Protein 5JJT (pdb70)

B-factor: mean 18.85, std 7.98, range [4.86, 63.62]

Foldseek 3Di:
DQCLVVLQVVLVVCVVVLNLVSSLVSLVVSCVVPVLALVSLLSNLVSLVSQLLLQSSLVSLVSSCVSPVLPLSSLVSNLLSCVSLVNLVVSLVSCVSSCVSPVVSPVLNVVSVVSVVVVVVVVVPDDWLVVDDACLVVDDLVPPDDDPPDDAADDPDLAQAPVSLVRLLVCVQVVHADDQSVLCSLLVLLLVVLLVAFLEAEAEADAQAKEKEAEAAAQQSVLVVVCCVVQNDFDLRYAYEYAEHPHFQHARSSSRVSSQSSRCRNPVNRYAYAHALCQACSNCQFGFVQLSCCVRPNNSVSSSSRQSSLSGHAWYHYPLAETEGAADFAPDPDDEPVNSRHDPSRGGDDQDDGSQQRRHEHEDQDADKADRSNRGHIYHYLVRLVRHCVSSVYQAYEYENGDDQQQKDQGSVRRYMYGHAHACRQVHSNGWHWMWMAHPDVRDTDIDIGHDDDGPPDGGCNSGHPSSVVD/DQQADQPVLVVLQVVLVVCVVQLVLVSSLVSLVVSCVRPVLALVSLLVNLVSLVSQLLLQSSLVSLVSSCVSPVLDLSSLVSNLLSCVSLVNLVVSLVSLVVSCVSPVPDPVSVVLNVVSVVSVVVVVVVVVPDDWLVVDDACVVVDDLVPDDDDPVDDAQDDDDLAQAPVSLVRLLVCVQVVHADDQSVLCSLLVVLLVVLLPAFLEAEAEADAQAKEKEAEAAAQVSVLVVVCCVVQNDFDLRYAYEYAEHQHFQHANSSSRVSSQSSVCRNPVNRYAYAYALCQADSNCQFRFNCLNCCVRPNNSVNSSSRQSSLSGRAWYHYPLAEIEGAADFAPDADDEPVNSRNDNSRTGQDQDDGSFQRRAEHEDQDADWADRSNNGHTYHYLVRLVRHCVSSVYQAYEYENGDDQQQKDQGSVNRYMYGHAHACRQVPNRGWHWMWMAHPDVGDTDIDTGHDDDGPPDGGSNSGHPSSVVD

GO terms:
  GO:0004721 phosphoprotein phosphatase activity (F, IDA)
  GO:0005634 nucleus (C, IDA)
  GO:0005635 nuclear envelope (C, IDA)
  GO:0005737 cytoplasm (C, IDA)
  GO:0005789 endoplasmic reticulum membrane (C, IDA)
  GO:0046906 tetrapyrrole binding (F, IDA)
  GO:0010019 chloroplast-nucleus signaling pathway (P, IGI)
  GO:0005829 cytosol (C, HDA)
  GO:0009506 plasmodesma (C, HDA)
  GO:0010017 red or far-red light signaling pathway (P, IMP)
  GO:1902325 negative regulation of chlorophyll biosynthetic process (P, IMP)
  GO:0005515 protein binding (F, IPI)

Secondary structure (DSSP, 8-state):
--HHHHHHHHHHHHHHTT-HHHHHHHHHHHHHH-TT-HHHHHHHHHHHHHTT-HHHHHHHHHHHHHH-TT-HHHHHHHHHHHHHTT-HHHHHHHHHHHHHH----HHHHHHHHHHHHHHHHHHHT---GGGS--GGGT--GGG-PPPTT--S----SSS--HHHHHHHHHHHHTT----HHHHHHHHHHHHHHHHTS-SEEEEP--TT-EEEEE---TT-HHHHHHHHHHH---BTTB-EEEES--SSSSS-HHHHHHHHHHHHHH-GGGEEEE--TTSSHHHHHHHSHHHHHHHHS-HHHHHHHHHHHTTS-SEEEETTTEEEESS---SSS---HHHHHT----SPPPSSSHHHHHHH-EE-SSSSEEE-TTSSSEEE-HHHHHHHHHHTT-SEEEE-SS--TTSEEEETTTTEEEE---TTGGGTS-PPEEEEEEETTT--EEEEEE------S--TTTTS-HHHHT-/-----HHHHHHHHHHHHHHHHTT-HHHHHHHHHHHHHH-TT-HHHHHHHHHHHHHTT-HHHHHHHHHHHHHH-TT-HHHHHHHHHHHHHTT-HHHHHHHHHHHHHH-TT-HHHHHHHHHHHHHHHHHHHHHHT---GGGS--GGGT--GGGPPPPTT--S----SSS--HHHHHHHHHHHHTT----HHHHHHHHHHHHHHHHTS-SEEEE---TT-EEEEE---TT-HHHHHHHHHHH----SSS-EEE-S--SSSSS-HHHHHHHHHHHHHH-TTTEEE---TTSSHHHHHHHSHHHHHHHHS-HHHHHHHHHHHHTS-SEEEETTTEEEESS---SSS---HHHHHT----SS--SSSHHHHHHH-EE-SSSSEEE-TTSSSEEE-HHHHHHHHHHTT-SEEEE-SS--SSSEEEETTTTEEEE---TTGGGTS---EEEEEEETTTTEEEEEEE------S--TTTTS-HHHHT-

CATH classification: 1.25.40.10 (+1 more: 3.60.21.10)

Sequence (950 aa):
VSRAEEFKSQANEAFKGHKYSSAIDLYTKAIELNSNNAVYWANRAFAHTKLEEYGSAIQDASKAIEVDSRYSKGYYRRGAAYLAMGKFKDALKDFQQVKRLSPNATRKLKECEKAVMKLKFEEAISVPVSERRRSVAESIDFHTIEVEPQYSGARIEGEEVTLDFVKTMMEDFKNQKTLHKRYAYQIVLQTRQILLALPSLVDISVPHGKHITVCGDVHGQFYDLLNIFELNGLPSEENPYLFNGDFVDRGSFSVEIILTLFAFKCMCPSSIYLARGNHESKSMNKIYGFEGEVRSKLSEKFVDLFAEVFCYLPLAHVINGKVFVVHGGLFSVDGVKLSDIRAIDRFCEPPEEGLMCELLWSSDPQPLPGRGPSKRGVGLSFGGDVTKRFLQDNNLDLLLVRSHEVVKDEGYEVEHDGKLITVFSAPNYCDQMGNKGAFIRFEAPDMKPNIVTFSAVPHPDVKPMAYANNFLRMFNENSDVSRAEEFKSQANEAFKGHKYSSAIDLYTKAIELNSNNAVYWANRAFAHTKLEEYGSAIQDASKAIEVDSRYSKGYYRRGAAYLLAMGKFKDALKDFQQVKRLSPNDPDATRKLKECEKAVMKLKFEEAISVPVSERRRSVAESIDFHTIEVEPQYSGARIEGEEVTLDFVKTMMEDFKNQKTLHKRYAYQIVLQTRQILLALPSLVDISSVPHGKHITVCGDVHGQFYDLLNIFELNGLPSEENPYLFNGDFVDRGSFSVEIILTLFAFKCMCPSSIYLARGNHESKSSMNKIYGFEGEVRSKLSEKFVDLFAEVFCYLPLAHVINGKVVFVVVHGGLFSVDGVKLSSDIRAIDRFCEPPEEGLMCELLWSSDPQPLPGRGPSKRGVGLSFGGDVTKRFLQDNNLDLLVRSHEVKDEGYEVEHDGKLITVFSAPNYCDQMGNKGAFIRFEAPDMKPNIVTFSAVPHPDVKPMAYANNFLRMF

Structure (mmCIF, N/CA/C/O backbone):
data_5JJT
#
_entry.id   5JJT
#
_cell.length_a   51.408
_cell.length_b   102.705
_cell.length_c   95.290
_cell.angle_alpha   90.000
_cell.angle_beta   95.570
_cell.angle_gamma   90.000
#
_symmetry.space_group_name_H-M   'P 1 21 1'
#
loop_
_entity.id
_entity.type
_entity.pdbx_description
1 polymer 'Serine/threonine-protein phosphatase 5'
2 non-polymer 'NICKEL (II) ION'
3 water water
#
loop_
_atom_site.group_PDB
_atom_site.id
_atom_site.type_symbol
_atom_site.label_atom_id
_atom_site.label_alt_id
_atom_site.label_comp_id
_atom_site.label_asym_id
_atom_site.label_entity_id
_atom_site.label_seq_id
_atom_site.pdbx_PDB_ins_code
_atom_site.Cartn_x
_atom_site.Cartn_y
_atom_site.Cartn_z
_atom_site.occupancy
_atom_site.B_iso_or_equiv
_atom_site.auth_seq_id
_atom_site.auth_comp_id
_atom_site.auth_asym_id
_atom_site.auth_atom_id
_atom_site.pdbx_PDB_model_num
ATOM 1 N N . VAL A 1 6 ? 15.343 12.089 14.477 1.00 61.63 10 VAL A N 1
ATOM 2 C CA . VAL A 1 6 ? 16.010 12.424 15.729 1.00 60.42 10 VAL A CA 1
ATOM 3 C C . VAL A 1 6 ? 15.089 12.130 16.908 1.00 59.50 10 VAL A C 1
ATOM 4 O O . VAL A 1 6 ? 15.325 12.584 18.029 1.00 57.19 10 VAL A O 1
ATOM 8 N N . SER A 1 7 ? 14.035 11.363 16.646 1.00 58.84 11 SER A N 1
ATOM 9 C CA . SER A 1 7 ? 13.082 10.994 17.685 1.00 58.32 11 SER A CA 1
ATOM 10 C C . SER A 1 7 ? 13.509 9.707 18.385 1.00 56.84 11 SER A C 1
ATOM 11 O O . SER A 1 7 ? 12.672 8.896 18.783 1.00 54.76 11 SER A O 1
ATOM 14 N N . ARG A 1 8 ? 14.819 9.526 18.528 1.00 56.37 12 ARG A N 1
ATOM 15 C CA . ARG A 1 8 ? 15.362 8.387 19.258 1.00 54.79 12 ARG A CA 1
ATOM 16 C C . ARG A 1 8 ? 15.161 8.555 20.759 1.00 52.37 12 ARG A C 1
ATOM 17 O O . ARG A 1 8 ? 15.469 7.654 21.538 1.00 53.23 12 ARG A O 1
ATOM 25 N N . ALA A 1 9 ? 14.658 9.717 21.162 1.00 51.11 13 ALA A N 1
ATOM 26 C CA . ALA A 1 9 ? 14.354 9.964 22.563 1.00 47.23 13 ALA A CA 1
ATOM 27 C C . ALA A 1 9 ? 13.196 9.081 23.013 1.00 48.38 13 ALA A C 1
ATOM 28 O O . ALA A 1 9 ? 13.260 8.453 24.069 1.00 46.71 13 ALA A O 1
ATOM 30 N N . GLU A 1 10 ? 12.142 9.025 22.202 1.00 46.11 14 GLU A N 1
ATOM 31 C CA . GLU A 1 10 ? 10.992 8.177 22.501 1.00 44.52 14 GLU A CA 1
ATOM 32 C C . GLU A 1 10 ? 11.367 6.699 22.462 1.00 46.68 14 GLU A C 1
ATOM 33 O O . GLU A 1 10 ? 10.715 5.869 23.098 1.00 45.27 14 GLU A O 1
ATOM 39 N N . GLU A 1 11 ? 12.415 6.380 21.706 1.00 45.93 15 GLU A N 1
ATOM 40 C CA . GLU A 1 11 ? 12.939 5.021 21.647 1.00 46.28 15 GLU A CA 1
ATOM 41 C C . GLU A 1 11 ? 13.402 4.586 23.030 1.00 44.54 15 GLU A C 1
ATOM 42 O O . GLU A 1 11 ? 12.878 3.627 23.597 1.00 44.01 15 GLU A O 1
ATOM 48 N N . PHE A 1 12 ? 14.385 5.302 23.568 1.00 45.82 16 PHE A N 1
ATOM 49 C CA . PHE A 1 12 ? 14.905 5.017 24.900 1.00 44.35 16 PHE A CA 1
ATOM 50 C C . PHE A 1 12 ? 13.820 5.166 25.963 1.00 43.19 16 PHE A C 1
ATOM 51 O O . PHE A 1 12 ? 13.759 4.384 26.912 1.00 41.54 16 PHE A O 1
ATOM 59 N N . LYS A 1 13 ? 12.966 6.171 25.792 1.00 44.01 17 LYS A N 1
ATOM 60 C CA . LYS A 1 13 ? 11.882 6.447 26.732 1.00 41.92 17 LYS A CA 1
ATOM 61 C C . LYS A 1 13 ? 10.919 5.269 26.855 1.00 41.22 17 LYS A C 1
ATOM 62 O O . LYS A 1 13 ? 10.453 4.954 27.949 1.00 40.11 17 LYS A O 1
ATOM 68 N N . SER A 1 14 ? 10.630 4.615 25.735 1.00 40.94 18 SER A N 1
ATOM 69 C CA . SER A 1 14 ? 9.710 3.486 25.744 1.00 40.83 18 SER A CA 1
ATOM 70 C C . SER A 1 14 ? 10.372 2.245 26.339 1.00 39.56 18 SER A C 1
ATOM 71 O O . SER A 1 14 ? 9.729 1.462 27.037 1.00 38.61 18 SER A O 1
ATOM 74 N N . GLN A 1 15 ? 11.661 2.075 26.062 1.00 41.18 19 GLN A N 1
ATOM 75 C CA . GLN A 1 15 ? 12.416 0.954 26.607 1.00 38.71 19 GLN A CA 1
ATOM 76 C C . GLN A 1 15 ? 12.656 1.152 28.101 1.00 41.05 19 GLN A C 1
ATOM 77 O O . GLN A 1 15 ? 12.796 0.188 28.855 1.00 38.60 19 GLN A O 1
ATOM 79 N N . ALA A 1 16 ? 12.702 2.413 28.520 1.00 41.75 20 ALA A N 1
ATOM 80 C CA . ALA A 1 16 ? 12.883 2.746 29.928 1.00 37.03 20 ALA A CA 1
ATOM 81 C C . ALA A 1 16 ? 11.639 2.395 30.730 1.00 35.52 20 ALA A C 1
ATOM 82 O O . ALA A 1 16 ? 11.732 1.825 31.816 1.00 38.42 20 ALA A O 1
ATOM 84 N N . ASN A 1 17 ? 10.473 2.737 30.187 1.00 39.21 21 ASN A N 1
ATOM 85 C CA . ASN A 1 17 ? 9.202 2.409 30.824 1.00 35.48 21 ASN A CA 1
ATOM 86 C C . ASN A 1 17 ? 9.001 0.903 30.937 1.00 37.82 21 ASN A C 1
ATOM 87 O O . ASN A 1 17 ? 8.256 0.428 31.796 1.00 36.96 21 ASN A O 1
ATOM 92 N N . GLU A 1 18 ? 9.670 0.159 30.061 1.00 38.96 22 GLU A N 1
ATOM 93 C CA . GLU A 1 18 ? 9.611 -1.296 30.087 1.00 40.03 22 GLU A CA 1
ATOM 94 C C . GLU A 1 18 ? 10.327 -1.829 31.322 1.00 36.80 22 GLU A C 1
ATOM 95 O O . GLU A 1 18 ? 9.832 -2.733 31.996 1.00 35.17 22 GLU A O 1
ATOM 97 N N . ALA A 1 19 ? 11.491 -1.259 31.614 1.00 39.44 23 ALA A N 1
ATOM 98 C CA . ALA A 1 19 ? 12.271 -1.655 32.780 1.00 35.91 23 ALA A CA 1
ATOM 99 C C . ALA A 1 19 ? 11.537 -1.319 34.075 1.00 36.40 23 ALA A C 1
ATOM 100 O O . ALA A 1 19 ? 11.569 -2.092 35.033 1.00 35.59 23 ALA A O 1
ATOM 102 N N . PHE A 1 20 ? 10.872 -0.167 34.092 1.00 37.46 24 PHE A N 1
ATOM 103 C CA . PHE A 1 20 ? 10.123 0.275 35.263 1.00 36.17 24 PHE A CA 1
ATOM 104 C C . PHE A 1 20 ? 9.005 -0.709 35.586 1.00 36.55 24 PHE A C 1
ATOM 105 O O . PHE A 1 20 ? 8.734 -0.994 36.753 1.00 37.23 24 PHE A O 1
ATOM 113 N N . LYS A 1 21 ? 8.356 -1.219 34.546 1.00 38.33 25 LYS A N 1
ATOM 114 C CA . LYS A 1 21 ? 7.315 -2.224 34.718 1.00 39.91 25 LYS A CA 1
ATOM 115 C C . LYS A 1 21 ? 7.920 -3.522 35.245 1.00 38.40 25 LYS A C 1
ATOM 116 O O . LYS A 1 21 ? 7.289 -4.246 36.015 1.00 40.20 25 LYS A O 1
ATOM 118 N N . GLY A 1 22 ? 9.151 -3.804 34.830 1.00 38.89 26 GLY A N 1
ATOM 119 C CA . GLY A 1 22 ? 9.849 -5.002 35.260 1.00 38.95 26 GLY A CA 1
ATOM 120 C C . GLY A 1 22 ? 10.709 -4.774 36.489 1.00 40.22 26 GLY A C 1
ATOM 121 O O . GLY A 1 22 ? 11.649 -5.528 36.747 1.00 40.84 26 GLY A O 1
ATOM 122 N N . HIS A 1 23 ? 10.391 -3.720 37.237 1.00 41.61 27 HIS A N 1
ATOM 123 C CA . HIS A 1 23 ? 11.083 -3.387 38.484 1.00 36.65 27 HIS A CA 1
ATOM 124 C C . HIS A 1 23 ? 12.594 -3.186 38.332 1.00 34.65 27 HIS A C 1
ATOM 125 O O . HIS A 1 23 ? 13.320 -3.144 39.324 1.00 36.12 27 HIS A O 1
ATOM 132 N N . LYS A 1 24 ? 13.060 -3.061 37.093 1.00 32.36 28 LYS A N 1
ATOM 133 C CA . LYS A 1 24 ? 14.466 -2.785 36.829 1.00 33.15 28 LYS A CA 1
ATOM 134 C C . LYS A 1 24 ? 14.691 -1.278 36.807 1.00 33.31 28 LYS A C 1
ATOM 135 O O . LYS A 1 24 ? 14.887 -0.683 35.747 1.00 33.06 28 LYS A O 1
ATOM 137 N N . TYR A 1 25 ? 14.660 -0.667 37.986 1.00 30.26 29 TYR A N 1
ATOM 138 C CA . TYR A 1 25 ? 14.722 0.786 38.095 1.00 29.05 29 TYR A CA 1
ATOM 139 C C . TYR A 1 25 ? 16.077 1.349 37.680 1.00 29.72 29 TYR A C 1
ATOM 140 O O . TYR A 1 25 ? 16.150 2.424 37.088 1.00 28.05 29 TYR A O 1
ATOM 149 N N . SER A 1 26 ? 17.143 0.617 37.985 1.00 28.89 30 SER A N 1
ATOM 150 C CA . SER A 1 26 ? 18.489 1.058 37.643 1.00 29.39 30 SER A CA 1
ATOM 151 C C . SER A 1 26 ? 18.684 1.097 36.130 1.00 32.51 30 SER A C 1
ATOM 152 O O . SER A 1 26 ? 19.350 1.989 35.602 1.00 33.22 30 SER A O 1
ATOM 155 N N . SER A 1 27 ? 18.096 0.128 35.436 1.00 33.88 31 SER A N 1
ATOM 156 C CA . SER A 1 27 ? 18.156 0.090 33.980 1.00 32.11 31 SER A CA 1
ATOM 157 C C . SER A 1 27 ? 17.211 1.123 33.380 1.00 33.07 31 SER A C 1
ATOM 158 O O . SER A 1 27 ? 17.502 1.709 32.339 1.00 34.46 31 SER A O 1
ATOM 161 N N . ALA A 1 28 ? 16.079 1.341 34.043 1.00 31.99 32 ALA A N 1
ATOM 162 C CA . ALA A 1 28 ? 15.128 2.360 33.617 1.00 33.20 32 ALA A CA 1
ATOM 163 C C . ALA A 1 28 ? 15.789 3.734 33.621 1.00 30.98 32 ALA A C 1
ATOM 164 O O . ALA A 1 28 ? 15.671 4.489 32.658 1.00 33.00 32 ALA A O 1
ATOM 166 N N . ILE A 1 29 ? 16.496 4.037 34.706 1.00 29.40 33 ILE A N 1
ATOM 167 C CA . ILE A 1 29 ? 17.194 5.311 34.862 1.00 29.52 33 ILE A CA 1
ATOM 168 C C . ILE A 1 29 ? 18.199 5.569 33.739 1.00 32.71 33 ILE A C 1
ATOM 169 O O . ILE A 1 29 ? 18.231 6.658 33.163 1.00 31.49 33 ILE A O 1
ATOM 174 N N . ASP A 1 30 ? 19.014 4.563 33.431 1.00 33.39 34 ASP A N 1
ATOM 175 C CA . ASP A 1 30 ? 20.032 4.690 32.391 1.00 34.99 34 ASP A CA 1
ATOM 176 C C . ASP A 1 30 ? 19.414 4.966 31.023 1.00 33.43 34 ASP A C 1
ATOM 177 O O . ASP A 1 30 ? 19.984 5.690 30.207 1.00 34.87 34 ASP A O 1
ATOM 182 N N . LEU A 1 31 ? 18.241 4.391 30.783 1.00 30.68 35 LEU A N 1
ATOM 183 C CA . LEU A 1 31 ? 17.546 4.573 29.516 1.00 33.51 35 LEU A CA 1
ATOM 184 C C . LEU A 1 31 ? 16.861 5.939 29.417 1.00 36.18 35 LEU A C 1
ATOM 185 O O . LEU A 1 31 ? 16.871 6.561 28.354 1.00 34.84 35 LEU A O 1
ATOM 190 N N . TYR A 1 32 ? 16.267 6.402 30.517 1.00 33.66 36 TYR A N 1
ATOM 191 C CA . TYR A 1 32 ? 15.692 7.745 30.555 1.00 32.12 36 TYR A CA 1
ATOM 192 C C . TYR A 1 32 ? 16.791 8.769 30.320 1.00 34.09 36 TYR A C 1
ATOM 193 O O . TYR A 1 32 ? 16.580 9.779 29.650 1.00 33.10 36 TYR A O 1
ATOM 202 N N . THR A 1 33 ? 17.966 8.496 30.882 1.00 33.07 37 THR A N 1
ATOM 203 C CA . THR A 1 33 ? 19.122 9.367 30.725 1.00 34.09 37 THR A CA 1
ATOM 204 C C . THR A 1 33 ? 19.485 9.511 29.252 1.00 39.29 37 THR A C 1
ATOM 205 O O . THR A 1 33 ? 19.809 10.603 28.786 1.00 39.86 37 THR A O 1
ATOM 209 N N . LYS A 1 34 ? 19.416 8.401 28.524 1.00 38.24 38 LYS A N 1
ATOM 210 C CA . LYS A 1 34 ? 19.698 8.403 27.094 1.00 40.67 38 LYS A CA 1
ATOM 211 C C . LYS A 1 34 ? 18.659 9.227 26.339 1.00 39.82 38 LYS A C 1
ATOM 212 O O . LYS A 1 34 ? 18.998 9.987 25.431 1.00 41.35 38 LYS A O 1
ATOM 214 N N . ALA A 1 35 ? 17.395 9.073 26.726 1.00 37.53 39 ALA A N 1
ATOM 215 C CA . ALA A 1 35 ? 16.299 9.819 26.114 1.00 39.83 39 ALA A CA 1
ATOM 216 C C . ALA A 1 35 ? 16.455 11.314 26.364 1.00 39.31 39 ALA A C 1
ATOM 217 O O . ALA A 1 35 ? 16.095 12.139 25.523 1.00 38.08 39 ALA A O 1
ATOM 219 N N . ILE A 1 36 ? 16.999 11.647 27.529 1.00 36.85 40 ILE A N 1
ATOM 220 C CA . ILE A 1 36 ? 17.221 13.030 27.927 1.00 35.71 40 ILE A CA 1
ATOM 221 C C . ILE A 1 36 ? 18.439 13.621 27.214 1.00 38.61 40 ILE A C 1
ATOM 222 O O . ILE A 1 36 ? 18.457 14.807 26.874 1.00 38.16 40 ILE A O 1
ATOM 227 N N . GLU A 1 37 ? 19.447 12.785 26.978 1.00 39.78 41 GLU A N 1
ATOM 228 C CA . GLU A 1 37 ? 20.630 13.193 26.224 1.00 39.64 41 GLU A CA 1
ATOM 229 C C . GLU A 1 37 ? 20.244 13.716 24.842 1.00 38.23 41 GLU A C 1
ATOM 230 O O . GLU A 1 37 ? 20.888 14.616 24.303 1.00 36.28 41 GLU A O 1
ATOM 236 N N . LEU A 1 38 ? 19.182 13.148 24.281 1.00 38.91 42 LEU A N 1
ATOM 237 C CA . LEU A 1 38 ? 18.703 13.530 22.961 1.00 38.40 42 LEU A CA 1
ATOM 238 C C . LEU A 1 38 ? 17.688 14.670 23.041 1.00 40.16 42 LEU A C 1
ATOM 239 O O . LEU A 1 38 ? 17.855 15.707 22.398 1.00 37.01 42 LEU A O 1
ATOM 244 N N . ASN A 1 39 ? 16.640 14.473 23.835 1.00 38.17 43 ASN A N 1
ATOM 245 C CA . ASN A 1 39 ? 15.622 15.501 24.028 1.00 32.91 43 ASN A CA 1
ATOM 246 C C . ASN A 1 39 ? 15.529 15.919 25.492 1.00 33.21 43 ASN A C 1
ATOM 247 O O . ASN A 1 39 ? 14.903 15.238 26.304 1.00 33.83 43 ASN A O 1
ATOM 252 N N . SER A 1 40 ? 16.156 17.043 25.822 1.00 32.53 44 SER A N 1
ATOM 253 C CA . SER A 1 40 ? 16.163 17.539 27.192 1.00 31.43 44 SER A CA 1
ATOM 254 C C . SER A 1 40 ? 15.056 18.563 27.428 1.00 31.03 44 SER A C 1
ATOM 255 O O . SER A 1 40 ? 15.043 19.250 28.449 1.00 30.15 44 SER A O 1
ATOM 258 N N . ASN A 1 41 ? 14.125 18.658 26.483 1.00 33.45 45 ASN A N 1
ATOM 259 C CA . ASN A 1 41 ? 13.030 19.617 26.592 1.00 31.21 45 ASN A CA 1
ATOM 260 C C . ASN A 1 41 ? 11.662 18.942 26.680 1.00 28.83 45 ASN A C 1
ATOM 261 O O . ASN A 1 41 ? 10.642 19.517 26.298 1.00 27.65 45 ASN A O 1
ATOM 266 N N . ASN A 1 42 ? 11.650 17.711 27.180 1.00 28.72 46 ASN A N 1
ATOM 267 C CA . ASN A 1 42 ? 10.404 17.016 27.469 1.00 25.84 46 ASN A CA 1
ATOM 268 C C . ASN A 1 42 ? 10.271 16.821 28.976 1.00 25.90 46 ASN A C 1
ATOM 269 O O . ASN A 1 42 ? 11.034 16.069 29.585 1.00 23.75 46 ASN A O 1
ATOM 274 N N . ALA A 1 43 ? 9.301 17.508 29.570 1.00 22.10 47 ALA A N 1
ATOM 275 C CA . ALA A 1 43 ? 9.142 17.517 31.020 1.00 21.91 47 ALA A CA 1
ATOM 276 C C . ALA A 1 43 ? 8.821 16.140 31.597 1.00 20.98 47 ALA A C 1
ATOM 277 O O . ALA A 1 43 ? 9.241 15.818 32.709 1.00 20.71 47 ALA A O 1
ATOM 279 N N . VAL A 1 44 ? 8.085 15.327 30.847 1.00 20.83 48 VAL A N 1
ATOM 280 C CA . VAL A 1 44 ? 7.725 14.001 31.337 1.00 22.16 48 VAL A CA 1
ATOM 281 C C . VAL A 1 44 ? 8.943 13.080 31.419 1.00 22.52 48 VAL A C 1
ATOM 282 O O . VAL A 1 44 ? 8.967 12.155 32.227 1.00 21.59 48 VAL A O 1
ATOM 286 N N . TYR A 1 45 ? 9.954 13.339 30.593 1.00 22.25 49 TYR A N 1
ATOM 287 C CA . TYR A 1 45 ? 11.177 12.544 30.632 1.00 23.39 49 TYR A CA 1
ATOM 288 C C . TYR A 1 45 ? 11.872 12.747 31.971 1.00 21.91 49 TYR A C 1
ATOM 289 O O . TYR A 1 45 ? 12.381 11.802 32.570 1.00 20.95 49 TYR A O 1
ATOM 298 N N . TRP A 1 46 ? 11.886 13.992 32.433 1.00 19.50 50 TRP A N 1
ATOM 299 C CA . TRP A 1 46 ? 12.522 14.329 33.699 1.00 21.90 50 TRP A CA 1
ATOM 300 C C . TRP A 1 46 ? 11.714 13.813 34.884 1.00 19.61 50 TRP A C 1
ATOM 301 O O . TRP A 1 46 ? 12.280 13.343 35.870 1.00 20.36 50 TRP A O 1
ATOM 312 N N . ALA A 1 47 ? 10.392 13.908 34.788 1.00 19.94 51 ALA A N 1
ATOM 313 C CA . ALA A 1 47 ? 9.518 13.410 35.843 1.00 19.49 51 ALA A CA 1
ATOM 314 C C . ALA A 1 47 ? 9.644 11.896 35.961 1.00 20.19 51 ALA A C 1
ATOM 315 O O . ALA A 1 47 ? 9.642 11.348 37.067 1.00 18.13 51 ALA A O 1
ATOM 317 N N . ASN A 1 48 ? 9.762 11.227 34.816 1.00 20.30 52 ASN A N 1
ATOM 318 C CA . ASN A 1 48 ? 9.926 9.776 34.784 1.00 22.22 52 ASN A CA 1
ATOM 319 C C . ASN A 1 48 ? 11.190 9.306 35.496 1.00 21.08 52 ASN A C 1
ATOM 320 O O . ASN A 1 48 ? 11.148 8.369 36.291 1.00 21.47 52 ASN A O 1
ATOM 325 N N . ARG A 1 49 ? 12.312 9.957 35.205 1.00 19.88 53 ARG A N 1
ATOM 326 C CA . ARG A 1 49 ? 13.577 9.588 35.824 1.00 19.37 53 ARG A CA 1
ATOM 327 C C . ARG A 1 49 ? 13.568 9.946 37.307 1.00 17.89 53 ARG A C 1
ATOM 328 O O . ARG A 1 49 ? 14.200 9.271 38.119 1.00 19.27 53 ARG A O 1
ATOM 336 N N . ALA A 1 50 ? 12.844 11.006 37.654 1.00 16.11 54 ALA A N 1
ATOM 337 C CA . ALA A 1 50 ? 12.703 11.419 39.047 1.00 16.20 54 ALA A CA 1
ATOM 338 C C . ALA A 1 50 ? 11.997 10.340 39.856 1.00 14.78 54 ALA A C 1
ATOM 339 O O . ALA A 1 50 ? 12.425 9.998 40.957 1.00 13.27 54 ALA A O 1
ATOM 341 N N . PHE A 1 51 ? 10.914 9.807 39.300 1.00 14.37 55 PHE A N 1
ATOM 342 C CA . PHE A 1 51 ? 10.152 8.752 39.959 1.00 15.73 55 PHE A CA 1
ATOM 343 C C . PHE A 1 51 ? 11.009 7.497 40.108 1.00 16.12 55 PHE A C 1
ATOM 344 O O . PHE A 1 51 ? 10.947 6.809 41.125 1.00 16.99 55 PHE A O 1
ATOM 352 N N . ALA A 1 52 ? 11.814 7.210 39.090 1.00 16.98 56 ALA A N 1
ATOM 353 C CA . ALA A 1 52 ? 12.677 6.033 39.105 1.00 17.28 56 ALA A CA 1
ATOM 354 C C . ALA A 1 52 ? 13.730 6.119 40.208 1.00 16.89 56 ALA A C 1
ATOM 355 O O . ALA A 1 52 ? 13.974 5.140 40.912 1.00 16.38 56 ALA A O 1
ATOM 357 N N . HIS A 1 53 ? 14.347 7.288 40.355 1.00 15.60 57 HIS A N 1
ATOM 358 C CA . HIS A 1 53 ? 15.281 7.522 41.454 1.00 16.75 57 HIS A CA 1
ATOM 359 C C . HIS A 1 53 ? 14.582 7.345 42.799 1.00 15.03 57 HIS A C 1
ATOM 360 O O . HIS A 1 53 ? 15.141 6.766 43.729 1.00 14.40 57 HIS A O 1
ATOM 367 N N . THR A 1 54 ? 13.355 7.847 42.889 1.00 14.51 58 THR A N 1
ATOM 368 C CA . THR A 1 54 ? 12.570 7.753 44.115 1.00 14.26 58 THR A CA 1
ATOM 369 C C . THR A 1 54 ? 12.368 6.294 44.529 1.00 14.25 58 THR A C 1
ATOM 370 O O . THR A 1 54 ? 12.452 5.960 45.710 1.00 13.49 58 THR A O 1
ATOM 374 N N . LYS A 1 55 ? 12.126 5.430 43.547 1.00 13.85 59 LYS A N 1
ATOM 375 C CA . LYS A 1 55 ? 11.947 4.000 43.799 1.00 17.10 59 LYS A CA 1
ATOM 376 C C . LYS A 1 55 ? 13.202 3.362 44.390 1.00 15.78 59 LYS A C 1
ATOM 377 O O . LYS A 1 55 ? 13.123 2.353 45.086 1.00 16.04 59 LYS A O 1
ATOM 383 N N . LEU A 1 56 ? 14.358 3.947 44.094 1.00 14.35 60 LEU A N 1
ATOM 384 C CA . LEU A 1 56 ? 15.624 3.444 44.613 1.00 14.89 60 LEU A CA 1
ATOM 385 C C . LEU A 1 56 ? 16.058 4.221 45.851 1.00 15.17 60 LEU A C 1
ATOM 386 O O . LEU A 1 56 ? 17.167 4.030 46.356 1.00 14.81 60 LEU A O 1
ATOM 391 N N . GLU A 1 57 ? 15.173 5.098 46.323 1.00 14.00 61 GLU A N 1
ATOM 392 C CA . GLU A 1 57 ? 15.414 5.929 47.504 1.00 13.22 61 GLU A CA 1
ATOM 393 C C . GLU A 1 57 ? 16.520 6.954 47.272 1.00 13.79 61 GLU A C 1
ATOM 394 O O . GLU A 1 57 ? 17.112 7.474 48.218 1.00 12.13 61 GLU A O 1
ATOM 400 N N . GLU A 1 58 ? 16.784 7.242 46.001 1.00 12.94 62 GLU A N 1
ATOM 401 C CA . GLU A 1 58 ? 17.749 8.266 45.628 1.00 16.46 62 GLU A CA 1
ATOM 402 C C . GLU A 1 58 ? 17.018 9.595 45.483 1.00 15.05 62 GLU A C 1
ATOM 403 O O . GLU A 1 58 ? 16.840 10.113 44.379 1.00 15.06 62 GLU A O 1
ATOM 409 N N . TYR A 1 59 ? 16.598 10.137 46.621 1.00 13.38 63 TYR A N 1
ATOM 410 C CA . TYR A 1 59 ? 15.700 11.284 46.658 1.00 13.86 63 TYR A CA 1
ATOM 411 C C . TYR A 1 59 ? 16.370 12.585 46.225 1.00 15.77 63 TYR A C 1
ATOM 412 O O . TYR A 1 59 ? 15.702 13.492 45.729 1.00 15.08 63 TYR A O 1
ATOM 421 N N . GLY A 1 60 ? 17.685 12.670 46.410 1.00 15.37 64 GLY A N 1
ATOM 422 C CA . GLY A 1 60 ? 18.440 13.828 45.967 1.00 16.41 64 GLY A CA 1
ATOM 423 C C . GLY A 1 60 ? 18.391 13.982 44.458 1.00 16.74 64 GLY A C 1
ATOM 424 O O . GLY A 1 60 ? 18.155 15.077 43.942 1.00 17.12 64 GLY A O 1
ATOM 425 N N . SER A 1 61 ? 18.613 12.877 43.748 1.00 13.78 65 SER A N 1
ATOM 426 C CA . SER A 1 61 ? 18.543 12.867 42.291 1.00 16.24 65 SER A CA 1
ATOM 427 C C . SER A 1 61 ? 17.115 13.103 41.816 1.00 14.91 65 SER A C 1
ATOM 428 O O . SER A 1 61 ? 16.892 13.705 40.766 1.00 15.96 65 SER A O 1
ATOM 431 N N . ALA A 1 62 ? 16.153 12.616 42.592 1.00 14.19 66 ALA A N 1
ATOM 432 C CA . ALA A 1 62 ? 14.745 12.807 42.271 1.00 14.81 66 ALA A CA 1
ATOM 433 C C . ALA A 1 62 ? 14.395 14.292 42.282 1.00 13.16 66 ALA A C 1
ATOM 434 O O . ALA A 1 62 ? 13.741 14.793 41.370 1.00 12.32 66 ALA A O 1
ATOM 436 N N . ILE A 1 63 ? 14.849 14.985 43.320 1.00 13.30 67 ILE A N 1
ATOM 437 C CA . ILE A 1 63 ? 14.595 16.414 43.481 1.00 15.14 67 ILE A CA 1
ATOM 438 C C . ILE A 1 63 ? 15.221 17.237 42.354 1.00 14.97 67 ILE A C 1
ATOM 439 O O . ILE A 1 63 ? 14.602 18.165 41.833 1.00 14.38 67 ILE A O 1
ATOM 444 N N . GLN A 1 64 ? 16.442 16.883 41.967 1.00 14.30 68 GLN A N 1
ATOM 445 C CA . GLN A 1 64 ? 17.122 17.582 40.883 1.00 15.71 68 GLN A CA 1
ATOM 446 C C . GLN A 1 64 ? 16.415 17.371 39.542 1.00 15.62 68 GLN A C 1
ATOM 447 O O . GLN A 1 64 ? 16.230 18.316 38.776 1.00 15.66 68 GLN A O 1
ATOM 453 N N . ASP A 1 65 ? 16.016 16.131 39.268 1.00 16.13 69 ASP A N 1
ATOM 454 C CA . ASP A 1 65 ? 15.307 15.807 38.031 1.00 15.44 69 ASP A CA 1
ATOM 455 C C . ASP A 1 65 ? 13.947 16.493 37.955 1.00 15.82 69 ASP A C 1
ATOM 456 O O . ASP A 1 65 ? 13.543 16.980 36.901 1.00 15.41 69 ASP A O 1
ATOM 461 N N . ALA A 1 66 ? 13.241 16.517 39.081 1.00 15.54 70 ALA A N 1
ATOM 462 C CA . ALA A 1 66 ? 11.909 17.096 39.135 1.00 13.36 70 ALA A CA 1
ATOM 463 C C . ALA A 1 66 ? 11.974 18.614 39.005 1.00 16.09 70 ALA A C 1
ATOM 464 O O . ALA A 1 66 ? 11.085 19.233 38.420 1.00 14.15 70 ALA A O 1
ATOM 466 N N . SER A 1 67 ? 13.033 19.204 39.554 1.00 14.70 71 SER A N 1
ATOM 467 C CA . SER A 1 67 ? 13.263 20.640 39.441 1.00 13.89 71 SER A CA 1
ATOM 468 C C . SER A 1 67 ? 13.463 21.037 37.985 1.00 17.02 71 SER A C 1
ATOM 469 O O . SER A 1 67 ? 13.102 22.141 37.573 1.00 16.10 71 SER A O 1
ATOM 472 N N . LYS A 1 68 ? 14.039 20.128 37.207 1.00 14.59 72 LYS A N 1
ATOM 473 C CA . LYS A 1 68 ? 14.276 20.386 35.796 1.00 18.37 72 LYS A CA 1
ATOM 474 C C . LYS A 1 68 ? 12.982 20.261 34.998 1.00 18.86 72 LYS A C 1
ATOM 475 O O . LYS A 1 68 ? 12.763 21.000 34.037 1.00 18.11 72 LYS A O 1
ATOM 481 N N . ALA A 1 69 ? 12.126 19.326 35.401 1.00 15.68 73 ALA A N 1
ATOM 482 C CA . ALA A 1 69 ? 10.812 19.190 34.786 1.00 16.87 73 ALA A CA 1
ATOM 483 C C . ALA A 1 69 ? 10.010 20.464 35.019 1.00 17.21 73 ALA A C 1
ATOM 484 O O . ALA A 1 69 ? 9.295 20.936 34.132 1.00 17.41 73 ALA A O 1
ATOM 486 N N . ILE A 1 70 ? 10.145 21.017 36.220 1.00 14.45 74 ILE A N 1
ATOM 487 C CA . ILE A 1 70 ? 9.473 22.258 36.587 1.00 16.22 74 ILE A CA 1
ATOM 488 C C . ILE A 1 70 ? 9.984 23.426 35.742 1.00 16.73 74 ILE A C 1
ATOM 489 O O . ILE A 1 70 ? 9.207 24.280 35.314 1.00 13.18 74 ILE A O 1
ATOM 494 N N . GLU A 1 71 ? 11.290 23.441 35.485 1.00 18.57 75 GLU A N 1
ATOM 495 C CA . GLU A 1 71 ? 11.902 24.477 34.656 1.00 18.28 75 GLU A CA 1
ATOM 496 C C . GLU A 1 71 ? 11.404 24.406 33.214 1.00 18.27 75 GLU A C 1
ATOM 497 O O . GLU A 1 71 ? 11.167 25.436 32.583 1.00 18.18 75 GLU A O 1
ATOM 503 N N . VAL A 1 72 ? 11.245 23.189 32.699 1.00 15.19 76 VAL A N 1
ATOM 504 C CA . VAL A 1 72 ? 10.756 22.988 31.336 1.00 16.32 76 VAL A CA 1
ATOM 505 C C . VAL A 1 72 ? 9.300 23.442 31.176 1.00 20.32 76 VAL A C 1
ATOM 506 O O . VAL A 1 72 ? 8.950 24.103 30.196 1.00 18.65 76 VAL A O 1
ATOM 510 N N . ASP A 1 73 ? 8.456 23.089 32.142 1.00 14.62 77 ASP A N 1
ATOM 511 C CA . ASP A 1 73 ? 7.072 23.553 32.150 1.00 17.16 77 ASP A CA 1
ATOM 512 C C . ASP A 1 73 ? 6.613 23.858 33.571 1.00 16.27 77 ASP A C 1
ATOM 513 O O . ASP A 1 73 ? 6.347 22.950 34.358 1.00 14.19 77 ASP A O 1
ATOM 518 N N . SER A 1 74 ? 6.509 25.144 33.886 1.00 16.53 78 SER A N 1
ATOM 519 C CA . SER A 1 74 ? 6.174 25.579 35.237 1.00 16.97 78 SER A CA 1
ATOM 520 C C . SER A 1 74 ? 4.717 25.305 35.600 1.00 15.38 78 SER A C 1
ATOM 521 O O . SER A 1 74 ? 4.323 25.459 36.756 1.00 15.53 78 SER A O 1
ATOM 524 N N . ARG A 1 75 ? 3.917 24.906 34.615 1.00 14.69 79 ARG A N 1
ATOM 525 C CA . ARG A 1 75 ? 2.517 24.572 34.867 1.00 17.39 79 ARG A CA 1
ATOM 526 C C . ARG A 1 75 ? 2.258 23.070 34.772 1.00 15.60 79 ARG A C 1
ATOM 527 O O . ARG A 1 75 ? 1.113 22.626 34.732 1.00 16.25 79 ARG A O 1
ATOM 535 N N . TYR A 1 76 ? 3.339 22.298 34.741 1.00 16.82 80 TYR A N 1
ATOM 536 C CA . TYR A 1 76 ? 3.268 20.842 34.720 1.00 17.55 80 TYR A CA 1
ATOM 537 C C . TYR A 1 76 ? 3.289 20.329 36.161 1.00 18.76 80 TYR A C 1
ATOM 538 O O . TYR A 1 76 ? 4.332 20.323 36.816 1.00 17.97 80 TYR A O 1
ATOM 547 N N . SER A 1 77 ? 2.126 19.907 36.650 1.00 18.57 81 SER A N 1
ATOM 548 C CA . SER A 1 77 ? 1.948 19.609 38.070 1.00 18.81 81 SER A CA 1
ATOM 549 C C . SER A 1 77 ? 2.715 18.377 38.547 1.00 17.54 81 SER A C 1
ATOM 550 O O . SER A 1 77 ? 3.043 18.269 39.728 1.00 17.14 81 SER A O 1
ATOM 553 N N . LYS A 1 78 ? 2.996 17.449 37.637 1.00 17.93 82 LYS A N 1
ATOM 554 C CA . LYS A 1 78 ? 3.721 16.236 38.007 1.00 17.64 82 LYS A CA 1
ATOM 555 C C . LYS A 1 78 ? 5.154 16.529 38.434 1.00 17.26 82 LYS A C 1
ATOM 556 O O . LYS A 1 78 ? 5.743 15.774 39.203 1.00 16.07 82 LYS A O 1
ATOM 562 N N . GLY A 1 79 ? 5.709 17.629 37.937 1.00 15.97 83 GLY A N 1
ATOM 563 C CA . GLY A 1 79 ? 7.037 18.048 38.344 1.00 14.96 83 GLY A CA 1
ATOM 564 C C . GLY A 1 79 ? 7.067 18.386 39.822 1.00 14.80 83 GLY A C 1
ATOM 565 O O . GLY A 1 79 ? 7.939 17.925 40.557 1.00 14.15 83 GLY A O 1
ATOM 566 N N . TYR A 1 80 ? 6.104 19.193 40.255 1.00 13.56 84 TYR A N 1
ATOM 567 C CA . TYR A 1 80 ? 5.992 19.569 41.657 1.00 13.07 84 TYR A CA 1
ATOM 568 C C . TYR A 1 80 ? 5.625 18.359 42.511 1.00 13.87 84 TYR A C 1
ATOM 569 O O . TYR A 1 80 ? 6.102 18.213 43.635 1.00 12.19 84 TYR A O 1
ATOM 578 N N . TYR A 1 81 ? 4.773 17.495 41.970 1.00 13.01 85 TYR A N 1
ATOM 579 C CA . TYR A 1 81 ? 4.345 16.296 42.682 1.00 14.53 85 TYR A CA 1
ATOM 580 C C . TYR A 1 81 ? 5.526 15.384 43.000 1.00 13.79 85 TYR A C 1
ATOM 581 O O . TYR A 1 81 ? 5.708 14.971 44.144 1.00 12.57 85 TYR A O 1
ATOM 590 N N . ARG A 1 82 ? 6.323 15.071 41.984 1.00 12.85 86 ARG A N 1
ATOM 591 C CA . ARG A 1 82 ? 7.471 14.192 42.168 1.00 13.60 86 ARG A CA 1
ATOM 592 C C . ARG A 1 82 ? 8.507 14.796 43.114 1.00 11.83 86 ARG A C 1
ATOM 593 O O . ARG A 1 82 ? 9.089 14.084 43.928 1.00 10.82 86 ARG A O 1
ATOM 601 N N . ARG A 1 83 ? 8.730 16.104 43.012 1.00 10.73 87 ARG A N 1
ATOM 602 C CA . ARG A 1 83 ? 9.674 16.772 43.907 1.00 14.58 87 ARG A CA 1
ATOM 603 C C . ARG A 1 83 ? 9.157 16.768 45.346 1.00 11.69 87 ARG A C 1
ATOM 604 O O . ARG A 1 83 ? 9.895 16.447 46.278 1.00 12.27 87 ARG A O 1
ATOM 612 N N . GLY A 1 84 ? 7.887 17.123 45.518 1.00 10.48 88 GLY A N 1
ATOM 613 C CA . GLY A 1 84 ? 7.253 17.106 46.824 1.00 13.00 88 GLY A CA 1
ATOM 614 C C . GLY A 1 84 ? 7.299 15.733 47.475 1.00 13.42 88 GLY A C 1
ATOM 615 O O . GLY A 1 84 ? 7.611 15.609 48.659 1.00 11.22 88 GLY A O 1
ATOM 616 N N . ALA A 1 85 ? 6.998 14.702 46.692 1.00 10.78 89 ALA A N 1
ATOM 617 C CA . ALA A 1 85 ? 7.046 13.325 47.174 1.00 11.91 89 ALA A CA 1
ATOM 618 C C . ALA A 1 85 ? 8.451 12.932 47.625 1.00 11.54 89 ALA A C 1
ATOM 619 O O . ALA A 1 85 ? 8.615 12.212 48.610 1.00 11.25 89 ALA A O 1
ATOM 621 N N . ALA A 1 86 ? 9.459 13.410 46.900 1.00 10.87 90 ALA A N 1
ATOM 622 C CA . ALA A 1 86 ? 10.848 13.123 47.238 1.00 11.71 90 ALA A CA 1
ATOM 623 C C . ALA A 1 86 ? 11.233 13.822 48.535 1.00 12.72 90 ALA A C 1
ATOM 624 O O . ALA A 1 86 ? 11.902 13.240 49.389 1.00 10.09 90 ALA A O 1
ATOM 626 N N . TYR A 1 87 ? 10.803 15.072 48.675 1.00 10.89 91 TYR A N 1
ATOM 627 C CA . TYR A 1 87 ? 11.001 15.819 49.914 1.00 13.79 91 TYR A CA 1
ATOM 628 C C . TYR A 1 87 ? 10.335 15.131 51.106 1.00 14.50 91 TYR A C 1
ATOM 629 O O . TYR A 1 87 ? 10.909 15.075 52.196 1.00 14.64 91 TYR A O 1
ATOM 638 N N . LEU A 1 88 ? 9.127 14.615 50.893 1.00 12.02 92 LEU A N 1
ATOM 639 C CA . LEU A 1 88 ? 8.395 13.906 51.941 1.00 13.77 92 LEU A CA 1
ATOM 640 C C . LEU A 1 88 ? 9.195 12.718 52.445 1.00 15.02 92 LEU A C 1
ATOM 641 O O . LEU A 1 88 ? 9.262 12.464 53.646 1.00 17.11 92 LEU A O 1
ATOM 646 N N . ALA A 1 89 ? 9.798 11.991 51.512 1.00 12.56 93 ALA A N 1
ATOM 647 C CA . ALA A 1 89 ? 10.534 10.780 51.841 1.00 14.96 93 ALA A CA 1
ATOM 648 C C . ALA A 1 89 ? 11.767 11.076 52.689 1.00 14.25 93 ALA A C 1
ATOM 649 O O . ALA A 1 89 ? 12.262 10.205 53.398 1.00 15.13 93 ALA A O 1
ATOM 651 N N . MET A 1 90 ? 12.259 12.309 52.611 1.00 15.85 94 MET A N 1
ATOM 652 C CA . MET A 1 90 ? 13.412 12.722 53.400 1.00 15.72 94 MET A CA 1
ATOM 653 C C . MET A 1 90 ? 12.971 13.307 54.738 1.00 16.26 94 MET A C 1
ATOM 654 O O . MET A 1 90 ? 13.800 13.712 55.551 1.00 17.36 94 MET A O 1
ATOM 659 N N . GLY A 1 91 ? 11.662 13.351 54.959 1.00 14.71 95 GLY A N 1
ATOM 660 C CA . GLY A 1 91 ? 11.112 13.931 56.170 1.00 18.59 95 GLY A CA 1
ATOM 661 C C . GLY A 1 91 ? 11.026 15.446 56.111 1.00 20.54 95 GLY A C 1
ATOM 662 O O . GLY A 1 91 ? 10.671 16.094 57.096 1.00 19.92 95 GLY A O 1
ATOM 663 N N . LYS A 1 92 ? 11.347 16.013 54.952 1.00 16.85 96 LYS A N 1
ATOM 664 C CA . LYS A 1 92 ? 11.344 17.464 54.789 1.00 19.25 96 LYS A CA 1
ATOM 665 C C . LYS A 1 92 ? 9.965 17.991 54.389 1.00 19.67 96 LYS A C 1
ATOM 666 O O . LYS A 1 92 ? 9.753 18.393 53.244 1.00 18.26 96 LYS A O 1
ATOM 672 N N . PHE A 1 93 ? 9.036 17.993 55.343 1.00 18.58 97 PHE A N 1
ATOM 673 C CA . PHE A 1 93 ? 7.654 18.395 55.086 1.00 18.73 97 PHE A CA 1
ATOM 674 C C . PHE A 1 93 ? 7.510 19.861 54.670 1.00 18.86 97 PHE A C 1
ATOM 675 O O . PHE A 1 93 ? 6.635 20.203 53.869 1.00 15.11 97 PHE A O 1
ATOM 683 N N . LYS A 1 94 ? 8.361 20.723 55.219 1.00 17.36 98 LYS A N 1
ATOM 684 C CA . LYS A 1 94 ? 8.292 22.151 54.923 1.00 19.02 98 LYS A CA 1
ATOM 685 C C . LYS A 1 94 ? 8.612 22.452 53.461 1.00 19.21 98 LYS A C 1
ATOM 686 O O . LYS A 1 94 ? 7.962 23.296 52.841 1.00 17.00 98 LYS A O 1
ATOM 692 N N . ASP A 1 95 ? 9.615 21.767 52.916 1.00 18.58 99 ASP A N 1
ATOM 693 C CA . ASP A 1 95 ? 9.972 21.928 51.510 1.00 18.51 99 ASP A CA 1
ATOM 694 C C . ASP A 1 95 ? 8.889 21.333 50.627 1.00 18.11 99 ASP A C 1
ATOM 695 O O . ASP A 1 95 ? 8.558 21.881 49.575 1.00 17.04 99 ASP A O 1
ATOM 700 N N . ALA A 1 96 ? 8.341 20.204 51.066 1.00 17.18 100 ALA A N 1
ATOM 701 C CA . ALA A 1 96 ? 7.310 19.508 50.310 1.00 17.39 100 ALA A CA 1
ATOM 702 C C . ALA A 1 96 ? 6.035 20.337 50.197 1.00 15.10 100 ALA A C 1
ATOM 703 O O . ALA A 1 96 ? 5.376 20.333 49.158 1.00 13.45 100 ALA A O 1
ATOM 705 N N . LEU A 1 97 ? 5.699 21.046 51.272 1.00 15.98 101 LEU A N 1
ATOM 706 C CA . LEU A 1 97 ? 4.483 21.850 51.327 1.00 14.32 101 LEU A CA 1
ATOM 707 C C . LEU A 1 97 ? 4.395 22.845 50.178 1.00 16.22 101 LEU A C 1
ATOM 708 O O . LEU A 1 97 ? 3.337 23.010 49.573 1.00 15.31 101 LEU A O 1
ATOM 713 N N . LYS A 1 98 ? 5.514 23.497 49.877 1.00 17.60 102 LYS A N 1
ATOM 714 C CA . LYS A 1 98 ? 5.556 24.488 48.809 1.00 17.63 102 LYS A CA 1
ATOM 715 C C . LYS A 1 98 ? 5.151 23.887 47.464 1.00 17.41 102 LYS A C 1
ATOM 716 O O . LYS A 1 98 ? 4.403 24.500 46.707 1.00 16.23 102 LYS A O 1
ATOM 722 N N . ASP A 1 99 ? 5.632 22.680 47.180 1.00 14.87 103 ASP A N 1
ATOM 723 C CA . ASP A 1 99 ? 5.307 22.016 45.920 1.00 15.38 103 ASP A CA 1
ATOM 724 C C . ASP A 1 99 ? 3.852 21.566 45.844 1.00 15.24 103 ASP A C 1
ATOM 725 O O . ASP A 1 99 ? 3.211 21.699 44.802 1.00 15.47 103 ASP A O 1
ATOM 730 N N . PHE A 1 100 ? 3.328 21.030 46.941 1.00 15.24 104 PHE A N 1
ATOM 731 C CA . PHE A 1 100 ? 1.927 20.623 46.966 1.00 17.74 104 PHE A CA 1
ATOM 732 C C . PHE A 1 100 ? 0.997 21.831 46.870 1.00 18.27 104 PHE A C 1
ATOM 733 O O . PHE A 1 100 ? -0.127 21.724 46.380 1.00 18.28 104 PHE A O 1
ATOM 741 N N . GLN A 1 101 ? 1.480 22.981 47.330 1.00 15.94 105 GLN A N 1
ATOM 742 C CA . GLN A 1 101 ? 0.754 24.234 47.158 1.00 19.82 105 GLN A CA 1
ATOM 743 C C . GLN A 1 101 ? 0.691 24.620 45.683 1.00 20.58 105 GLN A C 1
ATOM 744 O O . GLN A 1 101 ? -0.259 25.267 45.245 1.00 21.91 105 GLN A O 1
ATOM 750 N N . GLN A 1 102 ? 1.706 24.221 44.921 1.00 17.13 106 GLN A N 1
ATOM 751 C CA . GLN A 1 102 ? 1.729 24.482 43.488 1.00 19.09 106 GLN A CA 1
ATOM 752 C C . GLN A 1 102 ? 0.797 23.525 42.754 1.00 23.64 106 GLN A C 1
ATOM 753 O O . GLN A 1 102 ? 0.082 23.925 41.835 1.00 24.12 106 GLN A O 1
ATOM 759 N N . VAL A 1 103 ? 0.818 22.258 43.161 1.00 18.63 107 VAL A N 1
ATOM 760 C CA . VAL A 1 103 ? -0.048 21.240 42.577 1.00 22.51 107 VAL A CA 1
ATOM 761 C C . VAL A 1 103 ? -1.515 21.629 42.747 1.00 28.36 107 VAL A C 1
ATOM 762 O O . VAL A 1 103 ? -2.340 21.394 41.861 1.00 28.66 107 VAL A O 1
ATOM 766 N N . LYS A 1 104 ? -1.827 22.236 43.888 1.00 27.70 108 LYS A N 1
ATOM 767 C CA . LYS A 1 104 ? -3.172 22.723 44.169 1.00 31.71 108 LYS A CA 1
ATOM 768 C C . LYS A 1 104 ? -3.546 23.863 43.228 1.00 31.62 108 LYS A C 1
ATOM 769 O O . LYS A 1 104 ? -4.622 23.863 42.631 1.00 36.10 108 LYS A O 1
ATOM 775 N N . ARG A 1 105 ? -2.643 24.829 43.103 1.00 29.75 109 ARG A N 1
ATOM 776 C CA . ARG A 1 105 ? -2.864 26.002 42.267 1.00 30.89 109 ARG A CA 1
ATOM 777 C C . ARG A 1 105 ? -3.081 25.628 40.802 1.00 31.62 109 ARG A C 1
ATOM 778 O O . ARG A 1 105 ? -3.895 26.238 40.111 1.00 36.66 109 ARG A O 1
ATOM 786 N N . LEU A 1 106 ? -2.358 24.613 40.339 1.00 32.32 110 LEU A N 1
ATOM 787 C CA . LEU A 1 106 ? -2.420 24.197 38.941 1.00 31.64 110 LEU A CA 1
ATOM 788 C C . LEU A 1 106 ? -3.560 23.218 38.666 1.00 35.64 110 LEU A C 1
ATOM 789 O O . LEU A 1 106 ? -3.873 22.925 37.511 1.00 33.23 110 LEU A O 1
ATOM 794 N N . SER A 1 107 ? -4.175 22.708 39.728 1.00 37.33 111 SER A N 1
ATOM 795 C CA . SER A 1 107 ? -5.259 21.743 39.586 1.00 39.08 111 SER A CA 1
ATOM 796 C C . SER A 1 107 ? -6.326 21.967 40.654 1.00 45.27 111 SER A C 1
ATOM 797 O O . SER A 1 107 ? -6.428 21.193 41.606 1.00 49.54 111 SER A O 1
ATOM 800 N N . PRO A 1 108 ? -7.133 23.027 40.488 1.00 47.35 112 PRO A N 1
ATOM 801 C CA . PRO A 1 108 ? -8.125 23.456 41.483 1.00 49.35 112 PRO A CA 1
ATOM 802 C C . PRO A 1 108 ? -9.250 22.441 41.696 1.00 51.37 112 PRO A C 1
ATOM 803 O O . PRO A 1 108 ? -9.875 22.434 42.758 1.00 49.06 112 PRO A O 1
ATOM 807 N N . ASN A 1 109 ? -9.500 21.598 40.700 1.00 50.75 113 ASN A N 1
ATOM 808 C CA . ASN A 1 109 ? -10.569 20.610 40.789 1.00 51.04 113 ASN A CA 1
ATOM 809 C C . ASN A 1 109 ? -10.048 19.221 41.136 1.00 52.88 113 ASN A C 1
ATOM 810 O O . ASN A 1 109 ? -10.820 18.332 41.495 1.00 57.37 113 ASN A O 1
ATOM 812 N N . ALA A 1 113 ? -5.347 16.352 44.747 1.00 34.84 117 ALA A N 1
ATOM 813 C CA . ALA A 1 113 ? -4.478 17.489 45.028 1.00 35.37 117 ALA A CA 1
ATOM 814 C C . ALA A 1 113 ? -4.911 18.202 46.301 1.00 38.08 117 ALA A C 1
ATOM 815 O O . ALA A 1 113 ? -4.077 18.689 47.064 1.00 34.38 117 ALA A O 1
ATOM 817 N N . THR A 1 114 ? -6.221 18.265 46.519 1.00 38.60 118 THR A N 1
ATOM 818 C CA . THR A 1 114 ? -6.773 18.894 47.713 1.00 36.57 118 THR A CA 1
ATOM 819 C C . THR A 1 114 ? -6.451 18.061 48.946 1.00 33.81 118 THR A C 1
ATOM 820 O O . THR A 1 114 ? -6.078 18.594 49.992 1.00 35.22 118 THR A O 1
ATOM 824 N N . ARG A 1 115 ? -6.593 16.747 48.807 1.00 34.63 119 ARG A N 1
ATOM 825 C CA . ARG A 1 115 ? -6.302 15.817 49.887 1.00 34.10 119 ARG A CA 1
ATOM 826 C C . ARG A 1 115 ? -4.859 15.954 50.362 1.00 32.36 119 ARG A C 1
ATOM 827 O O . ARG A 1 115 ? -4.596 16.097 51.555 1.00 28.99 119 ARG A O 1
ATOM 835 N N . LYS A 1 116 ? -3.927 15.917 49.416 1.00 31.74 120 LYS A N 1
ATOM 836 C CA . LYS A 1 116 ? -2.509 15.888 49.749 1.00 29.99 120 LYS A CA 1
ATOM 837 C C . LYS A 1 116 ? -1.988 17.205 50.323 1.00 25.04 120 LYS A C 1
ATOM 838 O O . LYS A 1 116 ? -1.087 17.202 51.159 1.00 23.92 120 LYS A O 1
ATOM 844 N N . LEU A 1 117 ? -2.564 18.323 49.891 1.00 26.74 121 LEU A N 1
ATOM 845 C CA . LEU A 1 117 ? -2.188 19.621 50.442 1.00 24.98 121 LEU A CA 1
ATOM 846 C C . LEU A 1 117 ? -2.609 19.737 51.904 1.00 26.87 121 LEU A C 1
ATOM 847 O O . LEU A 1 117 ? -1.828 20.177 52.747 1.00 23.80 121 LEU A O 1
ATOM 852 N N . LYS A 1 118 ? -3.844 19.338 52.200 1.00 26.90 122 LYS A N 1
ATOM 853 C CA . LYS A 1 118 ? -4.342 19.351 53.573 1.00 27.18 122 LYS A CA 1
ATOM 854 C C . LYS A 1 118 ? -3.544 18.396 54.452 1.00 24.98 122 LYS A C 1
ATOM 855 O O . LYS A 1 118 ? -3.252 18.701 55.609 1.00 23.96 122 LYS A O 1
ATOM 861 N N . GLU A 1 119 ? -3.189 17.243 53.896 1.00 23.32 123 GLU A N 1
ATOM 862 C CA . GLU A 1 119 ? -2.353 16.288 54.611 1.00 26.53 123 GLU A CA 1
ATOM 863 C C . GLU A 1 119 ? -0.979 16.883 54.902 1.00 24.99 123 GLU A C 1
ATOM 864 O O . GLU A 1 119 ? -0.435 16.698 55.989 1.00 23.86 123 GLU A O 1
ATOM 870 N N . CYS A 1 120 ? -0.429 17.612 53.934 1.00 23.99 124 CYS A N 1
ATOM 871 C CA . CYS A 1 120 ? 0.897 18.199 54.097 1.00 23.53 124 CYS A CA 1
ATOM 872 C C . CYS A 1 120 ? 0.893 19.358 55.090 1.00 21.04 124 CYS A C 1
ATOM 873 O O . CYS A 1 120 ? 1.823 19.501 55.881 1.00 18.80 124 CYS A O 1
ATOM 876 N N . GLU A 1 121 ? -0.148 20.185 55.039 1.00 22.06 125 GLU A N 1
ATOM 877 C CA . GLU A 1 121 ? -0.319 21.259 56.011 1.00 22.85 125 GLU A CA 1
ATOM 878 C C . GLU A 1 121 ? -0.372 20.660 57.410 1.00 21.85 125 GLU A C 1
ATOM 879 O O . GLU A 1 121 ? 0.333 21.102 58.316 1.00 20.92 125 GLU A O 1
ATOM 885 N N . LYS A 1 122 ? -1.206 19.637 57.558 1.00 21.85 126 LYS A N 1
ATOM 886 C CA . LYS A 1 122 ? -1.349 18.895 58.804 1.00 21.68 126 LYS A CA 1
ATOM 887 C C . LYS A 1 122 ? -0.006 18.347 59.290 1.00 21.53 126 LYS A C 1
ATOM 888 O O . LYS A 1 122 ? 0.334 18.471 60.468 1.00 19.50 126 LYS A O 1
ATOM 894 N N . ALA A 1 123 ? 0.761 17.758 58.376 1.00 19.61 127 ALA A N 1
ATOM 895 C CA . ALA A 1 123 ? 2.061 17.186 58.717 1.00 20.85 127 ALA A CA 1
ATOM 896 C C . ALA A 1 123 ? 3.073 18.250 59.154 1.00 21.57 127 ALA A C 1
ATOM 897 O O . ALA A 1 123 ? 3.916 18.000 60.018 1.00 19.57 127 ALA A O 1
ATOM 899 N N . VAL A 1 124 ? 2.989 19.433 58.554 1.00 18.68 128 VAL A N 1
ATOM 900 C CA . VAL A 1 124 ? 3.877 20.533 58.915 1.00 18.43 128 VAL A CA 1
ATOM 901 C C . VAL A 1 124 ? 3.593 21.020 60.339 1.00 21.23 128 VAL A C 1
ATOM 902 O O . VAL A 1 124 ? 4.517 21.327 61.096 1.00 18.42 128 VAL A O 1
ATOM 906 N N . MET A 1 125 ? 2.315 21.073 60.703 1.00 20.79 129 MET A N 1
ATOM 907 C CA . MET A 1 125 ? 1.915 21.511 62.038 1.00 21.75 129 MET A CA 1
ATOM 908 C C . MET A 1 125 ? 2.389 20.530 63.099 1.00 19.61 129 MET A C 1
ATOM 909 O O . MET A 1 125 ? 2.885 20.929 64.151 1.00 19.60 129 MET A O 1
ATOM 914 N N . LYS A 1 126 ? 2.217 19.244 62.817 1.00 18.46 130 LYS A N 1
ATOM 915 C CA . LYS A 1 126 ? 2.715 18.188 63.686 1.00 20.73 130 LYS A CA 1
ATOM 916 C C . LYS A 1 126 ? 4.225 18.328 63.847 1.00 21.21 130 LYS A C 1
ATOM 917 O O . LYS A 1 126 ? 4.759 18.202 64.950 1.00 20.70 130 LYS A O 1
ATOM 923 N N . LEU A 1 127 ? 4.902 18.606 62.737 1.00 20.60 131 LEU A N 1
ATOM 924 C CA . LEU A 1 127 ? 6.351 18.771 62.729 1.00 22.46 131 LEU A CA 1
ATOM 925 C C . LEU A 1 127 ? 6.784 19.957 63.584 1.00 21.37 131 LEU A C 1
ATOM 926 O O . LEU A 1 127 ? 7.784 19.886 64.301 1.00 18.47 131 LEU A O 1
ATOM 931 N N . LYS A 1 128 ? 6.023 21.043 63.500 1.00 18.72 132 LYS A N 1
ATOM 932 C CA . LYS A 1 128 ? 6.312 22.254 64.258 1.00 19.36 132 LYS A CA 1
ATOM 933 C C . LYS A 1 128 ? 6.287 21.987 65.762 1.00 18.18 132 LYS A C 1
ATOM 934 O O . LYS A 1 128 ? 7.166 22.441 66.496 1.00 16.00 132 LYS A O 1
ATOM 940 N N . PHE A 1 129 ? 5.281 21.245 66.214 1.00 15.88 133 PHE A N 1
ATOM 941 C CA . PHE A 1 129 ? 5.198 20.853 67.615 1.00 15.04 133 PHE A CA 1
ATOM 942 C C . PHE A 1 129 ? 6.383 19.966 67.992 1.00 16.20 133 PHE A C 1
ATOM 943 O O . PHE A 1 129 ? 7.033 20.184 69.017 1.00 14.31 133 PHE A O 1
ATOM 951 N N . GLU A 1 130 ? 6.666 18.976 67.148 1.00 16.55 134 GLU A N 1
ATOM 952 C CA . GLU A 1 130 ? 7.749 18.030 67.401 1.00 16.62 134 GLU A CA 1
ATOM 953 C C . GLU A 1 130 ? 9.101 18.720 67.556 1.00 15.90 134 GLU A C 1
ATOM 954 O O . GLU A 1 130 ? 9.872 18.385 68.457 1.00 15.99 134 GLU A O 1
ATOM 960 N N . GLU A 1 131 ? 9.382 19.683 66.682 1.00 16.53 135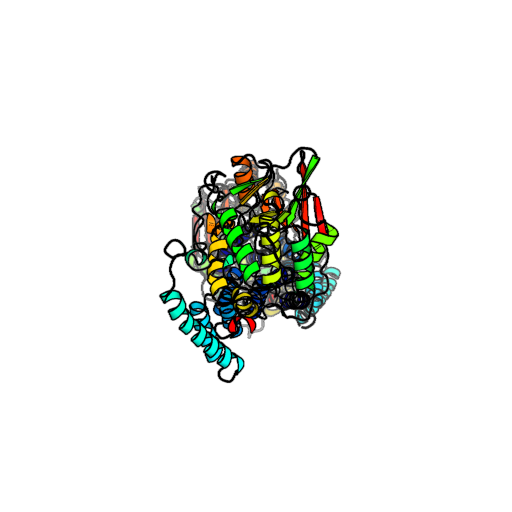 GLU A N 1
ATOM 961 C CA . GLU A 1 131 ? 10.637 20.426 66.741 1.00 17.21 135 GLU A CA 1
ATOM 962 C C . GLU A 1 131 ? 10.719 21.283 67.999 1.00 17.35 135 GLU A C 1
ATOM 963 O O . GLU A 1 131 ? 11.796 21.462 68.570 1.00 19.31 135 GLU A O 1
ATOM 969 N N . ALA A 1 132 ? 9.576 21.814 68.425 1.00 16.96 136 ALA A N 1
ATOM 970 C CA . ALA A 1 132 ? 9.527 22.702 69.583 1.00 14.77 136 ALA A CA 1
ATOM 971 C C . ALA A 1 132 ? 9.911 21.985 70.874 1.00 13.35 136 ALA A C 1
ATOM 972 O O . ALA A 1 132 ? 10.529 22.574 71.761 1.00 14.98 136 ALA A O 1
ATOM 974 N N . ILE A 1 133 ? 9.546 20.712 70.978 1.00 13.26 137 ILE A N 1
ATOM 975 C CA . ILE A 1 133 ? 9.845 19.945 72.180 1.00 14.75 137 ILE A CA 1
ATOM 976 C C . ILE A 1 133 ? 11.081 19.062 72.003 1.00 14.50 137 ILE A C 1
ATOM 977 O O . ILE A 1 133 ? 11.378 18.216 72.846 1.00 15.56 137 ILE A O 1
ATOM 982 N N . SER A 1 134 ? 11.804 19.272 70.909 1.00 15.16 138 SER A N 1
ATOM 983 C CA . SER A 1 134 ? 13.015 18.505 70.636 1.00 17.12 138 SER A CA 1
ATOM 984 C C . SER A 1 134 ? 14.177 18.964 71.515 1.00 16.36 138 SER A C 1
ATOM 985 O O . SER A 1 134 ? 14.543 20.139 71.519 1.00 17.53 138 SER A O 1
ATOM 988 N N . VAL A 1 135 ? 14.747 18.021 72.258 1.00 15.74 139 VAL A N 1
ATOM 989 C CA . VAL A 1 135 ? 15.878 18.287 73.139 1.00 16.80 139 VAL A CA 1
ATOM 990 C C . VAL A 1 135 ? 16.911 17.176 72.955 1.00 16.63 139 VAL A C 1
ATOM 991 O O . VAL A 1 135 ? 16.547 16.002 72.897 1.00 15.65 139 VAL A O 1
ATOM 995 N N . PRO A 1 136 ? 18.200 17.542 72.840 1.00 15.71 140 PRO A N 1
ATOM 996 C CA . PRO A 1 136 ? 19.282 16.558 72.709 1.00 18.28 140 PRO A CA 1
ATOM 997 C C . PRO A 1 136 ? 19.221 15.491 73.801 1.00 17.57 140 PRO A C 1
ATOM 998 O O . PRO A 1 136 ? 19.056 15.825 74.976 1.00 15.68 140 PRO A O 1
ATOM 1002 N N . VAL A 1 137 ? 19.347 14.227 73.406 1.00 15.63 141 VAL A N 1
ATOM 1003 C CA . VAL A 1 137 ? 19.165 13.102 74.322 1.00 16.05 141 VAL A CA 1
ATOM 1004 C C . VAL A 1 137 ? 20.130 13.147 75.511 1.00 16.00 141 VAL A C 1
ATOM 1005 O O . VAL A 1 137 ? 19.800 12.686 76.602 1.00 16.90 141 VAL A O 1
ATOM 1009 N N . SER A 1 138 ? 21.305 13.736 75.303 1.00 14.23 142 SER A N 1
ATOM 1010 C CA . SER A 1 138 ? 22.303 13.864 76.362 1.00 16.83 142 SER A CA 1
ATOM 1011 C C . SER A 1 138 ? 21.902 14.865 77.451 1.00 19.56 142 SER A C 1
ATOM 1012 O O . SER A 1 138 ? 22.489 14.879 78.533 1.00 17.66 142 SER A O 1
ATOM 1015 N N . GLU A 1 139 ? 20.905 15.699 77.164 1.00 17.86 143 GLU A N 1
ATOM 1016 C CA . GLU A 1 139 ? 20.436 16.690 78.130 1.00 20.31 143 GLU A CA 1
ATOM 1017 C C . GLU A 1 139 ? 19.245 16.184 78.939 1.00 20.64 143 GLU A C 1
ATOM 1018 O O . GLU A 1 139 ? 18.824 16.821 79.904 1.00 19.58 143 GLU A O 1
ATOM 1024 N N . ARG A 1 140 ? 18.703 15.036 78.540 1.00 21.41 144 ARG A N 1
ATOM 1025 C CA A ARG A 1 140 ? 17.531 14.478 79.201 0.46 20.69 144 ARG A CA 1
ATOM 1026 C CA B ARG A 1 140 ? 17.526 14.470 79.192 0.54 20.70 144 ARG A CA 1
ATOM 1027 C C . ARG A 1 140 ? 17.876 13.301 80.108 1.00 22.69 144 ARG A C 1
ATOM 1028 O O . ARG A 1 140 ? 18.936 12.688 79.978 1.00 20.87 144 ARG A O 1
ATOM 1043 N N . ARG A 1 141 ? 16.968 12.996 81.029 1.00 22.86 145 ARG A N 1
ATOM 1044 C CA . ARG A 1 141 ? 17.107 11.833 81.889 1.00 24.50 145 ARG A CA 1
ATOM 1045 C C . ARG A 1 141 ? 16.752 10.588 81.086 1.00 23.08 145 ARG A C 1
ATOM 1046 O O . ARG A 1 141 ? 15.777 10.582 80.334 1.00 20.36 145 ARG A O 1
ATOM 1054 N N . SER A 1 142 ? 17.547 9.536 81.239 1.00 21.32 146 SER A N 1
ATOM 1055 C CA . SER A 1 142 ? 17.218 8.251 80.641 1.00 20.18 146 SER A CA 1
ATOM 1056 C C . SER A 1 142 ? 15.941 7.739 81.289 1.00 21.90 146 SER A C 1
ATOM 1057 O O . SER A 1 142 ? 15.697 8.012 82.464 1.00 21.00 146 SER A O 1
ATOM 1060 N N . VAL A 1 143 ? 15.126 6.999 80.541 1.00 17.86 147 VAL A N 1
ATOM 1061 C CA . VAL A 1 143 ? 13.921 6.416 81.125 1.00 20.30 147 VAL A CA 1
ATOM 1062 C C . VAL A 1 143 ? 14.300 5.317 82.119 1.00 22.18 147 VAL A C 1
ATOM 1063 O O . VAL A 1 143 ? 13.473 4.873 82.916 1.00 23.44 147 VAL A O 1
ATOM 1067 N N . ALA A 1 144 ? 15.562 4.897 82.071 1.00 18.67 148 ALA A N 1
ATOM 1068 C CA . ALA A 1 144 ? 16.091 3.899 82.995 1.00 20.46 148 ALA A CA 1
ATOM 1069 C C . ALA A 1 144 ? 16.197 4.448 84.417 1.00 22.69 148 ALA A C 1
ATOM 1070 O O . ALA A 1 144 ? 16.452 3.701 85.363 1.00 20.89 148 ALA A O 1
ATOM 1072 N N . GLU A 1 145 ? 16.012 5.756 84.562 1.00 21.36 149 GLU A N 1
ATOM 1073 C CA . GLU A 1 145 ? 16.021 6.381 85.877 1.00 26.79 149 GLU A CA 1
ATOM 1074 C C . GLU A 1 145 ? 14.625 6.367 86.490 1.00 27.00 149 GLU A C 1
ATOM 1075 O O . GLU A 1 145 ? 14.463 6.559 87.695 1.00 28.36 149 GLU A O 1
ATOM 1081 N N . SER A 1 146 ? 13.617 6.133 85.656 1.00 23.65 150 SER A N 1
ATOM 1082 C CA . SER A 1 146 ? 12.235 6.145 86.120 1.00 27.80 150 SER A CA 1
ATOM 1083 C C . SER A 1 146 ? 11.564 4.780 85.991 1.00 26.56 150 SER A C 1
ATOM 1084 O O . SER A 1 146 ? 10.434 4.595 86.441 1.00 28.40 150 SER A O 1
ATOM 1087 N N . ILE A 1 147 ? 12.261 3.826 85.381 1.00 25.08 151 ILE A N 1
ATOM 1088 C CA . ILE A 1 147 ? 11.689 2.501 85.158 1.00 24.38 151 ILE A CA 1
ATOM 1089 C C . ILE A 1 147 ? 12.596 1.367 85.629 1.00 25.69 151 ILE A C 1
ATOM 1090 O O . ILE A 1 147 ? 13.742 1.244 85.196 1.00 24.58 151 ILE A O 1
ATOM 1095 N N . ASP A 1 148 ? 12.062 0.544 86.525 1.00 22.53 152 ASP A N 1
ATOM 1096 C CA . ASP A 1 148 ? 12.745 -0.650 86.997 1.00 23.24 152 ASP A CA 1
ATOM 1097 C C . ASP A 1 148 ? 11.851 -1.847 86.699 1.00 24.20 152 ASP A C 1
ATOM 1098 O O . ASP A 1 148 ? 10.744 -1.947 87.228 1.00 24.41 152 ASP A O 1
ATOM 1103 N N . PHE A 1 149 ? 12.325 -2.750 85.845 1.00 21.64 153 PHE A N 1
ATOM 1104 C CA . PHE A 1 149 ? 11.494 -3.861 85.389 1.00 21.10 153 PHE A CA 1
ATOM 1105 C C . PHE A 1 149 ? 11.086 -4.798 86.527 1.00 20.08 153 PHE A C 1
ATOM 1106 O O . PHE A 1 149 ? 10.090 -5.513 86.419 1.00 18.73 153 PHE A O 1
ATOM 1114 N N . HIS A 1 150 ? 11.859 -4.787 87.611 1.00 21.55 154 HIS A N 1
ATOM 1115 C CA . HIS A 1 150 ? 11.579 -5.637 88.765 1.00 21.94 154 HIS A CA 1
ATOM 1116 C C . HIS A 1 150 ? 10.224 -5.323 89.390 1.00 22.03 154 HIS A C 1
ATOM 1117 O O . HIS A 1 150 ? 9.573 -6.203 89.951 1.00 23.17 154 HIS A O 1
ATOM 1124 N N . THR A 1 151 ? 9.802 -4.066 89.284 1.00 22.01 155 THR A N 1
ATOM 1125 C CA . THR A 1 151 ? 8.547 -3.623 89.880 1.00 22.98 155 THR A CA 1
ATOM 1126 C C . THR A 1 151 ? 7.358 -3.832 88.945 1.00 22.43 155 THR A C 1
ATOM 1127 O O . THR A 1 151 ? 6.225 -3.489 89.283 1.00 20.70 155 THR A O 1
ATOM 1131 N N . ILE A 1 152 ? 7.615 -4.387 87.766 1.00 19.61 156 ILE A N 1
ATOM 1132 C CA . ILE A 1 152 ? 6.547 -4.621 86.802 1.00 19.17 156 ILE A CA 1
ATOM 1133 C C . ILE A 1 152 ? 5.940 -6.010 86.966 1.00 20.16 156 ILE A C 1
ATOM 1134 O O . ILE A 1 152 ? 6.584 -7.021 86.684 1.00 19.71 156 ILE A O 1
ATOM 1139 N N . GLU A 1 153 ? 4.694 -6.049 87.423 1.00 19.52 157 GLU A N 1
ATOM 1140 C CA . GLU A 1 153 ? 4.014 -7.310 87.681 1.00 21.58 157 GLU A CA 1
ATOM 1141 C C . GLU A 1 153 ? 3.510 -7.949 86.392 1.00 20.24 157 GLU A C 1
ATOM 1142 O O . GLU A 1 153 ? 2.985 -7.267 85.513 1.00 19.84 157 GLU A O 1
ATOM 1148 N N . VAL A 1 154 ? 3.684 -9.263 86.285 1.00 19.53 158 VAL A N 1
ATOM 1149 C CA . VAL A 1 154 ? 3.179 -10.016 85.147 1.00 19.00 158 VAL A CA 1
ATOM 1150 C C . VAL A 1 154 ? 1.918 -10.777 85.539 1.00 23.06 158 VAL A C 1
ATOM 1151 O O . VAL A 1 154 ? 1.931 -11.579 86.476 1.00 21.67 158 VAL A O 1
ATOM 1155 N N . GLU A 1 155 ? 0.829 -10.518 84.823 1.00 20.30 159 GLU A N 1
ATOM 1156 C CA . GLU A 1 155 ? -0.432 -11.196 85.089 1.00 19.62 159 GLU A CA 1
ATOM 1157 C C . GLU A 1 155 ? -0.308 -12.705 84.864 1.00 21.12 159 GLU A C 1
ATOM 1158 O O . GLU A 1 155 ? 0.416 -13.151 83.973 1.00 17.51 159 GLU A O 1
ATOM 1164 N N . PRO A 1 156 ? -0.995 -13.497 85.699 1.00 20.81 160 PRO A N 1
ATOM 1165 C CA . PRO A 1 156 ? -0.998 -14.959 85.576 1.00 20.43 160 PRO A CA 1
ATOM 1166 C C . PRO A 1 156 ? -1.528 -15.443 84.228 1.00 19.15 160 PRO A C 1
ATOM 1167 O O . PRO A 1 156 ? -1.154 -16.523 83.775 1.00 21.46 160 PRO A O 1
ATOM 1171 N N . GLN A 1 157 ? -2.384 -14.649 83.595 1.00 19.96 161 GLN A N 1
ATOM 1172 C CA . GLN A 1 157 ? -2.992 -15.044 82.328 1.00 21.46 161 GLN A CA 1
ATOM 1173 C C . GLN A 1 157 ? -2.057 -14.865 81.125 1.00 19.38 161 GLN A C 1
ATOM 1174 O O . GLN A 1 157 ? -2.378 -15.292 80.016 1.00 18.92 161 GLN A O 1
ATOM 1180 N N . TYR A 1 158 ? -0.909 -14.228 81.346 1.00 19.15 162 TYR A N 1
ATOM 1181 C CA . TYR A 1 158 ? 0.087 -14.048 80.288 1.00 18.77 162 TYR A CA 1
ATOM 1182 C C . TYR A 1 158 ? 0.700 -15.391 79.909 1.00 14.76 162 TYR A C 1
ATOM 1183 O O . TYR A 1 158 ? 1.237 -16.095 80.762 1.00 15.89 162 TYR A O 1
ATOM 1192 N N . SER A 1 159 ? 0.615 -15.742 78.630 1.00 15.90 163 SER A N 1
ATOM 1193 C CA . SER A 1 159 ? 1.063 -17.052 78.166 1.00 16.01 163 SER A CA 1
ATOM 1194 C C . SER A 1 159 ? 2.333 -16.997 77.316 1.00 16.12 163 SER A C 1
ATOM 1195 O O . SER A 1 159 ? 2.752 -18.012 76.759 1.00 14.75 163 SER A O 1
ATOM 1198 N N . GLY A 1 160 ? 2.941 -15.819 77.217 1.00 15.41 164 GLY A N 1
ATOM 1199 C CA . GLY A 1 160 ? 4.144 -15.652 76.419 1.00 13.93 164 GLY A CA 1
ATOM 1200 C C . GLY A 1 160 ? 5.404 -16.104 77.137 1.00 16.23 164 GLY A C 1
ATOM 1201 O O . GLY A 1 160 ? 5.340 -16.681 78.225 1.00 14.28 164 GLY A O 1
ATOM 1202 N N . ALA A 1 161 ? 6.557 -15.844 76.525 1.00 14.13 165 ALA A N 1
ATOM 1203 C CA . ALA A 1 161 ? 7.837 -16.231 77.111 1.00 13.14 165 ALA A CA 1
ATOM 1204 C C . ALA A 1 161 ? 8.140 -15.411 78.364 1.00 12.64 165 ALA A C 1
ATOM 1205 O O . ALA A 1 161 ? 7.768 -14.241 78.458 1.00 12.53 165 ALA A O 1
ATOM 1207 N N . ARG A 1 162 ? 8.816 -16.033 79.324 1.00 13.09 166 ARG A N 1
ATOM 1208 C CA . ARG A 1 162 ? 9.141 -15.374 80.583 1.00 15.06 166 ARG A CA 1
ATOM 1209 C C . ARG A 1 162 ? 10.628 -15.474 80.894 1.00 15.55 166 ARG A C 1
ATOM 1210 O O . ARG A 1 162 ? 11.240 -16.524 80.702 1.00 16.59 166 ARG A O 1
ATOM 1218 N N . ILE A 1 163 ? 11.201 -14.376 81.375 1.00 13.90 167 ILE A N 1
ATOM 1219 C CA . ILE A 1 163 ? 12.558 -14.389 81.901 1.00 16.25 167 ILE A CA 1
ATOM 1220 C C . ILE A 1 163 ? 12.472 -14.631 83.401 1.00 17.93 167 ILE A C 1
ATOM 1221 O O . ILE A 1 163 ? 12.102 -13.737 84.160 1.00 19.18 167 ILE A O 1
ATOM 1226 N N . GLU A 1 164 ? 12.807 -15.844 83.826 1.00 21.67 168 GLU A N 1
ATOM 1227 C CA . GLU A 1 164 ? 12.595 -16.244 85.215 1.00 23.90 168 GLU A CA 1
ATOM 1228 C C . GLU A 1 164 ? 13.444 -15.462 86.212 1.00 23.78 168 GLU A C 1
ATOM 1229 O O . GLU A 1 164 ? 12.961 -15.079 87.276 1.00 29.82 168 GLU A O 1
ATOM 1235 N N . GLY A 1 165 ? 14.702 -15.217 85.867 1.00 23.27 169 GLY A N 1
ATOM 1236 C CA . GLY A 1 165 ? 15.598 -14.517 86.767 1.00 24.33 169 GLY A CA 1
ATOM 1237 C C . GLY A 1 165 ? 16.221 -13.270 86.173 1.00 22.61 169 GLY A C 1
ATOM 1238 O O . GLY A 1 165 ? 15.558 -12.498 85.479 1.00 21.04 169 GLY A O 1
ATOM 1239 N N . GLU A 1 166 ? 17.505 -13.078 86.452 1.00 19.81 170 GLU A N 1
ATOM 1240 C CA . GLU A 1 166 ? 18.235 -11.911 85.979 1.00 22.58 170 GLU A CA 1
ATOM 1241 C C . GLU A 1 166 ? 18.954 -12.204 84.667 1.00 24.61 170 GLU A C 1
ATOM 1242 O O . GLU A 1 166 ? 19.576 -11.319 84.079 1.00 23.96 170 GLU A O 1
ATOM 1248 N N . GLU A 1 167 ? 18.861 -13.448 84.210 1.00 22.61 171 GLU A N 1
ATOM 1249 C CA . GLU A 1 167 ? 19.636 -13.895 83.058 1.00 22.90 171 GLU A CA 1
ATOM 1250 C C . GLU A 1 167 ? 18.752 -14.234 81.861 1.00 19.22 171 GLU A C 1
ATOM 1251 O O . GLU A 1 167 ? 17.775 -14.969 81.990 1.00 17.91 171 GLU A O 1
ATOM 1257 N N . VAL A 1 168 ? 19.099 -13.697 80.696 1.00 19.28 172 VAL A N 1
ATOM 1258 C CA . VAL A 1 168 ? 18.417 -14.068 79.462 1.00 14.69 172 VAL A CA 1
ATOM 1259 C C . VAL A 1 168 ? 19.022 -15.363 78.938 1.00 15.11 172 VAL A C 1
ATOM 1260 O O . VAL A 1 168 ? 20.217 -15.426 78.654 1.00 15.25 172 VAL A O 1
ATOM 1264 N N . THR A 1 169 ? 18.196 -16.396 78.817 1.00 15.44 173 THR A N 1
ATOM 1265 C CA . THR A 1 169 ? 18.682 -17.715 78.426 1.00 15.05 173 THR A CA 1
ATOM 1266 C C . THR A 1 169 ? 18.253 -18.089 77.011 1.00 14.52 173 THR A C 1
ATOM 1267 O O . THR A 1 169 ? 17.284 -17.544 76.480 1.00 12.43 173 THR A O 1
ATOM 1271 N N . LEU A 1 170 ? 18.982 -19.026 76.414 1.00 15.67 174 LEU A N 1
ATOM 1272 C CA . LEU A 1 170 ? 18.703 -19.484 75.057 1.00 15.56 174 LEU A CA 1
ATOM 1273 C C . LEU A 1 170 ? 17.313 -20.103 74.948 1.00 15.01 174 LEU A C 1
ATOM 1274 O O . LEU A 1 170 ? 16.639 -19.946 73.931 1.00 14.69 174 LEU A O 1
ATOM 1279 N N . ASP A 1 171 ? 16.890 -20.803 75.998 1.00 16.60 175 ASP A N 1
ATOM 1280 C CA . ASP A 1 171 ? 15.545 -21.375 76.048 1.00 18.94 175 ASP A CA 1
ATOM 1281 C C . ASP A 1 171 ? 14.485 -20.285 75.930 1.00 14.86 175 ASP A C 1
ATOM 1282 O O . ASP A 1 171 ? 13.511 -20.432 75.191 1.00 13.52 175 ASP A O 1
ATOM 1287 N N . PHE A 1 172 ? 14.682 -19.195 76.664 1.00 13.28 176 PHE A N 1
ATOM 1288 C CA . PHE A 1 172 ? 13.778 -18.054 76.594 1.00 13.50 176 PHE A CA 1
ATOM 1289 C C . PHE A 1 172 ? 13.739 -17.448 75.192 1.00 11.66 176 PHE A C 1
ATOM 1290 O O . PHE A 1 172 ? 12.665 -17.175 74.656 1.00 12.01 176 PHE A O 1
ATOM 1298 N N . VAL A 1 173 ? 14.913 -17.228 74.610 1.00 12.36 177 VAL A N 1
ATOM 1299 C CA . VAL A 1 173 ? 15.002 -16.599 73.295 1.00 11.80 177 VAL A CA 1
ATOM 1300 C C . VAL A 1 173 ? 14.304 -17.441 72.231 1.00 10.83 177 VAL A C 1
ATOM 1301 O O . VAL A 1 173 ? 13.597 -16.907 71.382 1.00 9.73 177 VAL A O 1
ATOM 1305 N N . LYS A 1 174 ? 14.491 -18.756 72.291 1.00 12.03 178 LYS A N 1
ATOM 1306 C CA . LYS A 1 174 ? 13.806 -19.663 71.372 1.00 12.27 178 LYS A CA 1
ATOM 1307 C C . LYS A 1 174 ? 12.291 -19.571 71.534 1.00 11.50 178 LYS A C 1
ATOM 1308 O O . LYS A 1 174 ? 11.558 -19.480 70.549 1.00 12.01 178 LYS A O 1
ATOM 1314 N N . THR A 1 175 ? 11.829 -19.590 72.781 1.00 12.72 179 THR A N 1
ATOM 1315 C CA . THR A 1 175 ? 10.403 -19.470 73.070 1.00 12.42 179 THR A CA 1
ATOM 1316 C C . THR A 1 175 ? 9.859 -18.139 72.560 1.00 12.50 179 THR A C 1
ATOM 1317 O O . THR A 1 175 ? 8.782 -18.085 71.962 1.00 11.09 179 THR A O 1
ATOM 1321 N N . MET A 1 176 ? 10.612 -17.068 72.794 1.00 11.94 180 MET A N 1
ATOM 1322 C CA . MET A 1 176 ? 10.203 -15.743 72.346 1.00 10.85 180 MET A CA 1
ATOM 1323 C C . MET A 1 176 ? 10.122 -15.671 70.821 1.00 10.13 180 MET A C 1
ATOM 1324 O O . MET A 1 176 ? 9.159 -15.141 70.269 1.00 11.00 180 MET A O 1
ATOM 1329 N N . MET A 1 177 ? 11.135 -16.210 70.150 1.00 10.17 181 MET A N 1
ATOM 1330 C CA . MET A 1 177 ? 11.182 -16.199 68.691 1.00 9.78 181 MET A CA 1
ATOM 1331 C C . MET A 1 177 ? 10.002 -16.951 68.082 1.00 12.28 181 MET A C 1
ATOM 1332 O O . MET A 1 177 ? 9.432 -16.517 67.080 1.00 11.41 181 MET A O 1
ATOM 1337 N N . GLU A 1 178 ? 9.637 -18.076 68.690 1.00 11.19 182 GLU A N 1
ATOM 1338 C CA . GLU A 1 178 ? 8.523 -18.873 68.187 1.00 15.19 182 GLU A CA 1
ATOM 1339 C C . GLU A 1 178 ? 7.200 -18.132 68.370 1.00 14.11 182 GLU A C 1
ATOM 1340 O O . GLU A 1 178 ? 6.354 -18.131 67.473 1.00 13.08 182 GLU A O 1
ATOM 1346 N N . ASP A 1 179 ? 7.030 -17.496 69.527 1.00 11.13 183 ASP A N 1
ATOM 1347 C CA . ASP A 1 179 ? 5.840 -16.688 69.779 1.00 12.72 183 ASP A CA 1
ATOM 1348 C C . ASP A 1 179 ? 5.724 -15.540 68.774 1.00 14.41 183 ASP A C 1
ATOM 1349 O O . ASP A 1 179 ? 4.639 -15.275 68.250 1.00 14.03 183 ASP A O 1
ATOM 1354 N N . PHE A 1 180 ? 6.844 -14.868 68.510 1.00 10.75 184 PHE A N 1
ATOM 1355 C CA . PHE A 1 180 ? 6.891 -13.797 67.518 1.00 10.75 184 PHE A CA 1
ATOM 1356 C C . PHE A 1 180 ? 6.497 -14.324 66.141 1.00 11.75 184 PHE A C 1
ATOM 1357 O O . PHE A 1 180 ? 5.764 -13.670 65.399 1.00 10.22 184 PHE A O 1
ATOM 1365 N N . LYS A 1 181 ? 6.996 -15.510 65.810 1.00 11.49 185 LYS A N 1
ATOM 1366 C CA . LYS A 1 181 ? 6.684 -16.153 64.542 1.00 13.20 185 LYS A CA 1
ATOM 1367 C C . LYS A 1 181 ? 5.177 -16.343 64.406 1.00 14.13 185 LYS A C 1
ATOM 1368 O O . LYS A 1 181 ? 4.613 -16.146 63.331 1.00 13.26 185 LYS A O 1
ATOM 1374 N N . ASN A 1 182 ? 4.534 -16.703 65.512 1.00 13.42 186 ASN A N 1
ATOM 1375 C CA . ASN A 1 182 ? 3.085 -16.879 65.549 1.00 14.77 186 ASN A CA 1
ATOM 1376 C C . ASN A 1 182 ? 2.340 -15.589 65.868 1.00 14.97 186 ASN A C 1
ATOM 1377 O O . ASN A 1 182 ? 1.183 -15.624 66.279 1.00 16.66 186 ASN A O 1
ATOM 1382 N N . GLN A 1 183 ? 3.019 -14.458 65.693 1.00 15.35 187 GLN A N 1
ATOM 1383 C CA . GLN A 1 183 ? 2.431 -13.135 65.915 1.00 15.34 187 GLN A CA 1
ATOM 1384 C C . GLN A 1 183 ? 1.908 -12.925 67.334 1.00 16.20 187 GLN A C 1
ATOM 1385 O O . GLN A 1 183 ? 0.886 -12.269 67.537 1.00 15.82 187 GLN A O 1
ATOM 1391 N N . LYS A 1 184 ? 2.615 -13.483 68.309 1.00 16.16 188 LYS A N 1
ATOM 1392 C CA . LYS A 1 184 ? 2.302 -13.249 69.712 1.00 16.77 188 LYS A CA 1
ATOM 1393 C C . LYS A 1 184 ? 3.133 -12.074 70.217 1.00 17.37 188 LYS A C 1
ATOM 1394 O O . LYS A 1 184 ? 3.931 -11.506 69.471 1.00 18.59 188 LYS A O 1
ATOM 1400 N N . THR A 1 185 ? 2.947 -11.707 71.479 1.00 17.08 189 THR A N 1
ATOM 1401 C CA . THR A 1 185 ? 3.635 -10.546 72.031 1.00 17.53 189 THR A CA 1
ATOM 1402 C C . THR A 1 185 ? 4.463 -10.903 73.264 1.00 18.88 189 THR A C 1
ATOM 1403 O O . THR A 1 185 ? 4.216 -11.915 73.921 1.00 21.72 189 THR A O 1
ATOM 1407 N N . LEU A 1 186 ? 5.457 -10.072 73.561 1.00 16.27 190 LEU A N 1
ATOM 1408 C CA . LEU A 1 186 ? 6.258 -10.231 74.767 1.00 14.87 190 LEU A CA 1
ATOM 1409 C C . LEU A 1 186 ? 5.808 -9.210 75.807 1.00 14.57 190 LEU A C 1
ATOM 1410 O O . LEU A 1 186 ? 5.569 -8.049 75.475 1.00 13.47 190 LEU A O 1
ATOM 1415 N N . HIS A 1 187 ? 5.688 -9.642 77.059 1.00 14.20 191 HIS A N 1
ATOM 1416 C CA . HIS A 1 187 ? 5.235 -8.756 78.130 1.00 15.00 191 HIS A CA 1
ATOM 1417 C C . HIS A 1 187 ? 6.206 -7.600 78.319 1.00 13.25 191 HIS A C 1
ATOM 1418 O O . HIS A 1 187 ? 7.412 -7.764 78.142 1.00 13.14 191 HIS A O 1
ATOM 1425 N N . LYS A 1 188 ? 5.673 -6.435 78.677 1.00 13.82 192 LYS A N 1
ATOM 1426 C CA . LYS A 1 188 ? 6.478 -5.224 78.825 1.00 15.00 192 LYS A CA 1
ATOM 1427 C C . LYS A 1 188 ? 7.586 -5.358 79.868 1.00 14.41 192 LYS A C 1
ATOM 1428 O O . LYS A 1 188 ? 8.631 -4.713 79.749 1.00 14.65 192 LYS A O 1
ATOM 1434 N N . ARG A 1 189 ? 7.359 -6.180 80.889 1.00 12.30 193 ARG A N 1
ATOM 1435 C CA . ARG A 1 189 ? 8.388 -6.418 81.897 1.00 14.44 193 ARG A CA 1
ATOM 1436 C C . ARG A 1 189 ? 9.648 -6.969 81.244 1.00 12.10 193 ARG A C 1
ATOM 1437 O O . ARG A 1 189 ? 10.754 -6.492 81.495 1.00 12.31 193 ARG A O 1
ATOM 1445 N N . TYR A 1 190 ? 9.468 -7.976 80.398 1.00 11.72 194 TYR A N 1
ATOM 1446 C CA . TYR A 1 190 ? 10.593 -8.658 79.776 1.00 12.00 194 TYR A CA 1
ATOM 1447 C C . TYR A 1 190 ? 11.194 -7.822 78.654 1.00 10.49 194 TYR A C 1
ATOM 1448 O O . TYR A 1 190 ? 12.396 -7.891 78.402 1.00 9.42 194 TYR A O 1
ATOM 1457 N N . ALA A 1 191 ? 10.358 -7.025 77.993 1.00 9.50 195 ALA A N 1
ATOM 1458 C CA . ALA A 1 191 ? 10.834 -6.115 76.960 1.00 12.00 195 ALA A CA 1
ATOM 1459 C C . ALA A 1 191 ? 11.736 -5.045 77.572 1.00 10.59 195 ALA A C 1
ATOM 1460 O O . ALA A 1 191 ? 12.812 -4.756 77.052 1.00 8.79 195 ALA A O 1
ATOM 1462 N N . TYR A 1 192 ? 11.291 -4.469 78.685 1.00 10.93 196 TYR A N 1
ATOM 1463 C CA . TYR A 1 192 ? 12.101 -3.514 79.434 1.00 11.54 196 TYR A CA 1
ATOM 1464 C C . TYR A 1 192 ? 13.409 -4.149 79.886 1.00 9.89 196 TYR A C 1
ATOM 1465 O O . TYR A 1 192 ? 14.479 -3.561 79.736 1.00 9.56 196 TYR A O 1
ATOM 1474 N N . GLN A 1 193 ? 13.315 -5.355 80.434 1.00 9.68 197 GLN A N 1
ATOM 1475 C CA . GLN A 1 193 ? 14.488 -6.062 80.933 1.00 10.91 197 GLN A CA 1
ATOM 1476 C C . GLN A 1 193 ? 15.556 -6.200 79.850 1.00 9.76 197 GLN A C 1
ATOM 1477 O O . GLN A 1 193 ? 16.736 -5.947 80.093 1.00 9.46 197 GLN A O 1
ATOM 1483 N N . ILE A 1 194 ? 15.125 -6.578 78.652 1.00 8.30 198 ILE A N 1
ATOM 1484 C CA . ILE A 1 194 ? 16.029 -6.778 77.523 1.00 7.96 198 ILE A CA 1
ATOM 1485 C C . ILE A 1 194 ? 16.650 -5.470 77.032 1.00 8.82 198 ILE A C 1
ATOM 1486 O O . ILE A 1 194 ? 17.865 -5.383 76.831 1.00 7.70 198 ILE A O 1
ATOM 1491 N N . VAL A 1 195 ? 15.811 -4.456 76.839 1.00 7.15 199 VAL A N 1
ATOM 1492 C CA . VAL A 1 195 ? 16.273 -3.179 76.308 1.00 8.24 199 VAL A CA 1
ATOM 1493 C C . VAL A 1 195 ? 17.148 -2.433 77.318 1.00 9.48 199 VAL A C 1
ATOM 1494 O O . VAL A 1 195 ? 18.172 -1.858 76.951 1.00 7.77 199 VAL A O 1
ATOM 1498 N N . LEU A 1 196 ? 16.748 -2.459 78.588 1.00 9.03 200 LEU A N 1
ATOM 1499 C CA . LEU A 1 196 ? 17.518 -1.809 79.647 1.00 10.22 200 LEU A CA 1
ATOM 1500 C C . LEU A 1 196 ? 18.887 -2.454 79.841 1.00 10.15 200 LEU A C 1
ATOM 1501 O O . LEU A 1 196 ? 19.865 -1.769 80.138 1.00 11.35 200 LEU A O 1
ATOM 1506 N N . GLN A 1 197 ? 18.957 -3.771 79.680 1.00 10.94 201 GLN A N 1
ATOM 1507 C CA . GLN A 1 197 ? 20.239 -4.464 79.756 1.00 10.60 201 GLN A CA 1
ATOM 1508 C C . GLN A 1 197 ? 21.093 -4.167 78.527 1.00 9.60 201 GLN A C 1
ATOM 1509 O O . GLN A 1 197 ? 22.314 -4.038 78.626 1.00 9.11 201 GLN A O 1
ATOM 1515 N N . THR A 1 198 ? 20.447 -4.058 77.368 1.00 8.46 202 THR A N 1
ATOM 1516 C CA . THR A 1 198 ? 21.160 -3.743 76.134 1.00 7.50 202 THR A CA 1
ATOM 1517 C C . THR A 1 198 ? 21.793 -2.353 76.226 1.00 8.01 202 THR A C 1
ATOM 1518 O O . THR A 1 198 ? 22.908 -2.139 75.753 1.00 7.67 202 THR A O 1
ATOM 1522 N N . ARG A 1 199 ? 21.083 -1.418 76.853 1.00 8.22 203 ARG A N 1
ATOM 1523 C CA . ARG A 1 199 ? 21.594 -0.063 77.037 1.00 8.51 203 ARG A CA 1
ATOM 1524 C C . ARG A 1 199 ? 22.918 -0.070 77.802 1.00 9.56 203 ARG A C 1
ATOM 1525 O O . ARG A 1 199 ? 23.872 0.597 77.409 1.00 9.14 203 ARG A O 1
ATOM 1533 N N . GLN A 1 200 ? 22.961 -0.832 78.891 1.00 9.65 204 GLN A N 1
ATOM 1534 C CA . GLN A 1 200 ? 24.157 -0.965 79.719 1.00 11.22 204 GLN A CA 1
ATOM 1535 C C . GLN A 1 200 ? 25.327 -1.512 78.913 1.00 11.28 204 GLN A C 1
ATOM 1536 O O . GLN A 1 200 ? 26.463 -1.052 79.043 1.00 11.87 204 GLN A O 1
ATOM 1542 N N . ILE A 1 201 ? 25.040 -2.512 78.089 1.00 9.49 205 ILE A N 1
ATOM 1543 C CA . ILE A 1 201 ? 26.060 -3.153 77.275 1.00 9.56 205 ILE A CA 1
ATOM 1544 C C . ILE A 1 201 ? 26.601 -2.194 76.218 1.00 8.86 205 ILE A C 1
ATOM 1545 O O . ILE A 1 201 ? 27.807 -2.132 75.980 1.00 9.16 205 ILE A O 1
ATOM 1550 N N . LEU A 1 202 ? 25.707 -1.432 75.599 1.00 8.95 206 LEU A N 1
ATOM 1551 C CA . LEU A 1 202 ? 26.097 -0.565 74.496 1.00 7.85 206 LEU A CA 1
ATOM 1552 C C . LEU A 1 202 ? 26.878 0.668 74.945 1.00 8.29 206 LEU A C 1
ATOM 1553 O O . LEU A 1 202 ? 27.849 1.055 74.295 1.00 7.85 206 LEU A O 1
ATOM 1558 N N . LEU A 1 203 ? 26.469 1.280 76.054 1.00 8.60 207 LEU A N 1
ATOM 1559 C CA . LEU A 1 203 ? 27.123 2.508 76.514 1.00 10.70 207 LEU A CA 1
ATOM 1560 C C . LEU A 1 203 ? 28.569 2.285 76.948 1.00 11.00 207 LEU A C 1
ATOM 1561 O O . LEU A 1 203 ? 29.343 3.234 77.054 1.00 13.60 207 LEU A O 1
ATOM 1566 N N . ALA A 1 204 ? 28.927 1.031 77.198 1.00 9.54 208 ALA A N 1
ATOM 1567 C CA . ALA A 1 204 ? 30.287 0.694 77.602 1.00 10.78 208 ALA A CA 1
ATOM 1568 C C . ALA A 1 204 ? 31.194 0.465 76.394 1.00 9.55 208 ALA A C 1
ATOM 1569 O O . ALA A 1 204 ? 32.383 0.185 76.544 1.00 8.58 208 ALA A O 1
ATOM 1571 N N . LEU A 1 205 ? 30.628 0.591 75.199 1.00 9.09 209 LEU A N 1
ATOM 1572 C CA . LEU A 1 205 ? 31.367 0.338 73.966 1.00 9.15 209 LEU A CA 1
ATOM 1573 C C . LEU A 1 205 ? 31.957 1.610 73.373 1.00 9.20 209 LEU A C 1
ATOM 1574 O O . LEU A 1 205 ? 31.358 2.680 73.472 1.00 8.25 209 LEU A O 1
ATOM 1579 N N . PRO A 1 206 ? 33.137 1.493 72.743 1.00 8.56 210 PRO A N 1
ATOM 1580 C CA . PRO A 1 206 ? 33.685 2.602 71.957 1.00 8.95 210 PRO A CA 1
ATOM 1581 C C . PRO A 1 206 ? 32.897 2.763 70.661 1.00 9.25 210 PRO A C 1
ATOM 1582 O O . PRO A 1 206 ? 32.129 1.866 70.307 1.00 8.12 210 PRO A O 1
ATOM 1586 N N . SER A 1 207 ? 33.083 3.883 69.969 1.00 7.73 211 SER A N 1
ATOM 1587 C CA . SER A 1 207 ? 32.304 4.183 68.770 1.00 8.52 211 SER A CA 1
ATOM 1588 C C . SER A 1 207 ? 32.738 3.339 67.576 1.00 9.72 211 SER A C 1
ATOM 1589 O O . SER A 1 207 ? 31.996 3.191 66.602 1.00 7.77 211 SER A O 1
ATOM 1592 N N . LEU A 1 208 ? 33.947 2.793 67.658 1.00 9.02 212 LEU A N 1
ATOM 1593 C CA . LEU A 1 208 ? 34.415 1.807 66.696 1.00 8.47 212 LEU A CA 1
ATOM 1594 C C . LEU A 1 208 ? 34.873 0.573 67.457 1.00 10.00 212 LEU A C 1
ATOM 1595 O O . LEU A 1 208 ? 35.790 0.646 68.276 1.00 10.88 212 LEU A O 1
ATOM 1600 N N . VAL A 1 209 ? 34.234 -0.558 67.180 1.00 8.09 213 VAL A N 1
ATOM 1601 C CA . VAL A 1 209 ? 34.481 -1.783 67.930 1.00 9.07 213 VAL A CA 1
ATOM 1602 C C . VAL A 1 209 ? 35.410 -2.731 67.179 1.00 10.65 213 VAL A C 1
ATOM 1603 O O . VAL A 1 209 ? 35.195 -3.022 66.003 1.00 10.50 213 VAL A O 1
ATOM 1607 N N . ASP A 1 210 ? 36.450 -3.203 67.859 1.00 10.59 214 ASP A N 1
ATOM 1608 C CA . ASP A 1 210 ? 37.331 -4.208 67.279 1.00 13.37 214 ASP A CA 1
ATOM 1609 C C . ASP A 1 210 ? 36.792 -5.604 67.550 1.00 13.34 214 ASP A C 1
ATOM 1610 O O . ASP A 1 210 ? 36.652 -6.010 68.704 1.00 12.95 214 ASP A O 1
ATOM 1615 N N . ILE A 1 211 ? 36.485 -6.334 66.485 1.00 11.50 215 ILE A N 1
ATOM 1616 C CA . ILE A 1 211 ? 36.038 -7.711 66.623 1.00 12.29 215 ILE A CA 1
ATOM 1617 C C . ILE A 1 211 ? 37.195 -8.674 66.387 1.00 13.33 215 ILE A C 1
ATOM 1618 O O . ILE A 1 211 ? 37.867 -8.615 65.355 1.00 11.34 215 ILE A O 1
ATOM 1623 N N . SER A 1 212 ? 37.425 -9.559 67.350 1.00 13.78 216 SER A N 1
ATOM 1624 C CA . SER A 1 212 ? 38.451 -10.577 67.207 1.00 13.25 216 SER A CA 1
ATOM 1625 C C . SER A 1 212 ? 37.818 -11.920 66.875 1.00 13.09 216 SER A C 1
ATOM 1626 O O . SER A 1 212 ? 36.993 -12.436 67.627 1.00 14.47 216 SER A O 1
ATOM 1629 N N . VAL A 1 213 ? 38.192 -12.465 65.726 1.00 12.55 217 VAL A N 1
ATOM 1630 C CA . VAL A 1 213 ? 37.770 -13.796 65.330 1.00 12.76 217 VAL A CA 1
ATOM 1631 C C . VAL A 1 213 ? 38.973 -14.721 65.447 1.00 12.27 217 VAL A C 1
ATOM 1632 O O . VAL A 1 213 ? 39.888 -14.658 64.628 1.00 13.57 217 VAL A O 1
ATOM 1636 N N . PRO A 1 214 ? 38.986 -15.572 66.482 1.00 13.77 218 PRO A N 1
ATOM 1637 C CA . PRO A 1 214 ? 40.146 -16.433 66.739 1.00 13.68 218 PRO A CA 1
ATOM 1638 C C . PRO A 1 214 ? 40.442 -17.388 65.583 1.00 14.08 218 PRO A C 1
ATOM 1639 O O . PRO A 1 214 ? 39.587 -17.607 64.721 1.00 12.42 218 PRO A O 1
ATOM 1643 N N . HIS A 1 215 ? 41.654 -17.933 65.577 1.00 14.71 219 HIS A N 1
ATOM 1644 C CA . HIS A 1 215 ? 42.082 -18.901 64.573 1.00 14.87 219 HIS A CA 1
ATOM 1645 C C . HIS A 1 215 ? 41.104 -20.071 64.487 1.00 13.62 219 HIS A C 1
ATOM 1646 O O . HIS A 1 215 ? 40.784 -20.701 65.495 1.00 14.04 219 HIS A O 1
ATOM 1653 N N . GLY A 1 216 ? 40.620 -20.345 63.281 1.00 14.38 220 GLY A N 1
ATOM 1654 C CA . GLY A 1 216 ? 39.705 -21.448 63.060 1.00 15.63 220 GLY A CA 1
ATOM 1655 C C . GLY A 1 216 ? 38.253 -21.095 63.318 1.00 16.62 220 GLY A C 1
ATOM 1656 O O . GLY A 1 216 ? 37.361 -21.910 63.081 1.00 16.78 220 GLY A O 1
ATOM 1657 N N . LYS A 1 217 ? 38.012 -19.883 63.808 1.00 15.19 221 LYS A N 1
ATOM 1658 C CA . LYS A 1 217 ? 36.653 -19.436 64.096 1.00 14.79 221 LYS A CA 1
ATOM 1659 C C . LYS A 1 217 ? 36.121 -18.564 62.964 1.00 15.27 221 LYS A C 1
ATOM 1660 O O . LYS A 1 217 ? 36.863 -18.197 62.052 1.00 12.48 221 LYS A O 1
ATOM 1666 N N . HIS A 1 218 ? 34.836 -18.231 63.027 1.00 13.49 222 HIS A N 1
ATOM 1667 C CA . HIS A 1 218 ? 34.205 -17.458 61.966 1.00 13.38 222 HIS A CA 1
ATOM 1668 C C . HIS A 1 218 ? 33.200 -16.445 62.500 1.00 12.45 222 HIS A C 1
ATOM 1669 O O . HIS A 1 218 ? 32.878 -16.437 63.688 1.00 11.69 222 HIS A O 1
ATOM 1676 N N . ILE A 1 219 ? 32.711 -15.596 61.602 1.00 9.69 223 ILE A N 1
ATOM 1677 C CA . ILE A 1 219 ? 31.669 -14.628 61.921 1.00 10.53 223 ILE A CA 1
ATOM 1678 C C . ILE A 1 219 ? 30.855 -14.354 60.658 1.00 9.84 223 ILE A C 1
ATOM 1679 O O . ILE A 1 219 ? 31.375 -14.445 59.546 1.00 10.50 223 ILE A O 1
ATOM 1684 N N . THR A 1 220 ? 29.576 -14.042 60.830 1.00 7.47 224 THR A N 1
ATOM 1685 C CA . THR A 1 220 ? 28.703 -13.746 59.698 1.00 8.30 224 THR A CA 1
ATOM 1686 C C . THR A 1 220 ? 28.261 -12.289 59.717 1.00 7.72 224 THR A C 1
ATOM 1687 O O . THR A 1 220 ? 27.801 -11.787 60.743 1.00 7.24 224 THR A O 1
ATOM 1691 N N . VAL A 1 221 ? 28.416 -11.609 58.584 1.00 7.37 225 VAL A N 1
ATOM 1692 C CA . VAL A 1 221 ? 28.013 -10.213 58.470 1.00 6.89 225 VAL A CA 1
ATOM 1693 C C . VAL A 1 221 ? 26.733 -10.084 57.653 1.00 8.27 225 VAL A C 1
ATOM 1694 O O . VAL A 1 221 ? 26.680 -10.500 56.494 1.00 8.37 225 VAL A O 1
ATOM 1698 N N . CYS A 1 222 ? 25.705 -9.511 58.267 1.00 6.48 226 CYS A N 1
ATOM 1699 C CA . CYS A 1 222 ? 24.438 -9.271 57.591 1.00 7.98 226 CYS A CA 1
ATOM 1700 C C . CYS A 1 222 ? 24.230 -7.783 57.345 1.00 8.24 226 CYS A C 1
ATOM 1701 O O . CYS A 1 222 ? 24.607 -6.951 58.174 1.00 8.21 226 CYS A O 1
ATOM 1704 N N . GLY A 1 223 ? 23.622 -7.456 56.209 1.00 7.09 227 GLY A N 1
ATOM 1705 C CA . GLY A 1 223 ? 23.254 -6.086 55.904 1.00 7.91 227 GLY A CA 1
ATOM 1706 C C . GLY A 1 223 ? 21.889 -5.751 56.475 1.00 8.59 227 GLY A C 1
ATOM 1707 O O . GLY A 1 223 ? 21.451 -6.378 57.440 1.00 8.24 227 GLY A O 1
ATOM 1708 N N . ASP A 1 224 ? 21.217 -4.771 55.876 1.00 8.07 228 ASP A N 1
ATOM 1709 C CA . ASP A 1 224 ? 19.893 -4.343 56.328 1.00 8.79 228 ASP A CA 1
ATOM 1710 C C . ASP A 1 224 ? 18.905 -5.500 56.361 1.00 8.05 228 ASP A C 1
ATOM 1711 O O . ASP A 1 224 ? 18.929 -6.363 55.486 1.00 8.36 228 ASP A O 1
ATOM 1716 N N . VAL A 1 225 ? 18.031 -5.507 57.365 1.00 7.09 229 VAL A N 1
ATOM 1717 C CA . VAL A 1 225 ? 16.956 -6.493 57.429 1.00 7.80 229 VAL A CA 1
ATOM 1718 C C . VAL A 1 225 ? 15.586 -5.817 57.451 1.00 8.66 229 VAL A C 1
ATOM 1719 O O . VAL A 1 225 ? 14.585 -6.417 57.057 1.00 8.84 229 VAL A O 1
ATOM 1723 N N . HIS A 1 226 ? 15.559 -4.568 57.910 1.00 8.46 230 HIS A N 1
ATOM 1724 C CA . HIS A 1 226 ? 14.368 -3.719 57.844 1.00 8.59 230 HIS A CA 1
ATOM 1725 C C . HIS A 1 226 ? 13.060 -4.374 58.269 1.00 8.82 230 HIS A C 1
ATOM 1726 O O . HIS A 1 226 ? 12.116 -4.430 57.483 1.00 7.75 230 HIS A O 1
ATOM 1733 N N . GLY A 1 227 ? 13.013 -4.873 59.499 1.00 7.83 231 GLY A N 1
ATOM 1734 C CA . GLY A 1 227 ? 11.785 -5.408 60.060 1.00 8.32 231 GLY A CA 1
ATOM 1735 C C . GLY A 1 227 ? 11.195 -6.606 59.336 1.00 8.32 231 GLY A C 1
ATOM 1736 O O . GLY A 1 227 ? 10.036 -6.958 59.563 1.00 8.92 231 GLY A O 1
ATOM 1737 N N . GLN A 1 228 ? 11.981 -7.230 58.463 1.00 7.31 232 GLN A N 1
ATOM 1738 C CA . GLN A 1 228 ? 11.544 -8.441 57.773 1.00 8.39 232 GLN A CA 1
ATOM 1739 C C . GLN A 1 228 ? 11.898 -9.654 58.624 1.00 7.71 232 GLN A C 1
ATOM 1740 O O . GLN A 1 228 ? 12.809 -10.415 58.302 1.00 8.13 232 GLN A O 1
ATOM 1746 N N . PHE A 1 229 ? 11.160 -9.817 59.718 1.00 8.12 233 PHE A N 1
ATOM 1747 C CA . PHE A 1 229 ? 11.482 -10.799 60.751 1.00 7.97 233 PHE A CA 1
ATOM 1748 C C . PHE A 1 229 ? 11.498 -12.248 60.274 1.00 9.00 233 PHE A C 1
ATOM 1749 O O . PHE A 1 229 ? 12.284 -13.058 60.763 1.00 8.92 233 PHE A O 1
ATOM 1757 N N . TYR A 1 230 ? 10.633 -12.581 59.324 1.00 8.16 234 TYR A N 1
ATOM 1758 C CA . TYR A 1 230 ? 10.542 -13.964 58.869 1.00 9.43 234 TYR A CA 1
ATOM 1759 C C . TYR A 1 230 ? 11.708 -14.330 57.957 1.00 9.70 234 TYR A C 1
ATOM 1760 O O . TYR A 1 230 ? 12.099 -15.493 57.869 1.00 10.35 234 TYR A O 1
ATOM 1769 N N . ASP A 1 231 ? 12.283 -13.326 57.307 1.00 9.33 235 ASP A N 1
ATOM 1770 C CA . ASP A 1 231 ? 13.519 -13.523 56.565 1.00 9.44 235 ASP A CA 1
ATOM 1771 C C . ASP A 1 231 ? 14.694 -13.651 57.536 1.00 9.15 235 ASP A C 1
ATOM 1772 O O . ASP A 1 231 ? 15.649 -14.384 57.273 1.00 10.79 235 ASP A O 1
ATOM 1777 N N . LEU A 1 232 ? 14.613 -12.947 58.662 1.00 7.37 236 LEU A N 1
ATOM 1778 C CA . LEU A 1 232 ? 15.619 -13.079 59.713 1.00 9.03 236 LEU A CA 1
ATOM 1779 C C . LEU A 1 232 ? 15.655 -14.510 60.244 1.00 9.52 236 LEU A C 1
ATOM 1780 O O . LEU A 1 232 ? 16.727 -15.089 60.421 1.00 9.98 236 LEU A O 1
ATOM 1785 N N . LEU A 1 233 ? 14.477 -15.072 60.500 1.00 9.40 237 LEU A N 1
ATOM 1786 C CA . LEU A 1 233 ? 14.376 -16.454 60.956 1.00 11.20 237 LEU A CA 1
ATOM 1787 C C . LEU A 1 233 ? 14.938 -17.409 59.907 1.00 10.87 237 LEU A C 1
ATOM 1788 O O . LEU A 1 233 ? 15.543 -18.425 60.245 1.00 12.00 237 LEU A O 1
ATOM 1793 N N . ASN A 1 234 ? 14.741 -17.076 58.635 1.00 10.25 238 ASN A N 1
ATOM 1794 C CA . ASN A 1 234 ? 15.273 -17.894 57.551 1.00 11.65 238 ASN A CA 1
ATOM 1795 C C . ASN A 1 234 ? 16.795 -17.870 57.526 1.00 12.17 238 ASN A C 1
ATOM 1796 O O . ASN A 1 234 ? 17.434 -18.889 57.264 1.00 11.41 238 ASN A O 1
ATOM 1801 N N . ILE A 1 235 ? 17.375 -16.702 57.796 1.00 9.48 239 ILE A N 1
ATOM 1802 C CA . ILE A 1 235 ? 18.827 -16.587 57.881 1.00 10.50 239 ILE A CA 1
ATOM 1803 C C . ILE A 1 235 ? 19.364 -17.499 58.979 1.00 10.15 239 ILE A C 1
ATOM 1804 O O . ILE A 1 235 ? 20.359 -18.198 58.785 1.00 9.67 239 ILE A O 1
ATOM 1809 N N . PHE A 1 236 ? 18.688 -17.496 60.125 1.00 9.30 240 PHE A N 1
ATOM 1810 C CA . PHE A 1 236 ? 19.091 -18.326 61.256 1.00 10.98 240 PHE A CA 1
ATOM 1811 C C . PHE A 1 236 ? 18.897 -19.815 60.959 1.00 13.70 240 PHE A C 1
ATOM 1812 O O . PHE A 1 236 ? 19.638 -20.655 61.460 1.00 13.51 240 PHE A O 1
ATOM 1820 N N . GLU A 1 237 ? 17.899 -20.137 60.143 1.00 12.78 241 GLU A N 1
ATOM 1821 C CA . GLU A 1 237 ? 17.680 -21.517 59.725 1.00 15.19 241 GLU A CA 1
ATOM 1822 C C . GLU A 1 237 ? 18.809 -22.009 58.821 1.00 15.13 241 GLU A C 1
ATOM 1823 O O . GLU A 1 237 ? 19.285 -23.137 58.958 1.00 14.95 241 GLU A O 1
ATOM 1829 N N . LEU A 1 238 ? 19.241 -21.147 57.907 1.00 13.51 242 LEU A N 1
ATOM 1830 C CA . LEU A 1 238 ? 20.271 -21.496 56.937 1.00 12.75 242 LEU A CA 1
ATOM 1831 C C . LEU A 1 238 ? 21.672 -21.470 57.532 1.00 14.63 242 LEU A C 1
ATOM 1832 O O . LEU A 1 238 ? 22.544 -22.234 57.123 1.00 13.74 242 LEU A O 1
ATOM 1837 N N . ASN A 1 239 ? 21.891 -20.582 58.493 1.00 12.73 243 ASN A N 1
ATOM 1838 C CA . ASN A 1 239 ? 23.248 -20.280 58.932 1.00 12.28 243 ASN A CA 1
ATOM 1839 C C . ASN A 1 239 ? 23.475 -20.485 60.432 1.00 12.51 243 ASN A C 1
ATOM 1840 O O . ASN A 1 239 ? 24.585 -20.294 60.931 1.00 12.28 243 ASN A O 1
ATOM 1845 N N . GLY A 1 240 ? 22.426 -20.885 61.144 1.00 12.26 244 GLY A N 1
ATOM 1846 C CA . GLY A 1 240 ? 22.526 -21.142 62.571 1.00 11.98 244 GLY A CA 1
ATOM 1847 C C . GLY A 1 240 ? 22.155 -19.945 63.429 1.00 11.81 244 GLY A C 1
ATOM 1848 O O . GLY A 1 240 ? 22.308 -18.798 63.010 1.00 11.51 244 GLY A O 1
ATOM 1849 N N . LEU A 1 241 ? 21.658 -20.211 64.633 1.00 12.12 245 LEU A N 1
ATOM 1850 C CA . LEU A 1 241 ? 21.366 -19.146 65.586 1.00 12.52 245 LEU A CA 1
ATOM 1851 C C . LEU A 1 241 ? 22.662 -18.459 66.000 1.00 11.70 245 LEU A C 1
ATOM 1852 O O . LEU A 1 241 ? 23.728 -19.073 65.971 1.00 10.85 245 LEU A O 1
ATOM 1857 N N . PRO A 1 242 ? 22.580 -17.172 66.365 1.00 10.08 246 PRO A N 1
ATOM 1858 C CA . PRO A 1 242 ? 23.768 -16.511 66.904 1.00 10.85 246 PRO A CA 1
ATOM 1859 C C . PRO A 1 242 ? 24.224 -17.220 68.173 1.00 10.94 246 PRO A C 1
ATOM 1860 O O . PRO A 1 242 ? 23.389 -17.661 68.964 1.00 10.31 246 PRO A O 1
ATOM 1864 N N . SER A 1 243 ? 25.533 -17.347 68.342 1.00 10.30 247 SER A N 1
ATOM 1865 C CA . SER A 1 243 ? 26.106 -17.918 69.552 1.00 11.22 247 SER A CA 1
ATOM 1866 C C . SER A 1 243 ? 27.563 -17.499 69.607 1.00 11.74 247 SER A C 1
ATOM 1867 O O . SER A 1 243 ? 28.069 -16.903 68.661 1.00 10.20 247 SER A O 1
ATOM 1870 N N . GLU A 1 244 ? 28.235 -17.813 70.710 1.00 12.83 248 GLU A N 1
ATOM 1871 C CA . GLU A 1 244 ? 29.654 -17.505 70.850 1.00 14.52 248 GLU A CA 1
ATOM 1872 C C . GLU A 1 244 ? 30.481 -18.206 69.771 1.00 14.08 248 GLU A C 1
ATOM 1873 O O . GLU A 1 244 ? 31.491 -17.677 69.306 1.00 15.89 248 GLU A O 1
ATOM 1879 N N . GLU A 1 245 ? 30.038 -19.394 69.372 1.00 13.81 249 GLU A N 1
ATOM 1880 C CA . GLU A 1 245 ? 30.705 -20.156 68.322 1.00 15.07 249 GLU A CA 1
ATOM 1881 C C . GLU A 1 245 ? 30.207 -19.779 66.929 1.00 12.97 249 GLU A C 1
ATOM 1882 O O . GLU A 1 245 ? 30.795 -20.172 65.922 1.00 12.07 249 GLU A O 1
ATOM 1888 N N . ASN A 1 246 ? 29.123 -19.016 66.879 1.00 11.40 250 ASN A N 1
ATOM 1889 C CA . ASN A 1 246 ? 28.528 -18.613 65.610 1.00 11.06 250 ASN A CA 1
ATOM 1890 C C . ASN A 1 246 ? 28.038 -17.165 65.670 1.00 10.76 250 ASN A C 1
ATOM 1891 O O . ASN A 1 246 ? 26.835 -16.909 65.614 1.00 10.08 250 ASN A O 1
ATOM 1896 N N . PRO A 1 247 ? 28.974 -16.209 65.794 1.00 9.13 251 PRO A N 1
ATOM 1897 C CA . PRO A 1 247 ? 28.599 -14.807 66.003 1.00 9.91 251 PRO A CA 1
ATOM 1898 C C . PRO A 1 247 ? 28.114 -14.111 64.734 1.00 8.60 251 PRO A C 1
ATOM 1899 O O . PRO A 1 247 ? 28.470 -14.505 63.626 1.00 9.68 251 PRO A O 1
ATOM 1903 N N . TYR A 1 248 ? 27.298 -13.078 64.920 1.00 8.06 252 TYR A N 1
ATOM 1904 C CA . TYR A 1 248 ? 26.742 -12.298 63.825 1.00 7.67 252 TYR A CA 1
ATOM 1905 C C . TYR A 1 248 ? 27.095 -10.827 63.983 1.00 8.00 252 TYR A C 1
ATOM 1906 O O . TYR A 1 248 ? 27.185 -10.315 65.100 1.00 8.70 252 TYR A O 1
ATOM 1915 N N . LEU A 1 249 ? 27.281 -10.146 62.861 1.00 6.18 253 LEU A N 1
ATOM 1916 C CA . LEU A 1 249 ? 27.314 -8.692 62.859 1.00 6.77 253 LEU A CA 1
ATOM 1917 C C . LEU A 1 249 ? 26.201 -8.179 61.955 1.00 7.59 253 LEU A C 1
ATOM 1918 O O . LEU A 1 249 ? 26.197 -8.444 60.753 1.00 8.17 253 LEU A O 1
ATOM 1923 N N . PHE A 1 250 ? 25.247 -7.466 62.544 1.00 7.12 254 PHE A N 1
ATOM 1924 C CA . PHE A 1 250 ? 24.184 -6.834 61.774 1.00 6.37 254 PHE A CA 1
ATOM 1925 C C . PHE A 1 250 ? 24.521 -5.366 61.528 1.00 8.03 254 PHE A C 1
ATOM 1926 O O . PHE A 1 250 ? 24.576 -4.556 62.456 1.00 8.50 254 PHE A O 1
ATOM 1934 N N . ASN A 1 251 ? 24.748 -5.041 60.260 1.00 7.38 255 ASN A N 1
ATOM 1935 C CA . ASN A 1 251 ? 25.344 -3.770 59.868 1.00 6.74 255 ASN A CA 1
ATOM 1936 C C . ASN A 1 251 ? 24.329 -2.643 59.672 1.00 6.48 255 ASN A C 1
ATOM 1937 O O . ASN A 1 251 ? 24.275 -2.023 58.611 1.00 6.42 255 ASN A O 1
ATOM 1942 N N . GLY A 1 252 ? 23.525 -2.384 60.698 1.00 8.22 256 GLY A N 1
ATOM 1943 C CA . GLY A 1 252 ? 22.598 -1.266 60.678 1.00 8.27 256 GLY A CA 1
ATOM 1944 C C . GLY A 1 252 ? 21.261 -1.541 60.016 1.00 10.68 256 GLY A C 1
ATOM 1945 O O . GLY A 1 252 ? 21.085 -2.552 59.333 1.00 9.74 256 GLY A O 1
ATOM 1946 N N . ASP A 1 253 ? 20.319 -0.627 60.234 1.00 8.94 257 ASP A N 1
ATOM 1947 C CA . ASP A 1 253 ? 18.987 -0.688 59.634 1.00 11.16 257 ASP A CA 1
ATOM 1948 C C . ASP A 1 253 ? 18.228 -1.996 59.874 1.00 9.32 257 ASP A C 1
ATOM 1949 O O . ASP A 1 253 ? 17.801 -2.661 58.930 1.00 9.64 257 ASP A O 1
ATOM 1954 N N . PHE A 1 254 ? 18.054 -2.347 61.143 1.00 8.97 258 PHE A N 1
ATOM 1955 C CA . PHE A 1 254 ? 17.289 -3.533 61.504 1.00 10.14 258 PHE A CA 1
ATOM 1956 C C . PHE A 1 254 ? 15.792 -3.255 61.485 1.00 8.55 258 PHE A C 1
ATOM 1957 O O . PHE A 1 254 ? 14.981 -4.182 61.408 1.00 8.04 258 PHE A O 1
ATOM 1965 N N . VAL A 1 255 ? 15.432 -1.978 61.578 1.00 6.92 259 VAL A N 1
ATOM 1966 C CA . VAL A 1 255 ? 14.037 -1.579 61.708 1.00 8.19 259 VAL A CA 1
ATOM 1967 C C . VAL A 1 255 ? 13.602 -0.658 60.574 1.00 8.46 259 VAL A C 1
ATOM 1968 O O . VAL A 1 255 ? 14.403 -0.328 59.693 1.00 8.59 259 VAL A O 1
ATOM 1972 N N . ASP A 1 256 ? 12.334 -0.243 60.632 1.00 7.95 260 ASP A N 1
ATOM 1973 C CA . ASP A 1 256 ? 11.676 0.595 59.617 1.00 8.79 260 ASP A CA 1
ATOM 1974 C C . ASP A 1 256 ? 11.318 -0.153 58.332 1.00 11.70 260 ASP A C 1
ATOM 1975 O O . ASP A 1 256 ? 11.964 -1.143 57.973 1.00 9.95 260 ASP A O 1
ATOM 1980 N N . ARG A 1 257 ? 10.281 0.351 57.663 1.00 9.80 261 ARG A N 1
ATOM 1981 C CA . ARG A 1 257 ? 9.737 -0.203 56.421 1.00 11.37 261 ARG A CA 1
ATOM 1982 C C . ARG A 1 257 ? 9.026 -1.546 56.601 1.00 13.27 261 ARG A C 1
ATOM 1983 O O . ARG A 1 257 ? 7.818 -1.643 56.385 1.00 14.90 261 ARG A O 1
ATOM 1991 N N . GLY A 1 258 ? 9.764 -2.576 56.997 1.00 11.51 262 GLY A N 1
ATOM 1992 C CA . GLY A 1 258 ? 9.146 -3.850 57.311 1.00 9.96 262 GLY A CA 1
ATOM 1993 C C . GLY A 1 258 ? 8.287 -3.708 58.550 1.00 10.43 262 GLY A C 1
ATOM 1994 O O . GLY A 1 258 ? 8.576 -2.892 59.427 1.00 9.54 262 GLY A O 1
ATOM 1995 N N . SER A 1 259 ? 7.231 -4.506 58.634 1.00 10.59 263 SER A N 1
ATOM 1996 C CA . SER A 1 259 ? 6.248 -4.321 59.692 1.00 9.90 263 SER A CA 1
ATOM 1997 C C . SER A 1 259 ? 6.406 -5.291 60.862 1.00 11.08 263 SER A C 1
ATOM 1998 O O . SER A 1 259 ? 5.498 -5.437 61.683 1.00 10.90 263 SER A O 1
ATOM 2001 N N . PHE A 1 260 ? 7.564 -5.940 60.941 1.00 8.23 264 PHE A N 1
ATOM 2002 C CA . PHE A 1 260 ? 7.896 -6.769 62.095 1.00 8.11 264 PHE A CA 1
ATOM 2003 C C . PHE A 1 260 ? 9.205 -6.300 62.732 1.00 9.10 264 PHE A C 1
ATOM 2004 O O . PHE A 1 260 ? 10.061 -7.112 63.094 1.00 7.01 264 PHE A O 1
ATOM 2012 N N . SER A 1 261 ? 9.348 -4.985 62.865 1.00 7.73 265 SER A N 1
ATOM 2013 C CA . SER A 1 261 ? 10.567 -4.388 63.403 1.00 7.65 265 SER A CA 1
ATOM 2014 C C . SER A 1 261 ? 10.755 -4.654 64.895 1.00 7.29 265 SER A C 1
ATOM 2015 O O . SER A 1 261 ? 11.878 -4.835 65.363 1.00 7.37 265 SER A O 1
ATOM 2018 N N . VAL A 1 262 ? 9.657 -4.662 65.641 1.00 7.50 266 VAL A N 1
ATOM 2019 C CA . VAL A 1 262 ? 9.722 -4.912 67.076 1.00 8.82 266 VAL A CA 1
ATOM 2020 C C . VAL A 1 262 ? 10.196 -6.337 67.342 1.00 8.13 266 VAL A C 1
ATOM 2021 O O . VAL A 1 262 ? 11.025 -6.572 68.224 1.00 8.30 266 VAL A O 1
ATOM 2025 N N . GLU A 1 263 ? 9.681 -7.279 66.558 1.00 6.67 267 GLU A N 1
ATOM 2026 C CA . GLU A 1 263 ? 10.093 -8.675 66.658 1.00 8.31 267 GLU A CA 1
ATOM 2027 C C . GLU A 1 263 ? 11.585 -8.845 66.364 1.00 7.12 267 GLU A C 1
ATOM 2028 O O . GLU A 1 263 ? 12.269 -9.619 67.030 1.00 6.49 267 GLU A O 1
ATOM 2034 N N . ILE A 1 264 ? 12.087 -8.118 65.369 1.00 6.44 268 ILE A N 1
ATOM 2035 C CA . ILE A 1 264 ? 13.511 -8.167 65.042 1.00 6.17 268 ILE A CA 1
ATOM 2036 C C . ILE A 1 264 ? 14.385 -7.557 66.139 1.00 6.23 268 ILE A C 1
ATOM 2037 O O . ILE A 1 264 ? 15.324 -8.194 66.611 1.00 7.94 268 ILE A O 1
ATOM 2042 N N . ILE A 1 265 ? 14.072 -6.333 66.552 1.00 6.52 269 ILE A N 1
ATOM 2043 C CA . ILE A 1 265 ? 14.925 -5.630 67.509 1.00 6.48 269 ILE A CA 1
ATOM 2044 C C . ILE A 1 265 ? 14.967 -6.308 68.887 1.00 6.45 269 ILE A C 1
ATOM 2045 O O . ILE A 1 265 ? 16.013 -6.340 69.534 1.00 6.27 269 ILE A O 1
ATOM 2050 N N . LEU A 1 266 ? 13.845 -6.869 69.326 1.00 6.18 270 LEU A N 1
ATOM 2051 C CA . LEU A 1 266 ? 13.822 -7.570 70.603 1.00 5.55 270 LEU A CA 1
ATOM 2052 C C . LEU A 1 266 ? 14.610 -8.875 70.510 1.00 6.21 270 LEU A C 1
ATOM 2053 O O . LEU A 1 266 ? 15.285 -9.272 71.460 1.00 5.67 270 LEU A O 1
ATOM 2058 N N . THR A 1 267 ? 14.543 -9.521 69.351 1.00 4.86 271 THR A N 1
ATOM 2059 C CA . THR A 1 267 ? 15.307 -10.740 69.109 1.00 6.45 271 THR A CA 1
ATOM 2060 C C . THR A 1 267 ? 16.812 -10.471 69.106 1.00 6.93 271 THR A C 1
ATOM 2061 O O . THR A 1 267 ? 17.570 -11.147 69.807 1.00 5.63 271 THR A O 1
ATOM 2065 N N . LEU A 1 268 ? 17.240 -9.478 68.328 1.00 6.94 272 LEU A N 1
ATOM 2066 C CA . LEU A 1 268 ? 18.657 -9.130 68.254 1.00 6.04 272 LEU A CA 1
ATOM 2067 C C . LEU A 1 268 ? 19.201 -8.675 69.608 1.00 6.45 272 LEU A C 1
ATOM 2068 O O . LEU A 1 268 ? 20.300 -9.065 70.000 1.00 6.18 272 LEU A O 1
ATOM 2073 N N . PHE A 1 269 ? 18.430 -7.860 70.324 1.00 6.06 273 PHE A N 1
ATOM 2074 C CA . PHE A 1 269 ? 18.842 -7.396 71.647 1.00 5.76 273 PHE A CA 1
ATOM 2075 C C . PHE A 1 269 ? 18.927 -8.562 72.635 1.00 6.20 273 PHE A C 1
ATOM 2076 O O . PHE A 1 269 ? 19.836 -8.621 73.460 1.00 6.58 273 PHE A O 1
ATOM 2084 N N . ALA A 1 270 ? 17.976 -9.487 72.544 1.00 6.44 274 ALA A N 1
ATOM 2085 C CA . ALA A 1 270 ? 17.948 -10.638 73.441 1.00 7.31 274 ALA A CA 1
ATOM 2086 C C . ALA A 1 270 ? 19.196 -11.501 73.281 1.00 7.71 274 ALA A C 1
ATOM 2087 O O . ALA A 1 270 ? 19.761 -11.972 74.270 1.00 9.07 274 ALA A O 1
ATOM 2089 N N . PHE A 1 271 ? 19.625 -11.707 72.040 1.00 7.11 275 PHE A N 1
ATOM 2090 C CA . PHE A 1 271 ? 20.851 -12.461 71.796 1.00 7.80 275 PHE A CA 1
ATOM 2091 C C . PHE A 1 271 ? 22.062 -11.750 72.395 1.00 9.49 275 PHE A C 1
ATOM 2092 O O . PHE A 1 271 ? 22.972 -12.396 72.912 1.00 10.24 275 PHE A O 1
ATOM 2100 N N . LYS A 1 272 ? 22.061 -10.421 72.331 1.00 8.15 276 LYS A N 1
ATOM 2101 C CA . LYS A 1 272 ? 23.130 -9.628 72.928 1.00 8.64 276 LYS A CA 1
ATOM 2102 C C . LYS A 1 272 ? 23.148 -9.809 74.441 1.00 8.59 276 LYS A C 1
ATOM 2103 O O . LYS A 1 272 ? 24.204 -10.000 75.040 1.00 9.58 276 LYS A O 1
ATOM 2109 N N . CYS A 1 273 ? 21.971 -9.752 75.055 1.00 7.99 277 CYS A N 1
ATOM 2110 C CA . CYS A 1 273 ? 21.852 -9.968 76.495 1.00 9.69 277 CYS A CA 1
ATOM 2111 C C . CYS A 1 273 ? 22.259 -11.385 76.903 1.00 10.37 277 CYS A C 1
ATOM 2112 O O . CYS A 1 273 ? 22.914 -11.579 77.927 1.00 9.97 277 CYS A O 1
ATOM 2115 N N . MET A 1 274 ? 21.859 -12.368 76.103 1.00 8.30 278 MET A N 1
ATOM 2116 C CA . MET A 1 274 ? 22.198 -13.763 76.367 1.00 11.11 278 MET A CA 1
ATOM 2117 C C . MET A 1 274 ? 23.708 -13.957 76.352 1.00 12.81 278 MET A C 1
ATOM 2118 O O . MET A 1 274 ? 24.285 -14.522 77.281 1.00 11.98 278 MET A O 1
ATOM 2123 N N . CYS A 1 275 ? 24.339 -13.478 75.287 1.00 11.00 279 CYS A N 1
ATOM 2124 C CA . CYS A 1 275 ? 25.782 -13.590 75.125 1.00 13.51 279 CYS A CA 1
ATOM 2125 C C . CYS A 1 275 ? 26.279 -12.430 74.276 1.00 11.73 279 CYS A C 1
ATOM 2126 O O . CYS A 1 275 ? 26.072 -12.418 73.065 1.00 11.37 279 CYS A O 1
ATOM 2129 N N . PRO A 1 276 ? 26.929 -11.442 74.914 1.00 12.08 280 PRO A N 1
ATOM 2130 C CA . PRO A 1 276 ? 27.382 -10.222 74.234 1.00 12.90 280 PRO A CA 1
ATOM 2131 C C . PRO A 1 276 ? 28.310 -10.499 73.054 1.00 11.97 280 PRO A C 1
ATOM 2132 O O . PRO A 1 276 ? 28.345 -9.708 72.114 1.00 13.53 280 PRO A O 1
ATOM 2136 N N . SER A 1 277 ? 29.039 -11.609 73.097 1.00 13.05 281 SER A N 1
ATOM 2137 C CA . SER A 1 277 ? 29.976 -11.936 72.027 1.00 13.96 281 SER A CA 1
ATOM 2138 C C . SER A 1 277 ? 29.314 -12.717 70.892 1.00 12.62 281 SER A C 1
ATOM 2139 O O . SER A 1 277 ? 29.971 -13.068 69.910 1.00 13.07 281 SER A O 1
ATOM 2142 N N . SER A 1 278 ? 28.017 -12.985 71.024 1.00 10.69 282 SER A N 1
ATOM 2143 C CA . SER A 1 278 ? 27.293 -13.740 70.003 1.00 10.86 282 SER A CA 1
ATOM 2144 C C . SER A 1 278 ? 26.773 -12.838 68.890 1.00 9.69 282 SER A C 1
ATOM 2145 O O . SER A 1 278 ? 26.457 -13.306 67.796 1.00 8.57 282 SER A O 1
ATOM 2148 N N . ILE A 1 279 ? 26.685 -11.543 69.165 1.00 10.31 283 ILE A N 1
ATOM 2149 C CA . ILE A 1 279 ? 26.093 -10.629 68.198 1.00 8.05 283 ILE A CA 1
ATOM 2150 C C . ILE A 1 279 ? 26.620 -9.198 68.338 1.00 9.42 283 ILE A C 1
ATOM 2151 O O . ILE A 1 279 ? 26.768 -8.670 69.441 1.00 9.87 283 ILE A O 1
ATOM 2156 N N . TYR A 1 280 ? 26.941 -8.591 67.203 1.00 8.34 284 TYR A N 1
ATOM 2157 C CA . TYR A 1 280 ? 27.405 -7.214 67.174 1.00 8.67 284 TYR A CA 1
ATOM 2158 C C . TYR A 1 280 ? 26.431 -6.402 66.343 1.00 7.87 284 TYR A C 1
ATOM 2159 O O . TYR A 1 280 ? 26.008 -6.830 65.270 1.00 7.62 284 TYR A O 1
ATOM 2168 N N . LEU A 1 281 ? 26.054 -5.240 66.854 1.00 8.24 285 LEU A N 1
ATOM 2169 C CA . LEU A 1 281 ? 25.077 -4.406 66.179 1.00 7.82 285 LEU A CA 1
ATOM 2170 C C . LEU A 1 281 ? 25.675 -3.041 65.906 1.00 9.21 285 LEU A C 1
ATOM 2171 O O . LEU A 1 281 ? 26.130 -2.357 66.825 1.00 8.18 285 LEU A O 1
ATOM 2176 N N . ALA A 1 282 ? 25.686 -2.656 64.635 1.00 7.64 286 ALA A N 1
ATOM 2177 C CA . ALA A 1 282 ? 26.137 -1.333 64.242 1.00 7.75 286 ALA A CA 1
ATOM 2178 C C . ALA A 1 282 ? 24.937 -0.440 63.961 1.00 9.17 286 ALA A C 1
ATOM 2179 O O . ALA A 1 282 ? 23.877 -0.916 63.558 1.00 9.19 286 ALA A O 1
ATOM 2181 N N . ARG A 1 283 ? 25.106 0.857 64.177 1.00 8.02 287 ARG A N 1
ATOM 2182 C CA . ARG A 1 283 ? 24.039 1.802 63.896 1.00 8.80 287 ARG A CA 1
ATOM 2183 C C . ARG A 1 283 ? 23.895 2.009 62.392 1.00 10.82 287 ARG A C 1
ATOM 2184 O O . ARG A 1 283 ? 24.889 2.111 61.672 1.00 9.55 287 ARG A O 1
ATOM 2192 N N . GLY A 1 284 ? 22.652 2.048 61.923 1.00 10.75 288 GLY A N 1
ATOM 2193 C CA . GLY A 1 284 ? 22.357 2.471 60.565 1.00 8.66 288 GLY A CA 1
ATOM 2194 C C . GLY A 1 284 ? 21.671 3.823 60.638 1.00 8.94 288 GLY A C 1
ATOM 2195 O O . GLY A 1 284 ? 21.399 4.319 61.729 1.00 8.56 288 GLY A O 1
ATOM 2196 N N . ASN A 1 285 ? 21.389 4.432 59.492 1.00 9.07 289 ASN A N 1
ATOM 2197 C CA . ASN A 1 285 ? 20.700 5.717 59.502 1.00 9.86 289 ASN A CA 1
ATOM 2198 C C . ASN A 1 285 ? 19.242 5.569 59.922 1.00 9.06 289 ASN A C 1
ATOM 2199 O O . ASN A 1 285 ? 18.613 6.539 60.333 1.00 9.76 289 ASN A O 1
ATOM 2204 N N . HIS A 1 286 ? 18.710 4.354 59.817 1.00 9.44 290 HIS A N 1
ATOM 2205 C CA . HIS A 1 286 ? 17.341 4.085 60.256 1.00 10.10 290 HIS A CA 1
ATOM 2206 C C . HIS A 1 286 ? 17.224 3.721 61.735 1.00 11.71 290 HIS A C 1
ATOM 2207 O O . HIS A 1 286 ? 16.148 3.359 62.206 1.00 16.03 290 HIS A O 1
ATOM 2214 N N . GLU A 1 287 ? 18.330 3.807 62.463 1.00 8.95 291 GLU A N 1
ATOM 2215 C CA . GLU A 1 287 ? 18.272 3.730 63.915 1.00 10.66 291 GLU A CA 1
ATOM 2216 C C . GLU A 1 287 ? 18.365 5.139 64.492 1.00 9.50 291 GLU A C 1
ATOM 2217 O O . GLU A 1 287 ? 19.210 5.422 65.337 1.00 9.12 291 GLU A O 1
ATOM 2223 N N . SER A 1 288 ? 17.494 6.020 64.011 1.00 9.68 292 SER A N 1
ATOM 2224 C CA . SER A 1 288 ? 17.465 7.405 64.463 1.00 11.02 292 SER A CA 1
ATOM 2225 C C . SER A 1 288 ? 16.026 7.890 64.563 1.00 11.38 292 SER A C 1
ATOM 2226 O O . SER A 1 288 ? 15.122 7.284 63.989 1.00 10.44 292 SER A O 1
ATOM 2229 N N . LYS A 1 289 ? 15.816 8.987 65.281 1.00 12.44 293 LYS A N 1
ATOM 2230 C CA . LYS A 1 289 ? 14.463 9.483 65.511 1.00 13.80 293 LYS A CA 1
ATOM 2231 C C . LYS A 1 289 ? 13.793 9.995 64.237 1.00 12.28 293 LYS A C 1
ATOM 2232 O O . LYS A 1 289 ? 12.619 9.727 64.004 1.00 12.99 293 LYS A O 1
ATOM 2238 N N . SER A 1 290 ? 14.543 10.725 63.416 1.00 12.90 294 SER A N 1
ATOM 2239 C CA . SER A 1 290 ? 13.984 11.339 62.213 1.00 13.76 294 SER A CA 1
ATOM 2240 C C . SER A 1 290 ? 13.439 10.300 61.235 1.00 13.52 294 SER A C 1
ATOM 2241 O O . SER A 1 290 ? 12.481 10.564 60.510 1.00 14.87 294 SER A O 1
ATOM 2244 N N . MET A 1 291 ? 14.045 9.117 61.223 1.00 11.55 295 MET A N 1
ATOM 2245 C CA . MET A 1 291 ? 13.581 8.041 60.357 1.00 10.33 295 MET A CA 1
ATOM 2246 C C . MET A 1 291 ? 12.494 7.190 61.016 1.00 10.80 295 MET A C 1
ATOM 2247 O O . MET A 1 291 ? 11.494 6.858 60.381 1.00 9.97 295 MET A O 1
ATOM 2252 N N . ASN A 1 292 ? 12.690 6.841 62.285 1.00 11.22 296 ASN A N 1
ATOM 2253 C CA . ASN A 1 292 ? 11.729 6.006 63.008 1.00 10.86 296 ASN A CA 1
ATOM 2254 C C . ASN A 1 292 ? 10.368 6.679 63.146 1.00 11.85 296 ASN A C 1
ATOM 2255 O O . ASN A 1 292 ? 9.330 6.017 63.159 1.00 12.23 296 ASN A O 1
ATOM 2260 N N . LYS A 1 293 ? 10.394 8.003 63.246 1.00 10.93 297 LYS A N 1
ATOM 2261 C CA . LYS A 1 293 ? 9.191 8.813 63.377 1.00 16.01 297 LYS A CA 1
ATOM 2262 C C . LYS A 1 293 ? 8.211 8.584 62.232 1.00 13.91 297 LYS A C 1
ATOM 2263 O O . LYS A 1 293 ? 6.998 8.579 62.436 1.00 14.90 297 LYS A O 1
ATOM 2269 N N . ILE A 1 294 ? 8.740 8.378 61.032 1.00 11.57 298 ILE A N 1
ATOM 2270 C CA . ILE A 1 294 ? 7.900 8.345 59.842 1.00 13.48 298 ILE A CA 1
ATOM 2271 C C . ILE A 1 294 ? 7.886 7.011 59.094 1.00 13.35 298 ILE A C 1
ATOM 2272 O O . ILE A 1 294 ? 6.987 6.762 58.292 1.00 13.91 298 ILE A O 1
ATOM 2277 N N . TYR A 1 295 ? 8.869 6.152 59.351 1.00 11.15 299 TYR A N 1
ATOM 2278 C CA . TYR A 1 295 ? 9.019 4.941 58.543 1.00 10.49 299 TYR A CA 1
ATOM 2279 C C . TYR A 1 295 ? 8.533 3.637 59.181 1.00 10.87 299 TYR A C 1
ATOM 2280 O O . TYR A 1 295 ? 8.761 2.556 58.633 1.00 10.67 299 TYR A O 1
ATOM 2289 N N . GLY A 1 296 ? 7.863 3.733 60.324 1.00 9.99 300 GLY A N 1
ATOM 2290 C CA . GLY A 1 296 ? 7.186 2.576 60.885 1.00 10.98 300 GLY A CA 1
ATOM 2291 C C . GLY A 1 296 ? 7.557 2.142 62.294 1.00 10.88 300 GLY A C 1
ATOM 2292 O O . GLY A 1 296 ? 6.699 1.668 63.038 1.00 10.72 300 GLY A O 1
ATOM 2293 N N . PHE A 1 297 ? 8.823 2.289 62.669 1.00 10.33 301 PHE A N 1
ATOM 2294 C CA . PHE A 1 297 ? 9.281 1.740 63.946 1.00 8.54 301 PHE A CA 1
ATOM 2295 C C . PHE A 1 297 ? 8.604 2.366 65.165 1.00 9.60 301 PHE A C 1
ATOM 2296 O O . PHE A 1 297 ? 8.197 1.653 66.081 1.00 9.63 301 PHE A O 1
ATOM 2304 N N . GLU A 1 298 ? 8.477 3.689 65.176 1.00 9.76 302 GLU A N 1
ATOM 2305 C CA . GLU A 1 298 ? 7.812 4.356 66.290 1.00 11.57 302 GLU A CA 1
ATOM 2306 C C . GLU A 1 298 ? 6.341 3.955 66.365 1.00 12.44 302 GLU A C 1
ATOM 2307 O O . GLU A 1 298 ? 5.806 3.734 67.450 1.00 11.24 302 GLU A O 1
ATOM 2313 N N . GLY A 1 299 ? 5.695 3.849 65.208 1.00 12.24 303 GLY A N 1
ATOM 2314 C CA . GLY A 1 299 ? 4.304 3.438 65.154 1.00 12.08 303 GLY A CA 1
ATOM 2315 C C . GLY A 1 299 ? 4.126 2.009 65.628 1.00 13.34 303 GLY A C 1
ATOM 2316 O O . GLY A 1 299 ? 3.145 1.680 66.298 1.00 14.90 303 GLY A O 1
ATOM 2317 N N . GLU A 1 300 ? 5.083 1.156 65.282 1.00 12.14 304 GLU A N 1
ATOM 2318 C CA . GLU A 1 300 ? 5.030 -0.247 65.667 1.00 12.69 304 GLU A CA 1
ATOM 2319 C C . GLU A 1 300 ? 5.258 -0.387 67.169 1.00 13.03 304 GLU A C 1
ATOM 2320 O O . GLU A 1 300 ? 4.628 -1.211 67.832 1.00 15.11 304 GLU A O 1
ATOM 2326 N N . VAL A 1 301 ? 6.153 0.435 67.703 1.00 10.82 305 VAL A N 1
ATOM 2327 C CA . VAL A 1 301 ? 6.441 0.430 69.132 1.00 13.05 305 VAL A CA 1
ATOM 2328 C C . VAL A 1 301 ? 5.257 0.943 69.954 1.00 15.34 305 VAL A C 1
ATOM 2329 O O . VAL A 1 301 ? 4.884 0.336 70.961 1.00 13.64 305 VAL A O 1
ATOM 2333 N N . ARG A 1 302 ? 4.662 2.048 69.513 1.00 11.99 306 ARG A N 1
ATOM 2334 C CA . ARG A 1 302 ? 3.510 2.629 70.200 1.00 17.54 306 ARG A CA 1
ATOM 2335 C C . ARG A 1 302 ? 2.321 1.673 70.217 1.00 19.00 306 ARG A C 1
ATOM 2336 O O . ARG A 1 302 ? 1.502 1.701 71.135 1.00 19.42 306 ARG A O 1
ATOM 2344 N N . SER A 1 303 ? 2.238 0.828 69.195 1.00 16.60 307 SER A N 1
ATOM 2345 C CA . SER A 1 303 ? 1.148 -0.129 69.065 1.00 16.89 307 SER A CA 1
ATOM 2346 C C . SER A 1 303 ? 1.394 -1.402 69.875 1.00 18.39 307 SER A C 1
ATOM 2347 O O . SER A 1 303 ? 0.544 -1.824 70.659 1.00 18.54 307 SER A O 1
ATOM 2350 N N . LYS A 1 304 ? 2.564 -2.003 69.689 1.00 16.92 308 LYS A N 1
ATOM 2351 C CA . LYS A 1 304 ? 2.864 -3.299 70.291 1.00 15.57 308 LYS A CA 1
ATOM 2352 C C . LYS A 1 304 ? 3.391 -3.201 71.723 1.00 17.94 308 LYS A C 1
ATOM 2353 O O . LYS A 1 304 ? 3.326 -4.169 72.480 1.00 19.98 308 LYS A O 1
ATOM 2359 N N . LEU A 1 305 ? 3.917 -2.037 72.089 1.00 18.58 309 LEU A N 1
ATOM 2360 C CA . LEU A 1 305 ? 4.421 -1.820 73.442 1.00 19.14 309 LEU A CA 1
ATOM 2361 C C . LEU A 1 305 ? 3.723 -0.618 74.071 1.00 20.17 309 LEU A C 1
ATOM 2362 O O . LEU A 1 305 ? 2.507 -0.629 74.256 1.00 24.39 309 LEU A O 1
ATOM 2367 N N . SER A 1 306 ? 4.489 0.417 74.398 1.00 20.14 310 SER A N 1
ATOM 2368 C CA . SER A 1 306 ? 3.914 1.647 74.934 1.00 21.43 310 SER A CA 1
ATOM 2369 C C . SER A 1 306 ? 4.766 2.859 74.581 1.00 21.35 310 SER A C 1
ATOM 2370 O O . SER A 1 306 ? 5.836 2.725 73.986 1.00 17.50 310 SER A O 1
ATOM 2373 N N . GLU A 1 307 ? 4.283 4.042 74.954 1.00 22.84 311 GLU A N 1
ATOM 2374 C CA . GLU A 1 307 ? 4.930 5.296 74.580 1.00 20.52 311 GLU A CA 1
ATOM 2375 C C . GLU A 1 307 ? 6.323 5.452 75.186 1.00 18.80 311 GLU A C 1
ATOM 2376 O O . GLU A 1 307 ? 7.214 6.020 74.557 1.00 17.88 311 GLU A O 1
ATOM 2382 N N . LYS A 1 308 ? 6.505 4.945 76.402 1.00 19.52 312 LYS A N 1
ATOM 2383 C CA . LYS A 1 308 ? 7.781 5.055 77.105 1.00 16.64 312 LYS A CA 1
ATOM 2384 C C . LYS A 1 308 ? 8.904 4.346 76.357 1.00 16.26 312 LYS A C 1
ATOM 2385 O O . LYS A 1 308 ? 10.066 4.742 76.448 1.00 15.43 312 LYS A O 1
ATOM 2391 N N . PHE A 1 309 ? 8.554 3.296 75.622 1.00 14.91 313 PHE A N 1
ATOM 2392 C CA . PHE A 1 309 ? 9.538 2.545 74.851 1.00 13.39 313 PHE A CA 1
ATOM 2393 C C . PHE A 1 309 ? 10.095 3.353 73.685 1.00 11.80 313 PHE A C 1
ATOM 2394 O O . PHE A 1 309 ? 11.204 3.096 73.225 1.00 12.71 313 PHE A O 1
ATOM 2402 N N . VAL A 1 310 ? 9.325 4.324 73.204 1.00 11.36 314 VAL A N 1
ATOM 2403 C CA . VAL A 1 310 ? 9.780 5.150 72.089 1.00 15.29 314 VAL A CA 1
ATOM 2404 C C . VAL A 1 310 ? 11.041 5.923 72.464 1.00 14.18 314 VAL A C 1
ATOM 2405 O O . VAL A 1 310 ? 12.051 5.861 71.759 1.00 13.35 314 VAL A O 1
ATOM 2409 N N . ASP A 1 311 ? 10.984 6.637 73.583 1.00 13.55 315 ASP A N 1
ATOM 2410 C CA . ASP A 1 311 ? 12.133 7.406 74.044 1.00 15.00 315 ASP A CA 1
ATOM 2411 C C . ASP A 1 311 ? 13.283 6.491 74.452 1.00 13.64 315 ASP A C 1
ATOM 2412 O O . ASP A 1 311 ? 14.447 6.825 74.247 1.00 11.18 315 ASP A O 1
ATOM 2417 N N . LEU A 1 312 ? 12.953 5.336 75.023 1.00 11.91 316 LEU A N 1
ATOM 2418 C CA . LEU A 1 312 ? 13.973 4.381 75.446 1.00 11.23 316 LEU A CA 1
ATOM 2419 C C . LEU A 1 312 ? 14.734 3.797 74.257 1.00 8.76 316 LEU A C 1
ATOM 2420 O O . LEU A 1 312 ? 15.958 3.721 74.280 1.00 7.94 316 LEU A O 1
ATOM 2425 N N . PHE A 1 313 ? 14.010 3.378 73.224 1.00 8.94 317 PHE A N 1
ATOM 2426 C CA . PHE A 1 313 ? 14.657 2.865 72.022 1.00 8.55 317 PHE A CA 1
ATOM 2427 C C . PHE A 1 313 ? 15.532 3.939 71.383 1.00 8.58 317 PHE A C 1
ATOM 2428 O O . PHE A 1 313 ? 16.643 3.656 70.937 1.00 8.12 317 PHE A O 1
ATOM 2436 N N . ALA A 1 314 ? 15.028 5.171 71.351 1.00 8.86 318 ALA A N 1
ATOM 2437 C CA . ALA A 1 314 ? 15.777 6.289 70.785 1.00 8.85 318 ALA A CA 1
ATOM 2438 C C . ALA A 1 314 ? 17.124 6.462 71.479 1.00 8.35 318 ALA A C 1
ATOM 2439 O O . ALA A 1 314 ? 18.144 6.649 70.822 1.00 6.43 318 ALA A O 1
ATOM 2441 N N . GLU A 1 315 ? 17.120 6.384 72.807 1.00 9.14 319 GLU A N 1
ATOM 2442 C CA . GLU A 1 315 ? 18.348 6.517 73.586 1.00 9.57 319 GLU A CA 1
ATOM 2443 C C . GLU A 1 315 ? 19.300 5.350 73.350 1.00 8.46 319 GLU A C 1
ATOM 2444 O O . GLU A 1 315 ? 20.506 5.543 73.191 1.00 8.03 319 GLU A O 1
ATOM 2450 N N . VAL A 1 316 ? 18.751 4.139 73.343 1.00 8.33 320 VAL A N 1
ATOM 2451 C CA . VAL A 1 316 ? 19.555 2.940 73.144 1.00 6.83 320 VAL A CA 1
ATOM 2452 C C . VAL A 1 316 ? 20.204 2.950 71.763 1.00 6.92 320 VAL A C 1
ATOM 2453 O O . VAL A 1 316 ? 21.367 2.578 71.613 1.00 6.46 320 VAL A O 1
ATOM 2457 N N . PHE A 1 317 ? 19.454 3.395 70.759 1.00 7.60 321 PHE A N 1
ATOM 2458 C CA . PHE A 1 317 ? 19.983 3.504 69.404 1.00 7.85 321 PHE A CA 1
ATOM 2459 C C . PHE A 1 317 ? 21.175 4.465 69.353 1.00 8.20 321 PHE A C 1
ATOM 2460 O O . PHE A 1 317 ? 22.123 4.253 68.597 1.00 7.06 321 PHE A O 1
ATOM 2468 N N . CYS A 1 318 ? 21.127 5.516 70.167 1.00 6.98 322 CYS A N 1
ATOM 2469 C CA . CYS A 1 318 ? 22.209 6.499 70.195 1.00 7.57 322 CYS A CA 1
ATOM 2470 C C . CYS A 1 318 ? 23.482 5.942 70.832 1.00 7.55 322 CYS A C 1
ATOM 2471 O O . CYS A 1 318 ? 24.551 6.538 70.718 1.00 7.74 322 CYS A O 1
ATOM 2474 N N . TYR A 1 319 ? 23.365 4.797 71.497 1.00 5.68 323 TYR A N 1
ATOM 2475 C CA . TYR A 1 319 ? 24.529 4.131 72.070 1.00 7.38 323 TYR A CA 1
ATOM 2476 C C . TYR A 1 319 ? 25.113 3.067 71.138 1.00 7.02 323 TYR A C 1
ATOM 2477 O O . TYR A 1 319 ? 26.176 2.510 71.414 1.00 6.37 323 TYR A O 1
ATOM 2486 N N . LEU A 1 320 ? 24.419 2.784 70.039 1.00 6.25 324 LEU A N 1
ATOM 2487 C CA . LEU A 1 320 ? 24.921 1.822 69.057 1.00 7.39 324 LEU A CA 1
ATOM 2488 C C . LEU A 1 320 ? 26.247 2.293 68.459 1.00 7.09 324 LEU A C 1
ATOM 2489 O O . LEU A 1 320 ? 26.391 3.466 68.115 1.00 5.87 324 LEU A O 1
ATOM 2494 N N . PRO A 1 321 ? 27.222 1.376 68.341 1.00 8.15 325 PRO A N 1
ATOM 2495 C CA . PRO A 1 321 ? 28.516 1.683 67.718 1.00 8.15 325 PRO A CA 1
ATOM 2496 C C . PRO A 1 321 ? 28.348 2.072 66.253 1.00 8.10 325 PRO A C 1
ATOM 2497 O O . PRO A 1 321 ? 27.378 1.660 65.612 1.00 7.74 325 PRO A O 1
ATOM 2501 N N . LEU A 1 322 ? 29.292 2.850 65.732 1.00 8.02 326 LEU A N 1
ATOM 2502 C CA . LEU A 1 322 ? 29.188 3.386 64.382 1.00 8.61 326 LEU A CA 1
ATOM 2503 C C . LEU A 1 322 ? 29.923 2.542 63.343 1.00 7.71 326 LEU A C 1
ATOM 2504 O O . LEU A 1 322 ? 29.636 2.637 62.150 1.00 8.05 326 LEU A O 1
ATOM 2509 N N . ALA A 1 323 ? 30.869 1.724 63.795 1.00 7.09 327 ALA A N 1
ATOM 2510 C CA . ALA A 1 323 ? 31.665 0.907 62.885 1.00 7.72 327 ALA A CA 1
ATOM 2511 C C . ALA A 1 323 ? 32.339 -0.264 63.596 1.00 9.00 327 ALA A C 1
ATOM 2512 O O . ALA A 1 323 ? 32.498 -0.258 64.816 1.00 10.13 327 ALA A O 1
ATOM 2514 N N . HIS A 1 324 ? 32.730 -1.269 62.821 1.00 7.12 328 HIS A N 1
ATOM 2515 C CA . HIS A 1 324 ? 33.453 -2.413 63.358 1.00 8.43 328 HIS A CA 1
ATOM 2516 C C . HIS A 1 324 ? 34.680 -2.719 62.512 1.00 8.05 328 HIS A C 1
ATOM 2517 O O . HIS A 1 324 ? 34.708 -2.444 61.315 1.00 8.23 328 HIS A O 1
ATOM 2524 N N . VAL A 1 325 ? 35.698 -3.284 63.147 1.00 9.82 329 VAL A N 1
ATOM 2525 C CA . VAL A 1 325 ? 36.884 -3.743 62.444 1.00 8.87 329 VAL A CA 1
ATOM 2526 C C . VAL A 1 325 ? 37.154 -5.184 62.855 1.00 9.75 329 VAL A C 1
ATOM 2527 O O . VAL A 1 325 ? 37.321 -5.475 64.038 1.00 10.00 329 VAL A O 1
ATOM 2531 N N . ILE A 1 326 ? 37.179 -6.085 61.879 1.00 8.38 330 ILE A N 1
ATOM 2532 C CA . ILE A 1 326 ? 37.361 -7.505 62.158 1.00 10.27 330 ILE A CA 1
ATOM 2533 C C . ILE A 1 326 ? 38.807 -7.936 61.926 1.00 11.04 330 ILE A C 1
ATOM 2534 O O . ILE A 1 326 ? 39.307 -7.871 60.801 1.00 10.38 330 ILE A O 1
ATOM 2539 N N . ASN A 1 327 ? 39.468 -8.371 62.998 1.00 11.19 331 ASN A N 1
ATOM 2540 C CA . ASN A 1 327 ? 40.856 -8.830 62.942 1.00 12.47 331 ASN A CA 1
ATOM 2541 C C . ASN A 1 327 ? 41.807 -7.825 62.302 1.00 12.03 331 ASN A C 1
ATOM 2542 O O . ASN A 1 327 ? 42.789 -8.208 61.670 1.00 12.96 331 ASN A O 1
ATOM 2547 N N . GLY A 1 328 ? 41.502 -6.542 62.457 1.00 12.84 332 GLY A N 1
ATOM 2548 C CA . GLY A 1 328 ? 42.341 -5.480 61.929 1.00 13.81 332 GLY A CA 1
ATOM 2549 C C . GLY A 1 328 ? 42.351 -5.366 60.414 1.00 15.15 332 GLY A C 1
ATOM 2550 O O . GLY A 1 328 ? 43.082 -4.546 59.859 1.00 14.69 332 GLY A O 1
ATOM 2551 N N . LYS A 1 329 ? 41.531 -6.169 59.743 1.00 13.79 333 LYS A N 1
ATOM 2552 C CA . LYS A 1 329 ? 41.602 -6.280 58.287 1.00 14.20 333 LYS A CA 1
ATOM 2553 C C . LYS A 1 329 ? 40.338 -5.807 57.569 1.00 13.40 333 LYS A C 1
ATOM 2554 O O . LYS A 1 329 ? 40.412 -5.185 56.507 1.00 11.87 333 LYS A O 1
ATOM 2560 N N . VAL A 1 330 ? 39.180 -6.107 58.148 1.00 11.35 334 VAL A N 1
ATOM 2561 C CA . VAL A 1 330 ? 37.910 -5.807 57.498 1.00 11.42 334 VAL A CA 1
ATOM 2562 C C . VAL A 1 330 ? 37.163 -4.689 58.221 1.00 8.79 334 VAL A C 1
ATOM 2563 O O . VAL A 1 330 ? 36.788 -4.828 59.382 1.00 8.59 334 VAL A O 1
ATOM 2567 N N . PHE A 1 331 ? 36.958 -3.581 57.522 1.00 8.32 335 PHE A N 1
ATOM 2568 C CA . PHE A 1 331 ? 36.264 -2.425 58.077 1.00 9.04 335 PHE A CA 1
ATOM 2569 C C . PHE A 1 331 ? 34.795 -2.493 57.679 1.00 7.93 335 PHE A C 1
ATOM 2570 O O . PHE A 1 331 ? 34.473 -2.556 56.492 1.00 8.34 335 PHE A O 1
ATOM 2578 N N . VAL A 1 332 ? 33.907 -2.494 58.668 1.00 6.27 336 VAL A N 1
ATOM 2579 C CA . VAL A 1 332 ? 32.479 -2.605 58.395 1.00 7.48 336 VAL A CA 1
ATOM 2580 C C . VAL A 1 332 ? 31.713 -1.389 58.900 1.00 8.11 336 VAL A C 1
ATOM 2581 O O . VAL A 1 332 ? 31.745 -1.058 60.087 1.00 7.30 336 VAL A O 1
ATOM 2585 N N . VAL A 1 333 ? 31.019 -0.729 57.985 1.00 6.58 337 VAL A N 1
ATOM 2586 C CA . VAL A 1 333 ? 30.261 0.462 58.319 1.00 8.35 337 VAL A CA 1
ATOM 2587 C C . VAL A 1 333 ? 28.947 0.399 57.550 1.00 7.98 337 VAL A C 1
ATOM 2588 O O . VAL A 1 333 ? 28.866 -0.261 56.520 1.00 5.78 337 VAL A O 1
ATOM 2592 N N . HIS A 1 334 ? 27.908 1.056 58.050 1.00 7.44 338 HIS A N 1
ATOM 2593 C CA . HIS A 1 334 ? 26.624 0.977 57.376 1.00 7.82 338 HIS A CA 1
ATOM 2594 C C . HIS A 1 334 ? 26.606 1.668 56.014 1.00 8.39 338 HIS A C 1
ATOM 2595 O O . HIS A 1 334 ? 26.285 1.047 55.003 1.00 7.56 338 HIS A O 1
ATOM 2602 N N . GLY A 1 335 ? 26.945 2.954 55.997 1.00 8.25 339 GLY A N 1
ATOM 2603 C CA . GLY A 1 335 ? 26.881 3.741 54.780 1.00 8.21 339 GLY A CA 1
ATOM 2604 C C . GLY A 1 335 ? 28.157 3.683 53.964 1.00 9.77 339 GLY A C 1
ATOM 2605 O O . GLY A 1 335 ? 28.219 2.998 52.943 1.00 8.23 339 GLY A O 1
ATOM 2606 N N . GLY A 1 336 ? 29.179 4.407 54.410 1.00 8.98 340 GLY A N 1
ATOM 2607 C CA . GLY A 1 336 ? 30.432 4.460 53.681 1.00 9.94 340 GLY A CA 1
ATOM 2608 C C . GLY A 1 336 ? 31.443 5.430 54.260 1.00 11.55 340 GLY A C 1
ATOM 2609 O O . GLY A 1 336 ? 31.505 5.635 55.472 1.00 9.83 340 GLY A O 1
ATOM 2610 N N . LEU A 1 337 ? 32.231 6.041 53.383 1.00 11.36 341 LEU A N 1
ATOM 2611 C CA . LEU A 1 337 ? 33.361 6.853 53.817 1.00 12.66 341 LEU A CA 1
ATOM 2612 C C . LEU A 1 337 ? 33.069 8.351 53.879 1.00 14.21 341 LEU A C 1
ATOM 2613 O O . LEU A 1 337 ? 31.911 8.771 53.886 1.00 13.32 341 LEU A O 1
ATOM 2618 N N . PHE A 1 338 ? 34.133 9.148 53.913 1.00 14.56 342 PHE A N 1
ATOM 2619 C CA . PHE A 1 338 ? 34.030 10.553 54.287 1.00 14.82 342 PHE A CA 1
ATOM 2620 C C . PHE A 1 338 ? 34.393 11.514 53.161 1.00 16.41 342 PHE A C 1
ATOM 2621 O O . PHE A 1 338 ? 35.071 11.136 52.208 1.00 15.74 342 PHE A O 1
ATOM 2629 N N . SER A 1 339 ? 33.935 12.758 53.285 1.00 16.68 343 SER A N 1
ATOM 2630 C CA . SER A 1 339 ? 34.165 13.780 52.268 1.00 19.31 343 SER A CA 1
ATOM 2631 C C . SER A 1 339 ? 35.574 14.355 52.347 1.00 22.16 343 SER A C 1
ATOM 2632 O O . SER A 1 339 ? 36.008 15.081 51.453 1.00 20.44 343 SER A O 1
ATOM 2635 N N . VAL A 1 340 ? 36.278 14.037 53.427 1.00 21.06 344 VAL A N 1
ATOM 2636 C CA . VAL A 1 340 ? 37.660 14.467 53.596 1.00 22.09 344 VAL A CA 1
ATOM 2637 C C . VAL A 1 340 ? 38.564 13.253 53.782 1.00 22.73 344 VAL A C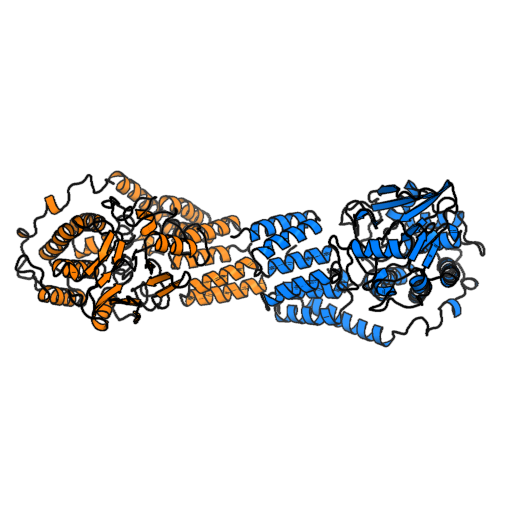 1
ATOM 2638 O O . VAL A 1 340 ? 38.120 12.207 54.257 1.00 18.14 344 VAL A O 1
ATOM 2642 N N . ASP A 1 341 ? 39.831 13.392 53.403 1.00 21.40 345 ASP A N 1
ATOM 2643 C CA . ASP A 1 341 ? 40.776 12.287 53.515 1.00 21.62 345 ASP A CA 1
ATOM 2644 C C . ASP A 1 341 ? 41.575 12.367 54.812 1.00 21.39 345 ASP A C 1
ATOM 2645 O O . ASP A 1 341 ? 41.550 13.383 55.507 1.00 21.19 345 ASP A O 1
ATOM 2650 N N . GLY A 1 342 ? 42.274 11.284 55.137 1.00 19.71 346 GLY A N 1
ATOM 2651 C CA . GLY A 1 342 ? 43.130 11.252 56.309 1.00 19.34 346 GLY A CA 1
ATOM 2652 C C . GLY A 1 342 ? 42.445 10.814 57.591 1.00 20.05 346 GLY A C 1
ATOM 2653 O O . GLY A 1 342 ? 43.068 10.795 58.652 1.00 20.49 346 GLY A O 1
ATOM 2654 N N . VAL A 1 343 ? 41.164 10.468 57.503 1.00 17.13 347 VAL A N 1
ATOM 2655 C CA . VAL A 1 343 ? 40.425 9.994 58.672 1.00 15.82 347 VAL A CA 1
ATOM 2656 C C . VAL A 1 343 ? 40.957 8.640 59.137 1.00 14.95 347 VAL A C 1
ATOM 2657 O O . VAL A 1 343 ? 41.005 7.682 58.364 1.00 13.50 347 VAL A O 1
ATOM 2661 N N . LYS A 1 344 ? 41.360 8.574 60.403 1.00 13.31 348 LYS A N 1
ATOM 2662 C CA . LYS A 1 344 ? 41.917 7.355 60.982 1.00 15.08 348 LYS A CA 1
ATOM 2663 C C . LYS A 1 344 ? 40.889 6.619 61.836 1.00 14.12 348 LYS A C 1
ATOM 2664 O O . LYS A 1 344 ? 39.884 7.199 62.254 1.00 12.04 348 LYS A O 1
ATOM 2670 N N . LEU A 1 345 ? 41.156 5.342 62.105 1.00 13.49 349 LEU A N 1
ATOM 2671 C CA . LEU A 1 345 ? 40.293 4.536 62.963 1.00 13.35 349 LEU A CA 1
ATOM 2672 C C . LEU A 1 345 ? 40.108 5.187 64.329 1.00 13.33 349 LEU A C 1
ATOM 2673 O O . LEU A 1 345 ? 39.041 5.092 64.932 1.00 11.67 349 LEU A O 1
ATOM 2678 N N . SER A 1 346 ? 41.157 5.849 64.808 1.00 13.38 350 SER A N 1
ATOM 2679 C CA . SER A 1 346 ? 41.124 6.512 66.104 1.00 14.15 350 SER A CA 1
ATOM 2680 C C . SER A 1 346 ? 40.137 7.679 66.122 1.00 13.94 350 SER A C 1
ATOM 2681 O O . SER A 1 346 ? 39.519 7.957 67.150 1.00 15.15 350 SER A O 1
ATOM 2684 N N . ASP A 1 347 ? 39.991 8.357 64.987 1.00 13.00 351 ASP A N 1
ATOM 2685 C CA . ASP A 1 347 ? 39.030 9.452 64.877 1.00 13.41 351 ASP A CA 1
ATOM 2686 C C . ASP A 1 347 ? 37.597 8.943 65.025 1.00 13.79 351 ASP A C 1
ATOM 2687 O O . ASP A 1 347 ? 36.760 9.592 65.655 1.00 12.08 351 ASP A O 1
ATOM 2692 N N . ILE A 1 348 ? 37.318 7.784 64.439 1.00 9.51 352 ILE A N 1
ATOM 2693 C CA . ILE A 1 348 ? 35.981 7.209 64.505 1.00 10.01 352 ILE A CA 1
ATOM 2694 C C . ILE A 1 348 ? 35.725 6.661 65.905 1.00 10.55 352 ILE A C 1
ATOM 2695 O O . ILE A 1 348 ? 34.643 6.837 66.467 1.00 9.02 352 ILE A O 1
ATOM 2700 N N . ARG A 1 349 ? 36.744 6.016 66.465 1.00 9.81 353 ARG A N 1
ATOM 2701 C CA . ARG A 1 349 ? 36.679 5.447 67.806 1.00 11.64 353 ARG A CA 1
ATOM 2702 C C . ARG A 1 349 ? 36.302 6.496 68.857 1.00 12.04 353 ARG A C 1
ATOM 2703 O O . ARG A 1 349 ? 35.598 6.197 69.820 1.00 10.11 353 ARG A O 1
ATOM 2711 N N . ALA A 1 350 ? 36.749 7.731 68.647 1.00 12.07 354 ALA A N 1
ATOM 2712 C CA . ALA A 1 350 ? 36.573 8.799 69.629 1.00 14.02 354 ALA A CA 1
ATOM 2713 C C . ALA A 1 350 ? 35.292 9.616 69.446 1.00 12.96 354 ALA A C 1
ATOM 2714 O O . ALA A 1 350 ? 35.025 10.536 70.222 1.00 11.97 354 ALA A O 1
ATOM 2716 N N . ILE A 1 351 ? 34.507 9.287 68.425 1.00 11.11 355 ILE A N 1
ATOM 2717 C CA . ILE A 1 351 ? 33.291 10.042 68.131 1.00 11.84 355 ILE A CA 1
ATOM 2718 C C . ILE A 1 351 ? 32.291 10.003 69.286 1.00 11.77 355 ILE A C 1
ATOM 2719 O O . ILE A 1 351 ? 31.949 8.930 69.790 1.00 10.76 355 ILE A O 1
ATOM 2724 N N . ASP A 1 352 ? 31.843 11.181 69.713 1.00 9.45 356 ASP A N 1
ATOM 2725 C CA . ASP A 1 352 ? 30.787 11.285 70.714 1.00 13.13 356 ASP A CA 1
ATOM 2726 C C . ASP A 1 352 ? 29.460 10.964 70.040 1.00 11.01 356 ASP A C 1
ATOM 2727 O O . ASP A 1 352 ? 28.751 11.863 69.587 1.00 12.04 356 ASP A O 1
ATOM 2732 N N . ARG A 1 353 ? 29.129 9.679 69.983 1.00 9.82 357 ARG A N 1
ATOM 2733 C CA . ARG A 1 353 ? 28.008 9.201 69.179 1.00 9.68 357 ARG A CA 1
ATOM 2734 C C . ARG A 1 353 ? 26.667 9.268 69.901 1.00 9.57 357 ARG A C 1
ATOM 2735 O O . ARG A 1 353 ? 25.632 8.959 69.312 1.00 8.83 357 ARG A O 1
ATOM 2743 N N . PHE A 1 354 ? 26.680 9.661 71.172 1.00 9.56 358 PHE A N 1
ATOM 2744 C CA . PHE A 1 354 ? 25.446 9.698 71.953 1.00 9.93 358 PHE A CA 1
ATOM 2745 C C . PHE A 1 354 ? 24.573 10.891 71.572 1.00 9.83 358 PHE A C 1
ATOM 2746 O O . PHE A 1 354 ? 24.424 11.841 72.339 1.00 10.14 358 PHE A O 1
ATOM 2754 N N . CYS A 1 355 ? 23.996 10.819 70.378 1.00 9.31 359 CYS A N 1
ATOM 2755 C CA . CYS A 1 355 ? 23.174 11.889 69.835 1.00 11.11 359 CYS A CA 1
ATOM 2756 C C . CYS A 1 355 ? 22.500 11.376 68.577 1.00 10.52 359 CYS A C 1
ATOM 2757 O O . CYS A 1 355 ? 22.877 10.332 68.048 1.00 8.36 359 CYS A O 1
ATOM 2760 N N . GLU A 1 356 ? 21.501 12.106 68.099 1.00 11.94 360 GLU A N 1
ATOM 2761 C CA . GLU A 1 356 ? 20.937 11.829 66.788 1.00 11.67 360 GLU A CA 1
ATOM 2762 C C . GLU A 1 356 ? 21.976 12.230 65.748 1.00 12.92 360 GLU A C 1
ATOM 2763 O O . GLU A 1 356 ? 22.797 13.114 66.002 1.00 13.39 360 GLU A O 1
ATOM 2769 N N . PRO A 1 357 ? 21.970 11.563 64.583 1.00 12.57 361 PRO A N 1
ATOM 2770 C CA . PRO A 1 357 ? 22.944 11.900 63.538 1.00 14.38 361 PRO A CA 1
ATOM 2771 C C . PRO A 1 357 ? 22.809 13.352 63.089 1.00 14.62 361 PRO A C 1
ATOM 2772 O O . PRO A 1 357 ? 21.739 13.754 62.636 1.00 14.48 361 PRO A O 1
ATOM 2776 N N . PRO A 1 358 ? 23.887 14.138 63.219 1.00 16.52 362 PRO A N 1
ATOM 2777 C CA . PRO A 1 358 ? 23.852 15.536 62.777 1.00 16.00 362 PRO A CA 1
ATOM 2778 C C . PRO A 1 358 ? 23.764 15.631 61.255 1.00 18.74 362 PRO A C 1
ATOM 2779 O O . PRO A 1 358 ? 23.893 14.618 60.570 1.00 17.47 362 PRO A O 1
ATOM 2783 N N . GLU A 1 359 ? 23.539 16.832 60.734 1.00 18.04 363 GLU A N 1
ATOM 2784 C CA . GLU A 1 359 ? 23.328 17.003 59.301 1.00 21.72 363 GLU A CA 1
ATOM 2785 C C . GLU A 1 359 ? 24.638 16.965 58.517 1.00 19.74 363 GLU A C 1
ATOM 2786 O O . GLU A 1 359 ? 24.631 16.856 57.291 1.00 21.73 363 GLU A O 1
ATOM 2792 N N . GLU A 1 360 ? 25.756 17.054 59.230 1.00 18.22 364 GLU A N 1
ATOM 2793 C CA . GLU A 1 360 ? 27.073 16.978 58.605 1.00 17.26 364 GLU A CA 1
ATOM 2794 C C . GLU A 1 360 ? 28.100 16.414 59.582 1.00 16.83 364 GLU A C 1
ATOM 2795 O O . GLU A 1 360 ? 27.850 16.348 60.787 1.00 16.67 364 GLU A O 1
ATOM 2797 N N . GLY A 1 361 ? 29.253 16.007 59.059 1.00 14.63 365 GLY A N 1
ATOM 2798 C CA . GLY A 1 361 ? 30.326 15.485 59.889 1.00 14.46 365 GLY A CA 1
ATOM 2799 C C . GLY A 1 361 ? 30.574 14.004 59.673 1.00 13.75 365 GLY A C 1
ATOM 2800 O O . GLY A 1 361 ? 29.902 13.367 58.862 1.00 14.91 365 GLY A O 1
ATOM 2801 N N . LEU A 1 362 ? 31.538 13.457 60.407 1.00 13.67 366 LEU A N 1
ATOM 2802 C CA . LEU A 1 362 ? 31.940 12.060 60.250 1.00 13.50 366 LEU A CA 1
ATOM 2803 C C . LEU A 1 362 ? 30.795 11.090 60.514 1.00 12.67 366 LEU A C 1
ATOM 2804 O O . LEU A 1 362 ? 30.596 10.129 59.770 1.00 10.73 366 LEU A O 1
ATOM 2809 N N . MET A 1 363 ? 30.051 11.345 61.583 1.00 12.39 367 MET A N 1
ATOM 2810 C CA . MET A 1 363 ? 28.993 10.441 62.001 1.00 12.28 367 MET A CA 1
ATOM 2811 C C . MET A 1 363 ? 27.896 10.368 60.949 1.00 11.88 367 MET A C 1
ATOM 2812 O O . MET A 1 363 ? 27.411 9.288 60.625 1.00 11.19 367 MET A O 1
ATOM 2817 N N . CYS A 1 364 ? 27.524 11.522 60.407 1.00 12.26 368 CYS A N 1
ATOM 2818 C CA . CYS A 1 364 ? 26.516 11.578 59.357 1.00 12.52 368 CYS A CA 1
ATOM 2819 C C . CYS A 1 364 ? 26.981 10.842 58.108 1.00 11.95 368 CYS A C 1
ATOM 2820 O O . CYS A 1 364 ? 26.249 10.031 57.541 1.00 10.43 368 CYS A O 1
ATOM 2823 N N . GLU A 1 365 ? 28.208 11.128 57.691 1.00 11.36 369 GLU A N 1
ATOM 2824 C CA . GLU A 1 365 ? 28.751 10.560 56.464 1.00 12.55 369 GLU A CA 1
ATOM 2825 C C . GLU A 1 365 ? 28.861 9.032 56.488 1.00 11.04 369 GLU A C 1
ATOM 2826 O O . GLU A 1 365 ? 28.472 8.369 55.531 1.00 11.26 369 GLU A O 1
ATOM 2832 N N . LEU A 1 366 ? 29.376 8.470 57.576 1.00 10.14 370 LEU A N 1
ATOM 2833 C CA . LEU A 1 366 ? 29.546 7.019 57.638 1.00 10.23 370 LEU A CA 1
ATOM 2834 C C . LEU A 1 366 ? 28.208 6.277 57.683 1.00 10.91 370 LEU A C 1
ATOM 2835 O O . LEU A 1 366 ? 28.136 5.090 57.365 1.00 10.39 370 LEU A O 1
ATOM 2840 N N . LEU A 1 367 ? 27.151 6.983 58.075 1.00 9.32 371 LEU A N 1
ATOM 2841 C CA . LEU A 1 367 ? 25.823 6.386 58.167 1.00 11.28 371 LEU A CA 1
ATOM 2842 C C . LEU A 1 367 ? 25.013 6.527 56.878 1.00 11.68 371 LEU A C 1
ATOM 2843 O O . LEU A 1 367 ? 24.094 5.745 56.629 1.00 10.36 371 LEU A O 1
ATOM 2848 N N . TRP A 1 368 ? 25.357 7.516 56.057 1.00 11.61 372 TRP A N 1
ATOM 2849 C CA . TRP A 1 368 ? 24.507 7.891 54.930 1.00 11.21 372 TRP A CA 1
ATOM 2850 C C . TRP A 1 368 ? 25.126 7.792 53.530 1.00 11.62 372 TRP A C 1
ATOM 2851 O O . TRP A 1 368 ? 24.394 7.733 52.544 1.00 12.17 372 TRP A O 1
ATOM 2862 N N . SER A 1 369 ? 26.452 7.773 53.431 1.00 10.90 373 SER A N 1
ATOM 2863 C CA A SER A 1 369 ? 27.126 7.854 52.133 0.57 12.41 373 SER A CA 1
ATOM 2864 C CA B SER A 1 369 ? 27.112 7.860 52.128 0.43 12.44 373 SER A CA 1
ATOM 2865 C C . SER A 1 369 ? 27.000 6.588 51.284 1.00 12.27 373 SER A C 1
ATOM 2866 O O . SER A 1 369 ? 26.729 5.505 51.802 1.00 12.22 373 SER A O 1
ATOM 2871 N N . ASP A 1 370 ? 27.205 6.744 49.977 1.00 11.99 374 ASP A N 1
ATOM 2872 C CA . ASP A 1 370 ? 27.189 5.640 49.020 1.00 13.51 374 ASP A CA 1
ATOM 2873 C C . ASP A 1 370 ? 28.439 5.706 48.151 1.00 13.31 374 ASP A C 1
ATOM 2874 O O . ASP A 1 370 ? 28.977 6.785 47.928 1.00 12.41 374 ASP A O 1
ATOM 2879 N N . PRO A 1 371 ? 28.904 4.552 47.650 1.00 13.78 375 PRO A N 1
ATOM 2880 C CA . PRO A 1 371 ? 30.045 4.546 46.730 1.00 15.06 375 PRO A CA 1
ATOM 2881 C C . PRO A 1 371 ? 29.627 4.911 45.307 1.00 17.35 375 PRO A C 1
ATOM 2882 O O . PRO A 1 371 ? 28.467 4.726 44.945 1.00 18.27 375 PRO A O 1
ATOM 2886 N N . GLN A 1 372 ? 30.565 5.430 44.519 1.00 18.70 376 GLN A N 1
ATOM 2887 C CA . GLN A 1 372 ? 30.327 5.698 43.102 1.00 19.82 376 GLN A CA 1
ATOM 2888 C C . GLN A 1 372 ? 31.329 4.907 42.260 1.00 19.63 376 GLN A C 1
ATOM 2889 O O . GLN A 1 372 ? 32.450 4.659 42.703 1.00 19.49 376 GLN A O 1
ATOM 2895 N N . PRO A 1 373 ? 30.926 4.495 41.047 1.00 20.59 377 PRO A N 1
ATOM 2896 C CA . PRO A 1 373 ? 31.795 3.676 40.192 1.00 22.30 377 PRO A CA 1
ATOM 2897 C C . PRO A 1 373 ? 33.047 4.411 39.711 1.00 22.31 377 PRO A C 1
ATOM 2898 O O . PRO A 1 373 ? 34.087 3.780 39.537 1.00 27.12 377 PRO A O 1
ATOM 2902 N N . LEU A 1 374 ? 32.948 5.720 39.507 1.00 22.01 378 LEU A N 1
ATOM 2903 C CA . LEU A 1 374 ? 34.077 6.508 39.019 1.00 24.58 378 LEU A CA 1
ATOM 2904 C C . LEU A 1 374 ? 34.856 7.140 40.171 1.00 25.42 378 LEU A C 1
ATOM 2905 O O . LEU A 1 374 ? 34.294 7.394 41.236 1.00 23.34 378 LEU A O 1
ATOM 2910 N N . PRO A 1 375 ? 36.159 7.394 39.961 1.00 25.37 379 PRO A N 1
ATOM 2911 C CA . PRO A 1 375 ? 37.000 8.014 40.992 1.00 22.63 379 PRO A CA 1
ATOM 2912 C C . PRO A 1 375 ? 36.499 9.391 41.412 1.00 23.17 379 PRO A C 1
ATOM 2913 O O . PRO A 1 375 ? 35.743 10.027 40.676 1.00 22.97 379 PRO A O 1
ATOM 2917 N N . GLY A 1 376 ? 36.920 9.838 42.591 1.00 20.83 380 GLY A N 1
ATOM 2918 C CA . GLY A 1 376 ? 36.593 11.166 43.069 1.00 19.72 380 GLY A CA 1
ATOM 2919 C C . GLY A 1 376 ? 35.417 11.201 44.022 1.00 20.83 380 GLY A C 1
ATOM 2920 O O . GLY A 1 376 ? 35.042 10.187 44.610 1.00 19.69 380 GLY A O 1
ATOM 2921 N N . ARG A 1 377 ? 34.843 12.389 44.178 1.00 21.39 381 ARG A N 1
ATOM 2922 C CA . ARG A 1 377 ? 33.669 12.585 45.014 1.00 19.27 381 ARG A CA 1
ATOM 2923 C C . ARG A 1 377 ? 32.625 13.382 44.249 1.00 22.06 381 ARG A C 1
ATOM 2924 O O . ARG A 1 377 ? 32.939 14.044 43.261 1.00 26.73 381 ARG A O 1
ATOM 2932 N N . GLY A 1 378 ? 31.382 13.316 44.709 1.00 22.25 382 GLY A N 1
ATOM 2933 C CA . GLY A 1 378 ? 30.302 14.070 44.102 1.00 22.52 382 GLY A CA 1
ATOM 2934 C C . GLY A 1 378 ? 29.116 14.151 45.040 1.00 24.00 382 GLY A C 1
ATOM 2935 O O . GLY A 1 378 ? 29.141 13.562 46.121 1.00 22.58 382 GLY A O 1
ATOM 2936 N N . PRO A 1 379 ? 28.066 14.878 44.633 1.00 22.39 383 PRO A N 1
ATOM 2937 C CA . PRO A 1 379 ? 26.859 15.000 45.455 1.00 23.50 383 PRO A CA 1
ATOM 2938 C C . PRO A 1 379 ? 26.156 13.654 45.625 1.00 22.49 383 PRO A C 1
ATOM 2939 O O . PRO A 1 379 ? 26.116 12.855 44.691 1.00 21.37 383 PRO A O 1
ATOM 2943 N N . SER A 1 380 ? 25.618 13.411 46.816 1.00 23.21 384 SER A N 1
ATOM 2944 C CA . SER A 1 380 ? 24.903 12.172 47.100 1.00 23.05 384 SER A CA 1
ATOM 2945 C C . SER A 1 380 ? 23.604 12.080 46.304 1.00 21.31 384 SER A C 1
ATOM 2946 O O . SER A 1 380 ? 22.922 13.081 46.097 1.00 20.20 384 SER A O 1
ATOM 2949 N N . LYS A 1 381 ? 23.269 10.871 45.864 1.00 22.00 385 LYS A N 1
ATOM 2950 C CA . LYS A 1 381 ? 22.011 10.630 45.166 1.00 19.18 385 LYS A CA 1
ATOM 2951 C C . LYS A 1 381 ? 20.830 10.730 46.122 1.00 18.91 385 LYS A C 1
ATOM 2952 O O . LYS A 1 381 ? 19.694 10.930 45.697 1.00 18.48 385 LYS A O 1
ATOM 2958 N N . ARG A 1 382 ? 21.105 10.584 47.413 1.00 19.47 386 ARG A N 1
ATOM 2959 C CA . ARG A 1 382 ? 20.068 10.643 48.435 1.00 18.38 386 ARG A CA 1
ATOM 2960 C C . ARG A 1 382 ? 19.852 12.067 48.928 1.00 18.98 386 ARG A C 1
ATOM 2961 O O . ARG A 1 382 ? 18.882 12.344 49.633 1.00 18.91 386 ARG A O 1
ATOM 2969 N N . GLY A 1 383 ? 20.766 12.963 48.569 1.00 20.06 387 GLY A N 1
ATOM 2970 C CA . GLY A 1 383 ? 20.690 14.345 49.007 1.00 21.06 387 GLY A CA 1
ATOM 2971 C C . GLY A 1 383 ? 21.180 14.533 50.430 1.00 25.43 387 GLY A C 1
ATOM 2972 O O . GLY A 1 383 ? 20.869 15.531 51.081 1.00 25.99 387 GLY A O 1
ATOM 2973 N N . VAL A 1 384 ? 21.946 13.562 50.918 1.00 24.63 388 VAL A N 1
ATOM 2974 C CA . VAL A 1 384 ? 22.520 13.637 52.257 1.00 27.28 388 VAL A CA 1
ATOM 2975 C C . VAL A 1 384 ? 23.850 12.888 52.312 1.00 27.12 388 VAL A C 1
ATOM 2976 O O . VAL A 1 384 ? 23.946 11.735 51.888 1.00 25.42 388 VAL A O 1
ATOM 2980 N N . GLY A 1 385 ? 24.876 13.558 52.826 1.00 31.13 389 GLY A N 1
ATOM 2981 C CA . GLY A 1 385 ? 26.225 13.025 52.792 1.00 29.97 389 GLY A CA 1
ATOM 2982 C C . GLY A 1 385 ? 26.825 13.289 51.425 1.00 30.86 389 GLY A C 1
ATOM 2983 O O . GLY A 1 385 ? 26.487 14.280 50.779 1.00 30.65 389 GLY A O 1
ATOM 2984 N N . LEU A 1 386 ? 27.707 12.400 50.979 1.00 27.76 390 LEU A N 1
ATOM 2985 C CA . LEU A 1 386 ? 28.306 12.514 49.653 1.00 27.12 390 LEU A CA 1
ATOM 2986 C C . LEU A 1 386 ? 28.462 11.131 49.027 1.00 24.14 390 LEU A C 1
ATOM 2987 O O . LEU A 1 386 ? 28.039 10.125 49.603 1.00 24.76 390 LEU A O 1
ATOM 2992 N N . SER A 1 387 ? 29.053 11.087 47.838 1.00 21.73 391 SER A N 1
ATOM 2993 C CA . SER A 1 387 ? 29.409 9.821 47.214 1.00 20.67 391 SER A CA 1
ATOM 2994 C C . SER A 1 387 ? 30.919 9.770 47.023 1.00 19.46 391 SER A C 1
ATOM 2995 O O . SER A 1 387 ? 31.557 10.803 46.820 1.00 20.11 391 SER A O 1
ATOM 2998 N N . PHE A 1 388 ? 31.488 8.571 47.108 1.00 16.23 392 PHE A N 1
ATOM 2999 C CA . PHE A 1 388 ? 32.938 8.403 47.074 1.00 14.61 392 PHE A CA 1
ATOM 3000 C C . PHE A 1 388 ? 33.354 7.311 46.097 1.00 14.47 392 PHE A C 1
ATOM 3001 O O . PHE A 1 388 ? 32.706 6.271 46.002 1.00 14.40 392 PHE A O 1
ATOM 3009 N N . GLY A 1 389 ? 34.443 7.552 45.373 1.00 17.27 393 GLY A N 1
ATOM 3010 C CA . GLY A 1 389 ? 34.920 6.608 44.380 1.00 15.95 393 GLY A CA 1
ATOM 3011 C C . GLY A 1 389 ? 35.902 5.594 44.932 1.00 13.75 393 GLY A C 1
ATOM 3012 O O . GLY A 1 389 ? 36.187 5.576 46.129 1.00 14.66 393 GLY A O 1
ATOM 3013 N N . GLY A 1 390 ? 36.422 4.749 44.047 1.00 14.54 394 GLY A N 1
ATOM 3014 C CA . GLY A 1 390 ? 37.367 3.714 44.423 1.00 14.05 394 GLY A CA 1
ATOM 3015 C C . GLY A 1 390 ? 38.673 4.245 44.979 1.00 14.49 394 GLY A C 1
ATOM 3016 O O . GLY A 1 390 ? 39.343 3.565 45.753 1.00 14.76 394 GLY A O 1
ATOM 3017 N N . ASP A 1 391 ? 39.042 5.459 44.583 1.00 15.16 395 ASP A N 1
ATOM 3018 C CA . ASP A 1 391 ? 40.269 6.072 45.078 1.00 17.81 395 ASP A CA 1
ATOM 3019 C C . ASP A 1 391 ? 40.122 6.454 46.549 1.00 16.50 395 ASP A C 1
ATOM 3020 O O . ASP A 1 391 ? 41.045 6.273 47.342 1.00 15.83 395 ASP A O 1
ATOM 3025 N N . VAL A 1 392 ? 38.951 6.972 46.907 1.00 14.00 396 VAL A N 1
ATOM 3026 C CA . VAL A 1 392 ? 38.651 7.296 48.295 1.00 14.41 396 VAL A CA 1
ATOM 3027 C C . VAL A 1 392 ? 38.734 6.036 49.156 1.00 13.26 396 VAL A C 1
ATOM 3028 O O . VAL A 1 392 ? 39.306 6.055 50.247 1.00 13.57 396 VAL A O 1
ATOM 3032 N N . THR A 1 393 ? 38.177 4.941 48.649 1.00 12.82 397 THR A N 1
ATOM 3033 C CA . THR A 1 393 ? 38.169 3.674 49.373 1.00 12.11 397 THR A CA 1
ATOM 3034 C C . THR A 1 393 ? 39.581 3.148 49.606 1.00 13.79 397 THR A C 1
ATOM 3035 O O . THR A 1 393 ? 39.939 2.774 50.724 1.00 12.80 397 THR A O 1
ATOM 3039 N N . LYS A 1 394 ? 40.383 3.129 48.547 1.00 15.02 398 LYS A N 1
ATOM 3040 C CA . LYS A 1 394 ? 41.734 2.587 48.625 1.00 13.98 398 LYS A CA 1
ATOM 3041 C C . LYS A 1 394 ? 42.631 3.399 49.554 1.00 13.23 398 LYS A C 1
ATOM 3042 O O . LYS A 1 394 ? 43.396 2.830 50.329 1.00 13.61 398 LYS A O 1
ATOM 3048 N N . ARG A 1 395 ? 42.533 4.723 49.483 1.00 13.81 399 ARG A N 1
ATOM 3049 C CA . ARG A 1 395 ? 43.343 5.581 50.346 1.00 15.00 399 ARG A CA 1
ATOM 3050 C C . ARG A 1 395 ? 43.007 5.374 51.820 1.00 14.78 399 ARG A C 1
ATOM 3051 O O . ARG A 1 395 ? 43.900 5.323 52.665 1.00 14.80 399 ARG A O 1
ATOM 3059 N N . PHE A 1 396 ? 41.719 5.247 52.123 1.00 13.37 400 PHE A N 1
ATOM 3060 C CA . PHE A 1 396 ? 41.280 5.008 53.494 1.00 12.82 400 PHE A CA 1
ATOM 3061 C C . PHE A 1 396 ? 41.801 3.672 54.017 1.00 12.67 400 PHE A C 1
ATOM 3062 O O . PHE A 1 396 ? 42.314 3.588 55.133 1.00 11.84 400 PHE A O 1
ATOM 3070 N N . LEU A 1 397 ? 41.659 2.629 53.205 1.00 11.09 401 LEU A N 1
ATOM 3071 C CA . LEU A 1 397 ? 42.116 1.297 53.582 1.00 11.87 401 LEU A CA 1
ATOM 3072 C C . LEU A 1 397 ? 43.633 1.251 53.757 1.00 13.02 401 LEU A C 1
ATOM 3073 O O . LEU A 1 397 ? 44.139 0.636 54.698 1.00 11.13 401 LEU A O 1
ATOM 3078 N N . GLN A 1 398 ? 44.353 1.901 52.848 1.00 12.06 402 GLN A N 1
ATOM 3079 C CA . GLN A 1 398 ? 45.810 1.940 52.919 1.00 14.08 402 GLN A CA 1
ATOM 3080 C C . GLN A 1 398 ? 46.274 2.705 54.156 1.00 13.80 402 GLN A C 1
ATOM 3081 O O . GLN A 1 398 ? 47.131 2.234 54.903 1.00 13.20 402 GLN A O 1
ATOM 3083 N N . ASP A 1 399 ? 45.687 3.879 54.371 1.00 15.10 403 ASP A N 1
ATOM 3084 C CA . ASP A 1 399 ? 46.038 4.730 55.503 1.00 16.37 403 ASP A CA 1
ATOM 3085 C C . ASP A 1 399 ? 45.832 4.021 56.841 1.00 17.69 403 ASP A C 1
ATOM 3086 O O . ASP A 1 399 ? 46.577 4.249 57.798 1.00 17.43 403 ASP A O 1
ATOM 3091 N N . ASN A 1 400 ? 44.824 3.154 56.901 1.00 13.79 404 ASN A N 1
ATOM 3092 C CA . ASN A 1 400 ? 44.480 2.468 58.142 1.00 12.43 404 ASN A CA 1
ATOM 3093 C C . ASN A 1 400 ? 44.915 1.006 58.191 1.00 12.42 404 ASN A C 1
ATOM 3094 O O . ASN A 1 400 ? 44.502 0.269 59.085 1.00 12.24 404 ASN A O 1
ATOM 3099 N N . ASN A 1 401 ? 45.746 0.596 57.233 1.00 13.09 405 ASN A N 1
ATOM 3100 C CA . ASN A 1 401 ? 46.234 -0.786 57.149 1.00 13.13 405 ASN A CA 1
ATOM 3101 C C . ASN A 1 401 ? 45.123 -1.837 57.098 1.00 13.24 405 ASN A C 1
ATOM 3102 O O . ASN A 1 401 ? 45.192 -2.867 57.774 1.00 11.56 405 ASN A O 1
ATOM 3107 N N . LEU A 1 402 ? 44.105 -1.568 56.289 1.00 13.26 406 LEU A N 1
ATOM 3108 C CA . LEU A 1 402 ? 42.963 -2.464 56.152 1.00 13.07 406 LEU A CA 1
ATOM 3109 C C . LEU A 1 402 ? 42.976 -3.130 54.781 1.00 13.65 406 LEU A C 1
ATOM 3110 O O . LEU A 1 402 ? 43.597 -2.622 53.848 1.00 12.92 406 LEU A O 1
ATOM 3115 N N . ASP A 1 403 ? 42.284 -4.260 54.661 1.00 13.93 407 ASP A N 1
ATOM 3116 C CA . ASP A 1 403 ? 42.228 -5.001 53.403 1.00 12.71 407 ASP A CA 1
ATOM 3117 C C . ASP A 1 403 ? 40.935 -4.766 52.626 1.00 13.11 407 ASP A C 1
ATOM 3118 O O . ASP A 1 403 ? 40.936 -4.743 51.394 1.00 12.46 407 ASP A O 1
ATOM 3123 N N . LEU A 1 404 ? 39.832 -4.601 53.346 1.00 10.67 408 LEU A N 1
ATOM 3124 C CA . LEU A 1 404 ? 38.521 -4.646 52.718 1.00 9.30 408 LEU A CA 1
ATOM 3125 C C . LEU A 1 404 ? 37.488 -3.786 53.437 1.00 9.75 408 LEU A C 1
ATOM 3126 O O . LEU A 1 404 ? 37.475 -3.706 54.664 1.00 9.88 408 LEU A O 1
ATOM 3131 N N . LEU A 1 405 ? 36.625 -3.141 52.661 1.00 8.91 409 LEU A N 1
ATOM 3132 C CA A LEU A 1 405 ? 35.516 -2.376 53.213 0.30 9.09 409 LEU A CA 1
ATOM 3133 C CA B LEU A 1 405 ? 35.516 -2.385 53.227 0.70 9.06 409 LEU A CA 1
ATOM 3134 C C . LEU A 1 405 ? 34.197 -3.084 52.922 1.00 8.78 409 LEU A C 1
ATOM 3135 O O . LEU A 1 405 ? 33.863 -3.336 51.765 1.00 10.00 409 LEU A O 1
ATOM 3144 N N . VAL A 1 406 ? 33.455 -3.408 53.974 1.00 7.50 410 VAL A N 1
ATOM 3145 C CA . VAL A 1 406 ? 32.129 -3.987 53.811 1.00 8.02 410 VAL A CA 1
ATOM 3146 C C . VAL A 1 406 ? 31.093 -2.972 54.281 1.00 8.48 410 VAL A C 1
ATOM 3147 O O . VAL A 1 406 ? 31.230 -2.381 55.355 1.00 8.24 410 VAL A O 1
ATOM 3151 N N . ARG A 1 407 ? 30.071 -2.748 53.466 1.00 7.36 411 ARG A N 1
ATOM 3152 C CA . ARG A 1 407 ? 28.992 -1.854 53.857 1.00 7.93 411 ARG A CA 1
ATOM 3153 C C . ARG A 1 407 ? 27.631 -2.357 53.379 1.00 8.51 411 ARG A C 1
ATOM 3154 O O . ARG A 1 407 ? 27.528 -3.403 52.739 1.00 7.28 411 ARG A O 1
ATOM 3162 N N . SER A 1 408 ? 26.587 -1.612 53.708 1.00 8.01 412 SER A N 1
ATOM 3163 C CA . SER A 1 408 ? 25.235 -2.016 53.363 1.00 8.91 412 SER A CA 1
ATOM 3164 C C . SER A 1 408 ? 24.502 -0.857 52.695 1.00 8.40 412 SER A C 1
ATOM 3165 O O . SER A 1 408 ? 24.927 -0.410 51.635 1.00 9.40 412 SER A O 1
ATOM 3168 N N . HIS A 1 409 ? 23.399 -0.396 53.284 1.00 8.84 413 HIS A N 1
ATOM 3169 C CA . HIS A 1 409 ? 22.809 0.895 52.910 1.00 9.35 413 HIS A CA 1
ATOM 3170 C C . HIS A 1 409 ? 22.092 0.893 51.544 1.00 13.17 413 HIS A C 1
ATOM 3171 O O . HIS A 1 409 ? 21.156 1.657 51.336 1.00 13.13 413 HIS A O 1
ATOM 3178 N N . GLU A 1 410 ? 22.525 0.047 50.615 1.00 11.82 414 GLU A N 1
ATOM 3179 C CA . GLU A 1 410 ? 21.946 0.043 49.270 1.00 13.12 414 GLU A CA 1
ATOM 3180 C C . GLU A 1 410 ? 21.378 -1.308 48.857 1.00 13.57 414 GLU A C 1
ATOM 3181 O O . GLU A 1 410 ? 22.054 -2.333 48.955 1.00 14.95 414 GLU A O 1
ATOM 3187 N N . VAL A 1 411 ? 20.141 -1.300 48.375 1.00 12.57 415 VAL A N 1
ATOM 3188 C CA A VAL A 1 411 ? 19.489 -2.516 47.900 0.07 13.74 415 VAL A CA 1
ATOM 3189 C CA B VAL A 1 411 ? 19.503 -2.527 47.921 0.93 13.78 415 VAL A CA 1
ATOM 3190 C C . VAL A 1 411 ? 20.209 -3.064 46.672 1.00 14.66 415 VAL A C 1
ATOM 3191 O O . VAL A 1 411 ? 20.577 -2.306 45.772 1.00 14.26 415 VAL A O 1
ATOM 3198 N N . LYS A 1 412 ? 20.418 -4.377 46.637 1.00 15.60 416 LYS A N 1
ATOM 3199 C CA . LYS A 1 412 ? 21.087 -5.020 45.509 1.00 14.44 416 LYS A CA 1
ATOM 3200 C C . LYS A 1 412 ? 20.272 -6.209 45.003 1.00 15.89 416 LYS A C 1
ATOM 3201 O O . LYS A 1 412 ? 19.687 -6.947 45.796 1.00 15.99 416 LYS A O 1
ATOM 3207 N N . ASP A 1 413 ? 20.239 -6.386 43.684 1.00 18.80 417 ASP A N 1
ATOM 3208 C CA . ASP A 1 413 ? 19.464 -7.457 43.054 1.00 18.35 417 ASP A CA 1
ATOM 3209 C C . ASP A 1 413 ? 19.842 -8.837 43.573 1.00 17.39 417 ASP A C 1
ATOM 3210 O O . ASP A 1 413 ? 18.976 -9.668 43.838 1.00 18.38 417 ASP A O 1
ATOM 3215 N N . GLU A 1 414 ? 21.140 -9.074 43.714 1.00 16.54 418 GLU A N 1
ATOM 3216 C CA . GLU A 1 414 ? 21.636 -10.371 44.152 1.00 16.84 418 GLU A CA 1
ATOM 3217 C C . GLU A 1 414 ? 21.977 -10.367 45.638 1.00 15.16 418 GLU A C 1
ATOM 3218 O O . GLU A 1 414 ? 22.552 -11.325 46.153 1.00 15.62 418 GLU A O 1
ATOM 3224 N N . GLY A 1 415 ? 21.623 -9.285 46.323 1.00 14.92 419 GLY A N 1
ATOM 3225 C CA . GLY A 1 415 ? 21.888 -9.170 47.745 1.00 11.89 419 GLY A CA 1
ATOM 3226 C C . GLY A 1 415 ? 23.267 -8.616 48.053 1.00 13.37 419 GLY A C 1
ATOM 3227 O O . GLY A 1 415 ? 23.587 -8.347 49.213 1.00 10.62 419 GLY A O 1
ATOM 3228 N N . TYR A 1 416 ? 24.081 -8.440 47.015 1.00 12.11 420 TYR A N 1
ATOM 3229 C CA . TYR A 1 416 ? 25.439 -7.938 47.185 1.00 11.96 420 TYR A CA 1
ATOM 3230 C C . TYR A 1 416 ? 26.016 -7.392 45.881 1.00 14.43 420 TYR A C 1
ATOM 3231 O O . TYR A 1 416 ? 25.502 -7.672 44.800 1.00 15.71 420 TYR A O 1
ATOM 3240 N N . GLU A 1 417 ? 27.087 -6.612 45.994 1.00 14.31 421 GLU A N 1
ATOM 3241 C CA . GLU A 1 417 ? 27.846 -6.164 44.827 1.00 15.09 421 GLU A CA 1
ATOM 3242 C C . GLU A 1 417 ? 29.273 -5.786 45.208 1.00 14.01 421 GLU A C 1
ATOM 3243 O O . GLU A 1 417 ? 29.493 -5.011 46.135 1.00 14.31 421 GLU A O 1
ATOM 3249 N N . VAL A 1 418 ? 30.238 -6.346 44.487 1.00 16.67 422 VAL A N 1
ATOM 3250 C CA . VAL A 1 418 ? 31.646 -6.038 44.706 1.00 15.54 422 VAL A CA 1
ATOM 3251 C C . VAL A 1 418 ? 32.066 -4.873 43.816 1.00 15.64 422 VAL A C 1
ATOM 3252 O O . VAL A 1 418 ? 31.953 -4.948 42.593 1.00 18.37 422 VAL A O 1
ATOM 3256 N N . GLU A 1 419 ? 32.544 -3.797 44.436 1.00 14.44 423 GLU A N 1
ATOM 3257 C CA . GLU A 1 419 ? 32.930 -2.589 43.714 1.00 14.93 423 GLU A CA 1
ATOM 3258 C C . GLU A 1 419 ? 34.351 -2.156 44.044 1.00 17.32 423 GLU A C 1
ATOM 3259 O O . GLU A 1 419 ? 35.020 -2.764 44.881 1.00 13.63 423 GLU A O 1
ATOM 3265 N N . HIS A 1 420 ? 34.786 -1.084 43.385 1.00 16.20 424 HIS A N 1
ATOM 3266 C CA . HIS A 1 420 ? 36.053 -0.425 43.686 1.00 16.04 424 HIS A CA 1
ATOM 3267 C C . HIS A 1 420 ? 37.242 -1.380 43.641 1.00 17.29 424 HIS A C 1
ATOM 3268 O O . HIS A 1 420 ? 38.026 -1.456 44.587 1.00 16.73 424 HIS A O 1
ATOM 3275 N N . ASP A 1 421 ? 37.353 -2.112 42.536 1.00 17.99 425 ASP A N 1
ATOM 3276 C CA . ASP A 1 421 ? 38.447 -3.056 42.315 1.00 19.26 425 ASP A CA 1
ATOM 3277 C C . ASP A 1 421 ? 38.536 -4.128 43.396 1.00 18.71 425 ASP A C 1
ATOM 3278 O O . ASP A 1 421 ? 39.627 -4.560 43.766 1.00 16.76 425 ASP A O 1
ATOM 3283 N N . GLY A 1 422 ? 37.382 -4.556 43.900 1.00 16.96 426 GLY A N 1
ATOM 3284 C CA . GLY A 1 422 ? 37.335 -5.618 44.887 1.00 16.52 426 GLY A CA 1
ATOM 3285 C C . GLY A 1 422 ? 37.583 -5.168 46.315 1.00 13.55 426 GLY A C 1
ATOM 3286 O O . GLY A 1 422 ? 37.609 -5.990 47.230 1.00 14.58 426 GLY A O 1
ATOM 3287 N N . LYS A 1 423 ? 37.756 -3.866 46.514 1.00 13.40 427 LYS A N 1
ATOM 3288 C CA . LYS A 1 423 ? 38.059 -3.338 47.843 1.00 14.42 427 LYS A CA 1
ATOM 3289 C C . LYS A 1 423 ? 36.801 -2.939 48.620 1.00 12.73 427 LYS A C 1
ATOM 3290 O O . LYS A 1 423 ? 36.869 -2.658 49.816 1.00 11.41 427 LYS A O 1
ATOM 3296 N N . LEU A 1 424 ? 35.660 -2.911 47.938 1.00 10.43 428 LEU A N 1
ATOM 3297 C CA . LEU A 1 424 ? 34.386 -2.607 48.589 1.00 11.74 428 LEU A CA 1
ATOM 3298 C C . LEU A 1 424 ? 33.320 -3.637 48.229 1.00 11.23 428 LEU A C 1
ATOM 3299 O O . LEU A 1 424 ? 33.150 -3.983 47.060 1.00 11.92 428 LEU A O 1
ATOM 3304 N N . ILE A 1 425 ? 32.600 -4.110 49.241 1.00 8.66 429 ILE A N 1
ATOM 3305 C CA . ILE A 1 425 ? 31.466 -5.006 49.034 1.00 9.45 429 ILE A CA 1
ATOM 3306 C C . ILE A 1 425 ? 30.225 -4.474 49.744 1.00 9.72 429 ILE A C 1
ATOM 3307 O O . ILE A 1 425 ? 30.259 -4.201 50.943 1.00 8.93 429 ILE A O 1
ATOM 3312 N N . THR A 1 426 ? 29.132 -4.323 49.005 1.00 8.66 430 THR A N 1
ATOM 3313 C CA . THR A 1 426 ? 27.852 -4.000 49.619 1.00 8.39 430 THR A CA 1
ATOM 3314 C C . THR A 1 426 ? 27.126 -5.299 49.949 1.00 9.70 430 THR A C 1
ATOM 3315 O O . THR A 1 426 ? 27.078 -6.207 49.125 1.00 10.25 430 THR A O 1
ATOM 3319 N N . VAL A 1 427 ? 26.587 -5.398 51.160 1.00 9.80 431 VAL A N 1
ATOM 3320 C CA . VAL A 1 427 ? 25.795 -6.565 51.543 1.00 9.01 431 VAL A CA 1
ATOM 3321 C C . VAL A 1 427 ? 24.433 -6.128 52.079 1.00 9.14 431 VAL A C 1
ATOM 3322 O O . VAL A 1 427 ? 24.339 -5.230 52.913 1.00 8.69 431 VAL A O 1
ATOM 3326 N N . PHE A 1 428 ? 23.380 -6.763 51.575 1.00 8.78 432 PHE A N 1
ATOM 3327 C CA . PHE A 1 428 ? 22.009 -6.361 51.865 1.00 9.04 432 PHE A CA 1
ATOM 3328 C C . PHE A 1 428 ? 21.202 -7.615 52.173 1.00 9.08 432 PHE A C 1
ATOM 3329 O O . PHE A 1 428 ? 21.122 -8.522 51.347 1.00 9.75 432 PHE A O 1
ATOM 3337 N N . SER A 1 429 ? 20.603 -7.666 53.358 1.00 8.57 433 SER A N 1
ATOM 3338 C CA . SER A 1 429 ? 20.023 -8.911 53.857 1.00 8.86 433 SER A CA 1
ATOM 3339 C C . SER A 1 429 ? 18.493 -8.940 53.887 1.00 9.80 433 SER A C 1
ATOM 3340 O O . SER A 1 429 ? 17.903 -9.772 54.573 1.00 8.78 433 SER A O 1
ATOM 3343 N N . ALA A 1 430 ? 17.854 -8.039 53.147 1.00 9.62 434 ALA A N 1
ATOM 3344 C CA . ALA A 1 430 ? 16.396 -8.001 53.086 1.00 8.16 434 ALA A CA 1
ATOM 3345 C C . ALA A 1 430 ? 15.889 -8.408 51.703 1.00 10.56 434 ALA A C 1
ATOM 3346 O O . ALA A 1 430 ? 15.742 -7.563 50.820 1.00 9.26 434 ALA A O 1
ATOM 3348 N N . PRO A 1 431 ? 15.619 -9.710 51.515 1.00 10.48 435 PRO A N 1
ATOM 3349 C CA . PRO A 1 431 ? 15.161 -10.238 50.224 1.00 11.76 435 PRO A CA 1
ATOM 3350 C C . PRO A 1 431 ? 13.743 -9.775 49.902 1.00 10.39 435 PRO A C 1
ATOM 3351 O O . PRO A 1 431 ? 12.941 -9.597 50.821 1.00 11.33 435 PRO A O 1
ATOM 3355 N N . ASN A 1 432 ? 13.446 -9.606 48.615 1.00 11.49 436 ASN A N 1
ATOM 3356 C CA . ASN A 1 432 ? 12.176 -9.037 48.162 1.00 13.61 436 ASN A CA 1
ATOM 3357 C C . ASN A 1 432 ? 11.772 -7.836 49.009 1.00 12.59 436 ASN A C 1
ATOM 3358 O O . ASN A 1 432 ? 10.677 -7.787 49.569 1.00 11.08 436 ASN A O 1
ATOM 3363 N N . TYR A 1 433 ? 12.709 -6.899 49.109 1.00 13.43 437 TYR A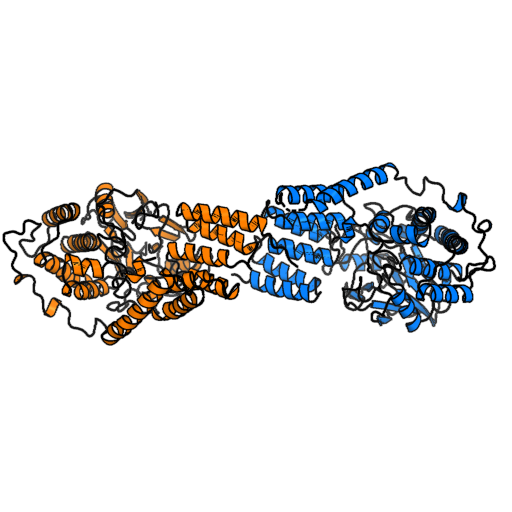 N 1
ATOM 3364 C CA . TYR A 1 433 ? 12.591 -5.662 49.874 1.00 12.55 437 TYR A CA 1
ATOM 3365 C C . TYR A 1 433 ? 11.224 -4.996 49.725 1.00 13.84 437 TYR A C 1
ATOM 3366 O O . TYR A 1 433 ? 10.792 -4.693 48.613 1.00 14.29 437 TYR A O 1
ATOM 3375 N N . CYS A 1 434 ? 10.549 -4.795 50.856 1.00 12.28 438 CYS A N 1
ATOM 3376 C CA . CYS A 1 434 ? 9.220 -4.180 50.898 1.00 13.79 438 CYS A CA 1
ATOM 3377 C C . CYS A 1 434 ? 8.177 -4.936 50.080 1.00 16.12 438 CYS A C 1
ATOM 3378 O O . CYS A 1 434 ? 7.217 -4.339 49.589 1.00 15.40 438 CYS A O 1
ATOM 3381 N N . ASP A 1 435 ? 8.377 -6.246 49.944 1.00 14.40 439 ASP A N 1
ATOM 3382 C CA . ASP A 1 435 ? 7.471 -7.113 49.193 1.00 14.47 439 ASP A CA 1
ATOM 3383 C C . ASP A 1 435 ? 7.288 -6.703 47.731 1.00 18.62 439 ASP A C 1
ATOM 3384 O O . ASP A 1 435 ? 6.220 -6.923 47.163 1.00 22.73 439 ASP A O 1
ATOM 3389 N N . GLN A 1 436 ? 8.313 -6.119 47.114 1.00 19.68 440 GLN A N 1
ATOM 3390 C CA . GLN A 1 436 ? 8.162 -5.682 45.725 1.00 21.54 440 GLN A CA 1
ATOM 3391 C C . GLN A 1 436 ? 9.439 -5.666 44.882 1.00 20.20 440 GLN A C 1
ATOM 3392 O O . GLN A 1 436 ? 9.367 -5.733 43.657 1.00 23.96 440 GLN A O 1
ATOM 3398 N N . MET A 1 437 ? 10.602 -5.577 45.520 1.00 18.58 441 MET A N 1
ATOM 3399 C CA . MET A 1 437 ? 11.850 -5.454 44.766 1.00 20.13 441 MET A CA 1
ATOM 3400 C C . MET A 1 437 ? 12.294 -6.760 44.105 1.00 17.83 441 MET A C 1
ATOM 3401 O O . MET A 1 437 ? 13.014 -6.741 43.107 1.00 17.94 441 MET A O 1
ATOM 3406 N N . GLY A 1 438 ? 11.870 -7.889 44.667 1.00 18.05 442 GLY A N 1
ATOM 3407 C CA . GLY A 1 438 ? 12.174 -9.193 44.100 1.00 16.00 442 GLY A CA 1
ATOM 3408 C C . GLY A 1 438 ? 13.637 -9.592 44.194 1.00 17.60 442 GLY A C 1
ATOM 3409 O O . GLY A 1 438 ? 14.053 -10.607 43.634 1.00 16.95 442 GLY A O 1
ATOM 3410 N N . ASN A 1 439 ? 14.420 -8.795 44.913 1.00 16.14 443 ASN A N 1
ATOM 3411 C CA . ASN A 1 439 ? 15.846 -9.049 45.064 1.00 15.69 443 ASN A CA 1
ATOM 3412 C C . ASN A 1 439 ? 16.135 -10.254 45.950 1.00 15.50 443 ASN A C 1
ATOM 3413 O O . ASN A 1 439 ? 15.289 -10.681 46.738 1.00 13.02 443 ASN A O 1
ATOM 3418 N N . LYS A 1 440 ? 17.337 -10.800 45.813 1.00 14.72 444 LYS A N 1
ATOM 3419 C CA . LYS A 1 440 ? 17.825 -11.786 46.761 1.00 14.39 444 LYS A CA 1
ATOM 3420 C C . LYS A 1 440 ? 18.462 -11.064 47.937 1.00 13.53 444 LYS A C 1
ATOM 3421 O O . LYS A 1 440 ? 18.812 -9.890 47.839 1.00 12.90 444 LYS A O 1
ATOM 3427 N N . GLY A 1 441 ? 18.597 -11.765 49.053 1.00 12.19 445 GLY A N 1
ATOM 3428 C CA . GLY A 1 441 ? 19.358 -11.257 50.174 1.00 12.25 445 GLY A CA 1
ATOM 3429 C C . GLY A 1 441 ? 20.700 -11.955 50.187 1.00 12.64 445 GLY A C 1
ATOM 3430 O O . GLY A 1 441 ? 20.885 -12.961 49.501 1.00 11.74 445 GLY A O 1
ATOM 3431 N N . ALA A 1 442 ? 21.643 -11.420 50.954 1.00 11.98 446 ALA A N 1
ATOM 3432 C CA . ALA A 1 442 ? 22.942 -12.059 51.095 1.00 11.35 446 ALA A CA 1
ATOM 3433 C C . ALA A 1 442 ? 23.537 -11.821 52.475 1.00 11.14 446 ALA A C 1
ATOM 3434 O O . ALA A 1 442 ? 23.172 -10.868 53.164 1.00 10.45 446 ALA A O 1
ATOM 3436 N N . PHE A 1 443 ? 24.437 -12.712 52.880 1.00 11.61 447 PHE A N 1
ATOM 3437 C CA . PHE A 1 443 ? 25.275 -12.494 54.054 1.00 11.25 447 PHE A CA 1
ATOM 3438 C C . PHE A 1 443 ? 26.690 -12.984 53.760 1.00 11.23 447 PHE A C 1
ATOM 3439 O O . PHE A 1 443 ? 26.891 -13.810 52.867 1.00 11.22 447 PHE A O 1
ATOM 3447 N N . ILE A 1 444 ? 27.667 -12.466 54.497 1.00 10.70 448 ILE A N 1
ATOM 3448 C CA . ILE A 1 444 ? 29.064 -12.810 54.250 1.00 10.49 448 ILE A CA 1
ATOM 3449 C C . ILE A 1 444 ? 29.712 -13.484 55.451 1.00 10.34 448 ILE A C 1
ATOM 3450 O O . ILE A 1 444 ? 29.737 -12.926 56.549 1.00 9.06 448 ILE A O 1
ATOM 3455 N N . ARG A 1 445 ? 30.236 -14.687 55.235 1.00 10.93 449 ARG A N 1
ATOM 3456 C CA . ARG A 1 445 ? 30.979 -15.402 56.266 1.00 11.01 449 ARG A CA 1
ATOM 3457 C C . ARG A 1 445 ? 32.470 -15.104 56.150 1.00 11.95 449 ARG A C 1
ATOM 3458 O O . ARG A 1 445 ? 33.034 -15.148 55.057 1.00 12.85 449 ARG A O 1
ATOM 3466 N N . PHE A 1 446 ? 33.101 -14.794 57.278 1.00 10.21 450 PHE A N 1
ATOM 3467 C CA . PHE A 1 446 ? 34.545 -14.591 57.326 1.00 11.54 450 PHE A CA 1
ATOM 3468 C C . PHE A 1 446 ? 35.185 -15.609 58.262 1.00 12.26 450 PHE A C 1
ATOM 3469 O O . PHE A 1 446 ? 34.875 -15.640 59.450 1.00 11.50 450 PHE A O 1
ATOM 3477 N N . GLU A 1 447 ? 36.081 -16.434 57.732 1.00 13.76 451 GLU A N 1
ATOM 3478 C CA . GLU A 1 447 ? 36.794 -17.410 58.552 1.00 15.71 451 GLU A CA 1
ATOM 3479 C C . GLU A 1 447 ? 38.253 -16.998 58.751 1.00 15.98 451 GLU A C 1
ATOM 3480 O O . GLU A 1 447 ? 38.952 -16.680 57.791 1.00 17.02 451 GLU A O 1
ATOM 3486 N N . ALA A 1 448 ? 38.701 -16.994 60.003 1.00 15.00 452 ALA A N 1
ATOM 3487 C CA . ALA A 1 448 ? 40.085 -16.653 60.326 1.00 17.27 452 ALA A CA 1
ATOM 3488 C C . ALA A 1 448 ? 40.986 -17.867 60.119 1.00 16.80 452 ALA A C 1
ATOM 3489 O O . ALA A 1 448 ? 40.542 -19.002 60.306 1.00 15.71 452 ALA A O 1
ATOM 3491 N N . PRO A 1 449 ? 42.264 -17.638 59.761 1.00 16.16 453 PRO A N 1
ATOM 3492 C CA . PRO A 1 449 ? 42.942 -16.340 59.631 1.00 18.33 453 PRO A CA 1
ATOM 3493 C C . PRO A 1 449 ? 42.805 -15.649 58.269 1.00 17.44 453 PRO A C 1
ATOM 3494 O O . PRO A 1 449 ? 43.010 -14.438 58.198 1.00 17.24 453 PRO A O 1
ATOM 3498 N N . ASP A 1 450 ? 42.466 -16.391 57.219 1.00 17.98 454 ASP A N 1
ATOM 3499 C CA . ASP A 1 450 ? 42.485 -15.843 55.859 1.00 19.97 454 ASP A CA 1
ATOM 3500 C C . ASP A 1 450 ? 41.524 -14.674 55.634 1.00 20.25 454 ASP A C 1
ATOM 3501 O O . ASP A 1 450 ? 41.806 -13.786 54.829 1.00 22.89 454 ASP A O 1
ATOM 3506 N N . MET A 1 451 ? 40.396 -14.686 56.338 1.00 17.82 455 MET A N 1
ATOM 3507 C CA . MET A 1 451 ? 39.404 -13.613 56.246 1.00 16.66 455 MET A CA 1
ATOM 3508 C C . MET A 1 451 ? 38.924 -13.357 54.819 1.00 18.28 455 MET A C 1
ATOM 3509 O O . MET A 1 451 ? 38.603 -12.225 54.460 1.00 17.70 455 MET A O 1
ATOM 3514 N N . LYS A 1 452 ? 38.883 -14.409 54.009 1.00 17.91 456 LYS A N 1
ATOM 3515 C CA . LYS A 1 452 ? 38.357 -14.300 52.656 1.00 18.17 456 LYS A CA 1
ATOM 3516 C C . LYS A 1 452 ? 36.834 -14.262 52.707 1.00 18.36 456 LYS A C 1
ATOM 3517 O O . LYS A 1 452 ? 36.210 -15.121 53.332 1.00 16.95 456 LYS A O 1
ATOM 3519 N N . PRO A 1 453 ? 36.231 -13.255 52.061 1.00 14.72 457 PRO A N 1
ATOM 3520 C CA . PRO A 1 453 ? 34.774 -13.096 52.074 1.00 14.04 457 PRO A CA 1
ATOM 3521 C C . PRO A 1 453 ? 34.055 -14.237 51.359 1.00 15.40 457 PRO A C 1
ATOM 3522 O O . PRO A 1 453 ? 34.244 -14.448 50.162 1.00 17.53 457 PRO A O 1
ATOM 3526 N N . ASN A 1 454 ? 33.242 -14.971 52.110 1.00 14.73 458 ASN A N 1
ATOM 3527 C CA . ASN A 1 454 ? 32.428 -16.043 51.556 1.00 14.53 458 ASN A CA 1
ATOM 3528 C C . ASN A 1 454 ? 30.976 -15.591 51.486 1.00 14.58 458 ASN A C 1
ATOM 3529 O O . ASN A 1 454 ? 30.272 -15.569 52.493 1.00 13.50 458 ASN A O 1
ATOM 3534 N N . ILE A 1 455 ? 30.534 -15.227 50.289 1.00 14.78 459 ILE A N 1
ATOM 3535 C CA . ILE A 1 455 ? 29.217 -14.632 50.112 1.00 15.58 459 ILE A CA 1
ATOM 3536 C C . ILE A 1 455 ? 28.144 -15.679 49.825 1.00 15.42 459 ILE A C 1
ATOM 3537 O O . ILE A 1 455 ? 28.276 -16.487 48.906 1.00 14.10 459 ILE A O 1
ATOM 3542 N N . VAL A 1 456 ? 27.085 -15.660 50.625 1.00 14.75 460 VAL A N 1
ATOM 3543 C CA . VAL A 1 456 ? 25.975 -16.588 50.457 1.00 13.32 460 VAL A CA 1
ATOM 3544 C C . VAL A 1 456 ? 24.687 -15.814 50.207 1.00 14.39 460 VAL A C 1
ATOM 3545 O O . VAL A 1 456 ? 24.373 -14.872 50.935 1.00 12.58 460 VAL A O 1
ATOM 3549 N N . THR A 1 457 ? 23.945 -16.205 49.176 1.00 12.66 461 THR A N 1
ATOM 3550 C CA . THR A 1 457 ? 22.690 -15.537 48.852 1.00 14.07 461 THR A CA 1
ATOM 3551 C C . THR A 1 457 ? 21.486 -16.400 49.222 1.00 14.44 461 THR A C 1
ATOM 3552 O O . THR A 1 457 ? 21.576 -17.627 49.265 1.00 13.75 461 THR A O 1
ATOM 3556 N N . PHE A 1 458 ? 20.363 -15.746 49.496 1.00 12.78 462 PHE A N 1
ATOM 3557 C CA . PHE A 1 458 ? 19.137 -16.447 49.855 1.00 15.75 462 PHE A CA 1
ATOM 3558 C C . PHE A 1 458 ? 17.914 -15.705 49.324 1.00 15.05 462 PHE A C 1
ATOM 3559 O O . PHE A 1 458 ? 17.994 -14.525 48.983 1.00 13.69 462 PHE A O 1
ATOM 3567 N N . SER A 1 459 ? 16.785 -16.403 49.258 1.00 14.51 463 SER A N 1
ATOM 3568 C CA . SER A 1 459 ? 15.556 -15.823 48.732 1.00 15.31 463 SER A CA 1
ATOM 3569 C C . SER A 1 459 ? 14.549 -15.540 49.841 1.00 13.95 463 SER A C 1
ATOM 3570 O O . SER A 1 459 ? 14.676 -16.052 50.952 1.00 14.88 463 SER A O 1
ATOM 3573 N N . ALA A 1 460 ? 13.549 -14.724 49.527 1.00 14.77 464 ALA A N 1
ATOM 3574 C CA . ALA A 1 460 ? 12.530 -14.352 50.500 1.00 14.21 464 ALA A CA 1
ATOM 3575 C C . ALA A 1 460 ? 11.713 -15.560 50.933 1.00 17.00 464 ALA A C 1
ATOM 3576 O O . ALA A 1 460 ? 11.636 -16.565 50.225 1.00 18.46 464 ALA A O 1
ATOM 3578 N N . VAL A 1 461 ? 11.099 -15.444 52.102 1.00 14.64 465 VAL A N 1
ATOM 3579 C CA . VAL A 1 461 ? 10.331 -16.526 52.693 1.00 14.46 465 VAL A CA 1
ATOM 3580 C C . VAL A 1 461 ? 8.958 -15.958 53.073 1.00 14.44 465 VAL A C 1
ATOM 3581 O O . VAL A 1 461 ? 8.832 -14.754 53.286 1.00 14.09 465 VAL A O 1
ATOM 3585 N N . PRO A 1 462 ? 7.916 -16.807 53.119 1.00 15.64 466 PRO A N 1
ATOM 3586 C CA . PRO A 1 462 ? 6.568 -16.298 53.408 1.00 15.45 466 PRO A CA 1
ATOM 3587 C C . PRO A 1 462 ? 6.458 -15.580 54.756 1.00 14.81 466 PRO A C 1
ATOM 3588 O O . PRO A 1 462 ? 7.221 -15.873 55.677 1.00 14.78 466 PRO A O 1
ATOM 3592 N N . HIS A 1 463 ? 5.518 -14.644 54.851 1.00 13.70 467 HIS A N 1
ATOM 3593 C CA . HIS A 1 463 ? 5.211 -13.968 56.109 1.00 16.09 467 HIS A CA 1
ATOM 3594 C C . HIS A 1 463 ? 3.715 -13.660 56.186 1.00 14.74 467 HIS A C 1
ATOM 3595 O O . HIS A 1 463 ? 3.056 -13.558 55.153 1.00 17.11 467 HIS A O 1
ATOM 3602 N N . PRO A 1 464 ? 3.173 -13.523 57.410 1.00 13.88 468 PRO A N 1
ATOM 3603 C CA . PRO A 1 464 ? 1.764 -13.160 57.616 1.00 17.35 468 PRO A CA 1
ATOM 3604 C C . PRO A 1 464 ? 1.335 -11.933 56.812 1.00 19.35 468 PRO A C 1
ATOM 3605 O O . PRO A 1 464 ? 2.172 -11.101 56.463 1.00 17.82 468 PRO A O 1
ATOM 3609 N N . ASP A 1 465 ? 0.040 -11.825 56.529 1.00 21.62 469 ASP A N 1
ATOM 3610 C CA . ASP A 1 465 ? -0.467 -10.735 55.701 1.00 24.64 469 ASP A CA 1
ATOM 3611 C C . ASP A 1 465 ? -0.481 -9.401 56.439 1.00 23.61 469 ASP A C 1
ATOM 3612 O O . ASP A 1 465 ? -1.532 -8.921 56.866 1.00 25.62 469 ASP A O 1
ATOM 3617 N N . VAL A 1 466 ? 0.701 -8.817 56.595 1.00 21.01 470 VAL A N 1
ATOM 3618 C CA . VAL A 1 466 ? 0.832 -7.457 57.093 1.00 19.66 470 VAL A CA 1
ATOM 3619 C C . VAL A 1 466 ? 1.646 -6.679 56.069 1.00 20.41 470 VAL A C 1
ATOM 3620 O O . VAL A 1 466 ? 2.723 -7.116 55.664 1.00 20.78 470 VAL A O 1
ATOM 3624 N N . LYS A 1 467 ? 1.121 -5.538 55.635 1.00 16.07 471 LYS A N 1
ATOM 3625 C CA . LYS A 1 467 ? 1.770 -4.745 54.598 1.00 17.44 471 LYS A CA 1
ATOM 3626 C C . LYS A 1 467 ? 2.961 -3.973 55.149 1.00 16.66 471 LYS A C 1
ATOM 3627 O O . LYS A 1 467 ? 2.981 -3.613 56.323 1.00 16.28 471 LYS A O 1
ATOM 3633 N N . PRO A 1 468 ? 3.968 -3.724 54.299 1.00 17.25 472 PRO A N 1
ATOM 3634 C CA . PRO A 1 468 ? 5.057 -2.822 54.681 1.00 16.09 472 PRO A CA 1
ATOM 3635 C C . PRO A 1 468 ? 4.499 -1.430 54.933 1.00 16.33 472 PRO A C 1
ATOM 3636 O O . PRO A 1 468 ? 3.493 -1.071 54.318 1.00 16.96 472 PRO A O 1
ATOM 3640 N N . MET A 1 469 ? 5.133 -0.680 55.832 1.00 14.92 473 MET A N 1
ATOM 3641 C CA . MET A 1 469 ? 4.720 0.682 56.170 1.00 15.59 473 MET A CA 1
ATOM 3642 C C . MET A 1 469 ? 3.368 0.748 56.882 1.00 17.35 473 MET A C 1
ATOM 3643 O O . MET A 1 469 ? 2.788 1.824 57.015 1.00 18.35 473 MET A O 1
ATOM 3648 N N . ALA A 1 470 ? 2.871 -0.394 57.348 1.00 14.40 474 ALA A N 1
ATOM 3649 C CA . ALA A 1 470 ? 1.561 -0.441 57.994 1.00 16.21 474 ALA A CA 1
ATOM 3650 C C . ALA A 1 470 ? 1.481 0.460 59.227 1.00 17.99 474 ALA A C 1
ATOM 3651 O O . ALA A 1 470 ? 0.421 1.002 59.541 1.00 15.65 474 ALA A O 1
ATOM 3653 N N . TYR A 1 471 ? 2.606 0.615 59.919 1.00 15.71 475 TYR A N 1
ATOM 3654 C CA . TYR A 1 471 ? 2.655 1.423 61.132 1.00 13.82 475 TYR A CA 1
ATOM 3655 C C . TYR A 1 471 ? 3.300 2.781 60.870 1.00 13.77 475 TYR A C 1
ATOM 3656 O O . TYR A 1 471 ? 3.489 3.577 61.793 1.00 13.88 475 TYR A O 1
ATOM 3665 N N . ALA A 1 472 ? 3.631 3.041 59.610 1.00 13.72 476 ALA A N 1
ATOM 3666 C CA . ALA A 1 472 ? 4.355 4.253 59.234 1.00 15.67 476 ALA A CA 1
ATOM 3667 C C . ALA A 1 472 ? 3.452 5.480 59.125 1.00 18.41 476 ALA A C 1
ATOM 3668 O O . ALA A 1 472 ? 2.231 5.384 59.257 1.00 18.80 476 ALA A O 1
ATOM 3670 N N . ASN A 1 473 ? 4.071 6.633 58.887 1.00 19.51 477 ASN A N 1
ATOM 3671 C CA . ASN A 1 473 ? 3.353 7.897 58.750 1.00 20.88 477 ASN A CA 1
ATOM 3672 C C . ASN A 1 473 ? 2.320 7.845 57.628 1.00 24.37 477 ASN A C 1
ATOM 3673 O O . ASN A 1 473 ? 2.650 7.524 56.488 1.00 22.39 477 ASN A O 1
ATOM 3678 N N . ASN A 1 474 ? 1.073 8.169 57.961 1.00 25.96 478 ASN A N 1
ATOM 3679 C CA . ASN A 1 474 ? -0.047 8.044 57.027 1.00 30.11 478 ASN A CA 1
ATOM 3680 C C . ASN A 1 474 ? 0.128 8.814 55.717 1.00 27.57 478 ASN A C 1
ATOM 3681 O O . ASN A 1 474 ? -0.233 8.324 54.647 1.00 25.60 478 ASN A O 1
ATOM 3686 N N . PHE A 1 475 ? 0.684 10.018 55.807 1.00 28.50 479 PHE A N 1
ATOM 3687 C CA . PHE A 1 475 ? 0.922 10.839 54.625 1.00 26.78 479 PHE A CA 1
ATOM 3688 C C . PHE A 1 475 ? 1.945 10.181 53.699 1.00 25.41 479 PHE A C 1
ATOM 3689 O O . PHE A 1 475 ? 1.745 10.105 52.487 1.00 24.16 479 PHE A O 1
ATOM 3697 N N . LEU A 1 476 ? 3.037 9.696 54.279 1.00 24.23 480 LEU A N 1
ATOM 3698 C CA . LEU A 1 476 ? 4.095 9.063 53.502 1.00 24.44 480 LEU A CA 1
ATOM 3699 C C . LEU A 1 476 ? 3.629 7.745 52.880 1.00 25.72 480 LEU A C 1
ATOM 3700 O O . LEU A 1 476 ? 4.146 7.322 51.845 1.00 25.18 480 LEU A O 1
ATOM 3705 N N . ARG A 1 477 ? 2.645 7.106 53.506 1.00 24.38 481 ARG A N 1
ATOM 3706 C CA . ARG A 1 477 ? 2.121 5.835 53.012 1.00 25.81 481 ARG A CA 1
ATOM 3707 C C . ARG A 1 477 ? 1.384 5.984 51.683 1.00 28.58 481 ARG A C 1
ATOM 3708 O O . ARG A 1 477 ? 1.258 5.024 50.925 1.00 31.03 481 ARG A O 1
ATOM 3716 N N . MET A 1 478 ? 0.903 7.193 51.405 1.00 31.26 482 MET A N 1
ATOM 3717 C CA . MET A 1 478 ? 0.117 7.452 50.202 1.00 31.95 482 MET A CA 1
ATOM 3718 C C . MET A 1 478 ? 0.971 7.495 48.935 1.00 32.52 482 MET A C 1
ATOM 3719 O O . MET A 1 478 ? 0.460 7.751 47.845 1.00 37.34 482 MET A O 1
ATOM 3724 N N . PHE A 1 479 ? 2.267 7.239 49.079 1.00 31.37 483 PHE A N 1
ATOM 3725 C CA . PHE A 1 479 ? 3.196 7.360 47.962 1.00 31.14 483 PHE A CA 1
ATOM 3726 C C . PHE A 1 479 ? 3.971 6.067 47.718 1.00 31.86 483 PHE A C 1
ATOM 3727 O O . PHE A 1 479 ? 4.128 5.243 48.620 1.00 35.27 483 PHE A O 1
ATOM 3735 N N . ASN B 1 1 ? 4.924 3.862 35.998 1.00 31.18 5 ASN B N 1
ATOM 3736 C CA . ASN B 1 1 ? 5.529 5.189 35.967 1.00 30.53 5 ASN B CA 1
ATOM 3737 C C . ASN B 1 1 ? 4.700 6.163 35.136 1.00 33.61 5 ASN B C 1
ATOM 3738 O O . ASN B 1 1 ? 5.107 6.560 34.043 1.00 34.67 5 ASN B O 1
ATOM 3743 N N . GLU B 1 2 ? 3.539 6.548 35.659 1.00 34.96 6 GLU B N 1
ATOM 3744 C CA . GLU B 1 2 ? 2.647 7.460 34.949 1.00 34.74 6 GLU B CA 1
ATOM 3745 C C . GLU B 1 2 ? 2.871 8.909 35.372 1.00 29.73 6 GLU B C 1
ATOM 3746 O O . GLU B 1 2 ? 2.574 9.286 36.506 1.00 27.76 6 GLU B O 1
ATOM 3752 N N . ASN B 1 3 ? 3.392 9.715 34.453 1.00 28.28 7 ASN B N 1
ATOM 3753 C CA . ASN B 1 3 ? 3.620 11.134 34.711 1.00 26.84 7 ASN B CA 1
ATOM 3754 C C . ASN B 1 3 ? 2.888 12.037 33.727 1.00 27.72 7 ASN B C 1
ATOM 3755 O O . ASN B 1 3 ? 3.369 13.117 33.381 1.00 23.19 7 ASN B O 1
ATOM 3760 N N . SER B 1 4 ? 1.724 11.586 33.276 1.00 27.81 8 SER B N 1
ATOM 3761 C CA . SER B 1 4 ? 0.892 12.388 32.396 1.00 25.86 8 SER B CA 1
ATOM 3762 C C . SER B 1 4 ? 0.234 13.505 33.192 1.00 24.54 8 SER B C 1
ATOM 3763 O O . SER B 1 4 ? 0.221 13.480 34.423 1.00 21.69 8 SER B O 1
ATOM 3766 N N . ASP B 1 5 ? -0.303 14.489 32.483 1.00 20.77 9 ASP B N 1
ATOM 3767 C CA . ASP B 1 5 ? -1.001 15.594 33.120 1.00 22.49 9 ASP B CA 1
ATOM 3768 C C . ASP B 1 5 ? -2.133 16.051 32.215 1.00 22.89 9 ASP B C 1
ATOM 3769 O O . ASP B 1 5 ? -1.941 16.902 31.344 1.00 20.76 9 ASP B O 1
ATOM 3774 N N . VAL B 1 6 ? -3.309 15.472 32.431 1.00 23.61 10 VAL B N 1
ATOM 3775 C CA . VAL B 1 6 ? -4.491 15.773 31.633 1.00 21.90 10 VAL B CA 1
ATOM 3776 C C . VAL B 1 6 ? -4.873 17.246 31.740 1.00 22.47 10 VAL B C 1
ATOM 3777 O O . VAL B 1 6 ? -5.237 17.879 30.746 1.00 21.85 10 VAL B O 1
ATOM 3781 N N . SER B 1 7 ? -4.774 17.788 32.950 1.00 21.62 11 SER B N 1
ATOM 3782 C CA . SER B 1 7 ? -5.133 19.179 33.204 1.00 21.87 11 SER B CA 1
ATOM 3783 C C . SER B 1 7 ? -4.274 20.147 32.393 1.00 19.73 11 SER B C 1
ATOM 3784 O O . SER B 1 7 ? -4.788 21.087 31.787 1.00 18.76 11 SER B O 1
ATOM 3787 N N . ARG B 1 8 ? -2.967 19.910 32.380 1.00 20.61 12 ARG B N 1
ATOM 3788 C CA . ARG B 1 8 ? -2.046 20.769 31.642 1.00 20.73 12 ARG B CA 1
ATOM 3789 C C . ARG B 1 8 ? -2.142 20.513 30.140 1.00 17.93 12 ARG B C 1
ATOM 3790 O O . ARG B 1 8 ? -1.974 21.429 29.337 1.00 15.09 12 ARG B O 1
ATOM 3798 N N . ALA B 1 9 ? -2.423 19.269 29.765 1.00 17.94 13 ALA B N 1
ATOM 3799 C CA . ALA B 1 9 ? -2.563 18.921 28.355 1.00 18.65 13 ALA B CA 1
ATOM 3800 C C . ALA B 1 9 ? -3.800 19.578 27.747 1.00 17.84 13 ALA B C 1
ATOM 3801 O O . ALA B 1 9 ? -3.797 19.959 26.576 1.00 18.28 13 ALA B O 1
ATOM 3803 N N . GLU B 1 10 ? -4.853 19.711 28.549 1.00 15.34 14 GLU B N 1
ATOM 3804 C CA . GLU B 1 10 ? -6.079 20.365 28.103 1.00 17.76 14 GLU B CA 1
ATOM 3805 C C . GLU B 1 10 ? -5.895 21.873 27.942 1.00 17.26 14 GLU B C 1
ATOM 3806 O O . GLU B 1 10 ? -6.557 22.498 27.113 1.00 15.93 14 GLU B O 1
ATOM 3812 N N . GLU B 1 11 ? -5.003 22.454 28.741 1.00 16.46 15 GLU B N 1
ATOM 3813 C CA . GLU B 1 11 ? -4.673 23.871 28.610 1.00 14.93 15 GLU B CA 1
ATOM 3814 C C . GLU B 1 11 ? -4.011 24.127 27.262 1.00 15.26 15 GLU B C 1
ATOM 3815 O O . GLU B 1 11 ? -4.322 25.103 26.579 1.00 15.63 15 GLU B O 1
ATOM 3821 N N . PHE B 1 12 ? -3.094 23.241 26.887 1.00 14.23 16 PHE B N 1
ATOM 3822 C CA . PHE B 1 12 ? -2.420 23.334 25.600 1.00 15.07 16 PHE B CA 1
ATOM 3823 C C . PHE B 1 12 ? -3.404 23.117 24.458 1.00 16.24 16 PHE B C 1
ATOM 3824 O O . PHE B 1 12 ? -3.312 23.772 23.421 1.00 13.83 16 PHE B O 1
ATOM 3832 N N . LYS B 1 13 ? -4.345 22.196 24.655 1.00 14.72 17 LYS B N 1
ATOM 3833 C CA . LYS B 1 13 ? -5.364 21.925 23.649 1.00 15.40 17 LYS B CA 1
ATOM 3834 C C . LYS B 1 13 ? -6.239 23.151 23.437 1.00 15.96 17 LYS B C 1
ATOM 3835 O O . LYS B 1 13 ? -6.567 23.497 22.305 1.00 14.39 17 LYS B O 1
ATOM 3841 N N . SER B 1 14 ? -6.617 23.799 24.537 1.00 15.38 18 SER B N 1
ATOM 3842 C CA . SER B 1 14 ? -7.431 25.005 24.477 1.00 16.73 18 SER B CA 1
ATOM 3843 C C . SER B 1 14 ? -6.703 26.104 23.719 1.00 15.73 18 SER B C 1
ATOM 3844 O O . SER B 1 14 ? -7.285 26.765 22.862 1.00 13.63 18 SER B O 1
ATOM 3847 N N . GLN B 1 15 ? -5.428 26.298 24.047 1.00 14.75 19 GLN B N 1
ATOM 3848 C CA . GLN B 1 15 ? -4.614 27.310 23.386 1.00 15.66 19 GLN B CA 1
ATOM 3849 C C . GLN B 1 15 ? -4.442 26.962 21.912 1.00 15.65 19 GLN B C 1
ATOM 3850 O O . GLN B 1 15 ? -4.445 27.842 21.050 1.00 13.94 19 GLN B O 1
ATOM 3856 N N . ALA B 1 16 ? -4.309 25.669 21.635 1.00 13.69 20 ALA B N 1
ATOM 3857 C CA . ALA B 1 16 ? -4.145 25.184 20.271 1.00 13.54 20 ALA B CA 1
ATOM 3858 C C . ALA B 1 16 ? -5.391 25.440 19.433 1.00 14.69 20 ALA B C 1
ATOM 3859 O O . ALA B 1 16 ? -5.293 25.826 18.270 1.00 14.12 20 ALA B O 1
ATOM 3861 N N . ASN B 1 17 ? -6.561 25.223 20.027 1.00 13.82 21 ASN B N 1
ATOM 3862 C CA . ASN B 1 17 ? -7.817 25.474 19.330 1.00 15.73 21 ASN B CA 1
ATOM 3863 C C . ASN B 1 17 ? -8.020 26.955 19.037 1.00 14.37 21 ASN B C 1
ATOM 3864 O O . ASN B 1 17 ? -8.557 27.318 17.994 1.00 14.63 21 ASN B O 1
ATOM 3869 N N . GLU B 1 18 ? -7.591 27.808 19.964 1.00 14.59 22 GLU B N 1
ATOM 3870 C CA . GLU B 1 18 ? -7.701 29.249 19.769 1.00 16.64 22 GLU B CA 1
ATOM 3871 C C . GLU B 1 18 ? -6.828 29.701 18.602 1.00 15.65 22 GLU B C 1
ATOM 3872 O O . GLU B 1 18 ? -7.254 30.504 17.771 1.00 14.85 22 GLU B O 1
ATOM 3878 N N . ALA B 1 19 ? -5.609 29.174 18.547 1.00 13.34 23 ALA B N 1
ATOM 3879 C CA . ALA B 1 19 ? -4.701 29.444 17.442 1.00 15.20 23 ALA B CA 1
ATOM 3880 C C . ALA B 1 19 ? -5.313 28.969 16.130 1.00 14.97 23 ALA B C 1
ATOM 3881 O O . ALA B 1 19 ? -5.186 29.631 15.100 1.00 15.11 23 ALA B O 1
ATOM 3883 N N . PHE B 1 20 ? -5.990 27.824 16.180 1.00 14.33 24 PHE B N 1
ATOM 3884 C CA . PHE B 1 20 ? -6.622 27.252 14.997 1.00 14.19 24 PHE B CA 1
ATOM 3885 C C . PHE B 1 20 ? -7.718 28.170 14.460 1.00 14.90 24 PHE B C 1
ATOM 3886 O O . PHE B 1 20 ? -7.827 28.371 13.252 1.00 15.47 24 PHE B O 1
ATOM 3894 N N . LYS B 1 21 ? -8.525 28.727 15.359 1.00 14.55 25 LYS B N 1
ATOM 3895 C CA . LYS B 1 21 ? -9.607 29.625 14.961 1.00 16.32 25 LYS B CA 1
ATOM 3896 C C . LYS B 1 21 ? -9.071 30.917 14.348 1.00 15.54 25 LYS B C 1
ATOM 3897 O O . LYS B 1 21 ? -9.743 31.551 13.536 1.00 18.09 25 LYS B O 1
ATOM 3903 N N . GLY B 1 22 ? -7.862 31.302 14.741 1.00 15.39 26 GLY B N 1
ATOM 3904 C CA . GLY B 1 22 ? -7.229 32.490 14.201 1.00 15.59 26 GLY B CA 1
ATOM 3905 C C . GLY B 1 22 ? -6.349 32.172 13.007 1.00 17.23 26 GLY B C 1
ATOM 3906 O O . GLY B 1 22 ? -5.505 32.979 12.614 1.00 16.46 26 GLY B O 1
ATOM 3907 N N . HIS B 1 23 ? -6.543 30.984 12.439 1.00 17.08 27 HIS B N 1
ATOM 3908 C CA . HIS B 1 23 ? -5.788 30.530 11.270 1.00 16.30 27 HIS B CA 1
ATOM 3909 C C . HIS B 1 23 ? -4.274 30.524 11.483 1.00 14.37 27 HIS B C 1
ATOM 3910 O O . HIS B 1 23 ? -3.503 30.597 10.528 1.00 15.08 27 HIS B O 1
ATOM 3917 N N . LYS B 1 24 ? -3.855 30.436 12.740 1.00 15.42 28 LYS B N 1
ATOM 3918 C CA . LYS B 1 24 ? -2.442 30.295 13.065 1.00 14.14 28 LYS B CA 1
ATOM 3919 C C . LYS B 1 24 ? -2.115 28.813 13.211 1.00 14.10 28 LYS B C 1
ATOM 3920 O O . LYS B 1 24 ? -1.906 28.314 14.315 1.00 11.92 28 LYS B O 1
ATOM 3926 N N . TYR B 1 25 ? -2.076 28.117 12.080 1.00 13.26 29 TYR B N 1
ATOM 3927 C CA . TYR B 1 25 ? -1.977 26.661 12.070 1.00 13.18 29 TYR B CA 1
ATOM 3928 C C . TYR B 1 25 ? -0.644 26.124 12.587 1.00 13.58 29 TYR B C 1
ATOM 3929 O O . TYR B 1 25 ? -0.602 25.076 13.229 1.00 12.85 29 TYR B O 1
ATOM 3938 N N . SER B 1 26 ? 0.440 26.843 12.315 1.00 11.16 30 SER B N 1
ATOM 3939 C CA . SER B 1 26 ? 1.758 26.419 12.770 1.00 15.46 30 SER B CA 1
ATOM 3940 C C . SER B 1 26 ? 1.865 26.445 14.296 1.00 16.07 30 SER B C 1
ATOM 3941 O O . SER B 1 26 ? 2.414 25.524 14.904 1.00 14.87 30 SER B O 1
ATOM 3944 N N . SER B 1 27 ? 1.340 27.501 14.909 1.00 13.32 31 SER B N 1
ATOM 3945 C CA . SER B 1 27 ? 1.334 27.607 16.364 1.00 14.14 31 SER B CA 1
ATOM 3946 C C . SER B 1 27 ? 0.459 26.523 16.977 1.00 13.73 31 SER B C 1
ATOM 3947 O O . SER B 1 27 ? 0.817 25.928 17.992 1.00 13.14 31 SER B O 1
ATOM 3950 N N . ALA B 1 28 ? -0.687 26.267 16.355 1.00 11.27 32 ALA B N 1
ATOM 3951 C CA . ALA B 1 28 ? -1.589 25.221 16.822 1.00 14.16 32 ALA B CA 1
ATOM 3952 C C . ALA B 1 28 ? -0.891 23.865 16.831 1.00 12.79 32 ALA B C 1
ATOM 3953 O O . ALA B 1 28 ? -1.052 23.083 17.766 1.00 12.37 32 ALA B O 1
ATOM 3955 N N . ILE B 1 29 ? -0.109 23.598 15.791 1.00 12.44 33 ILE B N 1
ATOM 3956 C CA . ILE B 1 29 ? 0.638 22.349 15.695 1.00 14.04 33 ILE B CA 1
ATOM 3957 C C . ILE B 1 29 ? 1.613 22.195 16.861 1.00 13.90 33 ILE B C 1
ATOM 3958 O O . ILE B 1 29 ? 1.683 21.136 17.485 1.00 13.36 33 ILE B O 1
ATOM 3963 N N . ASP B 1 30 ? 2.351 23.260 17.159 1.00 13.84 34 ASP B N 1
ATOM 3964 C CA . ASP B 1 30 ? 3.282 23.254 18.283 1.00 14.25 34 ASP B CA 1
ATOM 3965 C C . ASP B 1 30 ? 2.556 23.034 19.608 1.00 14.19 34 ASP B C 1
ATOM 3966 O O . ASP B 1 30 ? 3.074 22.371 20.505 1.00 15.16 34 ASP B O 1
ATOM 3971 N N . LEU B 1 31 ? 1.352 23.585 19.721 1.00 11.51 35 LEU B N 1
ATOM 3972 C CA . LEU B 1 31 ? 0.585 23.499 20.959 1.00 13.91 35 LEU B CA 1
ATOM 3973 C C . LEU B 1 31 ? -0.075 22.130 21.144 1.00 14.57 35 LEU B C 1
ATOM 3974 O O . LEU B 1 31 ? -0.113 21.608 22.259 1.00 12.91 35 LEU B O 1
ATOM 3979 N N . TYR B 1 32 ? -0.586 21.550 20.058 1.00 11.73 36 TYR B N 1
ATOM 3980 C CA . TYR B 1 32 ? -1.099 20.181 20.106 1.00 14.15 36 TYR B CA 1
ATOM 3981 C C . TYR B 1 32 ? 0.034 19.212 20.419 1.00 15.32 36 TYR B C 1
ATOM 3982 O O . TYR B 1 32 ? -0.179 18.182 21.053 1.00 17.24 36 TYR B O 1
ATOM 3991 N N . THR B 1 33 ? 1.236 19.547 19.961 1.00 15.22 37 THR B N 1
ATOM 3992 C CA . THR B 1 33 ? 2.418 18.737 20.235 1.00 15.37 37 THR B CA 1
ATOM 3993 C C . THR B 1 33 ? 2.724 18.733 21.731 1.00 17.31 37 THR B C 1
ATOM 3994 O O . THR B 1 33 ? 3.045 17.693 22.305 1.00 18.70 37 THR B O 1
ATOM 3998 N N . LYS B 1 34 ? 2.609 19.901 22.357 1.00 16.19 38 LYS B N 1
ATOM 3999 C CA . LYS B 1 34 ? 2.762 20.023 23.803 1.00 17.57 38 LYS B CA 1
ATOM 4000 C C . LYS B 1 34 ? 1.712 19.189 24.526 1.00 17.77 38 LYS B C 1
ATOM 4001 O O . LYS B 1 34 ? 2.023 18.489 25.490 1.00 17.21 38 LYS B O 1
ATOM 4007 N N . ALA B 1 35 ? 0.470 19.269 24.055 1.00 15.29 39 ALA B N 1
ATOM 4008 C CA . ALA B 1 35 ? -0.626 18.504 24.642 1.00 16.10 39 ALA B CA 1
ATOM 4009 C C . ALA B 1 35 ? -0.366 17.007 24.526 1.00 20.05 39 ALA B C 1
ATOM 4010 O O . ALA B 1 35 ? -0.575 16.255 25.478 1.00 19.55 39 ALA B O 1
ATOM 4012 N N . ILE B 1 36 ? 0.097 16.584 23.354 1.00 17.10 40 ILE B N 1
ATOM 4013 C CA . ILE B 1 36 ? 0.415 15.183 23.107 1.00 19.11 40 ILE B CA 1
ATOM 4014 C C . ILE B 1 36 ? 1.517 14.666 24.038 1.00 20.49 40 ILE B C 1
ATOM 4015 O O . ILE B 1 36 ? 1.424 13.555 24.562 1.00 23.08 40 ILE B O 1
ATOM 4020 N N . GLU B 1 37 ? 2.548 15.479 24.251 1.00 20.31 41 GLU B N 1
ATOM 4021 C CA . GLU B 1 37 ? 3.643 15.118 25.150 1.00 21.81 41 GLU B CA 1
ATOM 4022 C C . GLU B 1 37 ? 3.157 14.800 26.563 1.00 21.17 41 GLU B C 1
ATOM 4023 O O . GLU B 1 37 ? 3.711 13.937 27.239 1.00 23.59 41 GLU B O 1
ATOM 4029 N N . LEU B 1 38 ? 2.117 15.500 27.001 1.00 21.84 42 LEU B N 1
ATOM 4030 C CA . LEU B 1 38 ? 1.619 15.350 28.364 1.00 22.75 42 LEU B CA 1
ATOM 4031 C C . LEU B 1 38 ? 0.481 14.340 28.469 1.00 24.87 42 LEU B C 1
ATOM 4032 O O . LEU B 1 38 ? 0.101 13.937 29.567 1.00 26.49 42 LEU B O 1
ATOM 4037 N N . ASN B 1 39 ? -0.061 13.938 27.324 1.00 23.36 43 ASN B N 1
ATOM 4038 C CA . ASN B 1 39 ? -1.057 12.874 27.274 1.00 23.29 43 ASN B CA 1
ATOM 4039 C C . ASN B 1 39 ? -1.161 12.289 25.872 1.00 24.76 43 ASN B C 1
ATOM 4040 O O . ASN B 1 39 ? -2.010 12.695 25.080 1.00 23.49 43 ASN B O 1
ATOM 4045 N N . SER B 1 40 ? -0.294 11.327 25.577 1.00 27.53 44 SER B N 1
ATOM 4046 C CA . SER B 1 40 ? -0.208 10.757 24.238 1.00 25.32 44 SER B CA 1
ATOM 4047 C C . SER B 1 40 ? -1.297 9.725 23.969 1.00 27.26 44 SER B C 1
ATOM 4048 O O . SER B 1 40 ? -1.409 9.213 22.855 1.00 29.47 44 SER B O 1
ATOM 4051 N N . ASN B 1 41 ? -2.098 9.418 24.984 1.00 26.23 45 ASN B N 1
ATOM 4052 C CA . ASN B 1 41 ? -3.162 8.434 24.822 1.00 29.08 45 ASN B CA 1
ATOM 4053 C C . ASN B 1 41 ? -4.538 9.084 24.696 1.00 26.33 45 ASN B C 1
ATOM 4054 O O . ASN B 1 41 ? -5.544 8.540 25.150 1.00 26.38 45 ASN B O 1
ATOM 4059 N N . ASN B 1 42 ? -4.566 10.257 24.076 1.00 25.78 46 ASN B N 1
ATOM 4060 C CA . ASN B 1 42 ? -5.815 10.943 23.782 1.00 24.76 46 ASN B CA 1
ATOM 4061 C C . ASN B 1 42 ? -5.916 11.157 22.271 1.00 26.31 46 ASN B C 1
ATOM 4062 O O . ASN B 1 42 ? -5.083 11.842 21.675 1.00 23.50 46 ASN B O 1
ATOM 4067 N N . ALA B 1 43 ? -6.941 10.574 21.657 1.00 25.14 47 ALA B N 1
ATOM 4068 C CA . ALA B 1 43 ? -7.030 10.507 20.196 1.00 22.89 47 ALA B CA 1
ATOM 4069 C C . ALA B 1 43 ? -7.351 11.828 19.488 1.00 22.39 47 ALA B C 1
ATOM 4070 O O . ALA B 1 43 ? -6.961 12.023 18.336 1.00 19.63 47 ALA B O 1
ATOM 4072 N N . VAL B 1 44 ? -8.063 12.728 20.157 1.00 22.35 48 VAL B N 1
ATOM 4073 C CA . VAL B 1 44 ? -8.464 13.975 19.510 1.00 24.18 48 VAL B CA 1
ATOM 4074 C C . VAL B 1 44 ? -7.281 14.937 19.323 1.00 20.43 48 VAL B C 1
ATOM 4075 O O . VAL B 1 44 ? -7.301 15.769 18.420 1.00 21.02 48 VAL B O 1
ATOM 4079 N N . TYR B 1 45 ? -6.252 14.812 20.163 1.00 20.15 49 TYR B N 1
ATOM 4080 C CA . TYR B 1 45 ? -5.040 15.621 20.021 1.00 19.37 49 TYR B CA 1
ATOM 4081 C C . TYR B 1 45 ? -4.332 15.265 18.720 1.00 18.66 49 TYR B C 1
ATOM 4082 O O . TYR B 1 45 ? -3.912 16.145 17.967 1.00 15.02 49 TYR B O 1
ATOM 4091 N N . TRP B 1 46 ? -4.183 13.967 18.469 1.00 18.25 50 TRP B N 1
ATOM 4092 C CA . TRP B 1 46 ? -3.565 13.502 17.235 1.00 17.84 50 TRP B CA 1
ATOM 4093 C C . TRP B 1 46 ? -4.418 13.914 16.043 1.00 16.37 50 TRP B C 1
ATOM 4094 O O . TRP B 1 46 ? -3.901 14.395 15.034 1.00 16.09 50 TRP B O 1
ATOM 4105 N N . ALA B 1 47 ? -5.728 13.731 16.179 1.00 15.28 51 ALA B N 1
ATOM 4106 C CA . ALA B 1 47 ? -6.676 14.081 15.129 1.00 17.44 51 ALA B CA 1
ATOM 4107 C C . ALA B 1 47 ? -6.643 15.572 14.799 1.00 16.63 51 ALA B C 1
ATOM 4108 O O . ALA B 1 47 ? -6.639 15.955 13.628 1.00 14.43 51 ALA B O 1
ATOM 4110 N N . ASN B 1 48 ? -6.622 16.410 15.832 1.00 17.58 52 ASN B N 1
ATOM 4111 C CA . ASN B 1 48 ? -6.599 17.857 15.633 1.00 16.08 52 ASN B CA 1
ATOM 4112 C C . ASN B 1 48 ? -5.286 18.352 15.029 1.00 15.32 52 ASN B C 1
ATOM 4113 O O . ASN B 1 48 ? -5.277 19.299 14.242 1.00 14.34 52 ASN B O 1
ATOM 4118 N N . ARG B 1 49 ? -4.178 17.713 15.388 1.00 12.58 53 ARG B N 1
ATOM 4119 C CA . ARG B 1 49 ? -2.895 18.097 14.813 1.00 13.74 53 ARG B CA 1
ATOM 4120 C C . ARG B 1 49 ? -2.826 17.695 13.345 1.00 13.32 53 ARG B C 1
ATOM 4121 O O . ARG B 1 49 ? -2.198 18.376 12.534 1.00 12.04 53 ARG B O 1
ATOM 4129 N N . ALA B 1 50 ? -3.477 16.584 13.014 1.00 13.74 54 ALA B N 1
ATOM 4130 C CA . ALA B 1 50 ? -3.567 16.131 11.634 1.00 13.88 54 ALA B CA 1
ATOM 4131 C C . ALA B 1 50 ? -4.361 17.150 10.829 1.00 12.84 54 ALA B C 1
ATOM 4132 O O . ALA B 1 50 ? -4.023 17.460 9.689 1.00 12.26 54 ALA B O 1
ATOM 4134 N N . PHE B 1 51 ? -5.420 17.665 11.444 1.00 11.76 55 PHE B N 1
ATOM 4135 C CA . PHE B 1 51 ? -6.255 18.686 10.832 1.00 13.57 55 PHE B CA 1
ATOM 4136 C C . PHE B 1 51 ? -5.428 19.944 10.566 1.00 13.30 55 PHE B C 1
ATOM 4137 O O . PHE B 1 51 ? -5.458 20.498 9.466 1.00 13.18 55 PHE B O 1
ATOM 4145 N N . ALA B 1 52 ? -4.681 20.384 11.575 1.00 12.03 56 ALA B N 1
ATOM 4146 C CA . ALA B 1 52 ? -3.827 21.559 11.434 1.00 12.32 56 ALA B CA 1
ATOM 4147 C C . ALA B 1 52 ? -2.762 21.353 10.357 1.00 11.95 56 ALA B C 1
ATOM 4148 O O . ALA B 1 52 ? -2.505 22.251 9.556 1.00 10.83 56 ALA B O 1
ATOM 4150 N N . HIS B 1 53 ? -2.150 20.170 10.338 1.00 9.92 57 HIS B N 1
ATOM 4151 C CA . HIS B 1 53 ? -1.216 19.816 9.271 1.00 11.03 57 HIS B CA 1
ATOM 4152 C C . HIS B 1 53 ? -1.893 19.908 7.903 1.00 12.34 57 HIS B C 1
ATOM 4153 O O . HIS B 1 53 ? -1.298 20.383 6.935 1.00 12.60 57 HIS B O 1
ATOM 4160 N N . THR B 1 54 ? -3.141 19.456 7.832 1.00 11.54 58 THR B N 1
ATOM 4161 C CA . THR B 1 54 ? -3.889 19.466 6.577 1.00 13.36 58 THR B CA 1
ATOM 4162 C C . THR B 1 54 ? -4.108 20.890 6.057 1.00 12.69 58 THR B C 1
ATOM 4163 O O . THR B 1 54 ? -4.025 21.136 4.855 1.00 14.13 58 THR B O 1
ATOM 4167 N N . LYS B 1 55 ? -4.371 21.824 6.967 1.00 13.55 59 LYS B N 1
ATOM 4168 C CA . LYS B 1 55 ? -4.571 23.221 6.588 1.00 13.40 59 LYS B CA 1
ATOM 4169 C C . LYS B 1 55 ? -3.308 23.829 5.973 1.00 13.93 59 LYS B C 1
ATOM 4170 O O . LYS B 1 55 ? -3.387 24.715 5.122 1.00 14.15 59 LYS B O 1
ATOM 4176 N N . LEU B 1 56 ? -2.149 23.342 6.408 1.00 13.52 60 LEU B N 1
ATOM 4177 C CA . LEU B 1 56 ? -0.864 23.821 5.908 1.00 13.91 60 LEU B CA 1
ATOM 4178 C C . LEU B 1 56 ? -0.368 22.997 4.725 1.00 15.57 60 LEU B C 1
ATOM 4179 O O . LEU B 1 56 ? 0.788 23.123 4.315 1.00 14.99 60 LEU B O 1
ATOM 4184 N N . GLU B 1 57 ? -1.243 22.145 4.196 1.00 16.11 61 GLU B N 1
ATOM 4185 C CA . GLU B 1 57 ? -0.926 21.296 3.046 1.00 15.36 61 GLU B CA 1
ATOM 4186 C C . GLU B 1 57 ? 0.197 20.300 3.343 1.00 15.08 61 GLU B C 1
ATOM 4187 O O . GLU B 1 57 ? 0.860 19.798 2.433 1.00 15.43 61 GLU B O 1
ATOM 4193 N N . GLU B 1 58 ? 0.393 20.010 4.625 1.00 13.30 62 GLU B N 1
ATOM 4194 C CA . GLU B 1 58 ? 1.360 19.005 5.047 1.00 15.12 62 GLU B CA 1
ATOM 4195 C C . GLU B 1 58 ? 0.646 17.663 5.203 1.00 16.06 62 GLU B C 1
ATOM 4196 O O . GLU B 1 58 ? 0.477 17.147 6.309 1.00 13.78 62 GLU B O 1
ATOM 4202 N N . TYR B 1 59 ? 0.234 17.105 4.070 1.00 14.76 63 TYR B N 1
ATOM 4203 C CA . TYR B 1 59 ? -0.656 15.950 4.049 1.00 16.69 63 TYR B CA 1
ATOM 4204 C C . TYR B 1 59 ? -0.012 14.662 4.558 1.00 15.00 63 TYR B C 1
ATOM 4205 O O . TYR B 1 59 ? -0.699 13.800 5.095 1.00 16.27 63 TYR B O 1
ATOM 4214 N N . GLY B 1 60 ? 1.302 14.539 4.399 1.00 17.51 64 GLY B N 1
ATOM 4215 C CA . GLY B 1 60 ? 2.018 13.376 4.894 1.00 16.18 64 GLY B CA 1
ATOM 4216 C C . GLY B 1 60 ? 2.010 13.308 6.411 1.00 17.61 64 GLY B C 1
ATOM 4217 O O . GLY B 1 60 ? 1.784 12.247 6.999 1.00 16.21 64 GLY B O 1
ATOM 4218 N N . SER B 1 61 ? 2.261 14.447 7.048 1.00 16.71 65 SER B N 1
ATOM 4219 C CA . SER B 1 61 ? 2.240 14.528 8.503 1.00 14.88 65 SER B CA 1
ATOM 4220 C C . SER B 1 61 ? 0.839 14.249 9.026 1.00 14.08 65 SER B C 1
ATOM 4221 O O . SER B 1 61 ? 0.667 13.569 10.035 1.00 14.79 65 SER B O 1
ATOM 4224 N N . ALA B 1 62 ? -0.159 14.779 8.325 1.00 14.47 66 ALA B N 1
ATOM 4225 C CA . ALA B 1 62 ? -1.554 14.582 8.694 1.00 13.86 66 ALA B CA 1
ATOM 4226 C C . ALA B 1 62 ? -1.924 13.101 8.669 1.00 14.68 66 ALA B C 1
ATOM 4227 O O . ALA B 1 62 ? -2.590 12.603 9.574 1.00 14.85 66 ALA B O 1
ATOM 4229 N N . ILE B 1 63 ? -1.489 12.405 7.625 1.00 14.61 67 ILE B N 1
ATOM 4230 C CA . ILE B 1 63 ? -1.739 10.973 7.503 1.00 16.11 67 ILE B CA 1
ATOM 4231 C C . ILE B 1 63 ? -1.082 10.212 8.653 1.00 15.55 67 ILE B C 1
ATOM 4232 O O . ILE B 1 63 ? -1.682 9.305 9.230 1.00 17.86 67 ILE B O 1
ATOM 4237 N N . GLN B 1 64 ? 0.140 10.604 9.000 1.00 14.30 68 GLN B N 1
ATOM 4238 C CA . GLN B 1 64 ? 0.856 9.985 10.113 1.00 17.96 68 GLN B CA 1
ATOM 4239 C C . GLN B 1 64 ? 0.148 10.226 11.447 1.00 18.92 68 GLN B C 1
ATOM 4240 O O . GLN B 1 64 ? -0.056 9.293 12.226 1.00 16.53 68 GLN B O 1
ATOM 4242 N N . ASP B 1 65 ? -0.228 11.478 11.701 1.00 16.84 69 ASP B N 1
ATOM 4243 C CA . ASP B 1 65 ? -0.943 11.836 12.925 1.00 16.12 69 ASP B CA 1
ATOM 4244 C C . ASP B 1 65 ? -2.307 11.162 13.022 1.00 17.78 69 ASP B C 1
ATOM 4245 O O . ASP B 1 65 ? -2.699 10.690 14.089 1.00 19.24 69 ASP B O 1
ATOM 4250 N N . ALA B 1 66 ? -3.032 11.126 11.908 1.00 16.73 70 ALA B N 1
ATOM 4251 C CA . ALA B 1 66 ? -4.352 10.505 11.882 1.00 17.43 70 ALA B CA 1
ATOM 4252 C C . ALA B 1 66 ? -4.265 8.996 12.108 1.00 18.59 70 ALA B C 1
ATOM 4253 O O . ALA B 1 66 ? -5.148 8.399 12.727 1.00 17.15 70 ALA B O 1
ATOM 4255 N N . SER B 1 67 ? -3.196 8.385 11.610 1.00 18.91 71 SER B N 1
ATOM 4256 C CA . SER B 1 67 ? -2.979 6.955 11.807 1.00 21.06 71 SER B CA 1
ATOM 4257 C C . SER B 1 67 ? -2.713 6.632 13.276 1.00 22.30 71 SER B C 1
ATOM 4258 O O . SER B 1 67 ? -3.117 5.580 13.772 1.00 22.13 71 SER B O 1
ATOM 4261 N N . LYS B 1 68 ? -2.034 7.541 13.968 1.00 21.27 72 LYS B N 1
ATOM 4262 C CA . LYS B 1 68 ? -1.757 7.355 15.387 1.00 21.47 72 LYS B CA 1
ATOM 4263 C C . LYS B 1 68 ? -3.036 7.484 16.208 1.00 23.09 72 LYS B C 1
ATOM 4264 O O . LYS B 1 68 ? -3.228 6.763 17.187 1.00 22.25 72 LYS B O 1
ATOM 4270 N N . ALA B 1 69 ? -3.911 8.400 15.800 1.00 21.67 73 ALA B N 1
ATOM 4271 C CA . ALA B 1 69 ? -5.213 8.553 16.442 1.00 20.22 73 ALA B CA 1
ATOM 4272 C C . ALA B 1 69 ? -6.022 7.267 16.303 1.00 24.43 73 ALA B C 1
ATOM 4273 O O . ALA B 1 69 ? -6.744 6.869 17.219 1.00 22.35 73 ALA B O 1
ATOM 4275 N N . ILE B 1 70 ? -5.896 6.626 15.146 1.00 23.11 74 ILE B N 1
ATOM 4276 C CA . ILE B 1 70 ? -6.564 5.357 14.889 1.00 24.49 74 ILE B CA 1
ATOM 4277 C C . ILE B 1 70 ? -5.965 4.252 15.758 1.00 24.93 74 ILE B C 1
ATOM 4278 O O . ILE B 1 70 ? -6.683 3.395 16.273 1.00 27.10 74 ILE B O 1
ATOM 4283 N N . GLU B 1 71 ? -4.647 4.290 15.933 1.00 26.06 75 GLU B N 1
ATOM 4284 C CA . GLU B 1 71 ? -3.950 3.317 16.766 1.00 26.95 75 GLU B CA 1
ATOM 4285 C C . GLU B 1 71 ? -4.309 3.517 18.237 1.00 27.53 75 GLU B C 1
ATOM 4286 O O . GLU B 1 71 ? -4.483 2.551 18.981 1.00 27.38 75 GLU B O 1
ATOM 4292 N N . VAL B 1 72 ? -4.428 4.776 18.646 1.00 27.25 76 VAL B N 1
ATOM 4293 C CA . VAL B 1 72 ? -4.786 5.115 20.021 1.00 25.38 76 VAL B CA 1
ATOM 4294 C C . VAL B 1 72 ? -6.228 4.728 20.337 1.00 27.41 76 VAL B C 1
ATOM 4295 O O . VAL B 1 72 ? -6.507 4.123 21.373 1.00 28.66 76 VAL B O 1
ATOM 4299 N N . ASP B 1 73 ? -7.142 5.076 19.439 1.00 24.37 77 ASP B N 1
ATOM 4300 C CA . ASP B 1 73 ? -8.548 4.748 19.619 1.00 25.29 77 ASP B CA 1
ATOM 4301 C C . ASP B 1 73 ? -9.173 4.362 18.282 1.00 27.50 77 ASP B C 1
ATOM 4302 O O . ASP B 1 73 ? -9.492 5.221 17.459 1.00 24.74 77 ASP B O 1
ATOM 4307 N N . SER B 1 74 ? -9.347 3.060 18.077 1.00 25.23 78 SER B N 1
ATOM 4308 C CA . SER B 1 74 ? -9.833 2.534 16.807 1.00 23.19 78 SER B CA 1
ATOM 4309 C C . SER B 1 74 ? -11.319 2.797 16.590 1.00 22.70 78 SER B C 1
ATOM 4310 O O . SER B 1 74 ? -11.837 2.596 15.492 1.00 26.33 78 SER B O 1
ATOM 4313 N N . ARG B 1 75 ? -12.002 3.243 17.638 1.00 23.36 79 ARG B N 1
ATOM 4314 C CA . ARG B 1 75 ? -13.434 3.508 17.556 1.00 25.41 79 ARG B CA 1
ATOM 4315 C C . ARG B 1 75 ? -13.733 4.995 17.380 1.00 24.21 79 ARG B C 1
ATOM 4316 O O . ARG B 1 75 ? -14.894 5.392 17.278 1.00 25.71 79 ARG B O 1
ATOM 4318 N N . TYR B 1 76 ? -12.683 5.811 17.344 1.00 25.09 80 TYR B N 1
ATOM 4319 C CA . TYR B 1 76 ? -12.828 7.259 17.193 1.00 23.80 80 TYR B CA 1
ATOM 4320 C C . TYR B 1 76 ? -12.880 7.652 15.718 1.00 22.14 80 TYR B C 1
ATOM 4321 O O . TYR B 1 76 ? -11.871 7.600 15.014 1.00 20.66 80 TYR B O 1
ATOM 4330 N N . SER B 1 77 ? -14.066 8.057 15.270 1.00 21.64 81 SER B N 1
ATOM 4331 C CA . SER B 1 77 ? -14.353 8.278 13.852 1.00 21.29 81 SER B CA 1
ATOM 4332 C C . SER B 1 77 ? -13.497 9.349 13.167 1.00 20.69 81 SER B C 1
ATOM 4333 O O . SER B 1 77 ? -13.084 9.171 12.021 1.00 16.84 81 SER B O 1
ATOM 4336 N N . LYS B 1 78 ? -13.242 10.455 13.861 1.00 22.24 82 LYS B N 1
ATOM 4337 C CA . LYS B 1 78 ? -12.502 11.575 13.276 1.00 20.69 82 LYS B CA 1
ATOM 4338 C C . LYS B 1 78 ? -11.085 11.205 12.843 1.00 18.68 82 LYS B C 1
ATOM 4339 O O . LYS B 1 78 ? -10.543 11.800 11.913 1.00 19.78 82 LYS B O 1
ATOM 4345 N N . GLY B 1 79 ? -10.490 10.227 13.519 1.00 19.18 83 GLY B N 1
ATOM 4346 C CA . GLY B 1 79 ? -9.181 9.733 13.133 1.00 17.30 83 GLY B CA 1
ATOM 4347 C C . GLY B 1 79 ? -9.179 9.248 11.695 1.00 17.89 83 GLY B C 1
ATOM 4348 O O . GLY B 1 79 ? -8.276 9.570 10.920 1.00 15.33 83 GLY B O 1
ATOM 4349 N N . TYR B 1 80 ? -10.204 8.479 11.338 1.00 18.20 84 TYR B N 1
ATOM 4350 C CA . TYR B 1 80 ? -10.351 7.969 9.980 1.00 18.68 84 TYR B CA 1
ATOM 4351 C C . TYR B 1 80 ? -10.721 9.089 9.010 1.00 15.78 84 TYR B C 1
ATOM 4352 O O . TYR B 1 80 ? -10.235 9.131 7.881 1.00 16.19 84 TYR B O 1
ATOM 4361 N N . TYR B 1 81 ? -11.583 9.992 9.462 1.00 15.58 85 TYR B N 1
ATOM 4362 C CA . TYR B 1 81 ? -12.032 11.115 8.646 1.00 16.81 85 TYR B CA 1
ATOM 4363 C C . TYR B 1 81 ? -10.880 12.042 8.264 1.00 16.72 85 TYR B C 1
ATOM 4364 O O . TYR B 1 81 ? -10.752 12.436 7.105 1.00 15.81 85 TYR B O 1
ATOM 4373 N N . ARG B 1 82 ? -10.047 12.392 9.242 1.00 15.97 86 ARG B N 1
ATOM 4374 C CA . ARG B 1 82 ? -8.899 13.257 8.984 1.00 14.97 86 ARG B CA 1
ATOM 4375 C C . ARG B 1 82 ? -7.920 12.596 8.021 1.00 15.06 86 ARG B C 1
ATOM 4376 O O . ARG B 1 82 ? -7.356 13.259 7.151 1.00 14.33 86 ARG B O 1
ATOM 4384 N N . ARG B 1 83 ? -7.726 11.288 8.175 1.00 13.43 87 ARG B N 1
ATOM 4385 C CA . ARG B 1 83 ? -6.808 10.550 7.313 1.00 15.45 87 ARG B CA 1
ATOM 4386 C C . ARG B 1 83 ? -7.315 10.522 5.873 1.00 14.65 87 ARG B C 1
ATOM 4387 O O . ARG B 1 83 ? -6.558 10.769 4.934 1.00 13.90 87 ARG B O 1
ATOM 4395 N N . GLY B 1 84 ? -8.599 10.221 5.711 1.00 15.44 88 GLY B N 1
ATOM 4396 C CA . GLY B 1 84 ? -9.221 10.195 4.399 1.00 17.43 88 GLY B CA 1
ATOM 4397 C C . GLY B 1 84 ? -9.169 11.543 3.703 1.00 15.34 88 GLY B C 1
ATOM 4398 O O . GLY B 1 84 ? -8.883 11.622 2.510 1.00 15.71 88 GLY B O 1
ATOM 4399 N N . ALA B 1 85 ? -9.442 12.607 4.453 1.00 14.30 89 ALA B N 1
ATOM 4400 C CA . ALA B 1 85 ? -9.406 13.957 3.906 1.00 14.35 89 ALA B CA 1
ATOM 4401 C C . ALA B 1 85 ? -8.003 14.318 3.432 1.00 15.05 89 ALA B C 1
ATOM 4402 O O . ALA B 1 85 ? -7.836 15.056 2.464 1.00 15.54 89 ALA B O 1
ATOM 4404 N N . ALA B 1 86 ? -6.997 13.784 4.117 1.00 13.70 90 ALA B N 1
ATOM 4405 C CA . ALA B 1 86 ? -5.609 14.051 3.770 1.00 15.24 90 ALA B CA 1
ATOM 4406 C C . ALA B 1 86 ? -5.223 13.311 2.495 1.00 15.50 90 ALA B C 1
ATOM 4407 O O . ALA B 1 86 ? -4.572 13.874 1.615 1.00 13.15 90 ALA B O 1
ATOM 4409 N N . TYR B 1 87 ? -5.620 12.044 2.407 1.00 16.53 91 TYR B N 1
ATOM 4410 C CA . TYR B 1 87 ? -5.427 11.260 1.192 1.00 15.40 91 TYR B CA 1
ATOM 4411 C C . TYR B 1 87 ? -6.119 11.943 0.022 1.00 15.74 91 TYR B C 1
ATOM 4412 O O . TYR B 1 87 ? -5.580 12.008 -1.083 1.00 16.90 91 TYR B O 1
ATOM 4421 N N . LEU B 1 88 ? -7.320 12.450 0.282 1.00 16.50 92 LEU B N 1
ATOM 4422 C CA A LEU B 1 88 ? -8.097 13.150 -0.736 0.42 17.63 92 LEU B CA 1
ATOM 4423 C CA B LEU B 1 88 ? -8.101 13.148 -0.728 0.58 17.63 92 LEU B CA 1
ATOM 4424 C C . LEU B 1 88 ? -7.322 14.316 -1.325 1.00 17.78 92 LEU B C 1
ATOM 4425 O O . LEU B 1 88 ? -7.262 14.481 -2.542 1.00 18.57 92 LEU B O 1
ATOM 4434 N N . ALA B 1 89 ? -6.729 15.120 -0.452 1.00 15.43 93 ALA B N 1
ATOM 4435 C CA . ALA B 1 89 ? -5.996 16.305 -0.870 1.00 17.06 93 ALA B CA 1
ATOM 4436 C C . ALA B 1 89 ? -4.764 15.965 -1.705 1.00 16.92 93 ALA B C 1
ATOM 4437 O O . ALA B 1 89 ? -4.254 16.815 -2.436 1.00 16.07 93 ALA B O 1
ATOM 4439 N N . MET B 1 90 ? -4.289 14.727 -1.592 1.00 15.75 94 MET B N 1
ATOM 4440 C CA . MET B 1 90 ? -3.157 14.266 -2.391 1.00 15.18 94 MET B CA 1
ATOM 4441 C C . MET B 1 90 ? -3.623 13.658 -3.714 1.00 17.27 94 MET B C 1
ATOM 4442 O O . MET B 1 90 ? -2.807 13.264 -4.546 1.00 18.08 94 MET B O 1
ATOM 4447 N N . GLY B 1 91 ? -4.937 13.582 -3.901 1.00 16.71 95 GLY B N 1
ATOM 4448 C CA . GLY B 1 91 ? -5.503 12.976 -5.094 1.00 18.44 95 GLY B CA 1
ATOM 4449 C C . GLY B 1 91 ? -5.553 11.459 -5.015 1.00 20.73 95 GLY B C 1
ATOM 4450 O O . GLY B 1 91 ? -5.876 10.783 -5.994 1.00 19.23 95 GLY B O 1
ATOM 4451 N N . LYS B 1 92 ? -5.235 10.920 -3.844 1.00 16.68 96 LYS B N 1
ATOM 4452 C CA . LYS B 1 92 ? -5.230 9.476 -3.650 1.00 20.11 96 LYS B CA 1
ATOM 4453 C C . LYS B 1 92 ? -6.604 8.974 -3.219 1.00 18.96 96 LYS B C 1
ATOM 4454 O O . LYS B 1 92 ? -6.794 8.561 -2.075 1.00 20.78 96 LYS B O 1
ATOM 4460 N N . PHE B 1 93 ? -7.555 9.008 -4.148 1.00 18.42 97 PHE B N 1
ATOM 4461 C CA . PHE B 1 93 ? -8.941 8.660 -3.850 1.00 21.83 97 PHE B CA 1
ATOM 4462 C C . PHE B 1 93 ? -9.105 7.217 -3.382 1.00 20.72 97 PHE B C 1
ATOM 4463 O O . PHE B 1 93 ? -9.959 6.924 -2.547 1.00 18.42 97 PHE B O 1
ATOM 4471 N N . LYS B 1 94 ? -8.292 6.319 -3.928 1.00 22.56 98 LYS B N 1
ATOM 4472 C CA . LYS B 1 94 ? -8.411 4.902 -3.599 1.00 23.37 98 LYS B CA 1
ATOM 4473 C C . LYS B 1 94 ? -8.033 4.629 -2.147 1.00 23.97 98 LYS B C 1
ATOM 4474 O O . LYS B 1 94 ? -8.654 3.800 -1.482 1.00 23.47 98 LYS B O 1
ATOM 4480 N N . ASP B 1 95 ? -7.026 5.341 -1.653 1.00 22.87 99 ASP B N 1
ATOM 4481 C CA . ASP B 1 95 ? -6.612 5.196 -0.263 1.00 22.16 99 ASP B CA 1
ATOM 4482 C C . ASP B 1 95 ? -7.621 5.838 0.682 1.00 22.11 99 ASP B C 1
ATOM 4483 O O . ASP B 1 95 ? -7.841 5.357 1.795 1.00 21.90 99 ASP B O 1
ATOM 4488 N N . ALA B 1 96 ? -8.236 6.925 0.228 1.00 20.32 100 ALA B N 1
ATOM 4489 C CA . ALA B 1 96 ? -9.205 7.652 1.037 1.00 19.08 100 ALA B CA 1
ATOM 4490 C C . ALA B 1 96 ? -10.490 6.854 1.217 1.00 20.90 100 ALA B C 1
ATOM 4491 O O . ALA B 1 96 ? -11.127 6.923 2.269 1.00 18.86 100 ALA B O 1
ATOM 4493 N N . LEU B 1 97 ? -10.860 6.099 0.185 1.00 21.15 101 LEU B N 1
ATOM 4494 C CA . LEU B 1 97 ? -12.097 5.317 0.183 1.00 21.60 101 LEU B CA 1
ATOM 4495 C C . LEU B 1 97 ? -12.216 4.378 1.379 1.00 20.35 101 LEU B C 1
ATOM 4496 O O . LEU B 1 97 ? -13.266 4.311 2.019 1.00 20.86 101 LEU B O 1
ATOM 4501 N N . LYS B 1 98 ? -11.140 3.654 1.669 1.00 20.08 102 LYS B N 1
ATOM 4502 C CA . LYS B 1 98 ? -11.125 2.714 2.784 1.00 21.55 102 LYS B CA 1
ATOM 4503 C C . LYS B 1 98 ? -11.472 3.411 4.100 1.00 22.61 102 LYS B C 1
ATOM 4504 O O . LYS B 1 98 ? -12.222 2.879 4.917 1.00 20.80 102 LYS B O 1
ATOM 4510 N N . ASP B 1 99 ? -10.938 4.613 4.290 1.00 19.66 103 ASP B N 1
ATOM 4511 C CA . ASP B 1 99 ? -11.189 5.370 5.511 1.00 21.15 103 ASP B CA 1
ATOM 4512 C C . ASP B 1 99 ? -12.612 5.897 5.611 1.00 18.45 103 ASP B C 1
ATOM 4513 O O . ASP B 1 99 ? -13.228 5.819 6.671 1.00 21.17 103 ASP B O 1
ATOM 4518 N N . PHE B 1 100 ? -13.132 6.440 4.515 1.00 19.22 104 PHE B N 1
ATOM 4519 C CA . PHE B 1 100 ? -14.497 6.953 4.513 1.00 19.81 104 PHE B CA 1
ATOM 4520 C C . PHE B 1 100 ? -15.517 5.835 4.715 1.00 21.42 104 PHE B C 1
ATOM 4521 O O . PHE B 1 100 ? -16.609 6.069 5.236 1.00 19.23 104 PHE B O 1
ATOM 4529 N N . GLN B 1 101 ? -15.153 4.623 4.303 1.00 16.34 105 GLN B N 1
ATOM 4530 C CA . GLN B 1 101 ? -15.988 3.453 4.547 1.00 23.35 105 GLN B CA 1
ATOM 4531 C C . GLN B 1 101 ? -16.090 3.203 6.046 1.00 23.60 105 GLN B C 1
ATOM 4532 O O . GLN B 1 101 ? -17.162 2.892 6.564 1.00 24.16 105 GLN B O 1
ATOM 4538 N N . GLN B 1 102 ? -14.966 3.361 6.739 1.00 22.30 106 GLN B N 1
ATOM 4539 C CA . GLN B 1 102 ? -14.919 3.175 8.185 1.00 22.57 106 GLN B CA 1
ATOM 4540 C C . GLN B 1 102 ? -15.693 4.265 8.920 1.00 21.81 106 GLN B C 1
ATOM 4541 O O . GLN B 1 102 ? -16.354 3.995 9.921 1.00 22.39 106 GLN B O 1
ATOM 4547 N N . VAL B 1 103 ? -15.605 5.496 8.424 1.00 22.68 107 VAL B N 1
ATOM 4548 C CA . VAL B 1 103 ? -16.355 6.603 9.008 1.00 21.86 107 VAL B CA 1
ATOM 4549 C C . VAL B 1 103 ? -17.852 6.320 8.924 1.00 24.04 107 VAL B C 1
ATOM 4550 O O . VAL B 1 103 ? -18.586 6.505 9.896 1.00 26.38 107 VAL B O 1
ATOM 4554 N N . LYS B 1 104 ? -18.292 5.856 7.758 1.00 23.62 108 LYS B N 1
ATOM 4555 C CA . LYS B 1 104 ? -19.683 5.462 7.552 1.00 26.79 108 LYS B CA 1
ATOM 4556 C C . LYS B 1 104 ? -20.100 4.374 8.542 1.00 25.26 108 LYS B C 1
ATOM 4557 O O . LYS B 1 104 ? -21.168 4.451 9.148 1.00 24.77 108 LYS B O 1
ATOM 4563 N N . ARG B 1 105 ? -19.244 3.369 8.707 1.00 24.57 109 ARG B N 1
ATOM 4564 C CA . ARG B 1 105 ? -19.516 2.268 9.627 1.00 27.42 109 ARG B CA 1
ATOM 4565 C C . ARG B 1 105 ? -19.657 2.734 11.075 1.00 29.61 109 ARG B C 1
ATOM 4566 O O . ARG B 1 105 ? -20.469 2.197 11.830 1.00 26.57 109 ARG B O 1
ATOM 4574 N N . LEU B 1 106 ? -18.866 3.734 11.453 1.00 26.45 110 LEU B N 1
ATOM 4575 C CA . LEU B 1 106 ? -18.871 4.243 12.822 1.00 29.76 110 LEU B CA 1
ATOM 4576 C C . LEU B 1 106 ? -19.959 5.290 13.053 1.00 29.89 110 LEU B C 1
ATOM 4577 O O . LEU B 1 106 ? -20.231 5.671 14.192 1.00 31.27 110 LEU B O 1
ATOM 4582 N N . SER B 1 107 ? -20.573 5.754 11.970 1.00 28.57 111 SER B N 1
ATOM 4583 C CA . SER B 1 107 ? -21.605 6.780 12.060 1.00 32.53 111 SER B CA 1
ATOM 4584 C C . SER B 1 107 ? -22.716 6.483 11.061 1.00 35.46 111 SER B C 1
ATOM 4585 O O . SER B 1 107 ? -22.859 7.189 10.062 1.00 35.62 111 SER B O 1
ATOM 4588 N N . PRO B 1 108 ? -23.517 5.443 11.339 1.00 38.43 112 PRO B N 1
ATOM 4589 C CA . PRO B 1 108 ? -24.498 4.904 10.388 1.00 40.13 112 PRO B CA 1
ATOM 4590 C C . PRO B 1 108 ? -25.580 5.903 9.980 1.00 42.88 112 PRO B C 1
ATOM 4591 O O . PRO B 1 108 ? -26.047 5.859 8.840 1.00 41.44 112 PRO B O 1
ATOM 4595 N N . ASN B 1 109 ? -25.964 6.790 10.893 1.00 42.40 113 ASN B N 1
ATOM 4596 C CA . ASN B 1 109 ? -27.044 7.735 10.629 1.00 41.23 113 ASN B CA 1
ATOM 4597 C C . ASN B 1 109 ? -26.551 9.113 10.196 1.00 39.01 113 ASN B C 1
ATOM 4598 O O . ASN B 1 109 ? -27.348 10.030 10.002 1.00 39.72 113 ASN B O 1
ATOM 4600 N N . ASP B 1 110 ? -25.239 9.253 10.043 1.00 38.05 114 ASP B N 1
ATOM 4601 C CA . ASP B 1 110 ? -24.639 10.526 9.656 1.00 35.52 114 ASP B CA 1
ATOM 4602 C C . ASP B 1 110 ? -24.809 10.763 8.156 1.00 36.19 114 ASP B C 1
ATOM 4603 O O . ASP B 1 110 ? -24.244 10.033 7.340 1.00 35.61 114 ASP B O 1
ATOM 4608 N N . PRO B 1 111 ? -25.586 11.794 7.790 1.00 34.22 115 PRO B N 1
ATOM 4609 C CA . PRO B 1 111 ? -25.844 12.106 6.380 1.00 33.56 115 PRO B CA 1
ATOM 4610 C C . PRO B 1 111 ? -24.588 12.568 5.641 1.00 33.77 115 PRO B C 1
ATOM 4611 O O . PRO B 1 111 ? -24.452 12.307 4.445 1.00 30.34 115 PRO B O 1
ATOM 4615 N N . ASP B 1 1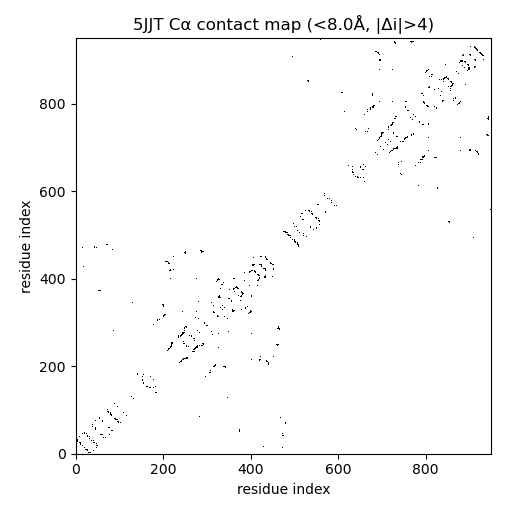12 ? -23.681 13.241 6.343 1.00 32.62 116 ASP B N 1
ATOM 4616 C CA . ASP B 1 112 ? -22.454 13.726 5.721 1.00 31.83 116 ASP B CA 1
ATOM 4617 C C . ASP B 1 112 ? -21.492 12.580 5.418 1.00 29.26 116 ASP B C 1
ATOM 4618 O O . ASP B 1 112 ? -20.729 12.637 4.454 1.00 28.27 116 ASP B O 1
ATOM 4623 N N . ALA B 1 113 ? -21.531 11.541 6.247 1.00 30.33 117 ALA B N 1
ATOM 4624 C CA . ALA B 1 113 ? -20.694 10.367 6.032 1.00 28.35 117 ALA B CA 1
ATOM 4625 C C . ALA B 1 113 ? -21.186 9.588 4.819 1.00 28.77 117 ALA B C 1
ATOM 4626 O O . ALA B 1 113 ? -20.389 9.055 4.048 1.00 26.21 117 ALA B O 1
ATOM 4628 N N . THR B 1 114 ? -22.504 9.527 4.659 1.00 30.73 118 THR B N 1
ATOM 4629 C CA . THR B 1 114 ? -23.111 8.855 3.515 1.00 31.01 118 THR B CA 1
ATOM 4630 C C . THR B 1 114 ? -22.755 9.575 2.218 1.00 28.83 118 THR B C 1
ATOM 4631 O O . THR B 1 114 ? -22.377 8.944 1.231 1.00 28.46 118 THR B O 1
ATOM 4635 N N . ARG B 1 115 ? -22.868 10.900 2.234 1.00 27.97 119 ARG B N 1
ATOM 4636 C CA . ARG B 1 115 ? -22.562 11.713 1.062 1.00 29.70 119 ARG B CA 1
ATOM 4637 C C . ARG B 1 115 ? -21.110 11.558 0.617 1.00 28.63 119 ARG B C 1
ATOM 4638 O O . ARG B 1 115 ? -20.832 11.314 -0.556 1.00 25.73 119 ARG B O 1
ATOM 4646 N N . LYS B 1 116 ? -20.188 11.700 1.563 1.00 28.11 120 LYS B N 1
ATOM 4647 C CA . LYS B 1 116 ? -18.766 11.654 1.249 1.00 27.76 120 LYS B CA 1
ATOM 4648 C C . LYS B 1 116 ? -18.304 10.257 0.837 1.00 27.41 120 LYS B C 1
ATOM 4649 O O . LYS B 1 116 ? -17.365 10.114 0.054 1.00 24.87 120 LYS B O 1
ATOM 4655 N N . LEU B 1 117 ? -18.969 9.230 1.356 1.00 26.76 121 LEU B N 1
ATOM 4656 C CA . LEU B 1 117 ? -18.660 7.864 0.950 1.00 25.58 121 LEU B CA 1
ATOM 4657 C C . LEU B 1 117 ? -19.044 7.637 -0.511 1.00 27.38 121 LEU B C 1
ATOM 4658 O O . LEU B 1 117 ? -18.262 7.088 -1.286 1.00 25.13 121 LEU B O 1
ATOM 4663 N N . LYS B 1 118 ? -20.245 8.069 -0.884 1.00 25.34 122 LYS B N 1
ATOM 4664 C CA . LYS B 1 118 ? -20.708 7.919 -2.262 1.00 25.92 122 LYS B CA 1
ATOM 4665 C C . LYS B 1 118 ? -19.907 8.791 -3.222 1.00 24.61 122 LYS B C 1
ATOM 4666 O O . LYS B 1 118 ? -19.677 8.413 -4.372 1.00 23.49 122 LYS B O 1
ATOM 4672 N N . GLU B 1 119 ? -19.483 9.958 -2.749 1.00 24.92 123 GLU B N 1
ATOM 4673 C CA . GLU B 1 119 ? -18.655 10.842 -3.558 1.00 25.96 123 GLU B CA 1
ATOM 4674 C C . GLU B 1 119 ? -17.303 10.196 -3.821 1.00 24.47 123 GLU B C 1
ATOM 4675 O O . GLU B 1 119 ? -16.757 10.301 -4.918 1.00 25.04 123 GLU B O 1
ATOM 4681 N N . CYS B 1 120 ? -16.772 9.513 -2.813 1.00 24.37 124 CYS B N 1
ATOM 4682 C CA . CYS B 1 120 ? -15.475 8.863 -2.944 1.00 23.80 124 CYS B CA 1
ATOM 4683 C C . CYS B 1 120 ? -15.551 7.646 -3.862 1.00 24.24 124 CYS B C 1
ATOM 4684 O O . CYS B 1 120 ? -14.611 7.365 -4.608 1.00 21.50 124 CYS B O 1
ATOM 4687 N N . GLU B 1 121 ? -16.672 6.932 -3.803 1.00 22.19 125 GLU B N 1
ATOM 4688 C CA . GLU B 1 121 ? -16.907 5.793 -4.686 1.00 25.66 125 GLU B CA 1
ATOM 4689 C C . GLU B 1 121 ? -16.951 6.254 -6.139 1.00 23.54 125 GLU B C 1
ATOM 4690 O O . GLU B 1 121 ? -16.401 5.605 -7.027 1.00 23.77 125 GLU B O 1
ATOM 4696 N N . LYS B 1 122 ? -17.609 7.386 -6.367 1.00 23.32 126 LYS B N 1
ATOM 4697 C CA . LYS B 1 122 ? -17.716 7.961 -7.700 1.00 25.14 126 LYS B CA 1
ATOM 4698 C C . LYS B 1 122 ? -16.362 8.469 -8.195 1.00 25.04 126 LYS B C 1
ATOM 4699 O O . LYS B 1 122 ? -16.012 8.292 -9.362 1.00 26.48 126 LYS B O 1
ATOM 4705 N N . ALA B 1 123 ? -15.602 9.092 -7.300 1.00 24.40 127 ALA B N 1
ATOM 4706 C CA . ALA B 1 123 ? -14.293 9.635 -7.646 1.00 23.69 127 ALA B CA 1
ATOM 4707 C C . ALA B 1 123 ? -13.317 8.523 -8.004 1.00 25.41 127 ALA B C 1
ATOM 4708 O O . ALA B 1 123 ? -12.487 8.674 -8.902 1.00 27.11 127 ALA B O 1
ATOM 4710 N N . VAL B 1 124 ? -13.416 7.406 -7.293 1.00 23.78 128 VAL B N 1
ATOM 4711 C CA . VAL B 1 124 ? -12.576 6.252 -7.576 1.00 24.77 128 VAL B CA 1
ATOM 4712 C C . VAL B 1 124 ? -12.950 5.654 -8.930 1.00 23.20 128 VAL B C 1
ATOM 4713 O O . VAL B 1 124 ? -12.081 5.276 -9.715 1.00 22.67 128 VAL B O 1
ATOM 4717 N N . MET B 1 125 ? -14.250 5.597 -9.203 1.00 24.59 129 MET B N 1
ATOM 4718 C CA . MET B 1 125 ? -14.758 5.061 -10.462 1.00 26.13 129 MET B CA 1
ATOM 4719 C C . MET B 1 125 ? -14.239 5.857 -11.661 1.00 23.52 129 MET B C 1
ATOM 4720 O O . MET B 1 125 ? -13.722 5.285 -12.619 1.00 23.26 129 MET B O 1
ATOM 4725 N N . LYS B 1 126 ? -14.373 7.178 -11.596 1.00 23.78 130 LYS B N 1
ATOM 4726 C CA . LYS B 1 126 ? -13.913 8.051 -12.670 1.00 23.43 130 LYS B CA 1
ATOM 4727 C C . LYS B 1 126 ? -12.402 7.960 -12.860 1.00 25.67 130 LYS B C 1
ATOM 4728 O O . LYS B 1 126 ? -11.897 8.126 -13.971 1.00 24.36 130 LYS B O 1
ATOM 4730 N N . LEU B 1 127 ? -11.688 7.691 -11.771 1.00 23.20 131 LEU B N 1
ATOM 4731 C CA . LEU B 1 127 ? -10.234 7.582 -11.814 1.00 24.47 131 LEU B CA 1
ATOM 4732 C C . LEU B 1 127 ? -9.778 6.409 -12.683 1.00 23.53 131 LEU B C 1
ATOM 4733 O O . LEU B 1 127 ? -8.740 6.487 -13.342 1.00 20.61 131 LEU B O 1
ATOM 4738 N N . LYS B 1 128 ? -10.555 5.328 -12.683 1.00 21.43 132 LYS B N 1
ATOM 4739 C CA . LYS B 1 128 ? -10.257 4.174 -13.529 1.00 22.89 132 LYS B CA 1
ATOM 4740 C C . LYS B 1 128 ? -10.270 4.565 -15.004 1.00 20.56 132 LYS B C 1
ATOM 4741 O O . LYS B 1 128 ? -9.429 4.115 -15.782 1.00 18.04 132 LYS B O 1
ATOM 4747 N N . PHE B 1 129 ? -11.230 5.404 -15.381 1.00 18.90 133 PHE B N 1
ATOM 4748 C CA . PHE B 1 129 ? -11.332 5.866 -16.759 1.00 16.90 133 PHE B CA 1
ATOM 4749 C C . PHE B 1 129 ? -10.160 6.769 -17.120 1.00 17.45 133 PHE B C 1
ATOM 4750 O O . PHE B 1 129 ? -9.534 6.600 -18.167 1.00 15.95 133 PHE B O 1
ATOM 4758 N N . GLU B 1 130 ? -9.869 7.722 -16.239 1.00 18.68 134 GLU B N 1
ATOM 4759 C CA . GLU B 1 130 ? -8.812 8.700 -16.469 1.00 18.63 134 GLU B CA 1
ATOM 4760 C C . GLU B 1 130 ? -7.449 8.035 -16.601 1.00 17.52 134 GLU B C 1
ATOM 4761 O O . GLU B 1 130 ? -6.666 8.380 -17.484 1.00 15.93 134 GLU B O 1
ATOM 4767 N N . GLU B 1 131 ? -7.169 7.079 -15.722 1.00 18.93 135 GLU B N 1
ATOM 4768 C CA . GLU B 1 131 ? -5.918 6.337 -15.796 1.00 18.57 135 GLU B CA 1
ATOM 4769 C C . GLU B 1 131 ? -5.862 5.486 -17.060 1.00 16.53 135 GLU B C 1
ATOM 4770 O O . GLU B 1 131 ? -4.796 5.304 -17.647 1.00 18.47 135 GLU B O 1
ATOM 4776 N N . ALA B 1 132 ? -7.014 4.974 -17.480 1.00 14.57 136 ALA B N 1
ATOM 4777 C CA . ALA B 1 132 ? -7.078 4.114 -18.659 1.00 14.45 136 ALA B CA 1
ATOM 4778 C C . ALA B 1 132 ? -6.693 4.850 -19.942 1.00 13.29 136 ALA B C 1
ATOM 4779 O O . ALA B 1 132 ? -6.045 4.281 -20.818 1.00 12.14 136 ALA B O 1
ATOM 4781 N N . ILE B 1 133 ? -7.093 6.111 -20.057 1.00 12.79 137 ILE B N 1
ATOM 4782 C CA . ILE B 1 133 ? -6.772 6.884 -21.254 1.00 13.47 137 ILE B CA 1
ATOM 4783 C C . ILE B 1 133 ? -5.514 7.729 -21.068 1.00 16.26 137 ILE B C 1
ATOM 4784 O O . ILE B 1 133 ? -5.185 8.562 -21.912 1.00 15.46 137 ILE B O 1
ATOM 4789 N N . SER B 1 134 ? -4.810 7.503 -19.963 1.00 15.92 138 SER B N 1
ATOM 4790 C CA . SER B 1 134 ? -3.607 8.269 -19.653 1.00 17.19 138 SER B CA 1
ATOM 4791 C C . SER B 1 134 ? -2.431 7.864 -20.536 1.00 15.22 138 SER B C 1
ATOM 4792 O O . SER B 1 134 ? -2.031 6.703 -20.562 1.00 16.33 138 SER B O 1
ATOM 4795 N N . VAL B 1 135 ? -1.883 8.838 -21.256 1.00 14.36 139 VAL B N 1
ATOM 4796 C CA . VAL B 1 135 ? -0.750 8.615 -22.146 1.00 14.37 139 VAL B CA 1
ATOM 4797 C C . VAL B 1 135 ? 0.255 9.758 -21.986 1.00 15.60 139 VAL B C 1
ATOM 4798 O O . VAL B 1 135 ? -0.140 10.920 -21.901 1.00 15.49 139 VAL B O 1
ATOM 4802 N N . PRO B 1 136 ? 1.558 9.430 -21.912 1.00 16.54 140 PRO B N 1
ATOM 4803 C CA . PRO B 1 136 ? 2.613 10.445 -21.806 1.00 15.91 140 PRO B CA 1
ATOM 4804 C C . PRO B 1 136 ? 2.521 11.487 -22.918 1.00 17.08 140 PRO B C 1
ATOM 4805 O O . PRO B 1 136 ? 2.261 11.145 -24.071 1.00 16.13 140 PRO B O 1
ATOM 4809 N N . VAL B 1 137 ? 2.733 12.748 -22.560 1.00 14.52 141 VAL B N 1
ATOM 4810 C CA . VAL B 1 137 ? 2.572 13.855 -23.495 1.00 15.72 141 VAL B CA 1
ATOM 4811 C C . VAL B 1 137 ? 3.557 13.767 -24.666 1.00 17.19 141 VAL B C 1
ATOM 4812 O O . VAL B 1 137 ? 3.252 14.201 -25.779 1.00 19.09 141 VAL B O 1
ATOM 4816 N N . SER B 1 138 ? 4.722 13.169 -24.425 1.00 13.99 142 SER B N 1
ATOM 4817 C CA . SER B 1 138 ? 5.739 13.030 -25.465 1.00 19.78 142 SER B CA 1
ATOM 4818 C C . SER B 1 138 ? 5.368 11.998 -26.534 1.00 20.52 142 SER B C 1
ATOM 4819 O O . SER B 1 138 ? 6.056 11.879 -27.548 1.00 19.43 142 SER B O 1
ATOM 4822 N N . GLU B 1 139 ? 4.288 11.257 -26.307 1.00 19.28 143 GLU B N 1
ATOM 4823 C CA . GLU B 1 139 ? 3.842 10.252 -27.269 1.00 21.39 143 GLU B CA 1
ATOM 4824 C C . GLU B 1 139 ? 2.618 10.721 -28.049 1.00 20.63 143 GLU B C 1
ATOM 4825 O O . GLU B 1 139 ? 2.145 10.029 -28.950 1.00 23.49 143 GLU B O 1
ATOM 4831 N N . ARG B 1 140 ? 2.116 11.902 -27.705 1.00 20.24 144 ARG B N 1
ATOM 4832 C CA A ARG B 1 140 ? 0.917 12.437 -28.338 0.43 20.16 144 ARG B CA 1
ATOM 4833 C CA B ARG B 1 140 ? 0.915 12.442 -28.332 0.57 20.15 144 ARG B CA 1
ATOM 4834 C C . ARG B 1 140 ? 1.225 13.608 -29.263 1.00 22.22 144 ARG B C 1
ATOM 4835 O O . ARG B 1 140 ? 2.280 14.235 -29.162 1.00 21.91 144 ARG B O 1
ATOM 4850 N N . ARG B 1 141 ? 0.293 13.892 -30.166 1.00 20.36 145 ARG B N 1
ATOM 4851 C CA . ARG B 1 141 ? 0.384 15.055 -31.033 1.00 23.04 145 ARG B CA 1
ATOM 4852 C C . ARG B 1 141 ? 0.040 16.288 -30.212 1.00 21.71 145 ARG B C 1
ATOM 4853 O O . ARG B 1 141 ? -0.876 16.257 -29.390 1.00 20.82 145 ARG B O 1
ATOM 4861 N N . SER B 1 142 ? 0.778 17.371 -30.426 1.00 21.52 146 SER B N 1
ATOM 4862 C CA . SER B 1 142 ? 0.448 18.647 -29.808 1.00 20.47 146 SER B CA 1
ATOM 4863 C C . SER B 1 142 ? -0.823 19.196 -30.442 1.00 22.40 146 SER B C 1
ATOM 4864 O O . SER B 1 142 ? -1.097 18.922 -31.610 1.00 20.91 146 SER B O 1
ATOM 4867 N N . VAL B 1 143 ? -1.602 19.973 -29.691 1.00 23.24 147 VAL B N 1
ATOM 4868 C CA . VAL B 1 143 ? -2.787 20.598 -30.279 1.00 22.96 147 VAL B CA 1
ATOM 4869 C C . VAL B 1 143 ? -2.364 21.657 -31.295 1.00 23.26 147 VAL B C 1
ATOM 4870 O O . VAL B 1 143 ? -3.163 22.089 -32.127 1.00 24.88 147 VAL B O 1
ATOM 4874 N N . ALA B 1 144 ? -1.096 22.057 -31.231 1.00 21.52 148 ALA B N 1
ATOM 4875 C CA . ALA B 1 144 ? -0.533 22.995 -32.195 1.00 21.64 148 ALA B CA 1
ATOM 4876 C C . ALA B 1 144 ? -0.546 22.401 -33.601 1.00 24.74 148 ALA B C 1
ATOM 4877 O O . ALA B 1 144 ? -0.523 23.128 -34.595 1.00 22.75 148 ALA B O 1
ATOM 4879 N N . GLU B 1 145 ? -0.590 21.075 -33.679 1.00 21.66 149 GLU B N 1
ATOM 4880 C CA . GLU B 1 145 ? -0.624 20.392 -34.965 1.00 27.77 149 GLU B CA 1
ATOM 4881 C C . GLU B 1 145 ? -2.015 20.433 -35.594 1.00 26.55 149 GLU B C 1
ATOM 4882 O O . GLU B 1 145 ? -2.170 20.173 -36.787 1.00 28.61 149 GLU B O 1
ATOM 4888 N N . SER B 1 146 ? -3.023 20.766 -34.794 1.00 24.31 150 SER B N 1
ATOM 4889 C CA . SER B 1 146 ? -4.395 20.804 -35.291 1.00 26.86 150 SER B CA 1
ATOM 4890 C C . SER B 1 146 ? -5.053 22.170 -35.109 1.00 27.24 150 SER B C 1
ATOM 4891 O O . SER B 1 146 ? -6.218 22.353 -35.461 1.00 32.59 150 SER B O 1
ATOM 4894 N N . ILE B 1 147 ? -4.313 23.126 -34.559 1.00 24.10 151 ILE B N 1
ATOM 4895 C CA . ILE B 1 147 ? -4.855 24.463 -34.336 1.00 25.15 151 ILE B CA 1
ATOM 4896 C C . ILE B 1 147 ? -3.929 25.559 -34.853 1.00 25.76 151 ILE B C 1
ATOM 4897 O O . ILE B 1 147 ? -2.788 25.683 -34.410 1.00 25.81 151 ILE B O 1
ATOM 4902 N N . ASP B 1 148 ? -4.433 26.347 -35.798 1.00 23.18 152 ASP B N 1
ATOM 4903 C CA . ASP B 1 148 ? -3.732 27.533 -36.270 1.00 27.29 152 ASP B CA 1
ATOM 4904 C C . ASP B 1 148 ? -4.600 28.753 -35.993 1.00 25.21 152 ASP B C 1
ATOM 4905 O O . ASP B 1 148 ? -5.694 28.878 -36.540 1.00 26.53 152 ASP B O 1
ATOM 4910 N N . PHE B 1 149 ? -4.108 29.651 -35.143 1.00 23.93 153 PHE B N 1
ATOM 4911 C CA . PHE B 1 149 ? -4.904 30.790 -34.692 1.00 24.73 153 PHE B CA 1
ATOM 4912 C C . PHE B 1 149 ? -5.309 31.726 -35.829 1.00 24.76 153 PHE B C 1
ATOM 4913 O O . PHE B 1 149 ? -6.310 32.436 -35.725 1.00 23.11 153 PHE B O 1
ATOM 4921 N N . HIS B 1 150 ? -4.529 31.723 -36.907 1.00 25.37 154 HIS B N 1
ATOM 4922 C CA . HIS B 1 150 ? -4.787 32.590 -38.055 1.00 24.65 154 HIS B CA 1
ATOM 4923 C C . HIS B 1 150 ? -6.170 32.366 -38.657 1.00 25.73 154 HIS B C 1
ATOM 4924 O O . HIS B 1 150 ? -6.776 33.290 -39.198 1.00 25.32 154 HIS B O 1
ATOM 4931 N N . THR B 1 151 ? -6.663 31.136 -38.559 1.00 26.14 155 THR B N 1
ATOM 4932 C CA . THR B 1 151 ? -7.925 30.767 -39.188 1.00 27.33 155 THR B CA 1
ATOM 4933 C C . THR B 1 151 ? -9.126 31.051 -38.291 1.00 26.47 155 THR B C 1
ATOM 4934 O O . THR B 1 151 ? -10.270 31.019 -38.745 1.00 30.89 155 THR B O 1
ATOM 4938 N N . ILE B 1 152 ? -8.865 31.327 -37.019 1.00 23.61 156 ILE B N 1
ATOM 4939 C CA . ILE B 1 152 ? -9.931 31.641 -36.075 1.00 24.85 156 ILE B CA 1
ATOM 4940 C C . ILE B 1 152 ? -10.423 33.073 -36.269 1.00 25.53 156 ILE B C 1
ATOM 4941 O O . ILE B 1 152 ? -9.665 34.030 -36.096 1.00 24.51 156 ILE B O 1
ATOM 4946 N N . GLU B 1 153 ? -11.697 33.210 -36.623 1.00 24.12 157 GLU B N 1
ATOM 4947 C CA . GLU B 1 153 ? -12.285 34.515 -36.906 1.00 25.74 157 GLU B CA 1
ATOM 4948 C C . GLU B 1 153 ? -12.799 35.201 -35.645 1.00 26.38 157 GLU B C 1
ATOM 4949 O O . GLU B 1 153 ? -13.379 34.560 -34.769 1.00 26.13 157 GLU B O 1
ATOM 4951 N N . VAL B 1 154 ? -12.585 36.511 -35.561 1.00 28.71 158 VAL B N 1
ATOM 4952 C CA . VAL B 1 154 ? -13.060 37.292 -34.425 1.00 27.18 158 VAL B CA 1
ATOM 4953 C C . VAL B 1 154 ? -14.343 38.036 -34.779 1.00 31.64 158 VAL B C 1
ATOM 4954 O O . VAL B 1 154 ? -14.360 38.869 -35.687 1.00 32.38 158 VAL B O 1
ATOM 4958 N N . GLU B 1 155 ? -15.417 37.726 -34.060 1.00 32.24 159 GLU B N 1
ATOM 4959 C CA . GLU B 1 155 ? -16.712 38.356 -34.297 1.00 33.76 159 GLU B CA 1
ATOM 4960 C C . GLU B 1 155 ? -16.673 39.857 -33.990 1.00 35.60 159 GLU B C 1
ATOM 4961 O O . GLU B 1 155 ? -15.948 40.295 -33.096 1.00 32.72 159 GLU B O 1
ATOM 4967 N N . PRO B 1 156 ? -17.447 40.653 -34.746 1.00 39.25 160 PRO B N 1
ATOM 4968 C CA . PRO B 1 156 ? -17.471 42.113 -34.581 1.00 39.37 160 PRO B CA 1
ATOM 4969 C C . PRO B 1 156 ? -17.949 42.563 -33.199 1.00 36.75 160 PRO B C 1
ATOM 4970 O O . PRO B 1 156 ? -17.559 43.637 -32.741 1.00 34.84 160 PRO B O 1
ATOM 4974 N N . GLN B 1 157 ? -18.777 41.753 -32.548 1.00 36.81 161 GLN B N 1
ATOM 4975 C CA . GLN B 1 157 ? -19.326 42.110 -31.241 1.00 38.81 161 GLN B CA 1
ATOM 4976 C C . GLN B 1 157 ? -18.288 42.021 -30.125 1.00 37.06 161 GLN B C 1
ATOM 4977 O O . GLN B 1 157 ? -18.478 42.585 -29.047 1.00 35.83 161 GLN B O 1
ATOM 4983 N N . TYR B 1 158 ? -17.195 41.312 -30.385 1.00 35.46 162 TYR B N 1
ATOM 4984 C CA . TYR B 1 158 ? -16.096 41.236 -29.431 1.00 33.49 162 TYR B CA 1
ATOM 4985 C C . TYR B 1 158 ? -15.413 42.594 -29.327 1.00 31.70 162 TYR B C 1
ATOM 4986 O O . TYR B 1 158 ? -15.024 43.181 -30.337 1.00 32.34 162 TYR B O 1
ATOM 4995 N N . SER B 1 159 ? -15.270 43.090 -28.102 1.00 31.44 163 SER B N 1
ATOM 4996 C CA . SER B 1 159 ? -14.723 44.425 -27.876 1.00 31.70 163 SER B CA 1
ATOM 4997 C C . SER B 1 159 ? -13.539 44.405 -26.917 1.00 29.94 163 SER B C 1
ATOM 4998 O O . SER B 1 159 ? -13.136 45.444 -26.393 1.00 26.15 163 SER B O 1
ATOM 5001 N N . GLY B 1 160 ? -12.984 43.219 -26.691 1.00 29.33 164 GLY B N 1
ATOM 5002 C CA . GLY B 1 160 ? -11.840 43.075 -25.812 1.00 27.70 164 GLY B CA 1
ATOM 5003 C C . GLY B 1 160 ? -10.545 43.433 -26.515 1.00 28.26 164 GLY B C 1
ATOM 5004 O O . GLY B 1 160 ? -10.560 43.962 -27.629 1.00 25.33 164 GLY B O 1
ATOM 5005 N N . ALA B 1 161 ? -9.424 43.144 -25.861 1.00 24.71 165 ALA B N 1
ATOM 5006 C CA . ALA B 1 161 ? -8.110 43.422 -26.430 1.00 22.29 165 ALA B CA 1
ATOM 5007 C C . ALA B 1 161 ? -7.879 42.605 -27.697 1.00 22.45 165 ALA B C 1
ATOM 5008 O O . ALA B 1 161 ? -8.359 41.478 -27.815 1.00 23.56 165 ALA B O 1
ATOM 5010 N N . ARG B 1 162 ? -7.150 43.185 -28.643 1.00 23.97 166 ARG B N 1
ATOM 5011 C CA . ARG B 1 162 ? -6.889 42.536 -29.921 1.00 23.90 166 ARG B CA 1
ATOM 5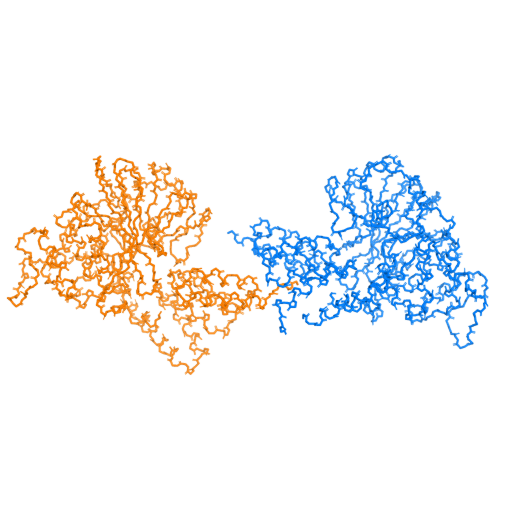012 C C . ARG B 1 162 ? -5.408 42.553 -30.271 1.00 24.33 166 ARG B C 1
ATOM 5013 O O . ARG B 1 162 ? -4.751 43.589 -30.171 1.00 23.50 166 ARG B O 1
ATOM 5021 N N . ILE B 1 163 ? -4.888 41.398 -30.676 1.00 22.76 167 ILE B N 1
ATOM 5022 C CA . ILE B 1 163 ? -3.542 41.317 -31.229 1.00 22.63 167 ILE B CA 1
ATOM 5023 C C . ILE B 1 163 ? -3.648 41.474 -32.740 1.00 25.89 167 ILE B C 1
ATOM 5024 O O . ILE B 1 163 ? -4.212 40.616 -33.418 1.00 26.98 167 ILE B O 1
ATOM 5029 N N . GLU B 1 164 ? -3.111 42.567 -33.271 1.00 29.42 168 GLU B N 1
ATOM 5030 C CA . GLU B 1 164 ? -3.285 42.869 -34.690 1.00 32.01 168 GLU B CA 1
ATOM 5031 C C . GLU B 1 164 ? -2.335 42.107 -35.608 1.00 30.89 168 GLU B C 1
ATOM 5032 O O . GLU B 1 164 ? -2.764 41.513 -36.597 1.00 36.12 168 GLU B O 1
ATOM 5038 N N . GLY B 1 165 ? -1.050 42.122 -35.280 1.00 28.03 169 GLY B N 1
ATOM 5039 C CA . GLY B 1 165 ? -0.069 41.434 -36.096 1.00 30.75 169 GLY B CA 1
ATOM 5040 C C . GLY B 1 165 ? 0.351 40.103 -35.508 1.00 28.73 169 GLY B C 1
ATOM 5041 O O . GLY B 1 165 ? -0.460 39.377 -34.931 1.00 25.82 169 GLY B O 1
ATOM 5042 N N . GLU B 1 166 ? 1.631 39.788 -35.665 1.00 26.39 170 GLU B N 1
ATOM 5043 C CA . GLU B 1 166 ? 2.210 38.572 -35.113 1.00 26.56 170 GLU B CA 1
ATOM 5044 C C . GLU B 1 166 ? 2.924 38.887 -33.807 1.00 26.99 170 GLU B C 1
ATOM 5045 O O . GLU B 1 166 ? 3.418 37.989 -33.125 1.00 26.49 170 GLU B O 1
ATOM 5051 N N . GLU B 1 167 ? 2.974 40.170 -33.465 1.00 25.14 171 GLU B N 1
ATOM 5052 C CA . GLU B 1 167 ? 3.743 40.625 -32.313 1.00 23.79 171 GLU B CA 1
ATOM 5053 C C . GLU B 1 167 ? 2.863 41.043 -31.141 1.00 25.71 171 GLU B C 1
ATOM 5054 O O . GLU B 1 167 ? 1.955 41.861 -31.289 1.00 25.33 171 GLU B O 1
ATOM 5056 N N . VAL B 1 168 ? 3.142 40.471 -29.974 1.00 25.35 172 VAL B N 1
ATOM 5057 C CA . VAL B 1 168 ? 2.495 40.895 -28.742 1.00 21.70 172 VAL B CA 1
ATOM 5058 C C . VAL B 1 168 ? 3.176 42.161 -28.242 1.00 21.73 172 VAL B C 1
ATOM 5059 O O . VAL B 1 168 ? 4.374 42.158 -27.966 1.00 21.79 172 VAL B O 1
ATOM 5063 N N . THR B 1 169 ? 2.412 43.244 -28.136 1.00 20.80 173 THR B N 1
ATOM 5064 C CA . THR B 1 169 ? 2.963 44.531 -27.725 1.00 21.71 173 THR B CA 1
ATOM 5065 C C . THR B 1 169 ? 2.520 44.905 -26.318 1.00 23.99 173 THR B C 1
ATOM 5066 O O . THR B 1 169 ? 1.562 44.341 -25.787 1.00 22.01 173 THR B O 1
ATOM 5070 N N . LEU B 1 170 ? 3.217 45.871 -25.727 1.00 24.68 174 LEU B N 1
ATOM 5071 C CA . LEU B 1 170 ? 2.915 46.329 -24.376 1.00 24.52 174 LEU B CA 1
ATOM 5072 C C . LEU B 1 170 ? 1.498 46.889 -24.268 1.00 25.02 174 LEU B C 1
ATOM 5073 O O . LEU B 1 170 ? 0.802 46.643 -23.282 1.00 24.33 174 LEU B O 1
ATOM 5078 N N . ASP B 1 171 ? 1.071 47.629 -25.289 1.00 25.97 175 ASP B N 1
ATOM 5079 C CA . ASP B 1 171 ? -0.265 48.224 -25.302 1.00 25.94 175 ASP B CA 1
ATOM 5080 C C . ASP B 1 171 ? -1.385 47.186 -25.295 1.00 24.25 175 ASP B C 1
ATOM 5081 O O . ASP B 1 171 ? -2.433 47.403 -24.688 1.00 24.54 175 ASP B O 1
ATOM 5086 N N . PHE B 1 172 ? -1.172 46.069 -25.981 1.00 23.10 176 PHE B N 1
ATOM 5087 C CA . PHE B 1 172 ? -2.141 44.983 -25.941 1.00 22.00 176 PHE B CA 1
ATOM 5088 C C . PHE B 1 172 ? -2.219 44.405 -24.534 1.00 18.64 176 PHE B C 1
ATOM 5089 O O . PHE B 1 172 ? -3.303 44.222 -23.989 1.00 19.74 176 PHE B O 1
ATOM 5097 N N . VAL B 1 173 ? -1.057 44.118 -23.955 1.00 21.98 177 VAL B N 1
ATOM 5098 C CA . VAL B 1 173 ? -0.987 43.494 -22.638 1.00 20.51 177 VAL B CA 1
ATOM 5099 C C . VAL B 1 173 ? -1.635 44.364 -21.563 1.00 21.23 177 VAL B C 1
ATOM 5100 O O . VAL B 1 173 ? -2.332 43.855 -20.686 1.00 20.30 177 VAL B O 1
ATOM 5104 N N . LYS B 1 174 ? -1.412 45.674 -21.637 1.00 22.34 178 LYS B N 1
ATOM 5105 C CA . LYS B 1 174 ? -2.039 46.601 -20.698 1.00 22.20 178 LYS B CA 1
ATOM 5106 C C . LYS B 1 174 ? -3.555 46.557 -20.843 1.00 20.86 178 LYS B C 1
ATOM 5107 O O . LYS B 1 174 ? -4.286 46.557 -19.851 1.00 21.45 178 LYS B O 1
ATOM 5113 N N . THR B 1 175 ? -4.017 46.509 -22.087 1.00 20.50 179 THR B N 1
ATOM 5114 C CA . THR B 1 175 ? -5.443 46.443 -22.379 1.00 20.80 179 THR B CA 1
ATOM 5115 C C . THR B 1 175 ? -6.035 45.119 -21.906 1.00 22.08 179 THR B C 1
ATOM 5116 O O . THR B 1 175 ? -7.144 45.081 -21.368 1.00 20.51 179 THR B O 1
ATOM 5120 N N . MET B 1 176 ? -5.284 44.039 -22.109 1.00 20.68 180 MET B N 1
ATOM 5121 C CA . MET B 1 176 ? -5.707 42.709 -21.681 1.00 21.05 180 MET B CA 1
ATOM 5122 C C . MET B 1 176 ? -5.828 42.640 -20.166 1.00 17.78 180 MET B C 1
ATOM 5123 O O . MET B 1 176 ? -6.794 42.091 -19.637 1.00 19.85 180 MET B O 1
ATOM 5128 N N . MET B 1 177 ? -4.842 43.203 -19.475 1.00 17.86 181 MET B N 1
ATOM 5129 C CA . MET B 1 177 ? -4.834 43.214 -18.018 1.00 18.01 181 MET B CA 1
ATOM 5130 C C . MET B 1 177 ? -6.009 44.005 -17.458 1.00 20.88 181 MET B C 1
ATOM 5131 O O . MET B 1 177 ? -6.580 43.640 -16.430 1.00 19.00 181 MET B O 1
ATOM 5136 N N . GLU B 1 178 ? -6.366 45.090 -18.140 1.00 24.92 182 GLU B N 1
ATOM 5137 C CA . GLU B 1 178 ? -7.491 45.920 -17.728 1.00 22.52 182 GLU B CA 1
ATOM 5138 C C . GLU B 1 178 ? -8.809 45.184 -17.932 1.00 22.61 182 GLU B C 1
ATOM 5139 O O . GLU B 1 178 ? -9.708 45.261 -17.093 1.00 22.65 182 GLU B O 1
ATOM 5145 N N . ASP B 1 179 ? -8.916 44.469 -19.048 1.00 21.31 183 ASP B N 1
ATOM 5146 C CA . ASP B 1 179 ? -10.093 43.652 -19.321 1.00 20.65 183 ASP B CA 1
ATOM 5147 C C . ASP B 1 179 ? -10.248 42.561 -18.266 1.00 21.85 183 ASP B C 1
ATOM 5148 O O . ASP B 1 179 ? -11.338 42.354 -17.733 1.00 20.86 183 ASP B O 1
ATOM 5153 N N . PHE B 1 180 ? -9.150 41.867 -17.972 1.00 21.03 184 PHE B N 1
ATOM 5154 C CA . PHE B 1 180 ? -9.146 40.836 -16.939 1.00 19.46 184 PHE B CA 1
ATOM 5155 C C . PHE B 1 180 ? -9.580 41.405 -15.589 1.00 18.32 184 PHE B C 1
ATOM 5156 O O . PHE B 1 180 ? -10.373 40.793 -14.876 1.00 18.55 184 PHE B O 1
ATOM 5164 N N . LYS B 1 181 ? -9.057 42.580 -15.251 1.00 18.89 185 LYS B N 1
ATOM 5165 C CA . LYS B 1 181 ? -9.403 43.245 -14.000 1.00 21.26 185 LYS B CA 1
ATOM 5166 C C . LYS B 1 181 ? -10.910 43.464 -13.878 1.00 21.38 185 LYS B C 1
ATOM 5167 O O . LYS B 1 181 ? -11.478 43.330 -12.794 1.00 21.45 185 LYS B O 1
ATOM 5173 N N . ASN B 1 182 ? -11.552 43.785 -14.997 1.00 21.09 186 ASN B N 1
ATOM 5174 C CA . ASN B 1 182 ? -13.001 43.968 -15.024 1.00 22.35 186 ASN B CA 1
ATOM 5175 C C . ASN B 1 182 ? -13.753 42.675 -15.321 1.00 22.36 186 ASN B C 1
ATOM 5176 O O . ASN B 1 182 ? -14.916 42.706 -15.726 1.00 23.13 186 ASN B O 1
ATOM 5181 N N . GLN B 1 183 ? -13.080 41.546 -15.117 1.00 22.10 187 GLN B N 1
ATOM 5182 C CA . GLN B 1 183 ? -13.672 40.224 -15.318 1.00 21.61 187 GLN B CA 1
ATOM 5183 C C . GLN B 1 183 ? -14.174 39.998 -16.744 1.00 21.18 187 GLN B C 1
ATOM 5184 O O . GLN B 1 183 ? -15.188 39.335 -16.959 1.00 23.66 187 GLN B O 1
ATOM 5190 N N . LYS B 1 184 ? -13.458 40.555 -17.714 1.00 23.16 188 LYS B N 1
ATOM 5191 C CA . LYS B 1 184 ? -13.737 40.289 -19.119 1.00 24.63 188 LYS B CA 1
ATOM 5192 C C . LYS B 1 184 ? -12.816 39.176 -19.601 1.00 25.26 188 LYS B C 1
ATOM 5193 O O . LYS B 1 184 ? -11.766 38.935 -19.006 1.00 24.61 188 LYS B O 1
ATOM 5195 N N . THR B 1 185 ? -13.208 38.497 -20.673 1.00 27.07 189 THR B N 1
ATOM 5196 C CA . THR B 1 185 ? -12.426 37.377 -21.187 1.00 25.54 189 THR B CA 1
ATOM 5197 C C . THR B 1 185 ? -11.794 37.687 -22.540 1.00 26.70 189 THR B C 1
ATOM 5198 O O . THR B 1 185 ? -12.391 38.366 -23.376 1.00 30.21 189 THR B O 1
ATOM 5202 N N . LEU B 1 186 ? -10.581 37.183 -22.740 1.00 22.08 190 LEU B N 1
ATOM 5203 C CA . LEU B 1 186 ? -9.859 37.352 -23.996 1.00 20.99 190 LEU B CA 1
ATOM 5204 C C . LEU B 1 186 ? -10.397 36.390 -25.049 1.00 23.43 190 LEU B C 1
ATOM 5205 O O . LEU B 1 186 ? -10.764 35.257 -24.734 1.00 23.14 190 LEU B O 1
ATOM 5210 N N . HIS B 1 187 ? -10.441 36.840 -26.300 1.00 22.31 191 HIS B N 1
ATOM 5211 C CA . HIS B 1 187 ? -10.909 35.993 -27.392 1.00 23.66 191 HIS B CA 1
ATOM 5212 C C . HIS B 1 187 ? -9.990 34.788 -27.574 1.00 21.80 191 HIS B C 1
ATOM 5213 O O . HIS B 1 187 ? -8.787 34.875 -27.332 1.00 20.62 191 HIS B O 1
ATOM 5220 N N . LYS B 1 188 ? -10.564 33.668 -28.005 1.00 23.15 192 LYS B N 1
ATOM 5221 C CA . LYS B 1 188 ? -9.818 32.418 -28.134 1.00 21.30 192 LYS B CA 1
ATOM 5222 C C . LYS B 1 188 ? -8.671 32.505 -29.136 1.00 19.68 192 LYS B C 1
ATOM 5223 O O . LYS B 1 188 ? -7.632 31.875 -28.944 1.00 18.50 192 LYS B O 1
ATOM 5229 N N . ARG B 1 189 ? -8.862 33.279 -30.201 1.00 21.68 193 ARG B N 1
ATOM 5230 C CA . ARG B 1 189 ? -7.816 33.458 -31.204 1.00 19.90 193 ARG B CA 1
ATOM 5231 C C . ARG B 1 189 ? -6.538 33.985 -30.564 1.00 19.53 193 ARG B C 1
ATOM 5232 O O . ARG B 1 189 ? -5.447 33.467 -30.808 1.00 18.17 193 ARG B O 1
ATOM 5240 N N . TYR B 1 190 ? -6.690 35.013 -29.737 1.00 19.08 194 TYR B N 1
ATOM 5241 C CA . TYR B 1 190 ? -5.556 35.661 -29.093 1.00 18.21 194 TYR B CA 1
ATOM 5242 C C . TYR B 1 190 ? -5.023 34.822 -27.937 1.00 17.08 194 TYR B C 1
ATOM 5243 O O . TYR B 1 190 ? -3.824 34.825 -27.662 1.00 15.52 194 TYR B O 1
ATOM 5252 N N . ALA B 1 191 ? -5.917 34.102 -27.267 1.00 15.94 195 ALA B N 1
ATOM 5253 C CA . ALA B 1 191 ? -5.508 33.177 -26.219 1.00 18.43 195 ALA B CA 1
ATOM 5254 C C . ALA B 1 191 ? -4.622 32.089 -26.815 1.00 14.96 195 ALA B C 1
ATOM 5255 O O . ALA B 1 191 ? -3.543 31.809 -26.297 1.00 14.19 195 ALA B O 1
ATOM 5257 N N . TYR B 1 192 ? -5.081 31.494 -27.914 1.00 15.17 196 TYR B N 1
ATOM 5258 C CA . TYR B 1 192 ? -4.301 30.495 -28.643 1.00 16.64 196 TYR B CA 1
ATOM 5259 C C . TYR B 1 192 ? -2.969 31.062 -29.116 1.00 15.30 196 TYR B C 1
ATOM 5260 O O . TYR B 1 192 ? -1.921 30.445 -28.929 1.00 14.02 196 TYR B O 1
ATOM 5269 N N . GLN B 1 193 ? -3.021 32.240 -29.731 1.00 14.01 197 GLN B N 1
ATOM 5270 C CA . GLN B 1 193 ? -1.827 32.905 -30.238 1.00 14.95 197 GLN B CA 1
ATOM 5271 C C . GLN B 1 193 ? -0.766 33.077 -29.151 1.00 14.04 197 GLN B C 1
ATOM 5272 O O . GLN B 1 193 ? 0.420 32.846 -29.386 1.00 13.48 197 GLN B O 1
ATOM 5278 N N . ILE B 1 194 ? -1.201 33.465 -27.956 1.00 14.09 198 ILE B N 1
ATOM 5279 C CA . ILE B 1 194 ? -0.283 33.673 -26.840 1.00 12.16 198 ILE B CA 1
ATOM 5280 C C . ILE B 1 194 ? 0.330 32.363 -26.339 1.00 13.11 198 ILE B C 1
ATOM 5281 O O . ILE B 1 194 ? 1.550 32.259 -26.182 1.00 10.55 198 ILE B O 1
ATOM 5286 N N . VAL B 1 195 ? -0.519 31.367 -26.097 1.00 10.98 199 VAL B N 1
ATOM 5287 C CA . VAL B 1 195 ? -0.065 30.085 -25.569 1.00 10.98 199 VAL B CA 1
ATOM 5288 C C . VAL B 1 195 ? 0.808 29.334 -26.575 1.00 12.03 199 VAL B C 1
ATOM 5289 O O . VAL B 1 195 ? 1.814 28.733 -26.202 1.00 12.56 199 VAL B O 1
ATOM 5293 N N . LEU B 1 196 ? 0.426 29.383 -27.849 1.00 14.63 200 LEU B N 1
ATOM 5294 C CA . LEU B 1 196 ? 1.182 28.708 -28.904 1.00 12.93 200 LEU B CA 1
ATOM 5295 C C . LEU B 1 196 ? 2.578 29.294 -29.085 1.00 14.43 200 LEU B C 1
ATOM 5296 O O . LEU B 1 196 ? 3.541 28.555 -29.291 1.00 15.39 200 LEU B O 1
ATOM 5301 N N . GLN B 1 197 ? 2.690 30.619 -29.015 1.00 13.13 201 GLN B N 1
ATOM 5302 C CA . GLN B 1 197 ? 3.997 31.265 -29.109 1.00 14.82 201 GLN B CA 1
ATOM 5303 C C . GLN B 1 197 ? 4.831 30.958 -27.871 1.00 13.13 201 GLN B C 1
ATOM 5304 O O . GLN B 1 197 ? 6.035 30.721 -27.965 1.00 16.37 201 GLN B O 1
ATOM 5310 N N . THR B 1 198 ? 4.181 30.962 -26.713 1.00 11.52 202 THR B N 1
ATOM 5311 C CA . THR B 1 198 ? 4.844 30.631 -25.457 1.00 12.49 202 THR B CA 1
ATOM 5312 C C . THR B 1 198 ? 5.487 29.244 -25.524 1.00 12.53 202 THR B C 1
ATOM 5313 O O . THR B 1 198 ? 6.619 29.058 -25.074 1.00 11.72 202 THR B O 1
ATOM 5317 N N . ARG B 1 199 ? 4.766 28.284 -26.103 1.00 12.29 203 ARG B N 1
ATOM 5318 C CA . ARG B 1 199 ? 5.287 26.931 -26.303 1.00 13.40 203 ARG B CA 1
ATOM 5319 C C . ARG B 1 199 ? 6.596 26.945 -27.091 1.00 14.08 203 ARG B C 1
ATOM 5320 O O . ARG B 1 199 ? 7.562 26.274 -26.722 1.00 12.91 203 ARG B O 1
ATOM 5328 N N . GLN B 1 200 ? 6.612 27.714 -28.177 1.00 14.62 204 GLN B N 1
ATOM 5329 C CA . GLN B 1 200 ? 7.797 27.862 -29.019 1.00 16.42 204 GLN B CA 1
ATOM 5330 C C . GLN B 1 200 ? 8.985 28.368 -28.213 1.00 14.35 204 GLN B C 1
ATOM 5331 O O . GLN B 1 200 ? 10.100 27.855 -28.331 1.00 14.48 204 GLN B O 1
ATOM 5337 N N . ILE B 1 201 ? 8.733 29.380 -27.391 1.00 12.28 205 ILE B N 1
ATOM 5338 C CA . ILE B 1 201 ? 9.767 29.978 -26.561 1.00 13.08 205 ILE B CA 1
ATOM 5339 C C . ILE B 1 201 ? 10.311 28.987 -25.531 1.00 12.61 205 ILE B C 1
ATOM 5340 O O . ILE B 1 201 ? 11.523 28.805 -25.406 1.00 11.88 205 ILE B O 1
ATOM 5345 N N . LEU B 1 202 ? 9.406 28.334 -24.810 1.00 12.17 206 LEU B N 1
ATOM 5346 C CA . LEU B 1 202 ? 9.793 27.456 -23.711 1.00 10.93 206 LEU B CA 1
ATOM 5347 C C . LEU B 1 202 ? 10.570 26.214 -24.156 1.00 11.34 206 LEU B C 1
ATOM 5348 O O . LEU B 1 202 ? 11.540 25.819 -23.506 1.00 10.05 206 LEU B O 1
ATOM 5353 N N . LEU B 1 203 ? 10.152 25.606 -25.263 1.00 10.50 207 LEU B N 1
ATOM 5354 C CA . LEU B 1 203 ? 10.749 24.344 -25.702 1.00 11.34 207 LEU B CA 1
ATOM 5355 C C . LEU B 1 203 ? 12.219 24.480 -26.105 1.00 11.46 207 LEU B C 1
ATOM 5356 O O . LEU B 1 203 ? 12.955 23.494 -26.129 1.00 11.61 207 LEU B O 1
ATOM 5361 N N . ALA B 1 204 ? 12.642 25.700 -26.416 1.00 11.48 208 ALA B N 1
ATOM 5362 C CA . ALA B 1 204 ? 14.025 25.944 -26.817 1.00 12.43 208 ALA B CA 1
ATOM 5363 C C . ALA B 1 204 ? 14.932 26.262 -25.625 1.00 11.92 208 ALA B C 1
ATOM 5364 O O . ALA B 1 204 ? 16.120 26.537 -25.795 1.00 12.74 208 ALA B O 1
ATOM 5366 N N . LEU B 1 205 ? 14.370 26.217 -24.422 1.00 11.07 209 LEU B N 1
ATOM 5367 C CA . LEU B 1 205 ? 15.130 26.512 -23.213 1.00 11.24 209 LEU B CA 1
ATOM 5368 C C . LEU B 1 205 ? 15.686 25.242 -22.576 1.00 11.53 209 LEU B C 1
ATOM 5369 O O . LEU B 1 205 ? 15.078 24.178 -22.675 1.00 10.04 209 LEU B O 1
ATOM 5374 N N . PRO B 1 206 ? 16.852 25.353 -21.918 1.00 12.28 210 PRO B N 1
ATOM 5375 C CA . PRO B 1 206 ? 17.368 24.243 -21.112 1.00 10.23 210 PRO B CA 1
ATOM 5376 C C . PRO B 1 206 ? 16.530 24.101 -19.846 1.00 9.97 210 PRO B C 1
ATOM 5377 O O . PRO B 1 206 ? 15.729 24.988 -19.559 1.00 9.96 210 PRO B O 1
ATOM 5381 N N . SER B 1 207 ? 16.707 23.009 -19.108 1.00 10.83 211 SER B N 1
ATOM 5382 C CA . SER B 1 207 ? 15.905 22.753 -17.913 1.00 9.94 211 SER B CA 1
ATOM 5383 C C . SER B 1 207 ? 16.353 23.628 -16.746 1.00 12.11 211 SER B C 1
ATOM 5384 O O . SER B 1 207 ? 15.630 23.796 -15.760 1.00 9.55 211 SER B O 1
ATOM 5387 N N . LEU B 1 208 ? 17.557 24.176 -16.868 1.00 12.00 212 LEU B N 1
ATOM 5388 C CA . LEU B 1 208 ? 18.060 25.166 -15.925 1.00 12.24 212 LEU B CA 1
ATOM 5389 C C . LEU B 1 208 ? 18.532 26.374 -16.717 1.00 12.59 212 LEU B C 1
ATOM 5390 O O . LEU B 1 208 ? 19.388 26.256 -17.590 1.00 15.41 212 LEU B O 1
ATOM 5395 N N . VAL B 1 209 ? 17.961 27.533 -16.417 1.00 13.75 213 VAL B N 1
ATOM 5396 C CA . VAL B 1 209 ? 18.271 28.747 -17.154 1.00 13.91 213 VAL B CA 1
ATOM 5397 C C . VAL B 1 209 ? 19.235 29.644 -16.378 1.00 16.97 213 VAL B C 1
ATOM 5398 O O . VAL B 1 209 ? 19.033 29.908 -15.193 1.00 17.24 213 VAL B O 1
ATOM 5402 N N . ASP B 1 210 ? 20.290 30.097 -17.046 1.00 15.28 214 ASP B N 1
ATOM 5403 C CA . ASP B 1 210 ? 21.196 31.078 -16.460 1.00 17.88 214 ASP B CA 1
ATOM 5404 C C . ASP B 1 210 ? 20.714 32.489 -16.778 1.00 16.76 214 ASP B C 1
ATOM 5405 O O . ASP B 1 210 ? 20.621 32.870 -17.944 1.00 15.26 214 ASP B O 1
ATOM 5410 N N . ILE B 1 211 ? 20.394 33.254 -15.739 1.00 17.57 215 ILE B N 1
ATOM 5411 C CA . ILE B 1 211 ? 19.967 34.639 -15.916 1.00 19.00 215 ILE B CA 1
ATOM 5412 C C . ILE B 1 211 ? 21.123 35.589 -15.629 1.00 17.93 215 ILE B C 1
ATOM 5413 O O . ILE B 1 211 ? 21.756 35.514 -14.575 1.00 19.16 215 ILE B O 1
ATOM 5418 N N . SER B 1 212 ? 21.400 36.484 -16.570 1.00 18.58 216 SER B N 1
ATOM 5419 C CA A SER B 1 212 ? 22.490 37.439 -16.418 0.37 20.48 216 SER B CA 1
ATOM 5420 C CA B SER B 1 212 ? 22.490 37.437 -16.407 0.63 20.49 216 SER B CA 1
ATOM 5421 C C . SER B 1 212 ? 21.967 38.830 -16.081 1.00 20.92 216 SER B C 1
ATOM 5422 O O . SER B 1 212 ? 21.189 39.410 -16.838 1.00 19.96 216 SER B O 1
ATOM 5427 N N . VAL B 1 213 ? 22.396 39.358 -14.940 1.00 21.29 217 VAL B N 1
ATOM 5428 C CA . VAL B 1 213 ? 22.035 40.713 -14.542 1.00 23.16 217 VAL B CA 1
ATOM 5429 C C . VAL B 1 213 ? 23.282 41.588 -14.612 1.00 22.63 217 VAL B C 1
ATOM 5430 O O . VAL B 1 213 ? 24.187 41.447 -13.792 1.00 23.91 217 VAL B O 1
ATOM 5434 N N . PRO B 1 214 ? 23.338 42.487 -15.608 1.00 25.96 218 PRO B N 1
ATOM 5435 C CA . PRO B 1 214 ? 24.502 43.358 -15.824 1.00 28.31 218 PRO B CA 1
ATOM 5436 C C . PRO B 1 214 ? 24.721 44.328 -14.664 1.00 29.62 218 PRO B C 1
ATOM 5437 O O . PRO B 1 214 ? 23.828 44.499 -13.833 1.00 27.85 218 PRO B O 1
ATOM 5441 N N . HIS B 1 215 ? 25.897 44.949 -14.617 1.00 30.99 219 HIS B N 1
ATOM 5442 C CA . HIS B 1 215 ? 26.232 45.912 -13.571 1.00 29.05 219 HIS B CA 1
ATOM 5443 C C . HIS B 1 215 ? 25.204 47.039 -13.514 1.00 29.43 219 HIS B C 1
ATOM 5444 O O . HIS B 1 215 ? 24.858 47.629 -14.537 1.00 30.78 219 HIS B O 1
ATOM 5451 N N . GLY B 1 216 ? 24.705 47.321 -12.315 1.00 29.55 220 GLY B N 1
ATOM 5452 C CA . GLY B 1 216 ? 23.747 48.395 -12.124 1.00 29.69 220 GLY B CA 1
ATOM 5453 C C . GLY B 1 216 ? 22.321 48.021 -12.483 1.00 29.09 220 GLY B C 1
ATOM 5454 O O . GLY B 1 216 ? 21.415 4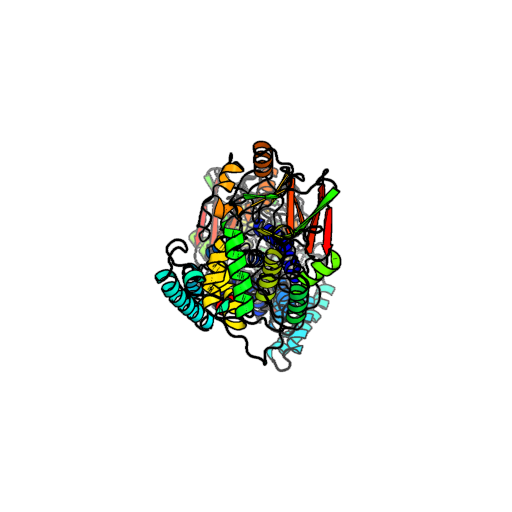8.849 -12.398 1.00 27.71 220 GLY B O 1
ATOM 5455 N N . LYS B 1 217 ? 22.121 46.771 -12.889 1.00 27.18 221 LYS B N 1
ATOM 5456 C CA . LYS B 1 217 ? 20.793 46.284 -13.245 1.00 25.94 221 LYS B CA 1
ATOM 5457 C C . LYS B 1 217 ? 20.208 45.446 -12.114 1.00 23.04 221 LYS B C 1
ATOM 5458 O O . LYS B 1 217 ? 20.898 45.127 -11.146 1.00 24.26 221 LYS B O 1
ATOM 5464 N N . HIS B 1 218 ? 18.937 45.078 -12.242 1.00 23.44 222 HIS B N 1
ATOM 5465 C CA . HIS B 1 218 ? 18.265 44.325 -11.189 1.00 22.50 222 HIS B CA 1
ATOM 5466 C C . HIS B 1 218 ? 17.253 43.310 -11.718 1.00 20.87 222 HIS B C 1
ATOM 5467 O O . HIS B 1 218 ? 16.867 43.345 -12.886 1.00 20.36 222 HIS B O 1
ATOM 5474 N N . ILE B 1 219 ? 16.829 42.408 -10.839 1.00 17.94 223 ILE B N 1
ATOM 5475 C CA . ILE B 1 219 ? 15.778 41.453 -11.156 1.00 18.62 223 ILE B CA 1
ATOM 5476 C C . ILE B 1 219 ? 14.922 41.212 -9.910 1.00 18.01 223 ILE B C 1
ATOM 5477 O O . ILE B 1 219 ? 15.409 41.324 -8.783 1.00 16.70 223 ILE B O 1
ATOM 5482 N N . THR B 1 220 ? 13.645 40.908 -10.116 1.00 13.63 224 THR B N 1
ATOM 5483 C CA . THR B 1 220 ? 12.732 40.646 -9.010 1.00 14.89 224 THR B CA 1
ATOM 5484 C C . THR B 1 220 ? 12.222 39.209 -9.044 1.00 15.01 224 THR B C 1
ATOM 5485 O O . THR B 1 220 ? 11.681 38.757 -10.052 1.00 13.56 224 THR B O 1
ATOM 5489 N N . VAL B 1 221 ? 12.397 38.497 -7.936 1.00 13.71 225 VAL B N 1
ATOM 5490 C CA . VAL B 1 221 ? 11.910 37.129 -7.822 1.00 13.05 225 VAL B CA 1
ATOM 5491 C C . VAL B 1 221 ? 10.623 37.069 -7.001 1.00 12.95 225 VAL B C 1
ATOM 5492 O O . VAL B 1 221 ? 10.577 37.554 -5.870 1.00 12.09 225 VAL B O 1
ATOM 5496 N N . CYS B 1 222 ? 9.582 36.480 -7.584 1.00 12.53 226 CYS B N 1
ATOM 5497 C CA . CYS B 1 222 ? 8.312 36.277 -6.893 1.00 10.93 226 CYS B CA 1
ATOM 5498 C C . CYS B 1 222 ? 8.063 34.795 -6.654 1.00 11.07 226 CYS B C 1
ATOM 5499 O O . CYS B 1 222 ? 8.481 33.953 -7.451 1.00 11.61 226 CYS B O 1
ATOM 5502 N N . GLY B 1 223 ? 7.371 34.486 -5.562 1.00 10.31 227 GLY B N 1
ATOM 5503 C CA . GLY B 1 223 ? 6.992 33.120 -5.248 1.00 9.99 227 GLY B CA 1
ATOM 5504 C C . GLY B 1 223 ? 5.628 32.788 -5.822 1.00 10.36 227 GLY B C 1
ATOM 5505 O O . GLY B 1 223 ? 5.197 33.408 -6.794 1.00 11.06 227 GLY B O 1
ATOM 5506 N N . ASP B 1 224 ? 4.951 31.812 -5.223 1.00 10.07 228 ASP B N 1
ATOM 5507 C CA . ASP B 1 224 ? 3.628 31.394 -5.679 1.00 10.57 228 ASP B CA 1
ATOM 5508 C C . ASP B 1 224 ? 2.664 32.573 -5.704 1.00 10.79 228 ASP B C 1
ATOM 5509 O O . ASP B 1 224 ? 2.690 33.418 -4.809 1.00 10.11 228 ASP B O 1
ATOM 5514 N N . VAL B 1 225 ? 1.816 32.627 -6.725 1.00 9.24 229 VAL B N 1
ATOM 5515 C CA . VAL B 1 225 ? 0.756 33.627 -6.773 1.00 10.40 229 VAL B CA 1
ATOM 5516 C C . VAL B 1 225 ? -0.618 32.960 -6.787 1.00 10.27 229 VAL B C 1
ATOM 5517 O O . VAL B 1 225 ? -1.618 33.577 -6.420 1.00 10.64 229 VAL B O 1
ATOM 5521 N N . HIS B 1 226 ? -0.645 31.698 -7.210 1.00 9.67 230 HIS B N 1
ATOM 5522 C CA . HIS B 1 226 ? -1.836 30.852 -7.137 1.00 9.72 230 HIS B CA 1
ATOM 5523 C C . HIS B 1 226 ? -3.144 31.514 -7.554 1.00 11.54 230 HIS B C 1
ATOM 5524 O O . HIS B 1 226 ? -4.063 31.632 -6.743 1.00 10.95 230 HIS B O 1
ATOM 5531 N N . GLY B 1 227 ? -3.226 31.948 -8.807 1.00 9.29 231 GLY B N 1
ATOM 5532 C CA . GLY B 1 227 ? -4.460 32.497 -9.341 1.00 10.81 231 GLY B CA 1
ATOM 5533 C C . GLY B 1 227 ? -5.001 33.732 -8.636 1.00 11.29 231 GLY B C 1
ATOM 5534 O O . GLY B 1 227 ? -6.163 34.091 -8.820 1.00 13.63 231 GLY B O 1
ATOM 5535 N N . GLN B 1 228 ? -4.172 34.383 -7.827 1.00 10.35 232 GLN B N 1
ATOM 5536 C CA . GLN B 1 228 ? -4.594 35.607 -7.146 1.00 11.71 232 GLN B CA 1
ATOM 5537 C C . GLN B 1 228 ? -4.227 36.823 -7.992 1.00 10.92 232 GLN B C 1
ATOM 5538 O O . GLN B 1 228 ? -3.341 37.599 -7.641 1.00 11.57 232 GLN B O 1
ATOM 5544 N N . PHE B 1 229 ? -4.933 36.967 -9.109 1.00 12.40 233 PHE B N 1
ATOM 5545 C CA . PHE B 1 229 ? -4.625 37.960 -10.138 1.00 12.39 233 PHE B CA 1
ATOM 5546 C C . PHE B 1 229 ? -4.592 39.407 -9.646 1.00 13.59 233 PHE B C 1
ATOM 5547 O O . PHE B 1 229 ? -3.766 40.203 -10.093 1.00 13.85 233 PHE B O 1
ATOM 5555 N N . TYR B 1 230 ? -5.484 39.747 -8.726 1.00 12.97 234 TYR B N 1
ATOM 5556 C CA . TYR B 1 230 ? -5.557 41.117 -8.235 1.00 13.57 234 TYR B CA 1
ATOM 5557 C C . TYR B 1 230 ? -4.377 41.447 -7.325 1.00 14.30 234 TYR B C 1
ATOM 5558 O O . TYR B 1 230 ? -3.926 42.592 -7.264 1.00 12.36 234 TYR B O 1
ATOM 5567 N N . ASP B 1 231 ? -3.853 40.430 -6.649 1.00 12.25 235 ASP B N 1
ATOM 5568 C CA . ASP B 1 231 ? -2.611 40.585 -5.907 1.00 11.38 235 ASP B CA 1
ATOM 5569 C C . ASP B 1 231 ? -1.433 40.736 -6.872 1.00 12.22 235 ASP B C 1
ATOM 5570 O O . ASP B 1 231 ? -0.488 41.472 -6.596 1.00 12.75 235 ASP B O 1
ATOM 5575 N N . LEU B 1 232 ? -1.500 40.044 -8.007 1.00 10.99 236 LEU B N 1
ATOM 5576 C CA . LEU B 1 232 ? -0.476 40.165 -9.040 1.00 12.47 236 LEU B CA 1
ATOM 5577 C C . LEU B 1 232 ? -0.411 41.591 -9.579 1.00 13.79 236 LEU B C 1
ATOM 5578 O O . LEU B 1 232 ? 0.669 42.170 -9.705 1.00 14.19 236 LEU B O 1
ATOM 5583 N N . LEU B 1 233 ? -1.577 42.147 -9.900 1.00 12.71 237 LEU B N 1
ATOM 5584 C CA . LEU B 1 233 ? -1.677 43.526 -10.367 1.00 16.77 237 LEU B CA 1
ATOM 5585 C C . LEU B 1 233 ? -1.120 44.498 -9.335 1.00 16.82 237 LEU B C 1
ATOM 5586 O O . LEU B 1 233 ? -0.513 45.511 -9.687 1.00 17.46 237 LEU B O 1
ATOM 5591 N N . ASN B 1 234 ? -1.330 44.182 -8.061 1.00 15.13 238 ASN B N 1
ATOM 5592 C CA . ASN B 1 234 ? -0.814 45.002 -6.973 1.00 15.25 238 ASN B CA 1
ATOM 5593 C C . ASN B 1 234 ? 0.707 44.970 -6.917 1.00 17.00 238 ASN B C 1
ATOM 5594 O O . ASN B 1 234 ? 1.346 45.977 -6.612 1.00 14.70 238 ASN B O 1
ATOM 5599 N N . ILE B 1 235 ? 1.281 43.806 -7.208 1.00 15.58 239 ILE B N 1
ATOM 5600 C CA . ILE B 1 235 ? 2.730 43.670 -7.283 1.00 14.48 239 ILE B CA 1
ATOM 5601 C C . ILE B 1 235 ? 3.285 44.567 -8.385 1.00 13.80 239 ILE B C 1
ATOM 5602 O O . ILE B 1 235 ? 4.272 45.275 -8.185 1.00 14.68 239 ILE B O 1
ATOM 5607 N N . PHE B 1 236 ? 2.636 44.544 -9.544 1.00 13.70 240 PHE B N 1
ATOM 5608 C CA . PHE B 1 236 ? 3.083 45.344 -10.680 1.00 16.90 240 PHE B CA 1
ATOM 5609 C C . PHE B 1 236 ? 2.931 46.845 -10.424 1.00 18.53 240 PHE B C 1
ATOM 5610 O O . PHE B 1 236 ? 3.649 47.653 -11.005 1.00 18.43 240 PHE B O 1
ATOM 5618 N N . GLU B 1 237 ? 1.997 47.214 -9.553 1.00 16.55 241 GLU B N 1
ATOM 5619 C CA . GLU B 1 237 ? 1.816 48.616 -9.193 1.00 17.42 241 GLU B CA 1
ATOM 5620 C C . GLU B 1 237 ? 2.877 49.060 -8.187 1.00 18.62 241 GLU B C 1
ATOM 5621 O O . GLU B 1 237 ? 3.387 50.177 -8.258 1.00 18.99 241 GLU B O 1
ATOM 5623 N N . LEU B 1 238 ? 3.216 48.171 -7.259 1.00 16.65 242 LEU B N 1
ATOM 5624 C CA . LEU B 1 238 ? 4.194 48.475 -6.221 1.00 17.93 242 LEU B CA 1
ATOM 5625 C C . LEU B 1 238 ? 5.626 48.439 -6.745 1.00 19.64 242 LEU B C 1
ATOM 5626 O O . LEU B 1 238 ? 6.479 49.198 -6.286 1.00 20.91 242 LEU B O 1
ATOM 5631 N N . ASN B 1 239 ? 5.885 47.557 -7.704 1.00 17.54 243 ASN B N 1
ATOM 5632 C CA . ASN B 1 239 ? 7.252 47.272 -8.122 1.00 18.56 243 ASN B CA 1
ATOM 5633 C C . ASN B 1 239 ? 7.506 47.521 -9.609 1.00 16.65 243 ASN B C 1
ATOM 5634 O O . ASN B 1 239 ? 8.636 47.409 -10.081 1.00 17.55 243 ASN B O 1
ATOM 5639 N N . GLY B 1 240 ? 6.455 47.864 -10.344 1.00 17.43 244 GLY B N 1
ATOM 5640 C CA . GLY B 1 240 ? 6.590 48.141 -11.761 1.00 17.19 244 GLY B CA 1
ATOM 5641 C C . GLY B 1 240 ? 6.243 46.955 -12.643 1.00 20.42 244 GLY B C 1
ATOM 5642 O O . GLY B 1 240 ? 6.399 45.797 -12.244 1.00 18.25 244 GLY B O 1
ATOM 5643 N N . LEU B 1 241 ? 5.768 47.248 -13.848 1.00 18.53 245 LEU B N 1
ATOM 5644 C CA . LEU B 1 241 ? 5.464 46.212 -14.829 1.00 19.84 245 LEU B CA 1
ATOM 5645 C C . LEU B 1 241 ? 6.733 45.485 -15.252 1.00 16.43 245 LEU B C 1
ATOM 5646 O O . LEU B 1 241 ? 7.825 46.046 -15.181 1.00 16.34 245 LEU B O 1
ATOM 5651 N N . PRO B 1 242 ? 6.595 44.222 -15.679 1.00 17.45 246 PRO B N 1
ATOM 5652 C CA . PRO B 1 242 ? 7.733 43.482 -16.233 1.00 17.00 246 PRO B CA 1
ATOM 5653 C C . PRO B 1 242 ? 8.241 44.152 -17.504 1.00 17.25 246 PRO B C 1
ATOM 5654 O O . PRO B 1 242 ? 7.435 44.556 -18.339 1.00 16.32 246 PRO B O 1
ATOM 5658 N N . SER B 1 243 ? 9.558 44.273 -17.638 1.00 18.35 247 SER B N 1
ATOM 5659 C CA . SER B 1 243 ? 10.164 44.838 -18.838 1.00 18.31 247 SER B CA 1
ATOM 5660 C C . SER B 1 243 ? 11.586 44.321 -18.966 1.00 18.38 247 SER B C 1
ATOM 5661 O O . SER B 1 243 ? 12.072 43.606 -18.092 1.00 20.57 247 SER B O 1
ATOM 5664 N N . GLU B 1 244 ? 12.257 44.688 -20.053 1.00 21.32 248 GLU B N 1
ATOM 5665 C CA . GLU B 1 244 ? 13.653 44.316 -20.240 1.00 21.94 248 GLU B CA 1
ATOM 5666 C C . GLU B 1 244 ? 14.518 44.970 -19.165 1.00 21.46 248 GLU B C 1
ATOM 5667 O O . GLU B 1 244 ? 15.495 44.385 -18.699 1.00 21.44 248 GLU B O 1
ATOM 5673 N N . GLU B 1 245 ? 14.142 46.180 -18.763 1.00 22.49 249 GLU B N 1
ATOM 5674 C CA . GLU B 1 245 ? 14.867 46.905 -17.724 1.00 22.12 249 GLU B CA 1
ATOM 5675 C C . GLU B 1 245 ? 14.351 46.575 -16.324 1.00 23.28 249 GLU B C 1
ATOM 5676 O O . GLU B 1 245 ? 14.976 46.931 -15.324 1.00 24.01 249 GLU B O 1
ATOM 5682 N N . ASN B 1 246 ? 13.212 45.890 -16.262 1.00 21.26 250 ASN B N 1
ATOM 5683 C CA . ASN B 1 246 ? 12.606 45.504 -14.990 1.00 19.13 250 ASN B CA 1
ATOM 5684 C C . ASN B 1 246 ? 12.070 44.071 -15.056 1.00 17.90 250 ASN B C 1
ATOM 5685 O O . ASN B 1 246 ? 10.857 43.858 -15.085 1.00 16.73 250 ASN B O 1
ATOM 5690 N N . PRO B 1 247 ? 12.979 43.081 -15.092 1.00 18.04 251 PRO B N 1
ATOM 5691 C CA . PRO B 1 247 ? 12.593 41.681 -15.304 1.00 16.99 251 PRO B CA 1
ATOM 5692 C C . PRO B 1 247 ? 12.053 40.988 -14.054 1.00 16.72 251 PRO B C 1
ATOM 5693 O O . PRO B 1 247 ? 12.402 41.350 -12.929 1.00 16.11 251 PRO B O 1
ATOM 5697 N N . TYR B 1 248 ? 11.207 39.984 -14.268 1.00 13.80 252 TYR B N 1
ATOM 5698 C CA . TYR B 1 248 ? 10.627 39.211 -13.178 1.00 15.11 252 TYR B CA 1
ATOM 5699 C C . TYR B 1 248 ? 10.943 37.727 -13.317 1.00 13.23 252 TYR B C 1
ATOM 5700 O O . TYR B 1 248 ? 11.029 37.198 -14.424 1.00 13.72 252 TYR B O 1
ATOM 5709 N N . LEU B 1 249 ? 11.115 37.061 -12.183 1.00 13.45 253 LEU B N 1
ATOM 5710 C CA . LEU B 1 249 ? 11.152 35.606 -12.150 1.00 12.88 253 LEU B CA 1
ATOM 5711 C C . LEU B 1 249 ? 10.041 35.112 -11.234 1.00 12.62 253 LEU B C 1
ATOM 5712 O O . LEU B 1 249 ? 10.076 35.336 -10.024 1.00 11.76 253 LEU B O 1
ATOM 5717 N N . PHE B 1 250 ? 9.043 34.464 -11.823 1.00 11.06 254 PHE B N 1
ATOM 5718 C CA . PHE B 1 250 ? 7.981 33.838 -11.047 1.00 9.92 254 PHE B CA 1
ATOM 5719 C C . PHE B 1 250 ? 8.313 32.368 -10.819 1.00 9.70 254 PHE B C 1
ATOM 5720 O O . PHE B 1 250 ? 8.341 31.565 -11.755 1.00 10.32 254 PHE B O 1
ATOM 5728 N N . ASN B 1 251 ? 8.571 32.039 -9.559 1.00 8.32 255 ASN B N 1
ATOM 5729 C CA . ASN B 1 251 ? 9.124 30.750 -9.163 1.00 9.46 255 ASN B CA 1
ATOM 5730 C C . ASN B 1 251 ? 8.066 29.663 -8.965 1.00 8.63 255 ASN B C 1
ATOM 5731 O O . ASN B 1 251 ? 8.017 29.016 -7.919 1.00 9.09 255 ASN B O 1
ATOM 5736 N N . GLY B 1 252 ? 7.217 29.467 -9.969 1.00 9.26 256 GLY B N 1
ATOM 5737 C CA . GLY B 1 252 ? 6.284 28.351 -9.966 1.00 9.11 256 GLY B CA 1
ATOM 5738 C C . GLY B 1 252 ? 4.956 28.591 -9.276 1.00 10.77 256 GLY B C 1
ATOM 5739 O O . GLY B 1 252 ? 4.777 29.582 -8.564 1.00 10.09 256 GLY B O 1
ATOM 5740 N N . ASP B 1 253 ? 4.027 27.663 -9.491 1.00 9.78 257 ASP B N 1
ATOM 5741 C CA . ASP B 1 253 ? 2.692 27.723 -8.900 1.00 9.89 257 ASP B CA 1
ATOM 5742 C C . ASP B 1 253 ? 1.950 29.031 -9.183 1.00 10.34 257 ASP B C 1
ATOM 5743 O O . ASP B 1 253 ? 1.527 29.737 -8.263 1.00 9.77 257 ASP B O 1
ATOM 5748 N N . PHE B 1 254 ? 1.793 29.341 -10.464 1.00 10.52 258 PHE B N 1
ATOM 5749 C CA . PHE B 1 254 ? 1.051 30.523 -10.872 1.00 10.01 258 PHE B CA 1
ATOM 5750 C C . PHE B 1 254 ? -0.444 30.259 -10.803 1.00 9.03 258 PHE B C 1
ATOM 5751 O O . PHE B 1 254 ? -1.239 31.192 -10.715 1.00 10.50 258 PHE B O 1
ATOM 5759 N N . VAL B 1 255 ? -0.822 28.985 -10.856 1.00 8.50 259 VAL B N 1
ATOM 5760 C CA . VAL B 1 255 ? -2.229 28.611 -10.955 1.00 9.65 259 VAL B CA 1
ATOM 5761 C C . VAL B 1 255 ? -2.680 27.691 -9.824 1.00 10.46 259 VAL B C 1
ATOM 5762 O O . VAL B 1 255 ? -1.890 27.342 -8.945 1.00 10.04 259 VAL B O 1
ATOM 5766 N N . ASP B 1 256 ? -3.956 27.308 -9.883 1.00 10.63 260 ASP B N 1
ATOM 5767 C CA . ASP B 1 256 ? -4.640 26.479 -8.879 1.00 10.91 260 ASP B CA 1
ATOM 5768 C C . ASP B 1 256 ? -5.012 27.237 -7.605 1.00 11.92 260 ASP B C 1
ATOM 5769 O O . ASP B 1 256 ? -4.403 28.257 -7.272 1.00 11.33 260 ASP B O 1
ATOM 5774 N N . ARG B 1 257 ? -6.033 26.722 -6.920 1.00 12.19 261 ARG B N 1
ATOM 5775 C CA . ARG B 1 257 ? -6.568 27.288 -5.678 1.00 13.51 261 ARG B CA 1
ATOM 5776 C C . ARG B 1 257 ? -7.243 28.654 -5.853 1.00 14.50 261 ARG B C 1
ATOM 5777 O O . ARG B 1 257 ? -8.443 28.786 -5.615 1.00 15.66 261 ARG B O 1
ATOM 5785 N N . GLY B 1 258 ? -6.481 29.662 -6.265 1.00 10.57 262 GLY B N 1
ATOM 5786 C CA . GLY B 1 258 ? -7.060 30.955 -6.585 1.00 10.83 262 GLY B CA 1
ATOM 5787 C C . GLY B 1 258 ? -7.920 30.842 -7.825 1.00 12.37 262 GLY B C 1
ATOM 5788 O O . GLY B 1 258 ? -7.645 30.027 -8.706 1.00 14.19 262 GLY B O 1
ATOM 5789 N N . SER B 1 259 ? -8.961 31.662 -7.907 1.00 12.80 263 SER B N 1
ATOM 5790 C CA . SER B 1 259 ? -9.957 31.496 -8.957 1.00 13.18 263 SER B CA 1
ATOM 5791 C C . SER B 1 259 ? -9.765 32.419 -10.161 1.00 14.52 263 SER B C 1
ATOM 5792 O O . SER B 1 259 ? -10.641 32.519 -11.018 1.00 12.99 263 SER B O 1
ATOM 5795 N N . PHE B 1 260 ? -8.615 33.079 -10.231 1.00 13.71 264 PHE B N 1
ATOM 5796 C CA . PHE B 1 260 ? -8.293 33.901 -11.391 1.00 12.88 264 PHE B CA 1
ATOM 5797 C C . PHE B 1 260 ? -7.021 33.393 -12.058 1.00 13.35 264 PHE B C 1
ATOM 5798 O O . PHE B 1 260 ? -6.174 34.177 -12.487 1.00 11.48 264 PHE B O 1
ATOM 5806 N N . SER B 1 261 ? -6.899 32.073 -12.144 1.00 11.94 265 SER B N 1
ATOM 5807 C CA . SER B 1 261 ? -5.697 31.446 -12.676 1.00 12.12 265 SER B CA 1
ATOM 5808 C C . SER B 1 261 ? -5.514 31.717 -14.164 1.00 12.09 265 SER B C 1
ATOM 5809 O O . SER B 1 261 ? -4.394 31.917 -14.629 1.00 12.00 265 SER B O 1
ATOM 5812 N N . VAL B 1 262 ? -6.616 31.727 -14.905 1.00 10.87 266 VAL B N 1
ATOM 5813 C CA . VAL B 1 262 ? -6.556 31.962 -16.340 1.00 12.14 266 VAL B CA 1
ATOM 5814 C C . VAL B 1 262 ? -6.045 33.368 -16.635 1.00 12.85 266 VAL B C 1
ATOM 5815 O O . VAL B 1 262 ? -5.203 33.560 -17.514 1.00 10.99 266 VAL B O 1
ATOM 5819 N N . GLU B 1 263 ? -6.539 34.344 -15.881 1.00 12.40 267 GLU B N 1
ATOM 5820 C CA . GLU B 1 263 ? -6.084 35.722 -16.031 1.00 13.27 267 GLU B CA 1
ATOM 5821 C C . GLU B 1 263 ? -4.587 35.852 -15.751 1.00 11.55 267 GLU B C 1
ATOM 5822 O O . GLU B 1 263 ? -3.877 36.557 -16.465 1.00 11.22 267 GLU B O 1
ATOM 5828 N N . ILE B 1 264 ? -4.107 35.166 -14.718 1.00 11.72 268 ILE B N 1
ATOM 5829 C CA . ILE B 1 264 ? -2.684 35.216 -14.378 1.00 11.38 268 ILE B CA 1
ATOM 5830 C C . ILE B 1 264 ? -1.809 34.563 -15.444 1.00 10.43 268 ILE B C 1
ATOM 5831 O O . ILE B 1 264 ? -0.810 35.142 -15.876 1.00 10.57 268 ILE B O 1
ATOM 5836 N N . ILE B 1 265 ? -2.187 33.363 -15.874 1.00 10.84 269 ILE B N 1
ATOM 5837 C CA . ILE B 1 265 ? -1.347 32.601 -16.794 1.00 11.62 269 ILE B CA 1
ATOM 5838 C C . ILE B 1 265 ? -1.238 33.281 -18.158 1.00 10.37 269 ILE B C 1
ATOM 5839 O O . ILE B 1 265 ? -0.191 33.231 -18.799 1.00 10.21 269 ILE B O 1
ATOM 5844 N N . LEU B 1 266 ? -2.3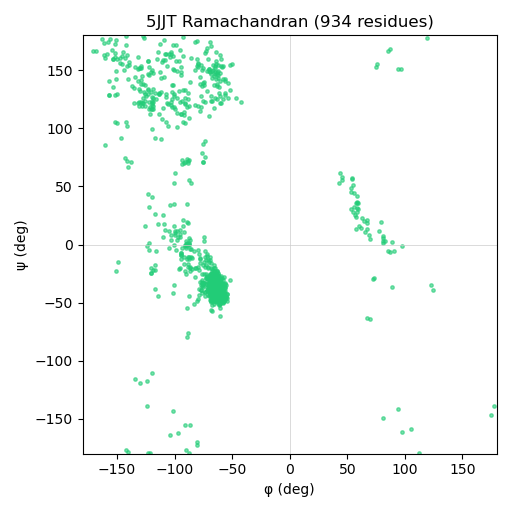10 33.939 -18.585 1.00 11.09 270 LEU B N 1
ATOM 5845 C CA . LEU B 1 266 ? -2.304 34.626 -19.867 1.00 11.21 270 LEU B CA 1
ATOM 5846 C C . LEU B 1 266 ? -1.500 35.911 -19.774 1.00 11.24 270 LEU B C 1
ATOM 5847 O O . LEU B 1 266 ? -0.850 36.312 -20.736 1.00 11.62 270 LEU B O 1
ATOM 5852 N N . THR B 1 267 ? -1.536 36.544 -18.607 1.00 12.00 271 THR B N 1
ATOM 5853 C CA . THR B 1 267 ? -0.755 37.752 -18.370 1.00 11.61 271 THR B CA 1
ATOM 5854 C C . THR B 1 267 ? 0.736 37.435 -18.353 1.00 12.21 271 THR B C 1
ATOM 5855 O O . THR B 1 267 ? 1.528 38.108 -19.013 1.00 11.31 271 THR B O 1
ATOM 5859 N N . LEU B 1 268 ? 1.115 36.402 -17.603 1.00 10.84 272 LEU B N 1
ATOM 5860 C CA . LEU B 1 268 ? 2.514 35.996 -17.529 1.00 10.82 272 LEU B CA 1
ATOM 5861 C C . LEU B 1 268 ? 3.044 35.574 -18.899 1.00 11.34 272 LEU B C 1
ATOM 5862 O O . LEU B 1 268 ? 4.120 36.009 -19.314 1.00 10.02 272 LEU B O 1
ATOM 5867 N N . PHE B 1 269 ? 2.279 34.742 -19.601 1.00 10.52 273 PHE B N 1
ATOM 5868 C CA . PHE B 1 269 ? 2.664 34.288 -20.935 1.00 11.46 273 PHE B CA 1
ATOM 5869 C C . PHE B 1 269 ? 2.766 35.451 -21.925 1.00 11.93 273 PHE B C 1
ATOM 5870 O O . PHE B 1 269 ? 3.635 35.456 -22.799 1.00 11.38 273 PHE B O 1
ATOM 5878 N N . ALA B 1 270 ? 1.878 36.432 -21.782 1.00 10.65 274 ALA B N 1
ATOM 5879 C CA . ALA B 1 270 ? 1.854 37.583 -22.682 1.00 13.30 274 ALA B CA 1
ATOM 5880 C C . ALA B 1 270 ? 3.137 38.403 -22.597 1.00 14.83 274 ALA B C 1
ATOM 5881 O O . ALA B 1 270 ? 3.722 38.752 -23.622 1.00 16.73 274 ALA B O 1
ATOM 5883 N N . PHE B 1 271 ? 3.569 38.710 -21.377 1.00 13.85 275 PHE B N 1
ATOM 5884 C CA . PHE B 1 271 ? 4.810 39.454 -21.178 1.00 15.43 275 PHE B CA 1
ATOM 5885 C C . PHE B 1 271 ? 6.005 38.705 -21.760 1.00 17.28 275 PHE B C 1
ATOM 5886 O O . PHE B 1 271 ? 6.951 39.317 -22.258 1.00 17.12 275 PHE B O 1
ATOM 5894 N N . LYS B 1 272 ? 5.950 37.378 -21.693 1.00 15.14 276 LYS B N 1
ATOM 5895 C CA . LYS B 1 272 ? 7.014 36.539 -22.226 1.00 16.40 276 LYS B CA 1
ATOM 5896 C C . LYS B 1 272 ? 7.082 36.658 -23.744 1.00 16.63 276 LYS B C 1
ATOM 5897 O O . LYS B 1 272 ? 8.167 36.756 -24.320 1.00 17.40 276 LYS B O 1
ATOM 5903 N N . CYS B 1 273 ? 5.918 36.648 -24.387 1.00 15.75 277 CYS B N 1
ATOM 5904 C CA . CYS B 1 273 ? 5.841 36.815 -25.834 1.00 17.57 277 CYS B CA 1
ATOM 5905 C C . CYS B 1 273 ? 6.267 38.223 -26.232 1.00 18.89 277 CYS B C 1
ATOM 5906 O O . CYS B 1 273 ? 6.951 38.412 -27.237 1.00 18.37 277 CYS B O 1
ATOM 5909 N N . MET B 1 274 ? 5.856 39.205 -25.435 1.00 17.28 278 MET B N 1
ATOM 5910 C CA . MET B 1 274 ? 6.199 40.602 -25.684 1.00 19.64 278 MET B CA 1
ATOM 5911 C C . MET B 1 274 ? 7.707 40.815 -25.649 1.00 19.72 278 MET B C 1
ATOM 5912 O O . MET B 1 274 ? 8.287 41.400 -26.562 1.00 19.58 278 MET B O 1
ATOM 5917 N N . CYS B 1 275 ? 8.332 40.340 -24.580 1.00 18.85 279 CYS B N 1
ATOM 5918 C CA . CYS B 1 275 ? 9.772 40.447 -24.424 1.00 20.28 279 CYS B CA 1
ATOM 5919 C C . CYS B 1 275 ? 10.275 39.277 -23.593 1.00 19.76 279 CYS B C 1
ATOM 5920 O O . CYS B 1 275 ? 10.094 39.256 -22.377 1.00 19.66 279 CYS B O 1
ATOM 5923 N N . PRO B 1 276 ? 10.902 38.292 -24.254 1.00 19.39 280 PRO B N 1
ATOM 5924 C CA . PRO B 1 276 ? 11.390 37.065 -23.615 1.00 19.39 280 PRO B CA 1
ATOM 5925 C C . PRO B 1 276 ? 12.267 37.331 -22.394 1.00 20.37 280 PRO B C 1
ATOM 5926 O O . PRO B 1 276 ? 12.272 36.527 -21.460 1.00 19.55 280 PRO B O 1
ATOM 5930 N N . SER B 1 277 ? 12.986 38.447 -22.394 1.00 18.78 281 SER B N 1
ATOM 5931 C CA . SER B 1 277 ? 13.873 38.771 -21.282 1.00 20.13 281 SER B CA 1
ATOM 5932 C C . SER B 1 277 ? 13.179 39.586 -20.188 1.00 18.01 281 SER B C 1
ATOM 5933 O O . SER B 1 277 ? 13.802 39.942 -19.188 1.00 18.93 281 SER B O 1
ATOM 5936 N N . SER B 1 278 ? 11.892 39.873 -20.373 1.00 17.84 282 SER B N 1
ATOM 5937 C CA . SER B 1 278 ? 11.143 40.653 -19.390 1.00 17.60 282 SER B CA 1
ATOM 5938 C C . SER B 1 278 ? 10.644 39.786 -18.238 1.00 18.05 282 SER B C 1
ATOM 5939 O O . SER B 1 278 ? 10.331 40.289 -17.158 1.00 16.17 282 SER B O 1
ATOM 5942 N N . ILE B 1 279 ? 10.574 38.481 -18.466 1.00 16.27 283 ILE B N 1
ATOM 5943 C CA . ILE B 1 279 ? 9.998 37.591 -17.469 1.00 15.74 283 ILE B CA 1
ATOM 5944 C C . ILE B 1 279 ? 10.496 36.154 -17.621 1.00 15.53 283 ILE B C 1
ATOM 5945 O O . ILE B 1 279 ? 10.680 35.656 -18.732 1.00 15.98 283 ILE B O 1
ATOM 5950 N N . TYR B 1 280 ? 10.737 35.506 -16.488 1.00 13.06 284 TYR B N 1
ATOM 5951 C CA . TYR B 1 280 ? 11.172 34.120 -16.471 1.00 14.69 284 TYR B CA 1
ATOM 5952 C C . TYR B 1 280 ? 10.198 33.302 -15.632 1.00 13.09 284 TYR B C 1
ATOM 5953 O O . TYR B 1 280 ? 9.812 33.712 -14.540 1.00 13.29 284 TYR B O 1
ATOM 5962 N N . LEU B 1 281 ? 9.788 32.154 -16.157 1.00 11.78 285 LEU B N 1
ATOM 5963 C CA . LEU B 1 281 ? 8.800 31.322 -15.485 1.00 10.44 285 LEU B CA 1
ATOM 5964 C C . LEU B 1 281 ? 9.373 29.950 -15.175 1.00 10.67 285 LEU B C 1
ATOM 5965 O O . LEU B 1 281 ? 9.780 29.217 -16.076 1.00 10.58 285 LEU B O 1
ATOM 5970 N N . ALA B 1 282 ? 9.407 29.609 -13.893 1.00 10.49 286 ALA B N 1
ATOM 5971 C CA . ALA B 1 282 ? 9.857 28.291 -13.470 1.00 8.76 286 ALA B CA 1
ATOM 5972 C C . ALA B 1 282 ? 8.657 27.407 -13.172 1.00 9.37 286 ALA B C 1
ATOM 5973 O O . ALA B 1 282 ? 7.607 27.892 -12.761 1.00 10.13 286 ALA B O 1
ATOM 5975 N N . ARG B 1 283 ? 8.810 26.106 -13.379 1.00 9.84 287 ARG B N 1
ATOM 5976 C CA . ARG B 1 283 ? 7.722 25.179 -13.108 1.00 9.66 287 ARG B CA 1
ATOM 5977 C C . ARG B 1 283 ? 7.559 24.969 -11.607 1.00 9.81 287 ARG B C 1
ATOM 5978 O O . ARG B 1 283 ? 8.540 24.882 -10.870 1.00 9.54 287 ARG B O 1
ATOM 5986 N N . GLY B 1 284 ? 6.312 24.908 -11.160 1.00 10.86 288 GLY B N 1
ATOM 5987 C CA . GLY B 1 284 ? 6.008 24.496 -9.803 1.00 9.97 288 GLY B CA 1
ATOM 5988 C C . GLY B 1 284 ? 5.286 23.166 -9.882 1.00 10.14 288 GLY B C 1
ATOM 5989 O O . GLY B 1 284 ? 4.952 22.713 -10.978 1.00 9.83 288 GLY B O 1
ATOM 5990 N N . ASN B 1 285 ? 5.041 22.534 -8.740 1.00 10.85 289 ASN B N 1
ATOM 5991 C CA . ASN B 1 285 ? 4.330 21.258 -8.743 1.00 11.90 289 ASN B CA 1
ATOM 5992 C C . ASN B 1 285 ? 2.879 21.420 -9.183 1.00 11.27 289 ASN B C 1
ATOM 5993 O O . ASN B 1 285 ? 2.245 20.458 -9.614 1.00 10.33 289 ASN B O 1
ATOM 5998 N N . HIS B 1 286 ? 2.359 22.641 -9.079 1.00 10.83 290 HIS B N 1
ATOM 5999 C CA . HIS B 1 286 ? 0.993 22.924 -9.511 1.00 10.37 290 HIS B CA 1
ATOM 6000 C C . HIS B 1 286 ? 0.888 23.266 -10.991 1.00 12.04 290 HIS B C 1
ATOM 6001 O O . HIS B 1 286 ? -0.186 23.612 -11.476 1.00 15.93 290 HIS B O 1
ATOM 6008 N N . GLU B 1 287 ? 2.004 23.179 -11.704 1.00 11.81 291 GLU B N 1
ATOM 6009 C CA . GLU B 1 287 ? 1.968 23.242 -13.158 1.00 12.60 291 GLU B CA 1
ATOM 6010 C C . GLU B 1 287 ? 2.052 21.821 -13.707 1.00 12.01 291 GLU B C 1
ATOM 6011 O O . GLU B 1 287 ? 2.991 21.468 -14.420 1.00 9.97 291 GLU B O 1
ATOM 6017 N N . SER B 1 288 ? 1.057 21.012 -13.353 1.00 11.71 292 SER B N 1
ATOM 6018 C CA . SER B 1 288 ? 1.031 19.599 -13.709 1.00 11.90 292 SER B CA 1
ATOM 6019 C C . SER B 1 288 ? -0.408 19.102 -13.784 1.00 13.24 292 SER B C 1
ATOM 6020 O O . SER B 1 288 ? -1.311 19.707 -13.204 1.00 10.82 292 SER B O 1
ATOM 6023 N N . LYS B 1 289 ? -0.614 17.989 -14.482 1.00 13.02 293 LYS B N 1
ATOM 6024 C CA . LYS B 1 289 ? -1.958 17.456 -14.681 1.00 14.17 293 LYS B CA 1
ATOM 6025 C C . LYS B 1 289 ? -2.593 16.971 -13.377 1.00 14.55 293 LYS B C 1
ATOM 6026 O O . LYS B 1 289 ? -3.763 17.244 -13.117 1.00 13.13 293 LYS B O 1
ATOM 6032 N N . SER B 1 290 ? -1.808 16.266 -12.565 1.00 13.87 294 SER B N 1
ATOM 6033 C CA A SER B 1 290 ? -2.289 15.725 -11.295 0.46 15.38 294 SER B CA 1
ATOM 6034 C CA B SER B 1 290 ? -2.274 15.728 -11.289 0.54 15.38 294 SER B CA 1
ATOM 6035 C C . SER B 1 290 ? -2.920 16.795 -10.407 1.00 16.40 294 SER B C 1
ATOM 6036 O O . SER B 1 290 ? -3.990 16.583 -9.835 1.00 14.31 294 SER B O 1
ATOM 6041 N N . MET B 1 291 ? -2.257 17.941 -10.301 1.00 13.24 295 MET B N 1
ATOM 6042 C CA . MET B 1 291 ? -2.751 19.035 -9.476 1.00 13.12 295 MET B CA 1
ATOM 6043 C C . MET B 1 291 ? -3.856 19.829 -10.172 1.00 12.69 295 MET B C 1
ATOM 6044 O O . MET B 1 291 ? -4.887 20.123 -9.569 1.00 12.06 295 MET B O 1
ATOM 6049 N N . ASN B 1 292 ? -3.634 20.173 -11.438 1.00 12.31 296 ASN B N 1
ATOM 6050 C CA . ASN B 1 292 ? -4.601 20.964 -12.199 1.00 12.02 296 ASN B CA 1
ATOM 6051 C C . ASN B 1 292 ? -5.968 20.301 -12.343 1.00 12.89 296 ASN B C 1
ATOM 6052 O O . ASN B 1 292 ? -6.986 20.987 -12.438 1.00 11.79 296 ASN B O 1
ATOM 6057 N N . LYS B 1 293 ? -5.984 18.970 -12.367 1.00 12.61 297 LYS B N 1
ATOM 6058 C CA . LYS B 1 293 ? -7.229 18.223 -12.515 1.00 14.11 297 LYS B CA 1
ATOM 6059 C C . LYS B 1 293 ? -8.193 18.484 -11.367 1.00 13.81 297 LYS B C 1
ATOM 6060 O O . LYS B 1 293 ? -9.406 18.494 -11.564 1.00 15.02 297 LYS B O 1
ATOM 6066 N N . ILE B 1 294 ? -7.654 18.695 -10.170 1.00 11.57 298 ILE B N 1
ATOM 6067 C CA . ILE B 1 294 ? -8.494 18.762 -8.978 1.00 13.57 298 ILE B CA 1
ATOM 6068 C C . ILE B 1 294 ? -8.486 20.103 -8.243 1.00 14.70 298 ILE B C 1
ATOM 6069 O O . ILE B 1 294 ? -9.425 20.405 -7.504 1.00 12.99 298 ILE B O 1
ATOM 6074 N N . TYR B 1 295 ? -7.445 20.908 -8.445 1.00 11.37 299 TYR B N 1
ATOM 6075 C CA . TYR B 1 295 ? -7.294 22.130 -7.651 1.00 13.36 299 TYR B CA 1
ATOM 6076 C C . TYR B 1 295 ? -7.740 23.438 -8.310 1.00 12.12 299 TYR B C 1
ATOM 6077 O O . TYR B 1 295 ? -7.461 24.515 -7.790 1.00 11.25 299 TYR B O 1
ATOM 6086 N N . GLY B 1 296 ? -8.432 23.352 -9.439 1.00 12.56 300 GLY B N 1
ATOM 6087 C CA . GLY B 1 296 ? -9.060 24.535 -9.999 1.00 12.45 300 GLY B CA 1
ATOM 6088 C C . GLY B 1 296 ? -8.723 24.928 -11.426 1.00 13.39 300 GLY B C 1
ATOM 6089 O O . GLY B 1 296 ? -9.606 25.369 -12.164 1.00 13.58 300 GLY B O 1
ATOM 6090 N N . PHE B 1 297 ? -7.462 24.786 -11.824 1.00 12.18 301 PHE B N 1
ATOM 6091 C CA . PHE B 1 297 ? -7.033 25.334 -13.112 1.00 12.89 301 PHE B CA 1
ATOM 6092 C C . PHE B 1 297 ? -7.746 24.716 -14.315 1.00 11.10 301 PHE B C 1
ATOM 6093 O O . PHE B 1 297 ? -8.203 25.436 -15.196 1.00 11.66 301 PHE B O 1
ATOM 6101 N N . GLU B 1 298 ? -7.847 23.393 -14.353 1.00 12.02 302 GLU B N 1
ATOM 6102 C CA . GLU B 1 298 ? -8.528 22.740 -15.464 1.00 13.72 302 GLU B CA 1
ATOM 6103 C C . GLU B 1 298 ? -9.998 23.138 -15.510 1.00 13.64 302 GLU B C 1
ATOM 6104 O O . GLU B 1 298 ? -10.551 23.370 -16.584 1.00 13.35 302 GLU B O 1
ATOM 6110 N N . GLY B 1 299 ? -10.623 23.221 -14.339 1.00 14.39 303 GLY B N 1
ATOM 6111 C CA . GLY B 1 299 ? -12.007 23.647 -14.247 1.00 13.75 303 GLY B CA 1
ATOM 6112 C C . GLY B 1 299 ? -12.190 25.063 -14.758 1.00 14.79 303 GLY B C 1
ATOM 6113 O O . GLY B 1 299 ? -13.158 25.365 -15.458 1.00 14.98 303 GLY B O 1
ATOM 6114 N N . GLU B 1 300 ? -11.247 25.934 -14.417 1.00 12.65 304 GLU B N 1
ATOM 6115 C CA . GLU B 1 300 ? -11.308 27.326 -14.842 1.00 15.41 304 GLU B CA 1
ATOM 6116 C C . GLU B 1 300 ? -11.099 27.447 -16.349 1.00 15.36 304 GLU B C 1
ATOM 6117 O O . GLU B 1 300 ? -11.769 28.236 -17.018 1.00 16.75 304 GLU B O 1
ATOM 6123 N N . VAL B 1 301 ? -10.174 26.653 -16.878 1.00 14.21 305 VAL B N 1
ATOM 6124 C CA . VAL B 1 301 ? -9.882 26.658 -18.306 1.00 15.00 305 VAL B CA 1
ATOM 6125 C C . VAL B 1 301 ? -11.069 26.156 -19.128 1.00 17.77 305 VAL B C 1
ATOM 6126 O O . VAL B 1 301 ? -11.430 26.759 -20.141 1.00 16.61 305 VAL B O 1
ATOM 6130 N N . ARG B 1 302 ? -11.675 25.058 -18.685 1.00 15.31 306 ARG B N 1
ATOM 6131 C CA . ARG B 1 302 ? -12.832 24.494 -19.375 1.00 17.92 306 ARG B CA 1
ATOM 6132 C C . ARG B 1 302 ? -13.993 25.482 -19.417 1.00 20.04 306 ARG B C 1
ATOM 6133 O O . ARG B 1 302 ? -14.723 25.556 -20.404 1.00 23.20 306 ARG B O 1
ATOM 6141 N N . SER B 1 303 ? -14.148 26.248 -18.342 1.00 18.41 307 SER B N 1
ATOM 6142 C CA . SER B 1 303 ? -15.255 27.189 -18.224 1.00 20.39 307 SER B CA 1
ATOM 6143 C C . SER B 1 303 ? -15.027 28.486 -19.004 1.00 21.49 307 SER B C 1
ATOM 6144 O O . SER B 1 303 ? -15.937 28.981 -19.672 1.00 20.68 307 SER B O 1
ATOM 6147 N N . LYS B 1 304 ? -13.815 29.027 -18.920 1.00 18.78 308 LYS B N 1
ATOM 6148 C CA . LYS B 1 304 ? -13.503 30.323 -19.520 1.00 17.32 308 LYS B CA 1
ATOM 6149 C C . LYS B 1 304 ? -13.010 30.212 -20.956 1.00 20.24 308 LYS B C 1
ATOM 6150 O O . LYS B 1 304 ? -13.135 31.154 -21.739 1.00 21.83 308 LYS B O 1
ATOM 6156 N N . LEU B 1 305 ? -12.436 29.064 -21.296 1.00 19.77 309 LEU B N 1
ATOM 6157 C CA . LEU B 1 305 ? -11.921 28.844 -22.640 1.00 21.72 309 LEU B CA 1
ATOM 6158 C C . LEU B 1 305 ? -12.625 27.658 -23.294 1.00 22.02 309 LEU B C 1
ATOM 6159 O O . LEU B 1 305 ? -13.811 27.735 -23.621 1.00 24.00 309 LEU B O 1
ATOM 6164 N N . SER B 1 306 ? -11.893 26.566 -23.482 1.00 20.95 310 SER B N 1
ATOM 6165 C CA . SER B 1 306 ? -12.465 25.343 -24.031 1.00 21.62 310 SER B CA 1
ATOM 6166 C C . SER B 1 306 ? -11.620 24.138 -23.638 1.00 21.90 310 SER B C 1
ATOM 6167 O O . SER B 1 306 ? -10.549 24.286 -23.044 1.00 20.31 310 SER B O 1
ATOM 6170 N N . GLU B 1 307 ? -12.106 22.949 -23.979 1.00 20.02 311 GLU B N 1
ATOM 6171 C CA . GLU B 1 307 ? -11.446 21.704 -23.606 1.00 19.46 311 GLU B CA 1
ATOM 6172 C C . GLU B 1 307 ? -10.074 21.564 -24.251 1.00 19.82 311 GLU B C 1
ATOM 6173 O O . GLU B 1 307 ? -9.167 20.971 -23.669 1.00 18.95 311 GLU B O 1
ATOM 6175 N N . LYS B 1 308 ? -9.930 22.110 -25.454 1.00 18.76 312 LYS B N 1
ATOM 6176 C CA . LYS B 1 308 ? -8.675 22.018 -26.192 1.00 18.96 312 LYS B CA 1
ATOM 6177 C C . LYS B 1 308 ? -7.531 22.703 -25.451 1.00 15.95 312 LYS B C 1
ATOM 6178 O O . LYS B 1 308 ? -6.384 22.262 -25.523 1.00 16.46 312 LYS B O 1
ATOM 6184 N N . PHE B 1 309 ? -7.848 23.780 -24.740 1.00 14.91 313 PHE B N 1
ATOM 6185 C CA . PHE B 1 309 ? -6.837 24.528 -23.998 1.00 16.07 313 PHE B CA 1
ATOM 6186 C C . PHE B 1 309 ? -6.257 23.722 -22.837 1.00 14.84 313 PHE B C 1
ATOM 6187 O O . PHE B 1 309 ? -5.133 23.972 -22.403 1.00 14.51 313 PHE B O 1
ATOM 6195 N N . VAL B 1 310 ? -7.027 22.760 -22.336 1.00 14.04 314 VAL B N 1
ATOM 6196 C CA . VAL B 1 310 ? -6.571 21.934 -21.222 1.00 16.41 314 VAL B CA 1
ATOM 6197 C C . VAL B 1 310 ? -5.308 21.158 -21.585 1.00 14.76 314 VAL B C 1
ATOM 6198 O O . VAL B 1 310 ? -4.297 21.243 -20.885 1.00 14.82 314 VAL B O 1
ATOM 6202 N N . ASP B 1 311 ? -5.366 20.409 -22.682 1.00 14.63 315 ASP B N 1
ATOM 6203 C CA . ASP B 1 311 ? -4.218 19.623 -23.124 1.00 15.74 315 ASP B CA 1
ATOM 6204 C C . ASP B 1 311 ? -3.081 20.518 -23.603 1.00 14.33 315 ASP B C 1
ATOM 6205 O O . ASP B 1 311 ? -1.913 20.151 -23.496 1.00 13.55 315 ASP B O 1
ATOM 6210 N N . LEU B 1 312 ? -3.422 21.688 -24.132 1.00 13.34 316 LEU B N 1
ATOM 6211 C CA . LEU B 1 312 ? -2.405 22.622 -24.601 1.00 12.95 316 LEU B CA 1
ATOM 6212 C C . LEU B 1 312 ? -1.611 23.209 -23.435 1.00 11.89 316 LEU B C 1
ATOM 6213 O O . LEU B 1 312 ? -0.382 23.239 -23.472 1.00 11.27 316 LEU B O 1
ATOM 6218 N N . PHE B 1 313 ? -2.312 23.676 -22.405 1.00 10.98 317 PHE B N 1
ATOM 6219 C CA . PHE B 1 313 ? -1.646 24.177 -21.207 1.00 11.85 317 PHE B CA 1
ATOM 6220 C C . PHE B 1 313 ? -0.797 23.084 -20.565 1.00 11.09 317 PHE B C 1
ATOM 6221 O O . PHE B 1 313 ? 0.312 23.345 -20.104 1.00 10.95 317 PHE B O 1
ATOM 6229 N N . ALA B 1 314 ? -1.319 21.860 -20.547 1.00 11.29 318 ALA B N 1
ATOM 6230 C CA . ALA B 1 314 ? -0.589 20.728 -19.984 1.00 10.19 318 ALA B CA 1
ATOM 6231 C C . ALA B 1 314 ? 0.743 20.517 -20.697 1.00 9.65 318 ALA B C 1
ATOM 6232 O O . ALA B 1 314 ? 1.765 20.273 -20.056 1.00 8.46 318 ALA B O 1
ATOM 6234 N N . GLU B 1 315 ? 0.730 20.627 -22.022 1.00 10.21 319 GLU B N 1
ATOM 6235 C CA . GLU B 1 315 ? 1.949 20.461 -22.807 1.00 10.19 319 GLU B CA 1
ATOM 6236 C C . GLU B 1 315 ? 2.939 21.588 -22.542 1.00 10.02 319 GLU B C 1
ATOM 6237 O O . GLU B 1 315 ? 4.128 21.346 -22.318 1.00 9.89 319 GLU B O 1
ATOM 6243 N N . VAL B 1 316 ? 2.441 22.819 -22.575 1.00 9.38 320 VAL B N 1
ATOM 6244 C CA . VAL B 1 316 ? 3.278 23.995 -22.374 1.00 8.89 320 VAL B CA 1
ATOM 6245 C C . VAL B 1 316 ? 3.924 23.984 -20.990 1.00 8.30 320 VAL B C 1
ATOM 6246 O O . VAL B 1 316 ? 5.103 24.307 -20.843 1.00 8.46 320 VAL B O 1
ATOM 6250 N N . PHE B 1 317 ? 3.152 23.594 -19.981 1.00 8.42 321 PHE B N 1
ATOM 6251 C CA . PHE B 1 317 ? 3.670 23.486 -18.622 1.00 8.96 321 PHE B CA 1
ATOM 6252 C C . PHE B 1 317 ? 4.833 22.498 -18.551 1.00 8.51 321 PHE B C 1
ATOM 6253 O O . PHE B 1 317 ? 5.770 22.679 -17.773 1.00 8.24 321 PHE B O 1
ATOM 6261 N N . CYS B 1 318 ? 4.772 21.455 -19.371 1.00 7.40 322 CYS B N 1
ATOM 6262 C CA . CYS B 1 318 ? 5.827 20.447 -19.389 1.00 7.60 322 CYS B CA 1
ATOM 6263 C C . CYS B 1 318 ? 7.112 20.975 -20.038 1.00 8.00 322 CYS B C 1
ATOM 6264 O O . CYS B 1 318 ? 8.171 20.364 -19.911 1.00 8.83 322 CYS B O 1
ATOM 6267 N N . TYR B 1 319 ? 7.020 22.116 -20.717 1.00 7.12 323 TYR B N 1
ATOM 6268 C CA . TYR B 1 319 ? 8.206 22.755 -21.288 1.00 7.87 323 TYR B CA 1
ATOM 6269 C C . TYR B 1 319 ? 8.812 23.820 -20.371 1.00 7.75 323 TYR B C 1
ATOM 6270 O O . TYR B 1 319 ? 9.886 24.350 -20.656 1.00 8.75 323 TYR B O 1
ATOM 6279 N N . LEU B 1 320 ? 8.120 24.135 -19.280 1.00 7.47 324 LEU B N 1
ATOM 6280 C CA . LEU B 1 320 ? 8.631 25.090 -18.302 1.00 8.19 324 LEU B CA 1
ATOM 6281 C C . LEU B 1 320 ? 9.941 24.588 -17.696 1.00 7.58 324 LEU B C 1
ATOM 6282 O O . LEU B 1 320 ? 10.029 23.436 -17.275 1.00 7.85 324 LEU B O 1
ATOM 6287 N N . PRO B 1 321 ? 10.969 25.452 -17.666 1.00 7.59 325 PRO B N 1
ATOM 6288 C CA . PRO B 1 321 ? 12.256 25.108 -17.053 1.00 8.55 325 PRO B CA 1
ATOM 6289 C C . PRO B 1 321 ? 12.111 24.861 -15.555 1.00 8.16 325 PRO B C 1
ATOM 6290 O O . PRO B 1 321 ? 11.184 25.375 -14.925 1.00 7.03 325 PRO B O 1
ATOM 6294 N N . LEU B 1 322 ? 13.029 24.083 -14.994 1.00 7.24 326 LEU B N 1
ATOM 6295 C CA . LEU B 1 322 ? 12.894 23.622 -13.619 1.00 9.04 326 LEU B CA 1
ATOM 6296 C C . LEU B 1 322 ? 13.652 24.483 -12.608 1.00 8.35 326 LEU B C 1
ATOM 6297 O O . LEU B 1 322 ? 13.331 24.477 -11.422 1.00 9.14 326 LEU B O 1
ATOM 6302 N N . ALA B 1 323 ? 14.651 25.223 -13.077 1.00 9.57 327 ALA B N 1
ATOM 6303 C CA . ALA B 1 323 ? 15.492 26.011 -12.181 1.00 12.07 327 ALA B CA 1
ATOM 6304 C C . ALA B 1 323 ? 16.106 27.225 -12.866 1.00 12.24 327 ALA B C 1
ATOM 6305 O O . ALA B 1 323 ? 16.211 27.276 -14.091 1.00 13.55 327 ALA B O 1
ATOM 6307 N N . HIS B 1 324 ? 16.519 28.196 -12.059 1.00 11.84 328 HIS B N 1
ATOM 6308 C CA . HIS B 1 324 ? 17.218 29.373 -12.563 1.00 12.94 328 HIS B CA 1
ATOM 6309 C C . HIS B 1 324 ? 18.429 29.692 -11.696 1.00 12.69 328 HIS B C 1
ATOM 6310 O O . HIS B 1 324 ? 18.401 29.508 -10.481 1.00 13.06 328 HIS B O 1
ATOM 6317 N N . VAL B 1 325 ? 19.496 30.158 -12.333 1.00 14.44 329 VAL B N 1
ATOM 6318 C CA . VAL B 1 325 ? 20.674 30.634 -11.621 1.00 16.47 329 VAL B CA 1
ATOM 6319 C C . VAL B 1 325 ? 20.974 32.051 -12.090 1.00 16.15 329 VAL B C 1
ATOM 6320 O O . VAL B 1 325 ? 21.136 32.292 -13.284 1.00 16.95 329 VAL B O 1
ATOM 6324 N N . ILE B 1 326 ? 21.032 32.992 -11.155 1.00 16.49 330 ILE B N 1
ATOM 6325 C CA . ILE B 1 326 ? 21.258 34.388 -11.512 1.00 17.99 330 ILE B CA 1
ATOM 6326 C C . ILE B 1 326 ? 22.704 34.791 -11.233 1.00 18.63 330 ILE B C 1
ATOM 6327 O O . ILE B 1 326 ? 23.162 34.736 -10.090 1.00 17.85 330 ILE B O 1
ATOM 6332 N N . ASN B 1 327 ? 23.415 35.178 -12.291 1.00 19.67 331 ASN B N 1
ATOM 6333 C CA . ASN B 1 327 ? 24.827 35.553 -12.208 1.00 18.14 331 ASN B CA 1
ATOM 6334 C C . ASN B 1 327 ? 25.706 34.475 -11.583 1.00 18.73 331 ASN B C 1
ATOM 6335 O O . ASN B 1 327 ? 26.730 34.777 -10.977 1.00 21.13 331 ASN B O 1
ATOM 6340 N N . GLY B 1 328 ? 25.298 33.219 -11.727 1.00 17.39 332 GLY B N 1
ATOM 6341 C CA . GLY B 1 328 ? 26.036 32.105 -11.159 1.00 17.96 332 GLY B CA 1
ATOM 6342 C C . GLY B 1 328 ? 26.081 32.078 -9.640 1.00 20.89 332 GLY B C 1
ATOM 6343 O O . GLY B 1 328 ? 26.834 31.295 -9.057 1.00 20.41 332 GLY B O 1
ATOM 6344 N N . LYS B 1 329 ? 25.279 32.922 -8.992 1.00 19.61 333 LYS B N 1
ATOM 6345 C CA . LYS B 1 329 ? 25.378 33.087 -7.541 1.00 20.67 333 LYS B CA 1
ATOM 6346 C C . LYS B 1 329 ? 24.146 32.626 -6.758 1.00 18.27 333 LYS B C 1
ATOM 6347 O O . LYS B 1 329 ? 24.278 31.963 -5.727 1.00 18.78 333 LYS B O 1
ATOM 6353 N N . VAL B 1 330 ? 22.954 32.980 -7.225 1.00 18.05 334 VAL B N 1
ATOM 6354 C CA A VAL B 1 330 ? 21.735 32.578 -6.530 0.57 16.77 334 VAL B CA 1
ATOM 6355 C CA B VAL B 1 330 ? 21.729 32.584 -6.535 0.43 16.77 334 VAL B CA 1
ATOM 6356 C C . VAL B 1 330 ? 20.931 31.533 -7.311 1.00 16.08 334 VAL B C 1
ATOM 6357 O O . VAL B 1 330 ? 20.533 31.750 -8.458 1.00 16.66 334 VAL B O 1
ATOM 6364 N N . PHE B 1 331 ? 20.715 30.389 -6.672 1.00 12.87 335 PHE B N 1
ATOM 6365 C CA . PHE B 1 331 ? 19.998 29.269 -7.262 1.00 13.45 335 PHE B CA 1
ATOM 6366 C C . PHE B 1 331 ? 18.527 29.364 -6.879 1.00 13.53 335 PHE B C 1
ATOM 6367 O O . PHE B 1 331 ? 18.193 29.421 -5.696 1.00 12.70 335 PHE B O 1
ATOM 6375 N N . VAL B 1 332 ? 17.650 29.391 -7.876 1.00 10.41 336 VAL B N 1
ATOM 6376 C CA . VAL B 1 332 ? 16.223 29.538 -7.620 1.00 10.98 336 VAL B CA 1
ATOM 6377 C C . VAL B 1 332 ? 15.424 28.339 -8.124 1.00 11.44 336 VAL B C 1
ATOM 6378 O O . VAL B 1 332 ? 15.390 28.060 -9.322 1.00 9.96 336 VAL B O 1
ATOM 6382 N N . VAL B 1 333 ? 14.787 27.639 -7.192 1.00 9.81 337 VAL B N 1
ATOM 6383 C CA A VAL B 1 333 ? 13.957 26.492 -7.524 0.60 10.21 337 VAL B CA 1
ATOM 6384 C CA B VAL B 1 333 ? 13.946 26.490 -7.514 0.40 10.29 337 VAL B CA 1
ATOM 6385 C C . VAL B 1 333 ? 12.634 26.604 -6.762 1.00 10.01 337 VAL B C 1
ATOM 6386 O O . VAL B 1 333 ? 12.553 27.293 -5.754 1.00 8.53 337 VAL B O 1
ATOM 6393 N N . HIS B 1 334 ? 11.597 25.936 -7.248 1.00 8.80 338 HIS B N 1
ATOM 6394 C CA . HIS B 1 334 ? 10.314 26.030 -6.571 1.00 10.85 338 HIS B CA 1
ATOM 6395 C C . HIS B 1 334 ? 10.311 25.369 -5.195 1.00 9.99 338 HIS B C 1
ATOM 6396 O O . HIS B 1 334 ? 10.008 26.013 -4.190 1.00 10.67 338 HIS B O 1
ATOM 6403 N N . GLY B 1 335 ? 10.638 24.082 -5.158 1.00 8.63 339 GLY B N 1
ATOM 6404 C CA . GLY B 1 335 ? 10.600 23.327 -3.921 1.00 10.29 339 GLY B CA 1
ATOM 6405 C C . GLY B 1 335 ? 11.907 23.384 -3.161 1.00 11.46 339 GLY B C 1
ATOM 6406 O O . GLY B 1 335 ? 12.039 24.141 -2.201 1.00 11.50 339 GLY B O 1
ATOM 6407 N N . GLY B 1 336 ? 12.879 22.585 -3.587 1.00 10.36 340 GLY B N 1
ATOM 6408 C CA . GLY B 1 336 ? 14.170 22.573 -2.926 1.00 11.01 340 GLY B CA 1
ATOM 6409 C C . GLY B 1 336 ? 15.158 21.567 -3.479 1.00 14.17 340 GLY B C 1
ATOM 6410 O O . GLY B 1 336 ? 15.266 21.379 -4.692 1.00 11.93 340 GLY B O 1
ATOM 6411 N N . LEU B 1 337 ? 15.880 20.909 -2.578 1.00 12.59 341 LEU B N 1
ATOM 6412 C CA . LEU B 1 337 ? 17.006 20.075 -2.975 1.00 14.76 341 LEU B CA 1
ATOM 6413 C C . LEU B 1 337 ? 16.706 18.577 -2.939 1.00 15.59 341 LEU B C 1
ATOM 6414 O O . LEU B 1 337 ? 15.549 18.162 -2.881 1.00 16.84 341 LEU B O 1
ATOM 6419 N N . PHE B 1 338 ? 17.760 17.771 -2.960 1.00 15.79 342 PHE B N 1
ATOM 6420 C CA . PHE B 1 338 ? 17.628 16.367 -3.321 1.00 14.82 342 PHE B CA 1
ATOM 6421 C C . PHE B 1 338 ? 17.929 15.390 -2.193 1.00 18.57 342 PHE B C 1
ATOM 6422 O O . PHE B 1 338 ? 18.502 15.764 -1.169 1.00 17.52 342 PHE B O 1
ATOM 6430 N N . SER B 1 339 ? 17.532 14.135 -2.397 1.00 16.20 343 SER B N 1
ATOM 6431 C CA . SER B 1 339 ? 17.724 13.084 -1.403 1.00 19.58 343 SER B CA 1
ATOM 6432 C C . SER B 1 339 ? 19.123 12.483 -1.474 1.00 19.94 343 SER B C 1
ATOM 6433 O O . SER B 1 339 ? 19.487 11.646 -0.651 1.00 21.59 343 SER B O 1
ATOM 6436 N N . VAL B 1 340 ? 19.897 12.901 -2.469 1.00 21.96 344 VAL B N 1
ATOM 6437 C CA . VAL B 1 340 ? 21.289 12.481 -2.581 1.00 23.16 344 VAL B CA 1
ATOM 6438 C C . VAL B 1 340 ? 22.182 13.699 -2.774 1.00 23.75 344 VAL B C 1
ATOM 6439 O O . VAL B 1 340 ? 21.744 14.721 -3.302 1.00 22.77 344 VAL B O 1
ATOM 6443 N N . ASP B 1 341 ? 23.431 13.592 -2.334 1.00 27.63 345 ASP B N 1
ATOM 6444 C CA . ASP B 1 341 ? 24.380 14.689 -2.478 1.00 25.82 345 ASP B CA 1
ATOM 6445 C C . ASP B 1 341 ? 25.184 14.536 -3.764 1.00 24.67 345 ASP B C 1
ATOM 6446 O O . ASP B 1 341 ? 25.226 13.456 -4.354 1.00 25.09 345 ASP B O 1
ATOM 6451 N N . GLY B 1 342 ? 25.810 15.624 -4.199 1.00 22.86 346 GLY B N 1
ATOM 6452 C CA . GLY B 1 342 ? 26.664 15.591 -5.372 1.00 24.85 346 GLY B CA 1
ATOM 6453 C C . GLY B 1 342 ? 25.996 16.057 -6.652 1.00 25.17 346 GLY B C 1
ATOM 6454 O O . GLY B 1 342 ? 26.627 16.084 -7.710 1.00 24.77 346 GLY B O 1
ATOM 6455 N N . VAL B 1 343 ? 24.719 16.419 -6.565 1.00 22.83 347 VAL B N 1
ATOM 6456 C CA . VAL B 1 343 ? 23.992 16.904 -7.736 1.00 21.65 347 VAL B CA 1
ATOM 6457 C C . VAL B 1 343 ? 24.583 18.221 -8.232 1.00 22.08 347 VAL B C 1
ATOM 6458 O O . VAL B 1 343 ? 24.716 19.180 -7.470 1.00 19.15 347 VAL B O 1
ATOM 6462 N N . LYS B 1 344 ? 24.942 18.254 -9.512 1.00 18.01 348 LYS B N 1
ATOM 6463 C CA . LYS B 1 344 ? 25.550 19.435 -10.109 1.00 17.55 348 LYS B CA 1
ATOM 6464 C C . LYS B 1 344 ? 24.528 20.189 -10.951 1.00 16.71 348 LYS B C 1
ATOM 6465 O O . LYS B 1 344 ? 23.481 19.642 -11.300 1.00 15.76 348 LYS B O 1
ATOM 6471 N N . LEU B 1 345 ? 24.837 21.440 -11.281 1.00 15.81 349 LEU B N 1
ATOM 6472 C CA . LEU B 1 345 ? 23.949 22.251 -12.106 1.00 15.71 349 LEU B CA 1
ATOM 6473 C C . LEU B 1 345 ? 23.771 21.632 -13.490 1.00 17.08 349 LEU B C 1
ATOM 6474 O O . LEU B 1 345 ? 22.732 21.802 -14.127 1.00 14.65 349 LEU B O 1
ATOM 6479 N N . SER B 1 346 ? 24.793 20.917 -13.950 1.00 16.79 350 SER B N 1
ATOM 6480 C CA A SER B 1 346 ? 24.757 20.281 -15.262 0.48 17.60 350 SER B CA 1
ATOM 6481 C CA B SER B 1 346 ? 24.754 20.282 -15.263 0.52 17.61 350 SER B CA 1
ATOM 6482 C C . SER B 1 346 ? 23.751 19.133 -15.299 1.00 14.89 350 SER B C 1
ATOM 6483 O O . SER B 1 346 ? 23.112 18.892 -16.324 1.00 13.90 350 SER B O 1
ATOM 6488 N N . ASP B 1 347 ? 23.620 18.426 -14.179 1.00 13.73 351 ASP B N 1
ATOM 6489 C CA . ASP B 1 347 ? 22.650 17.341 -14.072 1.00 14.84 351 ASP B CA 1
ATOM 6490 C C . ASP B 1 347 ? 21.237 17.894 -14.187 1.00 14.38 351 ASP B C 1
ATOM 6491 O O . ASP B 1 347 ? 20.381 17.304 -14.845 1.00 13.92 351 ASP B O 1
ATOM 6496 N N . ILE B 1 348 ? 21.000 19.027 -13.534 1.00 12.09 352 ILE B N 1
ATOM 6497 C CA . ILE B 1 348 ? 19.700 19.681 -13.573 1.00 12.01 352 ILE B CA 1
ATOM 6498 C C . ILE B 1 348 ? 19.415 20.211 -14.972 1.00 13.28 352 ILE B C 1
ATOM 6499 O O . ILE B 1 348 ? 18.308 20.066 -15.490 1.00 12.43 352 ILE B O 1
ATOM 6504 N N . ARG B 1 349 ? 20.431 20.814 -15.582 1.00 12.80 353 ARG B N 1
ATOM 6505 C CA . ARG B 1 349 ? 20.313 21.375 -16.923 1.00 13.12 353 ARG B CA 1
ATOM 6506 C C . ARG B 1 349 ? 19.950 20.306 -17.954 1.00 13.56 353 ARG B C 1
ATOM 6507 O O . ARG B 1 349 ? 19.250 20.580 -18.929 1.00 12.84 353 ARG B O 1
ATOM 6515 N N . ALA B 1 350 ? 20.411 19.082 -17.719 1.00 11.48 354 ALA B N 1
ATOM 6516 C CA . ALA B 1 350 ? 20.237 17.994 -18.677 1.00 13.84 354 ALA B CA 1
ATOM 6517 C C . ALA B 1 350 ? 18.937 17.205 -18.498 1.00 13.30 354 ALA B C 1
ATOM 6518 O O . ALA B 1 350 ? 18.668 16.272 -19.255 1.00 11.99 354 ALA B O 1
ATOM 6520 N N . ILE B 1 351 ? 18.136 17.574 -17.504 1.00 11.69 355 ILE B N 1
ATOM 6521 C CA . ILE B 1 351 ? 16.914 16.831 -17.200 1.00 11.56 355 ILE B CA 1
ATOM 6522 C C . ILE B 1 351 ? 15.912 16.871 -18.351 1.00 10.99 355 ILE B C 1
ATOM 6523 O O . ILE B 1 351 ? 15.541 17.944 -18.827 1.00 10.33 355 ILE B O 1
ATOM 6528 N N . ASP B 1 352 ? 15.492 15.695 -18.804 1.00 10.00 356 ASP B N 1
ATOM 6529 C CA . ASP B 1 352 ? 14.434 15.602 -19.802 1.00 11.44 356 ASP B CA 1
ATOM 6530 C C . ASP B 1 352 ? 13.118 15.928 -19.108 1.00 11.53 356 ASP B C 1
ATOM 6531 O O . ASP B 1 352 ? 12.437 15.041 -18.601 1.00 9.43 356 ASP B O 1
ATOM 6536 N N . ARG B 1 353 ? 12.773 17.212 -19.091 1.00 10.33 357 ARG B N 1
ATOM 6537 C CA . ARG B 1 353 ? 11.652 17.702 -18.299 1.00 10.44 357 ARG B CA 1
ATOM 6538 C C . ARG B 1 353 ? 10.311 17.622 -19.022 1.00 11.26 357 ARG B C 1
ATOM 6539 O O . ARG B 1 353 ? 9.276 17.933 -18.438 1.00 10.46 357 ARG B O 1
ATOM 6547 N N . PHE B 1 354 ? 10.322 17.210 -20.286 1.00 11.96 358 PHE B N 1
ATOM 6548 C CA . PHE B 1 354 ? 9.083 17.167 -21.057 1.00 12.05 358 PHE B CA 1
ATOM 6549 C C . PHE B 1 354 ? 8.204 15.980 -20.660 1.00 12.71 358 PHE B C 1
ATOM 6550 O O . PHE B 1 354 ? 8.037 15.024 -21.419 1.00 10.97 358 PHE B O 1
ATOM 6558 N N . CYS B 1 355 ? 7.637 16.067 -19.462 1.00 11.26 359 CYS B N 1
ATOM 6559 C CA . CYS B 1 355 ? 6.800 15.014 -18.913 1.00 11.91 359 CYS B CA 1
ATOM 6560 C C . CYS B 1 355 ? 6.090 15.555 -17.685 1.00 11.77 359 CYS B C 1
ATOM 6561 O O . CYS B 1 355 ? 6.443 16.614 -17.173 1.00 12.51 359 CYS B O 1
ATOM 6564 N N . GLU B 1 356 ? 5.086 14.830 -17.211 1.00 12.62 360 GLU B N 1
ATOM 6565 C CA . GLU B 1 356 ? 4.498 15.140 -15.919 1.00 12.81 360 GLU B CA 1
ATOM 6566 C C . GLU B 1 356 ? 5.512 14.725 -14.860 1.00 14.52 360 GLU B C 1
ATOM 6567 O O . GLU B 1 356 ? 6.290 13.798 -15.082 1.00 15.19 360 GLU B O 1
ATOM 6573 N N . PRO B 1 357 ? 5.530 15.424 -13.716 1.00 14.17 361 PRO B N 1
ATOM 6574 C CA . PRO B 1 357 ? 6.534 15.105 -12.694 1.00 15.20 361 PRO B CA 1
ATOM 6575 C C . PRO B 1 357 ? 6.389 13.670 -12.197 1.00 15.30 361 PRO B C 1
ATOM 6576 O O . PRO B 1 357 ? 5.320 13.297 -11.718 1.00 15.15 361 PRO B O 1
ATOM 6580 N N . PRO B 1 358 ? 7.453 12.865 -12.328 1.00 17.90 362 PRO B N 1
ATOM 6581 C CA . PRO B 1 358 ? 7.414 11.475 -11.862 1.00 20.20 362 PRO B CA 1
ATOM 6582 C C . PRO B 1 358 ? 7.362 11.385 -10.338 1.00 21.78 362 PRO B C 1
ATOM 6583 O O . PRO B 1 358 ? 7.457 12.406 -9.656 1.00 19.41 362 PRO B O 1
ATOM 6587 N N . GLU B 1 359 ? 7.207 10.171 -9.819 1.00 23.36 363 GLU B N 1
ATOM 6588 C CA . GLU B 1 359 ? 7.051 9.953 -8.384 1.00 25.25 363 GLU B CA 1
ATOM 6589 C C . GLU B 1 359 ? 8.391 9.994 -7.654 1.00 24.01 363 GLU B C 1
ATOM 6590 O O . GLU B 1 359 ? 8.443 10.190 -6.439 1.00 24.61 363 GLU B O 1
ATOM 6596 N N . GLU B 1 360 ? 9.469 9.805 -8.406 1.00 23.29 364 GLU B N 1
ATOM 6597 C CA . GLU B 1 360 ? 10.811 9.735 -7.844 1.00 23.65 364 GLU B CA 1
ATOM 6598 C C . GLU B 1 360 ? 11.787 10.436 -8.782 1.00 21.62 364 GLU B C 1
ATOM 6599 O O . GLU B 1 360 ? 11.543 10.523 -9.982 1.00 23.38 364 GLU B O 1
ATOM 6605 N N . GLY B 1 361 ? 12.884 10.948 -8.233 1.00 21.73 365 GLY B N 1
ATOM 6606 C CA . GLY B 1 361 ? 13.946 11.496 -9.056 1.00 21.41 365 GLY B CA 1
ATOM 6607 C C . GLY B 1 361 ? 14.206 12.964 -8.800 1.00 16.54 365 GLY B C 1
ATOM 6608 O O . GLY B 1 361 ? 13.521 13.590 -7.991 1.00 14.91 365 GLY B O 1
ATOM 6609 N N . LEU B 1 362 ? 15.197 13.508 -9.501 1.00 15.52 366 LEU B N 1
ATOM 6610 C CA . LEU B 1 362 ? 15.593 14.902 -9.339 1.00 15.75 366 LEU B CA 1
ATOM 6611 C C . LEU B 1 362 ? 14.429 15.854 -9.579 1.00 15.19 366 LEU B C 1
ATOM 6612 O O . LEU B 1 362 ? 14.173 16.751 -8.776 1.00 12.87 366 LEU B O 1
ATOM 6617 N N . MET B 1 363 ? 13.726 15.643 -10.688 1.00 14.85 367 MET B N 1
ATOM 6618 C CA . MET B 1 363 ? 12.653 16.536 -11.109 1.00 14.07 367 MET B CA 1
ATOM 6619 C C . MET B 1 363 ? 11.533 16.612 -10.077 1.00 12.71 367 MET B C 1
ATOM 6620 O O . MET B 1 363 ? 11.025 17.691 -9.779 1.00 13.48 367 MET B O 1
ATOM 6625 N N . CYS B 1 364 ? 11.158 15.463 -9.527 1.00 13.15 368 CYS B N 1
ATOM 6626 C CA . CYS B 1 364 ? 10.127 15.415 -8.499 1.00 13.47 368 CYS B CA 1
ATOM 6627 C C . CYS B 1 364 ? 10.568 16.143 -7.233 1.00 14.41 368 CYS B C 1
ATOM 6628 O O . CYS B 1 364 ? 9.796 16.889 -6.628 1.00 12.77 368 CYS B O 1
ATOM 6631 N N . GLU B 1 365 ? 11.818 15.924 -6.843 1.00 11.86 369 GLU B N 1
ATOM 6632 C CA . GLU B 1 365 ? 12.342 16.488 -5.605 1.00 14.67 369 GLU B CA 1
ATOM 6633 C C . GLU B 1 365 ? 12.487 18.006 -5.641 1.00 12.30 369 GLU B C 1
ATOM 6634 O O . GLU B 1 365 ? 12.168 18.682 -4.667 1.00 13.36 369 GLU B O 1
ATOM 6640 N N . LEU B 1 366 ? 12.951 18.550 -6.759 1.00 12.59 370 LEU B N 1
ATOM 6641 C CA . LEU B 1 366 ? 13.117 19.996 -6.850 1.00 11.36 370 LEU B CA 1
ATOM 6642 C C . LEU B 1 366 ? 11.774 20.730 -6.872 1.00 11.92 370 LEU B C 1
ATOM 6643 O O . LEU B 1 366 ? 11.687 21.894 -6.480 1.00 10.06 370 LEU B O 1
ATOM 6648 N N . LEU B 1 367 ? 10.728 20.042 -7.319 1.00 11.29 371 LEU B N 1
ATOM 6649 C CA . LEU B 1 367 ? 9.396 20.635 -7.366 1.00 12.11 371 LEU B CA 1
ATOM 6650 C C . LEU B 1 367 ? 8.628 20.490 -6.052 1.00 10.44 371 LEU B C 1
ATOM 6651 O O . LEU B 1 367 ? 7.710 21.261 -5.780 1.00 8.95 371 LEU B O 1
ATOM 6656 N N . TRP B 1 368 ? 9.004 19.511 -5.234 1.00 10.98 372 TRP B N 1
ATOM 6657 C CA . TRP B 1 368 ? 8.170 19.131 -4.093 1.00 12.47 372 TRP B CA 1
ATOM 6658 C C . TRP B 1 368 ? 8.797 19.252 -2.700 1.00 13.35 372 TRP B C 1
ATOM 6659 O O . TRP B 1 368 ? 8.076 19.383 -1.713 1.00 13.68 372 TRP B O 1
ATOM 6670 N N . SER B 1 369 ? 10.122 19.203 -2.615 1.00 13.66 373 SER B N 1
ATOM 6671 C CA A SER B 1 369 ? 10.803 19.146 -1.322 0.52 15.06 373 SER B CA 1
ATOM 6672 C CA B SER B 1 369 ? 10.798 19.142 -1.319 0.48 15.06 373 SER B CA 1
ATOM 6673 C C . SER B 1 369 ? 10.672 20.426 -0.499 1.00 15.46 373 SER B C 1
ATOM 6674 O O . SER B 1 369 ? 10.399 21.502 -1.038 1.00 13.55 373 SER B O 1
ATOM 6679 N N . ASP B 1 370 ? 10.873 20.291 0.811 1.00 16.05 374 ASP B N 1
ATOM 6680 C CA . ASP B 1 370 ? 10.829 21.408 1.749 1.00 15.80 374 ASP B CA 1
ATOM 6681 C C . ASP B 1 370 ? 12.066 21.360 2.638 1.00 15.45 374 ASP B C 1
ATOM 6682 O O . ASP B 1 370 ? 12.615 20.290 2.877 1.00 14.73 374 ASP B O 1
ATOM 6687 N N . PRO B 1 371 ? 12.513 22.521 3.133 1.00 15.21 375 PRO B N 1
ATOM 6688 C CA . PRO B 1 371 ? 13.627 22.522 4.084 1.00 16.37 375 PRO B CA 1
ATOM 6689 C C . PRO B 1 371 ? 13.153 22.188 5.493 1.00 18.58 375 PRO B C 1
ATOM 6690 O O . PRO B 1 371 ? 11.987 22.415 5.818 1.00 16.71 375 PRO B O 1
ATOM 6694 N N . GLN B 1 372 ? 14.051 21.641 6.307 1.00 19.51 376 GLN B N 1
ATOM 6695 C CA . GLN B 1 372 ? 13.783 21.399 7.719 1.00 20.00 376 GLN B CA 1
ATOM 6696 C C . GLN B 1 372 ? 14.799 22.194 8.541 1.00 21.69 376 GLN B C 1
ATOM 6697 O O . GLN B 1 372 ? 15.914 22.437 8.081 1.00 19.70 376 GLN B O 1
ATOM 6703 N N . PRO B 1 373 ? 14.415 22.615 9.757 1.00 23.86 377 PRO B N 1
ATOM 6704 C CA . PRO B 1 373 ? 15.303 23.463 10.561 1.00 24.62 377 PRO B CA 1
ATOM 6705 C C . PRO B 1 373 ? 16.561 22.741 11.048 1.00 24.82 377 PRO B C 1
ATOM 6706 O O . PRO B 1 373 ? 17.594 23.384 11.233 1.00 26.67 377 PRO B O 1
ATOM 6710 N N . LEU B 1 374 ? 16.477 21.428 11.241 1.00 23.01 378 LEU B N 1
ATOM 6711 C CA . LEU B 1 374 ? 17.608 20.657 11.755 1.00 26.38 378 LEU B CA 1
ATOM 6712 C C . LEU B 1 374 ? 18.396 19.963 10.641 1.00 27.23 378 LEU B C 1
ATOM 6713 O O . LEU B 1 374 ? 17.828 19.599 9.611 1.00 24.04 378 LEU B O 1
ATOM 6718 N N . PRO B 1 375 ? 19.713 19.785 10.845 1.00 25.23 379 PRO B N 1
ATOM 6719 C CA . PRO B 1 375 ? 20.581 19.121 9.865 1.00 25.58 379 PRO B CA 1
ATOM 6720 C C . PRO B 1 375 ? 20.124 17.707 9.525 1.00 23.13 379 PRO B C 1
ATOM 6721 O O . PRO B 1 375 ? 19.467 17.055 10.336 1.00 26.03 379 PRO B O 1
ATOM 6725 N N . GLY B 1 376 ? 20.469 17.250 8.325 1.00 22.16 380 GLY B N 1
ATOM 6726 C CA . GLY B 1 376 ? 20.149 15.903 7.894 1.00 21.02 380 GLY B CA 1
ATOM 6727 C C . GLY B 1 376 ? 19.018 15.854 6.885 1.00 20.89 380 GLY B C 1
ATOM 6728 O O . GLY B 1 376 ? 18.726 16.838 6.207 1.00 19.39 380 GLY B O 1
ATOM 6729 N N . ARG B 1 377 ? 18.386 14.692 6.782 1.00 21.70 381 ARG B N 1
ATOM 6730 C CA . ARG B 1 377 ? 17.227 14.515 5.920 1.00 19.95 381 ARG B CA 1
ATOM 6731 C C . ARG B 1 377 ? 16.157 13.758 6.684 1.00 22.54 381 ARG B C 1
ATOM 6732 O O . ARG B 1 377 ? 16.460 12.989 7.595 1.00 25.51 381 ARG B O 1
ATOM 6740 N N . GLY B 1 378 ? 14.903 13.975 6.310 1.00 22.93 382 GLY B N 1
ATOM 6741 C CA . GLY B 1 378 ? 13.798 13.279 6.934 1.00 22.22 382 GLY B CA 1
ATOM 6742 C C . GLY B 1 378 ? 12.651 13.135 5.960 1.00 22.66 382 GLY B C 1
ATOM 6743 O O . GLY B 1 378 ? 12.695 13.695 4.866 1.00 22.26 382 GLY B O 1
ATOM 6744 N N . PRO B 1 379 ? 11.616 12.380 6.351 1.00 25.06 383 PRO B N 1
ATOM 6745 C CA . PRO B 1 379 ? 10.441 12.198 5.493 1.00 26.72 383 PRO B CA 1
ATOM 6746 C C . PRO B 1 379 ? 9.716 13.519 5.250 1.00 24.32 383 PRO B C 1
ATOM 6747 O O . PRO B 1 379 ? 9.562 14.319 6.172 1.00 23.70 383 PRO B O 1
ATOM 6751 N N . SER B 1 380 ? 9.294 13.741 4.010 1.00 22.74 384 SER B N 1
ATOM 6752 C CA . SER B 1 380 ? 8.545 14.937 3.650 1.00 23.48 384 SER B CA 1
ATOM 6753 C C . SER B 1 380 ? 7.270 15.048 4.474 1.00 21.48 384 SER B C 1
ATOM 6754 O O . SER B 1 380 ? 6.624 14.044 4.765 1.00 20.43 384 SER B O 1
ATOM 6757 N N . LYS B 1 381 ? 6.911 16.271 4.849 1.00 21.01 385 LYS B N 1
ATOM 6758 C CA . LYS B 1 381 ? 5.652 16.511 5.544 1.00 19.62 385 LYS B CA 1
ATOM 6759 C C . LYS B 1 381 ? 4.483 16.401 4.573 1.00 18.33 385 LYS B C 1
ATOM 6760 O O . LYS B 1 381 ? 3.332 16.283 4.988 1.00 18.55 385 LYS B O 1
ATOM 6766 N N . ARG B 1 382 ? 4.789 16.433 3.280 1.00 19.47 386 ARG B N 1
ATOM 6767 C CA . ARG B 1 382 ? 3.768 16.381 2.240 1.00 21.16 386 ARG B CA 1
ATOM 6768 C C . ARG B 1 382 ? 3.525 14.960 1.743 1.00 22.65 386 ARG B C 1
ATOM 6769 O O . ARG B 1 382 ? 2.591 14.713 0.977 1.00 21.14 386 ARG B O 1
ATOM 6777 N N . GLY B 1 383 ? 4.374 14.032 2.169 1.00 21.80 387 GLY B N 1
ATOM 6778 C CA . GLY B 1 383 ? 4.287 12.658 1.711 1.00 22.58 387 GLY B CA 1
ATOM 6779 C C . GLY B 1 383 ? 4.855 12.489 0.315 1.00 25.00 387 GLY B C 1
ATOM 6780 O O . GLY B 1 383 ? 4.671 11.449 -0.317 1.00 26.89 387 GLY B O 1
ATOM 6781 N N . VAL B 1 384 ? 5.543 13.520 -0.168 1.00 24.01 388 VAL B N 1
ATOM 6782 C CA . VAL B 1 384 ? 6.184 13.479 -1.481 1.00 26.68 388 VAL B CA 1
ATOM 6783 C C . VAL B 1 384 ? 7.413 14.387 -1.522 1.00 25.60 388 VAL B C 1
ATOM 6784 O O . VAL B 1 384 ? 7.347 15.561 -1.156 1.00 26.93 388 VAL B O 1
ATOM 6788 N N . GLY B 1 385 ? 8.536 13.833 -1.968 1.00 27.18 389 GLY B N 1
ATOM 6789 C CA . GLY B 1 385 ? 9.798 14.548 -1.954 1.00 24.48 389 GLY B CA 1
ATOM 6790 C C . GLY B 1 385 ? 10.548 14.218 -0.678 1.00 26.25 389 GLY B C 1
ATOM 6791 O O . GLY B 1 385 ? 10.524 13.075 -0.219 1.00 25.94 389 GLY B O 1
ATOM 6792 N N . LEU B 1 386 ? 11.210 15.214 -0.099 1.00 23.21 390 LEU B N 1
ATOM 6793 C CA . LEU B 1 386 ? 11.904 15.019 1.170 1.00 22.95 390 LEU B CA 1
ATOM 6794 C C . LEU B 1 386 ? 12.028 16.324 1.939 1.00 22.12 390 LEU B C 1
ATOM 6795 O O . LEU B 1 386 ? 11.785 17.404 1.400 1.00 19.61 390 LEU B O 1
ATOM 6800 N N . SER B 1 387 ? 12.398 16.216 3.210 1.00 20.25 391 SER B N 1
ATOM 6801 C CA . SER B 1 387 ? 12.812 17.382 3.970 1.00 19.63 391 SER B CA 1
ATOM 6802 C C . SER B 1 387 ? 14.333 17.370 4.025 1.00 19.60 391 SER B C 1
ATOM 6803 O O . SER B 1 387 ? 14.942 16.316 4.210 1.00 20.75 391 SER B O 1
ATOM 6806 N N . PHE B 1 388 ? 14.945 18.534 3.842 1.00 16.83 392 PHE B N 1
ATOM 6807 C CA . PHE B 1 388 ? 16.400 18.633 3.844 1.00 18.30 392 PHE B CA 1
ATOM 6808 C C . PHE B 1 388 ? 16.878 19.726 4.793 1.00 17.69 392 PHE B C 1
ATOM 6809 O O . PHE B 1 388 ? 16.287 20.803 4.859 1.00 16.72 392 PHE B O 1
ATOM 6817 N N . GLY B 1 389 ? 17.945 19.437 5.532 1.00 19.21 393 GLY B N 1
ATOM 6818 C CA . GLY B 1 389 ? 18.468 20.363 6.521 1.00 18.36 393 GLY B CA 1
ATOM 6819 C C . GLY B 1 389 ? 19.472 21.350 5.961 1.00 18.48 393 GLY B C 1
ATOM 6820 O O . GLY B 1 389 ? 19.777 21.332 4.769 1.00 17.71 393 GLY B O 1
ATOM 6821 N N . GLY B 1 390 ? 19.992 22.212 6.831 1.00 18.80 394 GLY B N 1
ATOM 6822 C CA . GLY B 1 390 ? 20.931 23.243 6.428 1.00 18.07 394 GLY B CA 1
ATOM 6823 C C . GLY B 1 390 ? 22.241 22.698 5.895 1.00 18.77 394 GLY B C 1
ATOM 6824 O O . GLY B 1 390 ? 22.926 23.358 5.113 1.00 18.35 394 GLY B O 1
ATOM 6825 N N . ASP B 1 391 ? 22.592 21.491 6.324 1.00 19.83 395 ASP B N 1
ATOM 6826 C CA . ASP B 1 391 ? 23.805 20.840 5.850 1.00 23.07 395 ASP B CA 1
ATOM 6827 C C . ASP B 1 391 ? 23.680 20.501 4.368 1.00 21.14 395 ASP B C 1
ATOM 6828 O O . ASP B 1 391 ? 24.621 20.687 3.601 1.00 20.51 395 ASP B O 1
ATOM 6833 N N . VAL B 1 392 ? 22.506 20.017 3.975 1.00 19.12 396 VAL B N 1
ATOM 6834 C CA . VAL B 1 392 ? 22.218 19.721 2.577 1.00 19.28 396 VAL B CA 1
ATOM 6835 C C . VAL B 1 392 ? 22.346 20.975 1.717 1.00 17.40 396 VAL B C 1
ATOM 6836 O O . VAL B 1 392 ? 22.948 20.944 0.643 1.00 17.57 396 VAL B O 1
ATOM 6840 N N . THR B 1 393 ? 21.785 22.079 2.203 1.00 17.14 397 THR B N 1
ATOM 6841 C CA . THR B 1 393 ? 21.821 23.344 1.476 1.00 15.28 397 THR B CA 1
ATOM 6842 C C . THR B 1 393 ? 23.249 23.837 1.269 1.00 17.97 397 THR B C 1
ATOM 6843 O O . THR B 1 393 ? 23.619 24.236 0.168 1.00 16.60 397 THR B O 1
ATOM 6847 N N . LYS B 1 394 ? 24.047 23.803 2.332 1.00 19.83 398 LYS B N 1
ATOM 6848 C CA . LYS B 1 394 ? 25.424 24.282 2.272 1.00 18.30 398 LYS B CA 1
ATOM 6849 C C . LYS B 1 394 ? 26.284 23.431 1.340 1.00 17.30 398 LYS B C 1
ATOM 6850 O O . LYS B 1 394 ? 27.061 23.962 0.546 1.00 16.24 398 LYS B O 1
ATOM 6856 N N . ARG B 1 395 ? 26.142 22.112 1.440 1.00 17.14 399 ARG B N 1
ATOM 6857 C CA . ARG B 1 395 ? 26.893 21.197 0.584 1.00 19.50 399 ARG B CA 1
ATOM 6858 C C . ARG B 1 395 ? 26.593 21.428 -0.899 1.00 19.24 399 ARG B C 1
ATOM 6859 O O . ARG B 1 395 ? 27.498 21.391 -1.731 1.00 19.21 399 ARG B O 1
ATOM 6867 N N . PHE B 1 396 ? 25.327 21.678 -1.222 1.00 18.00 400 PHE B N 1
ATOM 6868 C CA . PHE B 1 396 ? 24.931 21.908 -2.609 1.00 17.06 400 PHE B CA 1
ATOM 6869 C C . PHE B 1 396 ? 25.481 23.225 -3.147 1.00 17.49 400 PHE B C 1
ATOM 6870 O O . PHE B 1 396 ? 26.036 23.270 -4.246 1.00 15.19 400 PHE B O 1
ATOM 6878 N N . LEU B 1 397 ? 25.323 24.296 -2.373 1.00 16.54 401 LEU B N 1
ATOM 6879 C CA . LEU B 1 397 ? 25.771 25.616 -2.808 1.00 16.75 401 LEU B CA 1
ATOM 6880 C C . LEU B 1 397 ? 27.291 25.676 -2.970 1.00 17.15 401 LEU B C 1
ATOM 6881 O O . LEU B 1 397 ? 27.801 26.304 -3.900 1.00 16.19 401 LEU B O 1
ATOM 6886 N N . GLN B 1 398 ? 28.009 25.024 -2.060 1.00 17.00 402 GLN B N 1
ATOM 6887 C CA . GLN B 1 398 ? 29.466 24.993 -2.120 1.00 18.88 402 GLN B CA 1
ATOM 6888 C C . GLN B 1 398 ? 29.937 24.193 -3.331 1.00 20.11 402 GLN B C 1
ATOM 6889 O O . GLN B 1 398 ? 30.832 24.618 -4.061 1.00 18.34 402 GLN B O 1
ATOM 6891 N N . ASP B 1 399 ? 29.318 23.037 -3.540 1.00 18.73 403 ASP B N 1
ATOM 6892 C CA . ASP B 1 399 ? 29.688 22.150 -4.636 1.00 21.83 403 ASP B CA 1
ATOM 6893 C C . ASP B 1 399 ? 29.444 22.788 -6.005 1.00 22.22 403 ASP B C 1
ATOM 6894 O O . ASP B 1 399 ? 30.080 22.414 -6.990 1.00 25.20 403 ASP B O 1
ATOM 6899 N N . ASN B 1 400 ? 28.532 23.757 -6.059 1.00 19.96 404 ASN B N 1
ATOM 6900 C CA . ASN B 1 400 ? 28.190 24.426 -7.316 1.00 18.38 404 ASN B CA 1
ATOM 6901 C C . ASN B 1 400 ? 28.574 25.903 -7.362 1.00 20.30 404 ASN B C 1
ATOM 6902 O O . ASN B 1 400 ? 28.057 26.653 -8.195 1.00 18.43 404 ASN B O 1
ATOM 6907 N N . ASN B 1 401 ? 29.472 26.313 -6.468 1.00 19.07 405 ASN B N 1
ATOM 6908 C CA . ASN B 1 401 ? 29.934 27.700 -6.398 1.00 19.22 405 ASN B CA 1
ATOM 6909 C C . ASN B 1 401 ? 28.804 28.724 -6.294 1.00 19.86 405 ASN B C 1
ATOM 6910 O O . ASN B 1 401 ? 28.809 29.742 -6.989 1.00 20.28 405 ASN B O 1
ATOM 6915 N N . LEU B 1 402 ? 27.839 28.446 -5.424 1.00 17.89 406 LEU B N 1
ATOM 6916 C CA . LEU B 1 402 ? 26.676 29.313 -5.262 1.00 19.31 406 LEU B CA 1
ATOM 6917 C C . LEU B 1 402 ? 26.691 30.025 -3.913 1.00 18.40 406 LEU B C 1
ATOM 6918 O O . LEU B 1 402 ? 27.316 29.555 -2.963 1.00 18.15 406 LEU B O 1
ATOM 6923 N N . ASP B 1 403 ? 25.994 31.155 -3.836 1.00 20.10 407 ASP B N 1
ATOM 6924 C CA . ASP B 1 403 ? 25.914 31.932 -2.603 1.00 20.21 407 ASP B CA 1
ATOM 6925 C C . ASP B 1 403 ? 24.606 31.713 -1.848 1.00 21.15 407 ASP B C 1
ATOM 6926 O O . ASP B 1 403 ? 24.603 31.593 -0.624 1.00 21.81 407 ASP B O 1
ATOM 6931 N N . LEU B 1 404 ? 23.497 31.668 -2.578 1.00 17.95 408 LEU B N 1
ATOM 6932 C CA . LEU B 1 404 ? 22.182 31.660 -1.945 1.00 16.89 408 LEU B CA 1
ATOM 6933 C C . LEU B 1 404 ? 21.193 30.719 -2.630 1.00 17.16 408 LEU B C 1
ATOM 6934 O O . LEU B 1 404 ? 21.189 30.587 -3.853 1.00 15.86 408 LEU B O 1
ATOM 6939 N N . LEU B 1 405 ? 20.359 30.064 -1.827 1.00 16.99 409 LEU B N 1
ATOM 6940 C CA . LEU B 1 405 ? 19.257 29.264 -2.347 1.00 14.65 409 LEU B CA 1
ATOM 6941 C C . LEU B 1 405 ? 17.947 30.000 -2.098 1.00 14.47 409 LEU B C 1
ATOM 6942 O O . LEU B 1 405 ? 17.604 30.308 -0.956 1.00 15.93 409 LEU B O 1
ATOM 6947 N N . VAL B 1 406 ? 17.218 30.282 -3.170 1.00 11.92 410 VAL B N 1
ATOM 6948 C CA . VAL B 1 406 ? 15.898 30.882 -3.050 1.00 12.17 410 VAL B CA 1
ATOM 6949 C C . VAL B 1 406 ? 14.829 29.905 -3.533 1.00 14.05 410 VAL B C 1
ATOM 6950 O O . VAL B 1 406 ? 14.934 29.339 -4.623 1.00 10.18 410 VAL B O 1
ATOM 6954 N N . ARG B 1 407 ? 13.808 29.696 -2.709 1.00 11.08 411 ARG B N 1
ATOM 6955 C CA . ARG B 1 407 ? 12.706 28.823 -3.085 1.00 10.77 411 ARG B CA 1
ATOM 6956 C C . ARG B 1 407 ? 11.363 29.373 -2.629 1.00 11.60 411 ARG B C 1
ATOM 6957 O O . ARG B 1 407 ? 11.285 30.455 -2.051 1.00 10.35 411 ARG B O 1
ATOM 6965 N N . SER B 1 408 ? 10.304 28.625 -2.908 1.00 11.14 412 SER B N 1
ATOM 6966 C CA . SER B 1 408 ? 8.960 29.064 -2.570 1.00 11.09 412 SER B CA 1
ATOM 6967 C C . SER B 1 408 ? 8.196 27.907 -1.934 1.00 9.11 412 SER B C 1
ATOM 6968 O O . SER B 1 408 ? 8.563 27.466 -0.849 1.00 9.82 412 SER B O 1
ATOM 6971 N N . HIS B 1 409 ? 7.132 27.436 -2.582 1.00 10.66 413 HIS B N 1
ATOM 6972 C CA . HIS B 1 409 ? 6.511 26.154 -2.218 1.00 11.98 413 HIS B CA 1
ATOM 6973 C C . HIS B 1 409 ? 5.724 26.180 -0.890 1.00 13.86 413 HIS B C 1
ATOM 6974 O O . HIS B 1 409 ? 4.746 25.447 -0.738 1.00 16.91 413 HIS B O 1
ATOM 6981 N N . GLU B 1 410 ? 6.140 27.025 0.056 1.00 13.16 414 GLU B N 1
ATOM 6982 C CA . GLU B 1 410 ? 5.521 27.074 1.388 1.00 14.48 414 GLU B CA 1
ATOM 6983 C C . GLU B 1 410 ? 4.988 28.452 1.774 1.00 14.79 414 GLU B C 1
ATOM 6984 O O . GLU B 1 410 ? 5.687 29.457 1.641 1.00 13.45 414 GLU B O 1
ATOM 6990 N N . VAL B 1 411 ? 3.757 28.489 2.279 1.00 12.59 415 VAL B N 1
ATOM 6991 C CA . VAL B 1 411 ? 3.168 29.732 2.765 1.00 14.57 415 VAL B CA 1
ATOM 6992 C C . VAL B 1 411 ? 3.926 30.241 3.987 1.00 14.03 415 VAL B C 1
ATOM 6993 O O . VAL B 1 411 ? 4.281 29.463 4.869 1.00 14.14 415 VAL B O 1
ATOM 6997 N N . LYS B 1 412 ? 4.175 31.546 4.029 1.00 13.16 416 LYS B N 1
ATOM 6998 C CA . LYS B 1 412 ? 4.843 32.169 5.168 1.00 16.28 416 LYS B CA 1
ATOM 6999 C C . LYS B 1 412 ? 4.041 33.368 5.671 1.00 16.26 416 LYS B C 1
ATOM 7000 O O . LYS B 1 412 ? 3.421 34.083 4.880 1.00 12.69 416 LYS B O 1
ATOM 7006 N N . ASP B 1 413 ? 4.060 33.577 6.984 1.00 15.18 417 ASP B N 1
ATOM 7007 C CA . ASP B 1 413 ? 3.333 34.681 7.613 1.00 17.96 417 ASP B CA 1
ATOM 7008 C C . ASP B 1 413 ? 3.752 36.047 7.073 1.00 16.52 417 ASP B C 1
ATOM 7009 O O . ASP B 1 413 ? 2.906 36.861 6.708 1.00 15.87 417 ASP B O 1
ATOM 7014 N N . GLU B 1 414 ? 5.057 36.296 7.027 1.00 16.44 418 GLU B N 1
ATOM 7015 C CA . GLU B 1 414 ? 5.568 37.582 6.563 1.00 18.26 418 GLU B CA 1
ATOM 7016 C C . GLU B 1 414 ? 5.805 37.590 5.058 1.00 15.91 418 GLU B C 1
ATOM 7017 O O . GLU B 1 414 ? 6.248 38.593 4.500 1.00 17.09 418 GLU B O 1
ATOM 7023 N N . GLY B 1 415 ? 5.505 36.475 4.402 1.00 14.96 419 GLY B N 1
ATOM 7024 C CA . GLY B 1 415 ? 5.713 36.361 2.970 1.00 13.00 419 GLY B CA 1
ATOM 7025 C C . GLY B 1 415 ? 7.087 35.815 2.639 1.00 14.21 419 GLY B C 1
ATOM 7026 O O . GLY B 1 415 ? 7.407 35.557 1.475 1.00 13.29 419 GLY B O 1
ATOM 7027 N N . TYR B 1 416 ? 7.905 35.637 3.670 1.00 12.99 420 TYR B N 1
ATOM 7028 C CA . TYR B 1 416 ? 9.254 35.123 3.489 1.00 13.77 420 TYR B CA 1
ATOM 7029 C C . TYR B 1 416 ? 9.774 34.524 4.786 1.00 14.60 420 TYR B C 1
ATOM 7030 O O . TYR B 1 416 ? 9.216 34.768 5.856 1.00 14.50 420 TYR B O 1
ATOM 7039 N N . GLU B 1 417 ? 10.840 33.736 4.682 1.00 13.18 421 GLU B N 1
ATOM 7040 C CA . GLU B 1 417 ? 11.576 33.281 5.859 1.00 17.19 421 GLU B CA 1
ATOM 7041 C C . GLU B 1 417 ? 13.011 32.901 5.505 1.00 17.26 421 GLU B C 1
ATOM 7042 O O . GLU B 1 417 ? 13.248 32.131 4.573 1.00 18.74 421 GLU B O 1
ATOM 7048 N N . VAL B 1 418 ? 13.961 33.449 6.256 1.00 17.74 422 VAL B N 1
ATOM 7049 C CA . VAL B 1 418 ? 15.371 33.135 6.067 1.00 15.78 422 VAL B CA 1
ATOM 7050 C C . VAL B 1 418 ? 15.760 31.952 6.945 1.00 17.76 422 VAL B C 1
ATOM 7051 O O . VAL B 1 418 ? 15.613 32.002 8.166 1.00 18.91 422 VAL B O 1
ATOM 7055 N N . GLU B 1 419 ? 16.250 30.887 6.318 1.00 17.10 423 GLU B N 1
ATOM 7056 C CA . GLU B 1 419 ? 16.608 29.669 7.037 1.00 18.68 423 GLU B CA 1
ATOM 7057 C C . GLU B 1 419 ? 18.031 29.218 6.740 1.00 18.98 423 GLU B C 1
ATOM 7058 O O . GLU B 1 419 ? 18.745 29.843 5.955 1.00 16.51 423 GLU B O 1
ATOM 7064 N N . HIS B 1 420 ? 18.418 28.115 7.376 1.00 19.96 424 HIS B N 1
ATOM 7065 C CA . HIS B 1 420 ? 19.680 27.434 7.102 1.00 19.81 424 HIS B CA 1
ATOM 7066 C C . HIS B 1 420 ? 20.892 28.353 7.192 1.00 21.72 424 HIS B C 1
ATOM 7067 O O . HIS B 1 420 ? 21.735 28.376 6.292 1.00 18.61 424 HIS B O 1
ATOM 7074 N N . ASP B 1 421 ? 20.959 29.108 8.287 1.00 21.05 425 ASP B N 1
ATOM 7075 C CA . ASP B 1 421 ? 22.065 30.025 8.552 1.00 21.42 425 ASP B CA 1
ATOM 7076 C C . ASP B 1 421 ? 22.235 31.060 7.447 1.00 18.83 425 ASP B C 1
ATOM 7077 O O . ASP B 1 421 ? 23.353 31.362 7.036 1.00 21.70 425 ASP B O 1
ATOM 7082 N N . GLY B 1 422 ? 21.117 31.597 6.969 1.00 19.73 426 GLY B N 1
ATOM 7083 C CA . GLY B 1 422 ? 21.141 32.643 5.962 1.00 20.46 426 GLY B CA 1
ATOM 7084 C C . GLY B 1 422 ? 21.341 32.152 4.538 1.00 20.88 426 GLY B C 1
ATOM 7085 O O . GLY B 1 422 ? 21.423 32.956 3.608 1.00 20.11 426 GLY B O 1
ATOM 7086 N N . LYS B 1 423 ? 21.410 30.836 4.360 1.00 18.28 427 LYS B N 1
ATOM 7087 C CA . LYS B 1 423 ? 21.685 30.260 3.045 1.00 19.67 427 LYS B CA 1
ATOM 7088 C C . LYS B 1 423 ? 20.423 29.942 2.243 1.00 18.03 427 LYS B C 1
ATOM 7089 O O . LYS B 1 423 ? 20.487 29.745 1.028 1.00 19.02 427 LYS B O 1
ATOM 7095 N N . LEU B 1 424 ? 19.281 29.885 2.922 1.00 15.38 428 LEU B N 1
ATOM 7096 C CA . LEU B 1 424 ? 18.015 29.593 2.257 1.00 16.91 428 LEU B CA 1
ATOM 7097 C C . LEU B 1 424 ? 16.972 30.667 2.543 1.00 16.65 428 LEU B C 1
ATOM 7098 O O . LEU B 1 424 ? 16.832 31.124 3.675 1.00 19.00 428 LEU B O 1
ATOM 7103 N N . ILE B 1 425 ? 16.240 31.061 1.508 1.00 14.07 429 ILE B N 1
ATOM 7104 C CA . ILE B 1 425 ? 15.126 31.985 1.667 1.00 14.60 429 ILE B CA 1
ATOM 7105 C C . ILE B 1 425 ? 13.884 31.449 0.970 1.00 14.80 429 ILE B C 1
ATOM 7106 O O . ILE B 1 425 ? 13.904 31.174 -0.231 1.00 12.90 429 ILE B O 1
ATOM 7111 N N . THR B 1 426 ? 12.802 31.297 1.724 1.00 13.52 430 THR B N 1
ATOM 7112 C CA . THR B 1 426 ? 11.510 30.998 1.126 1.00 12.07 430 THR B CA 1
ATOM 7113 C C . THR B 1 426 ? 10.835 32.316 0.782 1.00 12.20 430 THR B C 1
ATOM 7114 O O . THR B 1 426 ? 10.782 33.221 1.611 1.00 11.42 430 THR B O 1
ATOM 7118 N N . VAL B 1 427 ? 10.339 32.436 -0.444 1.00 10.70 431 VAL B N 1
ATOM 7119 C CA . VAL B 1 427 ? 9.580 33.617 -0.829 1.00 9.66 431 VAL B CA 1
ATOM 7120 C C . VAL B 1 427 ? 8.213 33.210 -1.383 1.00 11.63 431 VAL B C 1
ATOM 7121 O O . VAL B 1 427 ? 8.110 32.350 -2.259 1.00 10.26 431 VAL B O 1
ATOM 7125 N N . PHE B 1 428 ? 7.166 33.831 -0.850 1.00 9.23 432 PHE B N 1
ATOM 7126 C CA . PHE B 1 428 ? 5.795 33.454 -1.158 1.00 11.05 432 PHE B CA 1
ATOM 7127 C C . PHE B 1 428 ? 5.011 34.718 -1.492 1.00 10.99 432 PHE B C 1
ATOM 7128 O O . PHE B 1 428 ? 4.934 35.635 -0.678 1.00 11.32 432 PHE B O 1
ATOM 7136 N N . SER B 1 429 ? 4.429 34.772 -2.685 1.00 10.97 433 SER B N 1
ATOM 7137 C CA . SER B 1 429 ? 3.851 36.020 -3.178 1.00 10.30 433 SER B CA 1
ATOM 7138 C C . SER B 1 429 ? 2.324 36.031 -3.259 1.00 12.37 433 SER B C 1
ATOM 7139 O O . SER B 1 429 ? 1.747 36.776 -4.054 1.00 11.56 433 SER B O 1
ATOM 7142 N N . ALA B 1 430 ? 1.673 35.214 -2.437 1.00 11.84 434 ALA B N 1
ATOM 7143 C CA . ALA B 1 430 ? 0.215 35.188 -2.396 1.00 11.71 434 ALA B CA 1
ATOM 7144 C C . ALA B 1 430 ? -0.305 35.609 -1.021 1.00 13.45 434 ALA B C 1
ATOM 7145 O O . ALA B 1 430 ? -0.473 34.774 -0.132 1.00 11.76 434 ALA B O 1
ATOM 7147 N N . PRO B 1 431 ? -0.567 36.914 -0.846 1.00 13.56 435 PRO B N 1
ATOM 7148 C CA . PRO B 1 431 ? -1.001 37.437 0.453 1.00 14.09 435 PRO B CA 1
ATOM 7149 C C . PRO B 1 431 ? -2.418 36.978 0.776 1.00 13.12 435 PRO B C 1
ATOM 7150 O O . PRO B 1 431 ? -3.210 36.790 -0.147 1.00 13.27 435 PRO B O 1
ATOM 7154 N N . ASN B 1 432 ? -2.720 36.813 2.063 1.00 14.76 436 ASN B N 1
ATOM 7155 C CA . ASN B 1 432 ? -4.009 36.288 2.509 1.00 14.11 436 ASN B CA 1
ATOM 7156 C C . ASN B 1 432 ? -4.402 35.068 1.690 1.00 13.64 436 ASN B C 1
ATOM 7157 O O . ASN B 1 432 ? -5.462 35.039 1.065 1.00 13.74 436 ASN B O 1
ATOM 7162 N N . TYR B 1 433 ? -3.506 34.086 1.689 1.00 13.64 437 TYR B N 1
ATOM 7163 C CA . TYR B 1 433 ? -3.622 32.866 0.894 1.00 14.14 437 TYR B CA 1
ATOM 7164 C C . TYR B 1 433 ? -5.007 32.238 0.999 1.00 16.57 437 TYR B C 1
ATOM 7165 O O . TYR B 1 433 ? -5.503 31.993 2.101 1.00 14.15 437 TYR B O 1
ATOM 7174 N N . CYS B 1 434 ? -5.628 32.010 -0.159 1.00 13.51 438 CYS B N 1
ATOM 7175 C CA . CYS B 1 434 ? -6.967 31.426 -0.250 1.00 15.55 438 CYS B CA 1
ATOM 7176 C C . CYS B 1 434 ? -8.022 32.220 0.521 1.00 17.07 438 CYS B C 1
ATOM 7177 O O . CYS B 1 434 ? -9.041 31.665 0.933 1.00 16.21 438 CYS B O 1
ATOM 7180 N N . ASP B 1 435 ? -7.767 33.514 0.706 1.00 16.73 439 ASP B N 1
ATOM 7181 C CA . ASP B 1 435 ? -8.649 34.406 1.462 1.00 15.42 439 ASP B CA 1
ATOM 7182 C C . ASP B 1 435 ? -8.874 33.973 2.912 1.00 18.45 439 ASP B C 1
ATOM 7183 O O . ASP B 1 435 ? -9.938 34.234 3.472 1.00 22.32 439 ASP B O 1
ATOM 7188 N N . GLN B 1 436 ? -7.890 33.321 3.527 1.00 18.36 440 GLN B N 1
ATOM 7189 C CA . GLN B 1 436 ? -8.072 32.881 4.911 1.00 20.66 440 GLN B CA 1
ATOM 7190 C C . GLN B 1 436 ? -6.808 32.834 5.773 1.00 18.47 440 GLN B C 1
ATOM 7191 O O . GLN B 1 436 ? -6.901 32.756 6.996 1.00 21.42 440 GLN B O 1
ATOM 7197 N N . MET B 1 437 ? -5.635 32.888 5.153 1.00 17.04 441 MET B N 1
ATOM 7198 C CA . MET B 1 437 ? -4.390 32.783 5.913 1.00 16.84 441 MET B CA 1
ATOM 7199 C C . MET B 1 437 ? -3.949 34.104 6.544 1.00 15.87 441 MET B C 1
ATOM 7200 O O . MET B 1 437 ? -3.267 34.112 7.566 1.00 17.15 441 MET B O 1
ATOM 7205 N N . GLY B 1 438 ? -4.333 35.218 5.930 1.00 16.21 442 GLY B N 1
ATOM 7206 C CA . GLY B 1 438 ? -3.995 36.532 6.451 1.00 16.55 442 GLY B CA 1
ATOM 7207 C C . GLY B 1 438 ? -2.508 36.834 6.457 1.00 17.04 442 GLY B C 1
ATOM 7208 O O . GLY B 1 438 ? -2.046 37.717 7.180 1.00 16.15 442 GLY B O 1
ATOM 7209 N N . ASN B 1 439 ? -1.756 36.097 5.648 1.00 14.16 443 ASN B N 1
ATOM 7210 C CA . ASN B 1 439 ? -0.317 36.288 5.547 1.00 14.59 443 ASN B CA 1
ATOM 7211 C C . ASN B 1 439 ? 0.029 37.473 4.658 1.00 14.08 443 ASN B C 1
ATOM 7212 O O . ASN B 1 439 ? -0.758 37.861 3.797 1.00 16.06 443 ASN B O 1
ATOM 7217 N N . LYS B 1 440 ? 1.208 38.048 4.866 1.00 12.89 444 LYS B N 1
ATOM 7218 C CA . LYS B 1 440 ? 1.733 39.016 3.917 1.00 14.02 444 LYS B CA 1
ATOM 7219 C C . LYS B 1 440 ? 2.354 38.269 2.744 1.00 15.16 444 LYS B C 1
ATOM 7220 O O . LYS B 1 440 ? 2.676 37.087 2.851 1.00 14.92 444 LYS B O 1
ATOM 7226 N N . GLY B 1 441 ? 2.495 38.956 1.617 1.00 14.22 445 GLY B N 1
ATOM 7227 C CA . GLY B 1 441 ? 3.202 38.406 0.479 1.00 14.53 445 GLY B CA 1
ATOM 7228 C C . GLY B 1 441 ? 4.553 39.081 0.403 1.00 16.64 445 GLY B C 1
ATOM 7229 O O . GLY B 1 441 ? 4.763 40.113 1.041 1.00 15.68 445 GLY B O 1
ATOM 7230 N N . ALA B 1 442 ? 5.474 38.506 -0.362 1.00 14.18 446 ALA B N 1
ATOM 7231 C CA . ALA B 1 442 ? 6.786 39.118 -0.527 1.00 12.98 446 ALA B CA 1
ATOM 7232 C C . ALA B 1 442 ? 7.417 38.814 -1.881 1.00 14.51 446 ALA B C 1
ATOM 7233 O O . ALA B 1 442 ? 7.039 37.862 -2.562 1.00 12.11 446 ALA B O 1
ATOM 7235 N N . PHE B 1 443 ? 8.371 39.654 -2.266 1.00 15.37 447 PHE B N 1
ATOM 7236 C CA . PHE B 1 443 ? 9.227 39.388 -3.412 1.00 13.67 447 PHE B CA 1
ATOM 7237 C C . PHE B 1 443 ? 10.623 39.889 -3.085 1.00 15.96 447 PHE B C 1
ATOM 7238 O O . PHE B 1 443 ? 10.796 40.704 -2.178 1.00 17.01 447 PHE B O 1
ATOM 7246 N N . ILE B 1 444 ? 11.616 39.396 -3.815 1.00 14.45 448 ILE B N 1
ATOM 7247 C CA . ILE B 1 444 ? 13.001 39.756 -3.545 1.00 16.28 448 ILE B CA 1
ATOM 7248 C C . ILE B 1 444 ? 13.635 40.444 -4.742 1.00 18.04 448 ILE B C 1
ATOM 7249 O O . ILE B 1 444 ? 13.603 39.923 -5.858 1.00 16.76 448 ILE B O 1
ATOM 7254 N N . ARG B 1 445 ? 14.212 41.616 -4.502 1.00 16.65 449 ARG B N 1
ATOM 7255 C CA . ARG B 1 445 ? 14.960 42.327 -5.529 1.00 17.99 449 ARG B CA 1
ATOM 7256 C C . ARG B 1 445 ? 16.451 42.033 -5.400 1.00 18.79 449 ARG B C 1
ATOM 7257 O O . ARG B 1 445 ? 17.011 42.085 -4.305 1.00 19.42 449 ARG B O 1
ATOM 7265 N N . PHE B 1 446 ? 17.085 41.710 -6.522 1.00 18.70 450 PHE B N 1
ATOM 7266 C CA . PHE B 1 446 ? 18.526 41.489 -6.560 1.00 20.26 450 PHE B CA 1
ATOM 7267 C C . PHE B 1 446 ? 19.162 42.481 -7.522 1.00 22.49 450 PHE B C 1
ATOM 7268 O O . PHE B 1 446 ? 18.782 42.543 -8.689 1.00 21.28 450 PHE B O 1
ATOM 7276 N N . GLU B 1 447 ? 20.126 43.256 -7.037 1.00 23.91 451 GLU B N 1
ATOM 7277 C CA . GLU B 1 447 ? 20.819 44.216 -7.891 1.00 25.66 451 GLU B CA 1
ATOM 7278 C C . GLU B 1 447 ? 22.302 43.884 -8.022 1.00 27.41 451 GLU B C 1
ATOM 7279 O O . GLU B 1 447 ? 22.992 43.651 -7.028 1.00 29.42 451 GLU B O 1
ATOM 7285 N N . ALA B 1 448 ? 22.777 43.850 -9.261 1.00 28.47 452 ALA B N 1
ATOM 7286 C CA . ALA B 1 448 ? 24.165 43.520 -9.550 1.00 29.21 452 ALA B CA 1
ATOM 7287 C C . ALA B 1 448 ? 25.070 44.700 -9.203 1.00 29.82 452 ALA B C 1
ATOM 7288 O O . ALA B 1 448 ? 24.637 45.850 -9.265 1.00 29.44 452 ALA B O 1
ATOM 7290 N N . PRO B 1 449 ? 26.335 44.423 -8.846 1.00 32.77 453 PRO B N 1
ATOM 7291 C CA . PRO B 1 449 ? 26.967 43.099 -8.801 1.00 32.13 453 PRO B CA 1
ATOM 7292 C C . PRO B 1 449 ? 26.812 42.354 -7.473 1.00 32.65 453 PRO B C 1
ATOM 7293 O O . PRO B 1 449 ? 26.978 41.134 -7.453 1.00 35.67 453 PRO B O 1
ATOM 7297 N N . ASP B 1 450 ? 26.504 43.064 -6.391 1.00 34.10 454 ASP B N 1
ATOM 7298 C CA . ASP B 1 450 ? 26.494 42.453 -5.059 1.00 33.20 454 ASP B CA 1
ATOM 7299 C C . ASP B 1 450 ? 25.435 41.366 -4.869 1.00 32.36 454 ASP B C 1
ATOM 7300 O O . ASP B 1 450 ? 25.643 40.426 -4.100 1.00 33.20 454 ASP B O 1
ATOM 7305 N N . MET B 1 451 ? 24.310 41.501 -5.567 1.00 33.05 455 MET B N 1
ATOM 7306 C CA . MET B 1 451 ? 23.232 40.512 -5.517 1.00 29.05 455 MET B CA 1
ATOM 7307 C C . MET B 1 451 ? 22.706 40.276 -4.102 1.00 28.88 455 MET B C 1
ATOM 7308 O O . MET B 1 451 ? 22.353 39.153 -3.740 1.00 27.23 455 MET B O 1
ATOM 7313 N N . LYS B 1 452 ? 22.663 41.336 -3.302 1.00 26.78 456 LYS B N 1
ATOM 7314 C CA . LYS B 1 452 ? 22.095 41.251 -1.964 1.00 26.53 456 LYS B CA 1
ATOM 7315 C C . LYS B 1 452 ? 20.579 41.120 -2.055 1.00 21.48 456 LYS B C 1
ATOM 7316 O O . LYS B 1 452 ? 19.932 41.859 -2.797 1.00 23.26 456 LYS B O 1
ATOM 7318 N N . PRO B 1 453 ? 20.006 40.167 -1.310 1.00 19.56 457 PRO B N 1
ATOM 7319 C CA . PRO B 1 453 ? 18.550 39.998 -1.330 1.00 20.45 457 PRO B CA 1
ATOM 7320 C C . PRO B 1 453 ? 17.831 41.149 -0.632 1.00 18.59 457 PRO B C 1
ATOM 7321 O O . PRO B 1 453 ? 17.925 41.286 0.587 1.00 21.52 457 PRO B O 1
ATOM 7325 N N . ASN B 1 454 ? 17.132 41.973 -1.406 1.00 19.00 458 ASN B N 1
ATOM 7326 C CA . ASN B 1 454 ? 16.318 43.047 -0.848 1.00 19.37 458 ASN B CA 1
ATOM 7327 C C . ASN B 1 454 ? 14.865 42.609 -0.767 1.00 20.52 458 ASN B C 1
ATOM 7328 O O . ASN B 1 454 ? 14.152 42.615 -1.769 1.00 19.52 458 ASN B O 1
ATOM 7333 N N . ILE B 1 455 ? 14.431 42.225 0.428 1.00 18.92 459 ILE B N 1
ATOM 7334 C CA . ILE B 1 455 ? 13.106 41.645 0.601 1.00 18.33 459 ILE B CA 1
ATOM 7335 C C . ILE B 1 455 ? 12.036 42.699 0.857 1.00 18.75 459 ILE B C 1
ATOM 7336 O O . ILE B 1 455 ? 12.148 43.509 1.777 1.00 19.97 459 ILE B O 1
ATOM 7341 N N . VAL B 1 456 ? 10.995 42.680 0.034 1.00 16.25 460 VAL B N 1
ATOM 7342 C CA . VAL B 1 456 ? 9.893 43.617 0.180 1.00 17.63 460 VAL B CA 1
ATOM 7343 C C . VAL B 1 456 ? 8.589 42.872 0.439 1.00 19.49 460 VAL B C 1
ATOM 7344 O O . VAL B 1 456 ? 8.215 41.982 -0.323 1.00 16.88 460 VAL B O 1
ATOM 7348 N N . THR B 1 457 ? 7.904 43.238 1.517 1.00 18.02 461 THR B N 1
ATOM 7349 C CA . THR B 1 457 ? 6.623 42.626 1.851 1.00 17.96 461 THR B CA 1
ATOM 7350 C C . THR B 1 457 ? 5.459 43.505 1.406 1.00 18.76 461 THR B C 1
ATOM 7351 O O . THR B 1 457 ? 5.614 44.713 1.226 1.00 18.83 461 THR B O 1
ATOM 7355 N N . PHE B 1 458 ? 4.295 42.890 1.227 1.00 17.81 462 PHE B N 1
ATOM 7356 C CA . PHE B 1 458 ? 3.088 43.618 0.852 1.00 17.96 462 PHE B CA 1
ATOM 7357 C C . PHE B 1 458 ? 1.830 42.917 1.363 1.00 17.45 462 PHE B C 1
ATOM 7358 O O . PHE B 1 458 ? 1.863 41.730 1.695 1.00 15.40 462 PHE B O 1
ATOM 7366 N N . SER B 1 459 ? 0.727 43.659 1.425 1.00 16.97 463 SER B N 1
ATOM 7367 C CA . SER B 1 459 ? -0.539 43.129 1.926 1.00 17.56 463 SER B CA 1
ATOM 7368 C C . SER B 1 459 ? -1.516 42.825 0.797 1.00 16.47 463 SER B C 1
ATOM 7369 O O . SER B 1 459 ? -1.373 43.333 -0.313 1.00 14.98 463 SER B O 1
ATOM 7372 N N . ALA B 1 460 ? -2.519 42.004 1.093 1.00 14.72 464 ALA B N 1
ATOM 7373 C CA . ALA B 1 460 ? -3.536 41.646 0.107 1.00 15.86 464 ALA B CA 1
ATOM 7374 C C . ALA B 1 460 ? -4.405 42.842 -0.282 1.00 17.45 464 ALA B C 1
ATOM 7375 O O . ALA B 1 460 ? -4.554 43.790 0.490 1.00 17.55 464 ALA B O 1
ATOM 7377 N N . VAL B 1 461 ? -4.972 42.786 -1.485 1.00 14.78 465 VAL B N 1
ATOM 7378 C CA . VAL B 1 461 ? -5.862 43.830 -1.982 1.00 18.11 465 VAL B CA 1
ATOM 7379 C C . VAL B 1 461 ? -7.213 43.218 -2.355 1.00 20.03 465 VAL B C 1
ATOM 7380 O O . VAL B 1 461 ? -7.300 42.011 -2.585 1.00 16.85 465 VAL B O 1
ATOM 7384 N N . PRO B 1 462 ? -8.276 44.044 -2.399 1.00 20.98 466 PRO B N 1
ATOM 7385 C CA . PRO B 1 462 ? -9.615 43.534 -2.721 1.00 19.09 466 PRO B CA 1
ATOM 7386 C C . PRO B 1 462 ? -9.714 42.876 -4.097 1.00 19.59 466 PRO B C 1
ATOM 7387 O O . PRO B 1 462 ? -8.953 43.205 -5.005 1.00 19.57 466 PRO B O 1
ATOM 7391 N N . HIS B 1 463 ? -10.657 41.948 -4.232 1.00 19.26 467 HIS B N 1
ATOM 7392 C CA . HIS B 1 463 ? -10.936 41.290 -5.502 1.00 19.78 467 HIS B CA 1
ATOM 7393 C C . HIS B 1 463 ? -12.430 40.966 -5.578 1.00 20.84 467 HIS B C 1
ATOM 7394 O O . HIS B 1 463 ? -13.105 40.948 -4.551 1.00 20.88 467 HIS B O 1
ATOM 7401 N N . PRO B 1 464 ? -12.955 40.730 -6.795 1.00 20.55 468 PRO B N 1
ATOM 7402 C CA . PRO B 1 464 ? -14.357 40.338 -6.991 1.00 23.55 468 PRO B CA 1
ATOM 7403 C C . PRO B 1 464 ? -14.770 39.147 -6.128 1.00 24.68 468 PRO B C 1
ATOM 7404 O O . PRO B 1 464 ? -13.923 38.339 -5.744 1.00 24.78 468 PRO B O 1
ATOM 7408 N N . ASP B 1 465 ? -16.061 39.042 -5.833 1.00 24.65 469 ASP B N 1
ATOM 7409 C CA . ASP B 1 465 ? -16.557 37.960 -4.988 1.00 28.27 469 ASP B CA 1
ATOM 7410 C C . ASP B 1 465 ? -16.630 36.636 -5.744 1.00 26.52 469 ASP B C 1
ATOM 7411 O O . ASP B 1 465 ? -17.698 36.214 -6.188 1.00 25.96 469 ASP B O 1
ATOM 7416 N N . VAL B 1 466 ? -15.476 35.997 -5.895 1.00 26.63 470 VAL B N 1
ATOM 7417 C CA . VAL B 1 466 ? -15.398 34.646 -6.430 1.00 23.36 470 VAL B CA 1
ATOM 7418 C C . VAL B 1 466 ? -14.584 33.811 -5.455 1.00 24.17 470 VAL B C 1
ATOM 7419 O O . VAL B 1 466 ? -13.421 34.115 -5.193 1.00 28.45 470 VAL B O 1
ATOM 7423 N N . LYS B 1 467 ? -15.201 32.767 -4.909 1.00 21.50 471 LYS B N 1
ATOM 7424 C CA . LYS B 1 467 ? -14.568 31.958 -3.872 1.00 21.87 471 LYS B CA 1
ATOM 7425 C C . LYS B 1 467 ? -13.349 31.202 -4.392 1.00 20.24 471 LYS B C 1
ATOM 7426 O O . LYS B 1 467 ? -13.323 30.775 -5.545 1.00 19.21 471 LYS B O 1
ATOM 7432 N N . PRO B 1 468 ? -12.327 31.042 -3.537 1.00 19.84 472 PRO B N 1
ATOM 7433 C CA . PRO B 1 468 ? -11.210 30.156 -3.871 1.00 18.47 472 PRO B CA 1
ATOM 7434 C C . PRO B 1 468 ? -11.737 28.742 -4.070 1.00 18.77 472 PRO B C 1
ATOM 7435 O O . PRO B 1 468 ? -12.720 28.375 -3.420 1.00 15.44 472 PRO B O 1
ATOM 7439 N N . MET B 1 469 ? -11.106 27.982 -4.963 1.00 17.85 473 MET B N 1
ATOM 7440 C CA . MET B 1 469 ? -11.490 26.598 -5.243 1.00 16.66 473 MET B CA 1
ATOM 7441 C C . MET B 1 469 ? -12.858 26.472 -5.913 1.00 16.90 473 MET B C 1
ATOM 7442 O O . MET B 1 469 ? -13.448 25.398 -5.913 1.00 18.67 473 MET B O 1
ATOM 7447 N N . ALA B 1 470 ? -13.355 27.562 -6.491 1.00 18.25 474 ALA B N 1
ATOM 7448 C CA . ALA B 1 470 ? -14.670 27.552 -7.129 1.00 18.39 474 ALA B CA 1
ATOM 7449 C C . ALA B 1 470 ? -14.729 26.605 -8.326 1.00 19.46 474 ALA B C 1
ATOM 7450 O O . ALA B 1 470 ? -15.734 25.928 -8.544 1.00 18.50 474 ALA B O 1
ATOM 7452 N N . TYR B 1 471 ? -13.647 26.558 -9.096 1.00 16.73 475 TYR B N 1
ATOM 7453 C CA . TYR B 1 471 ? -13.598 25.728 -10.295 1.00 16.76 475 TYR B CA 1
ATOM 7454 C C . TYR B 1 471 ? -12.952 24.374 -10.014 1.00 17.12 475 TYR B C 1
ATOM 7455 O O . TYR B 1 471 ? -12.723 23.580 -10.929 1.00 17.24 475 TYR B O 1
ATOM 7464 N N . ALA B 1 472 ? -12.666 24.116 -8.743 1.00 15.74 476 ALA B N 1
AT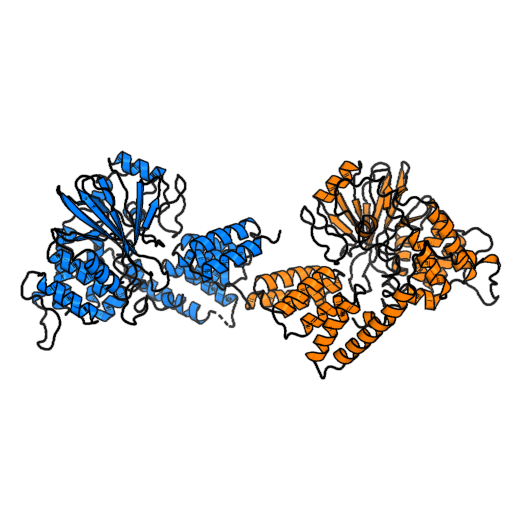OM 7465 C CA . ALA B 1 472 ? -11.947 22.909 -8.347 1.00 17.96 476 ALA B CA 1
ATOM 7466 C C . ALA B 1 472 ? -12.863 21.693 -8.227 1.00 19.85 476 ALA B C 1
ATOM 7467 O O . ALA B 1 472 ? -14.083 21.804 -8.360 1.00 20.33 476 ALA B O 1
ATOM 7469 N N . ASN B 1 473 ? -12.259 20.534 -7.978 1.00 18.59 477 ASN B N 1
ATOM 7470 C CA . ASN B 1 473 ? -12.993 19.278 -7.846 1.00 22.33 477 ASN B CA 1
ATOM 7471 C C . ASN B 1 473 ? -14.069 19.351 -6.766 1.00 23.01 477 ASN B C 1
ATOM 7472 O O . ASN B 1 473 ? -13.793 19.749 -5.637 1.00 22.24 477 ASN B O 1
ATOM 7477 N N . ASN B 1 474 ? -15.293 18.970 -7.125 1.00 27.33 478 ASN B N 1
ATOM 7478 C CA . ASN B 1 474 ? -16.440 19.062 -6.222 1.00 26.20 478 ASN B CA 1
ATOM 7479 C C . ASN B 1 474 ? -16.224 18.356 -4.884 1.00 26.29 478 ASN B C 1
ATOM 7480 O O . ASN B 1 474 ? -16.486 18.927 -3.825 1.00 24.60 478 ASN B O 1
ATOM 7485 N N . PHE B 1 475 ? -15.741 17.119 -4.945 1.00 25.65 479 PHE B N 1
ATOM 7486 C CA . PHE B 1 475 ? -15.494 16.322 -3.748 1.00 27.26 479 PHE B CA 1
ATOM 7487 C C . PHE B 1 475 ? -14.488 17.015 -2.830 1.00 26.78 479 PHE B C 1
ATOM 7488 O O . PHE B 1 475 ? -14.701 17.117 -1.623 1.00 28.08 479 PHE B O 1
ATOM 7496 N N . LEU B 1 476 ? -13.400 17.502 -3.414 1.00 24.62 480 LEU B N 1
ATOM 7497 C CA . LEU B 1 476 ? -12.343 18.148 -2.648 1.00 23.77 480 LEU B CA 1
ATOM 7498 C C . LEU B 1 476 ? -12.819 19.462 -2.025 1.00 26.12 480 LEU B C 1
ATOM 7499 O O . LEU B 1 476 ? -12.339 19.866 -0.965 1.00 23.63 480 LEU B O 1
ATOM 7504 N N . ARG B 1 477 ? -13.774 20.116 -2.680 1.00 25.43 481 ARG B N 1
ATOM 7505 C CA . ARG B 1 477 ? -14.292 21.398 -2.208 1.00 27.50 481 ARG B CA 1
ATOM 7506 C C . ARG B 1 477 ? -15.074 21.283 -0.901 1.00 29.20 481 ARG B C 1
ATOM 7507 O O . ARG B 1 477 ? -15.181 22.252 -0.149 1.00 29.99 481 ARG B O 1
ATOM 7515 N N . MET B 1 478 ? -15.613 20.098 -0.630 1.00 29.80 482 MET B N 1
ATOM 7516 C CA . MET B 1 478 ? -16.448 19.885 0.551 1.00 30.39 482 MET B CA 1
ATOM 7517 C C . MET B 1 478 ? -15.623 19.823 1.837 1.00 31.51 482 MET B C 1
ATOM 7518 O O . MET B 1 478 ? -16.152 19.536 2.912 1.00 30.77 482 MET B O 1
ATOM 7523 N N . PHE B 1 479 ? -14.327 20.094 1.718 1.00 30.47 483 PHE B N 1
ATOM 7524 C CA . PHE B 1 479 ? -13.423 20.057 2.860 1.00 28.43 483 PHE B CA 1
ATOM 7525 C C . PHE B 1 479 ? -12.701 21.390 3.021 1.00 28.67 483 PHE B C 1
ATOM 7526 O O . PHE B 1 479 ? -11.589 21.445 3.545 1.00 32.91 483 PHE B O 1
#

Radius of gyration: 41.38 Å; Cα contacts (8 Å, |Δi|>4): 2028; chains: 2; bounding box: 73×70×129 Å

Solvent-accessible surface area: 38927 Å² total; per-residue (Å²): 133,86,132,4,80,98,59,37,71,47,0,50,65,14,23,80,54,86,42,8,71,59,0,18,95,52,0,42,16,0,14,134,75,47,61,95,7,5,10,2,30,0,5,38,0,44,0,14,27,62,46,24,20,27,15,22,0,26,133,4,0,37,66,0,20,129,44,17,67,90,0,12,47,0,12,34,23,52,0,10,0,41,0,8,32,20,89,8,102,52,0,31,130,4,3,84,60,14,61,131,8,25,106,140,54,70,126,34,20,130,47,0,64,145,13,10,123,126,19,107,128,39,86,85,104,60,57,79,20,75,126,102,178,18,17,30,107,81,23,70,25,90,104,39,158,31,79,123,152,24,114,16,5,87,8,158,42,118,123,4,66,73,116,10,0,102,67,1,14,93,27,6,94,76,105,116,82,8,26,90,51,10,0,13,5,0,0,20,50,0,36,107,35,1,75,80,49,62,2,1,13,87,6,93,8,83,152,47,86,44,0,0,0,0,1,2,1,3,0,24,0,11,8,0,26,25,0,9,148,108,18,29,56,1,40,122,103,19,15,0,0,0,0,0,3,0,0,0,20,11,6,15,0,6,12,0,0,1,0,0,0,0,0,9,9,46,26,67,46,0,0,38,4,0,0,0,3,5,0,5,69,62,11,11,59,2,10,6,3,32,24,1,1,123,75,57,15,33,123,97,0,22,82,0,3,18,8,0,0,0,36,0,1,0,0,2,1,0,50,42,60,2,0,0,0,0,0,0,3,6,38,89,82,46,14,78,30,65,67,0,92,84,29,121,20,41,44,57,24,62,165,77,38,52,9,3,19,1,0,41,1,10,14,34,115,129,100,25,74,18,119,12,109,20,40,32,23,61,12,4,0,11,42,5,0,84,109,15,3,74,68,18,131,11,72,15,0,0,0,0,11,34,37,34,107,95,0,73,75,75,26,15,120,36,67,0,5,0,0,2,0,0,1,45,10,30,66,78,28,62,8,81,0,0,3,0,65,0,110,4,77,118,6,66,58,78,49,51,59,11,59,46,52,119,67,35,133,40,131,35,38,38,70,8,42,100,6,10,112,59,87,50,116,7,36,11,91,48,27,0,61,47,15,45,64,85,0,48,134,10,40,171,45,67,134,5,65,51,0,22,88,38,4,44,83,0,12,57,8,22,63,117,38,8,51,0,32,1,35,37,0,57,0,13,25,64,41,22,20,26,15,21,0,27,62,9,0,35,73,0,23,123,34,58,75,73,56,27,92,0,20,30,34,41,0,12,0,44,2,8,36,22,98,17,110,66,0,34,134,3,3,56,47,11,54,158,66,25,104,96,56,108,54,7,49,113,11,13,106,36,0,67,127,18,15,119,50,21,118,132,70,93,81,108,60,59,80,18,75,130,102,172,17,19,29,105,76,22,72,22,91,110,42,88,34,71,121,142,30,110,20,3,94,8,150,46,113,68,7,72,72,113,13,0,101,65,1,14,93,30,4,104,104,108,40,77,13,24,94,50,7,0,14,5,0,0,20,59,0,39,106,36,1,78,81,50,59,2,1,15,91,6,96,11,81,151,44,78,43,0,0,0,0,1,2,1,4,0,23,0,17,9,0,29,30,0,8,86,108,20,28,58,2,39,125,100,21,16,0,0,0,0,0,4,0,0,0,19,10,6,16,0,6,10,0,0,1,0,0,0,0,0,8,10,44,25,73,45,0,0,38,3,0,0,0,4,6,0,6,66,72,16,11,70,11,8,6,4,30,24,1,0,124,78,44,17,33,60,114,0,23,78,0,2,18,9,0,0,0,39,0,1,0,0,1,0,0,51,37,74,2,1,0,0,0,0,0,1,3,54,90,78,50,13,79,28,62,64,0,95,83,27,123,19,42,42,54,29,60,168,143,20,50,10,3,19,0,0,39,0,9,14,33,113,102,95,25,84,20,128,15,106,17,46,33,34,11,10,0,0,9,38,4,0,89,109,15,5,75,67,12,121,14,79,14,0,0,0,0,8,33,31,34,108,97,0,73,71,75,26,16,114,41,84,0,4,0,0,2,0,0,1,46,11,28,66,70,30,64,7,82,0,0,3,0,61,0,95,6,88,130,11,65,59,80,48,52,56,11,60,43,44,125,69,31,130,42,138,38,38,38,70,8,44,102,5,17,119,48,84

Organism: Arabidopsis thaliana (NCBI:txid3702)

InterPro domains:
  IPR004843 Calcineurin-like, phosphoesterase domain [PF00149] (276-470)
  IPR006186 Serine/threonine-specific protein phosphatase/bis(5-nucleosyl)-tetraphosphatase [PR00114] (276-303)
  IPR006186 Serine/threonine-specific protein phosphatase/bis(5-nucleosyl)-tetraphosphatase [PR00114] (306-333)
  IPR006186 Serine/threonine-specific protein phosphatase/bis(5-nucleosyl)-tetraphosphatase [PR00114] (339-363)
  IPR006186 Serine/threonine-specific protein phosphatase/bis(5-nucleosyl)-tetraphosphatase [PR00114] (373-399)
  IPR006186 Serine/threonine-specific protein phosphatase/bis(5-nucleosyl)-tetraphosphatase [PR00114] (403-430)
  IPR006186 Serine/threonine-specific protein phosphatase/bis(5-nucleosyl)-tetraphosphatase [PR00114] (459-479)
  IPR006186 Serine/threonine-specific protein phosphatase/bis(5-nucleosyl)-tetraphosphatase [PR00114] (481-497)
  IPR006186 Serine/threonine-specific protein phosphatase/bis(5-nucleosyl)-tetraphosphatase [SM00156] (244-520)
  IPR011990 Tetratricopeptide-like helical domain superfamily [G3DSA:1.25.40.10] (2-159)
  IPR011990 Tetratricopeptide-like helical domain superfamily [SSF48452] (9-138)
  IPR013235 PPP domain [PF08321] (211-268)
  IPR019734 Tetratricopeptide repeat [PF00515] (82-114)
  IPR019734 Tetratricopeptide repeat [PS50005] (13-46)
  IPR019734 Tetratricopeptide repeat [PS50005] (81-114)
  IPR019734 Tetratricopeptide repeat [SM00028] (13-46)
  IPR019734 Tetratricopeptide repeat [SM00028] (47-80)
  IPR019734 Tetratricopeptide repeat [SM00028] (81-114)
  IPR029052 Metallo-dependent phosphatase-like [G3DSA:3.60.21.10] (204-537)
  IPR029052 Metallo-dependent phosphatase-like [SSF56300] (226-532)

Nearest PDB structures (foldseek):
  5jjt-assembly1_A  TM=1.002E+00  e=2.342E-91  Arabidopsis thaliana
  5jjt-assembly2_B  TM=9.979E-01  e=3.115E-88  Arabidopsis thaliana
  4ja7-assembly1_A  TM=9.412E-01  e=6.204E-61  Rattus norvegicus
  1wao-assembly4_4  TM=9.678E-01  e=6.309E-58  Homo sapiens
  1s95-assembly2_B  TM=9.911E-01  e=3.740E-46  Homo sapiens